Protein 8UJF (pdb70)

Foldseek 3Di:
DCADALQLLHDFQADPVGHGLQDADDQADPPDDQVVQLVVQPFFRVSHLSNDDLSDDDDAQADPVLVPDDDDLVPFWAEEEEEEDAQHDPSQLSSAVRQCSRQDHPSRHQAYEYEYQQHPDQCPDPPHPVVPVVSCVRGDPRYYYDYDNHRFAPLVRVVVRLVPDDTQKYWYDYSRKHWHHPQCVVQRVVCVVPQQEKEAEAEWAQERYPRDTGHDAFAWDADLLLAIHGQADLLLVPDDPCQSDDDLADKAFYLWDDDRGIMGGSVNCVLLPNFDSLQGHDENRRNLSSLSSQQLRGTYIYGSSNYMYGYGGPPPVSHVLVQLLSCLQQWQCVVLSCVQQPVDDDPNVVPVSVVVVVVCVVSRGHHNLCSCVPVVVSDLPSDCVQWFFKFWWAQVVVQWTKFLPPDQDADAFIFTGHDDRHQRRIWIAGQSQQFTGRSNDPQWGQAQVRGTHGDHSDLRGHWDQDPLAWTARVPVRWTWFCPPRDTHTDHDDSVDSRRHIDTHTDDGDNTDDRDDD/DDCADALQNLHDFQADPVGDGLQDAADQDDPPDDQLVCLAVQFFFNVSVLSNDDLSDDDDAQADPVLVVDDFDLQPFWAEEEEEEDALHDPSQQSSAVRQCNRADHPSRHQAYEYEYQQHPDQCPDPPHPVSPVVSCVRPDPSYDYDYDVHHFAPLVRVVVRLVPDDIQKYWYDYSRWHWHHPQCRVQRVVCVVPQQEKEAEFEWAQERYPRHTGHDFAWDADLLLAIGRQADLLLVPDDPQRSDDDSADKDFYLFDRPGGIMHRSVNCVVLPPFLSLQGHDENRRLLSSLSSVQLPGTYIYGSSNYMYGYRGHSRHSDDDDPCSHVLRQLLSLLQAWQSSVLSCVQNPVDDDPSVVVSSVVVVVVCVVSNGHHNLCSLVPVVVSDLPSDVVQWFFKFWKAQVVVQWTWFLPPDQDFDAFIFTDHDDRHLRRIWIAGQSQQFIGRSNDPQWGQAQVRGTHGDDSDLRGHWDQDPLAWTARVVVRWTWFCPPRDTHTHHDDSPDSRRHIDTHTDDGDSGDDRDDD

Secondary structure (DSSP, 8-state):
---BTTBTT-S-SB-TTSSBSS-PPPPPPSS--HHHHHHHTTSS-HHHHHHS-TT------S-TTGGG----GGGS--EEEEEEESS--HHHHHHHHHHHHHTS-TTTEEEEEEEE-S--STTS-TTS--HHHHHHHTS-TTEEEEE-SS---HHHHHHHHHHH--SSEEEEE-SSEEEPTTSHHHHHHHHHH-TTEEEEEEEEEE-TTT--EE-----EEEETTTEEEE--HHHHHTS-GGGSS--TTS-EE-SS-SSS--EEEHHHHHHTT---TTS-SSSSHHHHHHHHHHHTT-EEEEEEEEEEEEE----THHHHHHHHHHGGGGGGGHHHHHHHTT-------HHHHHHHHHHHHHHT---HHHIIIIISTTSS-SSGGG--EEEEEEETTTTEEEE-TTT-STTSBPEEE-----GGG-EEEETTTTEEEETT-TTEEE-TTSBEEE--SSTTS-EEE-SSS-EEETTTTEEEE-GGG--EEEE--TT-GGG--EEEE----SS------/----BTTBTT-S-SB-TTSSBSS-PPPPPPSS--HHHHHHHTTSS-HHHHHHS-TT------S-TTGGG----GGGS--EEEEEEESS--HHHHHHHHHHHHHHS-TTTEEEEEEEE-S--STTTSTTTT-HHHHHHTTS-TTEEEEE-SS--BHHHHHHHHHHH--SSEEEEE-SSEEEPTTSHHHHHHHHHH-TTEEEEEEEEEE-TTT--EE----EEEETTTEEEE--HHHHHSS-GGGSS--TT--EE-SS--SS-EEEEHHHHHHS----TT--BSSSHHHHHHHHHHHTT-EEEEEEEEEEEE----SS-SS---SHHHHHHHHHHGGGGGGGHHHHHHHTTS------HHHHHHHHHHHHHHT---HHHIIIIISTTSS-SSGGG--EEEEEEETTTTEEEE-TT--STTSBPEEE-----GGG-EEEETTTTEEEETT-TTEEE-TTSBEEE--SSTTT-EEE-SSS-EEETTTTEEEE-GGG--EEE---TT-GGG-EEEEE----SSPPP---/---

InterPro domains:
  IPR000772 Ricin B, lectin domain [PF00652] (502-612)
  IPR001173 Glycosyltransferase 2-like [PF00535] (182-313)
  IPR027791 Galactosyltransferase, C-terminal [PF02709] (358-416)
  IPR029044 Nucleotide-diphospho-sugar transferases [G3DSA:3.90.550.10] (116-493)
  IPR029044 Nucleotide-diphospho-sugar transferases [SSF53448] (157-489)
  IPR035992 Ricin B-like lectins [SSF50370] (495-615)
  IPR045885 N-acetylgalactosaminyltransferase [cd02510] (182-487)

Organism: Toxoplasma gondii (strain ATCC 50611 / Me49) (NCBI:txid508771)

Radius of gyration: 33.49 Å; Cα contacts (8 Å, |Δi|>4): 2321; chains: 3; bounding box: 88×80×90 Å

Nearest PDB structures (foldseek):
  8ujf-assembly1_A  TM=1.002E+00  e=0.000E+00  Toxoplasma gondii ME49
  8ui1-assembly1_A  TM=1.001E+00  e=0.000E+00  Toxoplasma gondii ME49
  8uhv-assembly1_A  TM=9.971E-01  e=0.000E+00  Toxoplasma gondii ME49
  8ujf-assembly1_B  TM=9.957E-01  e=0.000E+00  Toxoplasma gondii ME49
  8ui6-assembly1_A  TM=9.923E-01  e=0.000E+00  Toxoplasma gondii ME49

Sequence (1044 aa):
EGAGPGRLHGRLGIKPDGQPGYTRAPSPPTDLSMPQALARGGGFNLYLSDHLELDRTAPDARHASCRQLHYDLSTLPKASVIIVFYNEPFSTLMRSVHSVLNGTPPQILEELILVDDGSTLPYIREDGNQQLVEYLKLLPAKVRLIRNEVRKGIVGARMKGIRRASRAPIFAILDSHIEVSPQWLEPLLLRIKEDSRRVVMPQIDGIDAETFKHIAGGCKLGFLWKLMEHSYEGHQTTARLPPEERQPSPTDFQTSPAMAGGLFAANKAFFFDVGAYDEDFQFWGTENLELSFRLWQCGGVLECAPCSRVYHIFRKPGDSITINKMRTMLWMDEYADLAWRVIGKPRVNYRPESLEKRREWRKRKGCKSFRWFMENVFPEGDVVTLDDVPYLGPLRNDKIGMCLDNMGWASPGHAVGLEYCHGGDTQTFMFFRKVGHVMPVNDDEACLQPSGRLDWCRGTAQFWWDFTSSGQLMFRETKQCLSAFGRKLRMVECDDTDPYQIWSWTAYNPPDTFTFPSVLEGAGPGRLHGRLGIKPDGQPGYTRAPSPPTDLSMPQQALARGGGFNLYLSDHLELDRTAPDARHASCRQLHYDLSTLPKASVIIVFYNEPFSTLMRSVHSVLNGTPPQILEELILVDDGSTLPYIREDGNQQLVEYLKLLPAKVRLIRNEVRKGIVGARMKGIRASRAPIFAILDSHIEVSPQWLEPLLLRIKEDSRRVVMPQIDGIDAETFKHIAGCKLGFLWKLMEHSYEGHQTARLPPEERQPSPTDFQTSPAMAGGLFAANKAFFFDVGAYDEDFQFWGTENLELSFRLWQCGGVLECAPCSRVYHIFRKGGSGYSSPGDSITINKMRTMLWMDEYADLAWRVIGKPRVNYRPEESLEKRREWRKRKGCKSFRWFMENVFPEGDVVTLDDVPYLGPLRNDKIGMCCLDNMGWASPGHAVGLEYCHGGDTQTFMFFRKVGHVMPVNDDEACLQPSGRLDWCRGTAQFWWDFTSSGQLMFRETKQCLSAFGRKLRMVECDDTDPYQIWSWTAYNPPDTFTFPSVPSP

B-factor: mean 56.84, std 19.57, range [17.0, 197.14]

Solvent-accessible surface area: 43262 Å² total; per-residue (Å²): 172,56,70,28,136,53,89,60,17,0,129,10,2,48,72,141,103,50,116,69,28,31,129,122,32,114,78,29,76,145,137,49,48,57,107,126,3,10,74,192,7,50,6,2,5,35,63,33,0,49,50,41,65,4,41,55,127,34,79,37,26,15,94,69,31,2,113,152,80,160,23,75,41,97,74,21,32,89,0,0,0,0,0,21,7,76,45,4,20,19,2,2,0,0,5,0,0,2,20,0,0,18,18,0,17,50,102,0,1,66,8,0,0,0,0,5,8,15,10,80,56,80,14,0,95,124,105,28,88,48,78,0,39,78,10,21,145,52,12,44,98,55,15,62,41,31,47,11,162,100,109,110,6,41,3,20,2,16,5,82,0,0,59,11,0,154,4,67,5,0,2,3,4,39,4,6,2,4,12,3,59,50,1,0,10,6,2,0,65,44,4,114,111,34,50,88,42,5,0,14,7,40,57,1,8,2,45,9,72,86,1,127,36,66,88,77,90,12,31,15,3,16,17,14,35,1,83,66,51,52,23,40,60,33,17,46,56,84,7,59,92,146,81,110,172,59,38,57,51,74,67,23,44,0,0,0,0,48,33,4,18,2,0,0,29,6,20,25,7,34,29,3,14,2,5,5,73,47,8,44,62,173,5,12,8,10,0,1,6,0,0,0,2,21,1,10,33,5,37,0,15,3,1,14,8,0,29,0,5,25,4,113,138,173,106,64,89,0,47,38,10,0,33,0,1,0,1,5,1,0,40,32,0,0,8,0,0,32,58,2,34,27,66,18,163,44,64,7,87,48,117,13,9,87,80,30,108,87,38,23,138,96,74,14,6,48,31,0,113,73,0,1,81,89,11,8,50,12,1,22,3,16,25,20,98,8,0,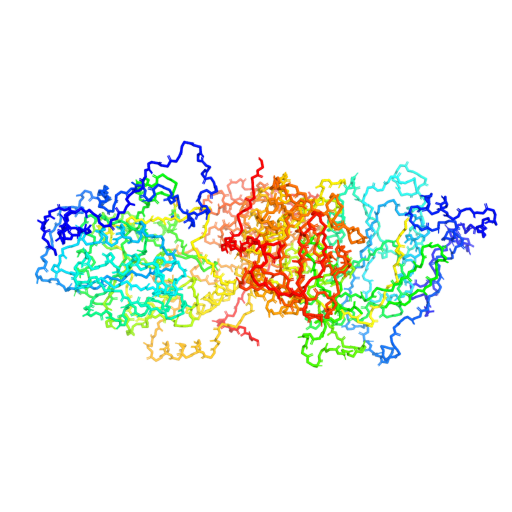39,56,17,3,47,0,79,0,106,114,43,22,12,2,0,9,8,66,50,163,15,48,19,34,75,50,12,17,2,55,148,54,116,75,23,56,47,2,18,0,0,15,7,120,78,7,0,5,0,4,0,1,52,14,9,30,0,0,0,25,21,68,5,104,5,54,122,10,112,26,70,64,74,12,68,0,49,38,30,127,51,6,12,0,51,0,110,100,69,138,66,0,0,2,0,124,62,126,111,19,116,17,46,149,33,62,89,109,38,61,57,1,50,7,62,17,74,58,15,130,35,81,100,58,17,63,27,21,71,113,97,147,39,74,24,140,57,80,56,11,0,129,10,3,49,88,145,103,46,122,78,27,27,129,133,31,115,79,32,55,148,131,49,59,59,102,64,0,5,30,174,6,12,0,4,4,37,76,34,0,52,46,35,70,11,35,44,119,32,82,40,21,15,100,62,28,0,117,149,74,155,17,67,44,97,81,19,33,89,0,0,0,0,0,18,8,38,25,7,20,19,2,3,0,0,5,0,0,2,18,0,0,15,20,0,14,47,99,0,0,66,10,0,0,0,0,6,7,16,8,76,56,71,18,0,77,123,106,25,94,54,67,0,46,92,8,19,157,32,9,19,99,51,13,79,38,30,62,10,189,102,48,111,4,32,2,15,1,10,3,90,0,0,132,18,0,156,5,66,3,0,1,1,2,27,4,14,2,4,12,2,55,54,1,0,7,6,1,0,61,50,3,109,106,39,50,135,40,0,0,17,4,39,42,0,8,3,53,5,68,83,0,133,33,72,78,65,55,36,26,2,14,13,12,18,1,76,55,50,42,26,40,57,33,15,41,62,74,8,56,88,147,86,106,170,53,54,48,53,60,61,30,56,0,1,0,1,56,22,4,8,2,0,0,26,45,66,25,0,65,92,0,3,16,6,5,98,44,7,38,45,129,2,7,5,8,0,1,2,0,0,0,1,26,1,12,36,5,41,1,11,0,1,15,7,0,31,0,5,21,4,60,80,130,51,40,66,26,60,55,32,51,4,46,1,32,14,2,0,30,0,1,0,1,2,0,0,29,29,2,0,10,0,0,40,61,4,24,16,85,22,121,35,68,9,94,55,133,34,6,88,125,39,85,104,54,20,163,196,92,53,21,86,50,0,115,68,0,1,78,95,15,9,50,11,1,22,2,17,28,19,94,9,0,34,59,14,4,47,0,75,0,106,112,42,22,14,1,0,10,7,38,26,85,8,17,17,28,48,47,12,20,13,40,64,51,31,64,4,31,15,1,19,1,0,14,8,114,69,6,0,6,0,1,0,1,30,1,13,31,0,0,0,35,28,75,6,108,5,54,123,14,109,29,63,58,92,12,73,0,38,40,32,128,49,6,10,0,41,5,104,102,69,122,66,0,0,3,0,136,57,174,129,22,126,15,54,138,41,58,98,114,34,60,59,0,52,7,62,17,75,53,17,131,33,80,116,94,24,116,49,26,81,112,126,78,168

Structure (mmCIF, N/CA/C/O backbone):
data_8UJF
#
_entry.id   8UJF
#
_cell.length_a   66.233
_cell.length_b   123.693
_cell.length_c   165.724
_cell.angle_alpha   90.000
_cell.angle_beta   90.000
_cell.angle_gamma   90.000
#
_symmetry.space_group_name_H-M   'P 21 21 21'
#
loop_
_entity.id
_entity.type
_entity.pdbx_description
1 polymer 'Glycosyl transferase'
2 polymer Mucin-5AC
3 non-polymer "URIDINE-5'-DIPHOSPHATE"
4 non-polymer 'MANGANESE (II) ION'
5 non-polymer 2-acetamido-2-deoxy-beta-D-glucopyranose
6 water water
#
loop_
_atom_site.group_PDB
_atom_site.id
_atom_site.type_symbol
_atom_site.label_atom_id
_atom_site.label_alt_id
_atom_site.label_comp_id
_atom_site.label_asym_id
_atom_site.label_entity_id
_atom_site.label_seq_id
_atom_site.pdbx_PDB_ins_code
_atom_site.Cartn_x
_atom_site.Cartn_y
_atom_site.Cartn_z
_atom_site.occupancy
_atom_site.B_iso_or_equiv
_atom_site.auth_seq_id
_atom_site.auth_comp_id
_atom_site.auth_asym_id
_atom_site.auth_atom_id
_atom_site.pdbx_PDB_model_num
ATOM 1 N N . GLU A 1 31 ? 23.04606 32.71528 -34.13007 1.000 76.21487 103 GLU A N 1
ATOM 2 C CA . GLU A 1 31 ? 21.63386 32.47074 -34.40407 1.000 94.95679 103 GLU A CA 1
ATOM 3 C C . GLU A 1 31 ? 20.77489 33.57514 -33.79118 1.000 96.06435 103 GLU A C 1
ATOM 4 O O . GLU A 1 31 ? 19.57260 33.39531 -33.58589 1.000 98.59715 103 GLU A O 1
ATOM 15 N N . GLY A 1 32 ? 21.37107 34.72173 -33.51105 1.000 96.74064 104 GLY A N 1
ATOM 16 C CA . GLY A 1 32 ? 20.69389 35.79747 -32.82512 1.000 81.25513 104 GLY A CA 1
ATOM 17 C C . GLY A 1 32 ? 21.13282 35.88286 -31.39623 1.000 88.16570 104 GLY A C 1
ATOM 18 O O . GLY A 1 32 ? 20.32668 36.30912 -30.53789 1.000 84.19782 104 GLY A O 1
ATOM 22 N N . ALA A 1 33 ? 22.34851 35.47692 -31.09408 1.000 90.34994 105 ALA A N 1
ATOM 23 C CA . ALA A 1 33 ? 22.81602 35.29264 -29.74271 1.000 69.57780 105 ALA A CA 1
ATOM 24 C C . ALA A 1 33 ? 23.06077 36.61612 -29.03246 1.000 66.38059 105 ALA A C 1
ATOM 25 O O . ALA A 1 33 ? 23.39057 37.63683 -29.64283 1.000 80.57045 105 ALA A O 1
ATOM 32 N N . GLY A 1 34 ? 22.90091 36.57429 -27.71300 1.000 76.00651 106 GLY A N 1
ATOM 33 C CA . GLY A 1 34 ? 23.12633 37.70761 -26.85101 1.000 69.38704 106 GLY A CA 1
ATOM 34 C C . GLY A 1 34 ? 22.79416 37.33794 -25.41929 1.000 75.76376 106 GLY A C 1
ATOM 35 O O . GLY A 1 34 ? 22.37355 36.21228 -25.13400 1.000 68.20473 106 GLY A O 1
ATOM 39 N N . PRO A 1 35 ? 22.97829 38.27131 -24.48694 1.000 84.53412 107 PRO A N 1
ATOM 40 C CA . PRO A 1 35 ? 22.65865 37.97132 -23.08331 1.000 79.12666 107 PRO A CA 1
ATOM 41 C C . PRO A 1 35 ? 21.18073 37.64855 -22.90813 1.000 85.50483 107 PRO A C 1
ATOM 42 O O . PRO A 1 35 ? 20.30626 38.32513 -23.45427 1.000 81.97842 107 PRO A O 1
ATOM 53 N N . GLY A 1 36 ? 20.91093 36.59685 -22.13112 1.000 76.42960 108 GLY A N 1
ATOM 54 C CA . GLY A 1 36 ? 19.57947 36.06305 -21.95998 1.000 74.86242 108 GLY A CA 1
ATOM 55 C C . GLY A 1 36 ? 19.26377 34.90288 -22.87969 1.000 71.99065 108 GLY A C 1
ATOM 56 O O . GLY A 1 36 ? 18.38858 34.08864 -22.56153 1.000 55.99323 108 GLY A O 1
ATOM 60 N N . ARG A 1 37 ? 19.95679 34.81397 -24.01514 1.000 81.56060 109 ARG A N 1
ATOM 61 C CA . ARG A 1 37 ? 19.84030 33.71132 -24.95525 1.000 73.32092 109 ARG A CA 1
ATOM 62 C C . ARG A 1 37 ? 21.26336 33.45415 -25.46156 1.000 74.36766 109 ARG A C 1
ATOM 63 O O . ARG A 1 37 ? 21.61194 33.72007 -26.61092 1.000 80.41017 109 ARG A O 1
ATOM 84 N N . LEU A 1 38 ? 22.10958 32.93214 -24.56948 1.000 79.12054 110 LEU A N 1
ATOM 85 C CA . LEU A 1 38 ? 23.52572 32.77603 -24.88222 1.000 63.16891 110 LEU A CA 1
ATOM 86 C C . LEU A 1 38 ? 23.74615 31.84487 -26.06631 1.000 64.67645 110 LEU A C 1
ATOM 87 O O . LEU A 1 38 ? 24.81702 31.88529 -26.68301 1.000 50.67781 110 LEU A O 1
ATOM 103 N N . HIS A 1 39 ? 22.75862 31.01697 -26.40225 1.000 64.10121 111 HIS A N 1
ATOM 104 C CA . HIS A 1 39 ? 22.82882 30.13667 -27.55923 1.000 58.48025 111 HIS A CA 1
ATOM 105 C C . HIS A 1 39 ? 21.98091 30.63884 -28.72449 1.000 60.69560 111 HIS A C 1
ATOM 106 O O . HIS A 1 39 ? 21.79088 29.90835 -29.70196 1.000 50.32354 111 HIS A O 1
ATOM 120 N N . GLY A 1 40 ? 21.47803 31.86885 -28.65069 1.000 68.50818 112 GLY A N 1
ATOM 121 C CA . GLY A 1 40 ? 20.65792 32.41379 -29.71167 1.000 71.57565 112 GLY A CA 1
ATOM 122 C C . GLY A 1 40 ? 19.18430 32.13360 -29.51020 1.000 77.37974 112 GLY A C 1
ATOM 123 O O . GLY A 1 40 ? 18.75667 31.46588 -28.56445 1.000 90.18974 112 GLY A O 1
ATOM 127 N N . ARG A 1 41 ? 18.38441 32.67548 -30.42685 1.000 86.51756 113 ARG A N 1
ATOM 128 C CA . ARG A 1 41 ? 16.94080 32.45416 -30.40474 1.000 89.07279 113 ARG A CA 1
ATOM 129 C C . ARG A 1 41 ? 16.64626 30.98866 -30.69186 1.000 69.34175 113 ARG A C 1
ATOM 130 O O . ARG A 1 41 ? 16.90384 30.49601 -31.79551 1.000 50.99695 113 ARG A O 1
ATOM 151 N N . LEU A 1 42 ? 16.09225 30.29750 -29.69861 1.000 60.07795 114 LEU A N 1
ATOM 152 C CA . LEU A 1 42 ? 15.88830 28.85984 -29.75835 1.000 58.09063 114 LEU A CA 1
ATOM 153 C C . LEU A 1 42 ? 14.45190 28.53253 -30.14113 1.000 51.68506 114 LEU A C 1
ATOM 154 O O . LEU A 1 42 ? 13.51046 29.17489 -29.66755 1.000 55.60866 114 LEU A O 1
ATOM 170 N N . GLY A 1 43 ? 14.29105 27.52943 -31.00063 1.000 72.13114 115 GLY A N 1
ATOM 171 C CA . GLY A 1 43 ? 12.97860 26.97498 -31.26100 1.000 75.25889 115 GLY A CA 1
ATOM 172 C C . GLY A 1 43 ? 12.14543 27.69860 -32.28908 1.000 76.79176 115 GLY A C 1
ATOM 173 O O . GLY A 1 43 ? 10.91547 27.70415 -32.17752 1.000 80.96828 115 GLY A O 1
ATOM 177 N N . ILE A 1 44 ? 12.76767 28.30547 -33.29415 1.000 53.33204 116 ILE A N 1
ATOM 178 C CA . ILE A 1 44 ? 12.05171 29.06145 -34.31510 1.000 65.71416 116 ILE A CA 1
ATOM 179 C C . ILE A 1 44 ? 12.16680 28.29613 -35.62680 1.000 57.95230 116 ILE A C 1
ATOM 180 O O . ILE A 1 44 ? 13.21804 27.71453 -35.92245 1.000 58.86307 116 ILE A O 1
ATOM 196 N N . LYS A 1 45 ? 11.09055 28.28654 -36.40728 1.000 66.55689 117 LYS A N 1
ATOM 197 C CA . LYS A 1 45 ? 11.07101 27.56584 -37.67333 1.000 79.13825 117 LYS A CA 1
ATOM 198 C C . LYS A 1 45 ? 11.62063 28.43608 -38.79315 1.000 72.83214 117 LYS A C 1
ATOM 199 O O . LYS A 1 45 ? 11.86406 29.63314 -38.62005 1.000 81.41106 117 LYS A O 1
ATOM 218 N N . PRO A 1 46 ? 11.82953 27.85376 -39.97964 1.000 63.78871 118 PRO A N 1
ATOM 219 C CA . PRO A 1 46 ? 12.25999 28.67588 -41.12520 1.000 71.43578 118 PRO A CA 1
ATOM 220 C C . PRO A 1 46 ? 11.31829 29.82624 -41.42761 1.000 86.19404 118 PRO A C 1
ATOM 221 O O . PRO A 1 46 ? 11.77232 30.93424 -41.74145 1.000 93.06356 118 PRO A O 1
ATOM 232 N N . ASP A 1 47 ? 10.00756 29.59278 -41.33325 1.000 77.26241 119 ASP A N 1
ATOM 233 C CA . ASP A 1 47 ? 9.04263 30.64495 -41.63555 1.000 76.58431 119 ASP A CA 1
ATOM 234 C C . ASP A 1 47 ? 9.22280 31.85654 -40.72857 1.000 82.25848 119 ASP A C 1
ATOM 235 O O . ASP A 1 47 ? 8.91477 32.98293 -41.13562 1.000 80.67343 119 ASP A O 1
ATOM 244 N N . GLY A 1 48 ? 9.71270 31.65384 -39.51333 1.000 88.12143 120 GLY A N 1
ATOM 245 C CA . GLY A 1 48 ? 9.86221 32.71432 -38.53890 1.000 77.63798 120 GLY A CA 1
ATOM 246 C C . GLY A 1 48 ? 8.92063 32.66803 -37.34340 1.000 77.83038 120 GLY A C 1
ATOM 247 O O . GLY A 1 48 ? 8.88807 33.64228 -36.57706 1.000 62.38594 120 GLY A O 1
ATOM 251 N N . GLN A 1 49 ? 8.20750 31.56675 -37.13330 1.000 91.39093 121 GLN A N 1
ATOM 252 C CA . GLN A 1 49 ? 7.23025 31.36260 -36.08453 1.000 92.68179 121 GLN A CA 1
ATOM 253 C C . GLN A 1 49 ? 7.68709 30.23826 -35.14925 1.000 79.95732 121 GLN A C 1
ATOM 254 O O . GLN A 1 49 ? 8.18637 29.22322 -35.59291 1.000 71.34630 121 GLN A O 1
ATOM 268 N N . PRO A 1 50 ? 7.49760 30.39328 -33.87618 1.000 75.55708 122 PRO A N 1
ATOM 269 C CA . PRO A 1 50 ? 7.90210 29.37565 -32.89027 1.000 68.92315 122 PRO A CA 1
ATOM 270 C C . PRO A 1 50 ? 7.28180 28.01850 -33.22933 1.000 63.99590 122 PRO A C 1
ATOM 271 O O . PRO A 1 50 ? 6.11089 27.90700 -33.59692 1.000 62.70247 122 PRO A O 1
ATOM 282 N N . GLY A 1 51 ? 8.08992 26.96314 -33.07440 1.000 68.58733 123 GLY A N 1
ATOM 283 C CA . GLY A 1 51 ? 7.61699 25.62002 -33.34654 1.000 50.33731 123 GLY A CA 1
ATOM 284 C C . GLY A 1 51 ? 6.94431 24.98148 -32.15219 1.000 54.98012 123 GLY A C 1
ATOM 285 O O . GLY A 1 51 ? 6.92694 23.75605 -32.01196 1.000 45.20637 123 GLY A O 1
ATOM 289 N N . TYR A 1 52 ? 6.38036 25.81202 -31.28185 1.000 69.86748 124 TYR A N 1
ATOM 290 C CA . TYR A 1 52 ? 5.67833 25.33929 -30.09371 1.000 59.60768 124 TYR A CA 1
ATOM 291 C C . TYR A 1 52 ? 4.43611 26.20198 -29.92421 1.000 72.26544 124 TYR A C 1
ATOM 292 O O . TYR A 1 52 ? 4.54279 27.40274 -29.65337 1.000 71.48137 124 TYR A O 1
ATOM 310 N N . THR A 1 53 ? 3.26489 25.59715 -30.09257 1.000 51.87313 125 THR A N 1
ATOM 311 C CA . THR A 1 53 ? 1.99944 26.30817 -29.94712 1.000 51.66600 125 THR A CA 1
ATOM 312 C C . THR A 1 53 ? 1.69210 26.47661 -28.46272 1.000 56.05851 125 THR A C 1
ATOM 313 O O . THR A 1 53 ? 1.35027 25.50911 -27.77676 1.000 38.06954 125 THR A O 1
ATOM 324 N N . ARG A 1 54 ? 1.84301 27.69846 -27.95891 1.000 79.44940 126 ARG A N 1
ATOM 325 C CA . ARG A 1 54 ? 1.54197 27.96935 -26.56393 1.000 63.37734 126 ARG A CA 1
ATOM 326 C C . ARG A 1 54 ? 0.04915 27.79640 -26.29886 1.000 58.91030 126 ARG A C 1
ATOM 327 O O . ARG A 1 54 ? -0.79476 28.10717 -27.14338 1.000 52.65816 126 ARG A O 1
ATOM 348 N N . ALA A 1 55 ? -0.27066 27.31372 -25.11885 1.000 51.29719 127 ALA A N 1
ATOM 349 C CA . ALA A 1 55 ? -1.67147 27.13006 -24.77103 1.000 53.56955 127 ALA A CA 1
ATOM 350 C C . ALA A 1 55 ? -2.22322 28.40843 -24.14645 1.000 45.80108 127 ALA A C 1
ATOM 351 O O . ALA A 1 55 ? -1.46744 29.19846 -23.57097 1.000 42.16617 127 ALA A O 1
ATOM 358 N N . PRO A 1 56 ? -3.53108 28.65109 -24.23275 1.000 48.53648 128 PRO A N 1
ATOM 359 C CA . PRO A 1 56 ? -4.09726 29.85503 -23.61096 1.000 56.23128 128 PRO A CA 1
ATOM 360 C C . PRO A 1 56 ? -4.03630 29.76711 -22.09519 1.000 48.05000 128 PRO A C 1
ATOM 361 O O . PRO A 1 56 ? -3.68945 28.73810 -21.51208 1.000 46.84378 128 PRO A O 1
ATOM 372 N N . SER A 1 57 ? -4.38881 30.87450 -21.45328 1.000 53.38671 129 SER A N 1
ATOM 373 C CA . SER A 1 57 ? -4.39048 30.89547 -19.99904 1.000 61.16730 129 SER A CA 1
ATOM 374 C C . SER A 1 57 ? -5.27688 29.76154 -19.48758 1.000 60.01643 129 SER A C 1
ATOM 375 O O . SER A 1 57 ? -6.31325 29.46376 -20.09521 1.000 52.99581 129 SER A O 1
ATOM 383 N N . PRO A 1 58 ? -4.90124 29.09743 -18.39750 1.000 48.73509 130 PRO A N 1
ATOM 384 C CA . PRO A 1 58 ? -5.72785 27.99772 -17.88336 1.000 50.85028 130 PRO A CA 1
ATOM 385 C C . PRO A 1 58 ? -7.15842 28.45102 -17.66500 1.000 57.85835 130 PRO A C 1
ATOM 386 O O . PRO A 1 58 ? -7.41851 29.65380 -17.50914 1.000 56.63915 130 PRO A O 1
ATOM 397 N N . PRO A 1 59 ? -8.11594 27.52790 -17.65266 1.000 55.42235 131 PRO A N 1
ATOM 398 C CA . PRO A 1 59 ? -9.51322 27.93793 -17.48452 1.000 54.16058 131 PRO A CA 1
ATOM 399 C C . PRO A 1 59 ? -9.76790 28.55057 -16.11933 1.000 75.66637 131 PRO A C 1
ATOM 400 O O . PRO A 1 59 ? -9.08939 28.24918 -15.13308 1.000 74.40936 131 PRO A O 1
ATOM 411 N N . THR A 1 60 ? -10.77978 29.42389 -16.07445 1.000 77.38005 132 THR A N 1
ATOM 412 C CA . THR A 1 60 ? -11.20586 29.99438 -14.80122 1.000 74.90077 132 THR A CA 1
ATOM 413 C C . THR A 1 60 ? -11.88958 28.94590 -13.93373 1.000 81.25443 132 THR A C 1
ATOM 414 O O . THR A 1 60 ? -11.68705 28.91100 -12.71411 1.000 74.89648 132 THR A O 1
ATOM 425 N N . ASP A 1 61 ? -12.68731 28.07377 -14.54579 1.000 79.34970 133 ASP A N 1
ATOM 426 C CA . ASP A 1 61 ? -13.35067 26.98924 -13.82398 1.000 94.33160 133 ASP A CA 1
ATOM 427 C C . ASP A 1 61 ? -12.41685 25.77928 -13.73451 1.000 115.26796 133 ASP A C 1
ATOM 428 O O . ASP A 1 61 ? -12.72941 24.66736 -14.16141 1.000 108.83628 133 ASP A O 1
ATOM 437 N N . LEU A 1 62 ? -11.24019 26.02455 -13.16217 1.000 112.84797 134 LEU A N 1
ATOM 438 C CA . LEU A 1 62 ? -10.20360 25.01169 -13.01633 1.000 98.97211 134 LEU A CA 1
ATOM 439 C C . LEU A 1 62 ? -10.14044 24.56756 -11.56089 1.000 87.89002 134 LEU A C 1
ATOM 440 O O . LEU A 1 62 ? -9.98358 25.39939 -10.66074 1.000 102.14621 134 LEU A O 1
ATOM 456 N N . SER A 1 63 ? -10.25645 23.26076 -11.33747 1.000 69.24520 135 SER A N 1
ATOM 457 C CA . SER A 1 63 ? -10.05191 22.66304 -10.02275 1.000 75.55668 135 SER A CA 1
ATOM 458 C C . SER A 1 63 ? -8.58779 22.25900 -9.89290 1.000 69.32848 135 SER A C 1
ATOM 459 O O . SER A 1 63 ? -8.08210 21.47395 -10.70236 1.000 76.74944 135 SER A O 1
ATOM 467 N N . MET A 1 64 ? -7.91176 22.79290 -8.88229 1.000 71.97994 136 MET A N 1
ATOM 468 C CA . MET A 1 64 ? -6.47730 22.59032 -8.74344 1.000 70.90723 136 MET A CA 1
ATOM 469 C C . MET A 1 64 ? -6.14839 21.14293 -8.39271 1.000 72.73557 136 MET A C 1
ATOM 470 O O . MET A 1 64 ? -5.18958 20.58520 -8.94150 1.000 67.18644 136 MET A O 1
ATOM 484 N N . PRO A 1 65 ? -6.89392 20.49706 -7.49016 1.000 86.60365 137 PRO A N 1
ATOM 485 C CA . PRO A 1 65 ? -6.53594 19.11246 -7.13520 1.000 84.42307 137 PRO A CA 1
ATOM 486 C C . PRO A 1 65 ? -6.67146 18.15016 -8.30322 1.000 77.10145 137 PRO A C 1
ATOM 487 O O . PRO A 1 65 ? -5.89859 17.18821 -8.39861 1.000 72.20062 137 PRO A O 1
ATOM 498 N N . GLN A 1 66 ? -7.63077 18.38529 -9.20201 1.000 88.20442 138 GLN A N 1
ATOM 499 C CA . GLN A 1 66 ? -7.79097 17.52331 -10.36691 1.000 86.20766 138 GLN A CA 1
ATOM 500 C C . GLN A 1 66 ? -6.79156 17.86866 -11.46378 1.000 79.47739 138 GLN A C 1
ATOM 501 O O . GLN A 1 66 ? -6.35883 16.97740 -12.20369 1.000 76.49813 138 GLN A O 1
ATOM 515 N N . ALA A 1 67 ? -6.40679 19.14357 -11.57804 1.000 63.72640 139 ALA A N 1
ATOM 516 C CA . ALA A 1 67 ? -5.39584 19.52168 -12.55987 1.000 55.01436 139 ALA A CA 1
ATOM 517 C C . ALA A 1 67 ? -4.00968 19.08014 -12.11397 1.000 73.13882 139 ALA A C 1
ATOM 518 O O . ALA A 1 67 ? -3.18543 18.66837 -12.93857 1.000 81.87663 139 ALA A O 1
ATOM 525 N N . LEU A 1 68 ? -3.73382 19.15969 -10.81307 1.000 84.42720 140 LEU A N 1
ATOM 526 C CA . LEU A 1 68 ? -2.47153 18.67567 -10.26782 1.000 85.92125 140 LEU A CA 1
ATOM 527 C C . LEU A 1 68 ? -2.37246 17.15764 -10.30118 1.000 76.82675 140 LEU A C 1
ATOM 528 O O . LEU A 1 68 ? -1.31826 16.61438 -9.95402 1.000 74.36760 140 LEU A O 1
ATOM 544 N N . ALA A 1 69 ? -3.43638 16.46848 -10.71155 1.000 63.76015 141 ALA A N 1
ATOM 545 C CA . ALA A 1 69 ? -3.40589 15.03095 -10.93205 1.000 68.96608 141 ALA A CA 1
ATOM 546 C C . ALA A 1 69 ? -3.13614 14.67974 -12.38779 1.000 83.12456 141 ALA A C 1
ATOM 547 O O . ALA A 1 69 ? -2.29869 13.82114 -12.67767 1.000 82.67606 141 ALA A O 1
ATOM 554 N N . ARG A 1 70 ? -3.82172 15.35008 -13.31480 1.000 85.43460 142 ARG A N 1
ATOM 555 C CA . ARG A 1 70 ? -3.58082 15.10865 -14.73213 1.000 83.20204 142 ARG A CA 1
ATOM 556 C C . ARG A 1 70 ? -2.16937 15.51318 -15.13553 1.000 78.02399 142 ARG A C 1
ATOM 557 O O . ARG A 1 70 ? -1.56034 14.86261 -15.99233 1.000 73.18668 142 ARG A O 1
ATOM 578 N N . GLY A 1 71 ? -1.62574 16.56509 -14.52245 1.000 106.23735 143 GLY A N 1
ATOM 579 C CA . GLY A 1 71 ? -0.28449 17.01074 -14.84653 1.000 116.35214 143 GLY A CA 1
ATOM 580 C C . GLY A 1 71 ? 0.83279 16.21932 -14.20952 1.000 112.53932 143 GLY A C 1
ATOM 581 O O . GLY A 1 71 ? 1.99655 16.41129 -14.57461 1.000 115.21863 143 GLY A O 1
ATOM 585 N N . GLY A 1 72 ? 0.51746 15.34204 -13.26583 1.000 75.21089 144 GLY A N 1
ATOM 586 C CA . GLY A 1 72 ? 1.54061 14.50723 -12.67203 1.000 76.07791 144 GLY A CA 1
ATOM 587 C C . GLY A 1 72 ? 2.42377 15.20143 -11.66209 1.000 91.79395 144 GLY A C 1
ATOM 588 O O . GLY A 1 72 ? 3.64837 15.02309 -11.69127 1.000 101.59915 144 GLY A O 1
ATOM 592 N N . GLY A 1 73 ? 1.84050 15.99933 -10.77231 1.000 89.50076 145 GLY A N 1
ATOM 593 C CA . GLY A 1 73 ? 2.60912 16.63477 -9.72364 1.000 85.90762 145 GLY A CA 1
ATOM 594 C C . GLY A 1 73 ? 2.56596 18.14658 -9.75438 1.000 92.33111 145 GLY A C 1
ATOM 595 O O . GLY A 1 73 ? 2.51391 18.78688 -8.69949 1.000 91.33480 145 GLY A O 1
ATOM 599 N N . PHE A 1 74 ? 2.57979 18.73151 -10.95135 1.000 94.33585 146 PHE A N 1
ATOM 600 C CA . PHE A 1 74 ? 2.56798 20.17781 -11.10662 1.000 93.16390 146 PHE A CA 1
ATOM 601 C C . PHE A 1 74 ? 1.50340 20.58673 -12.11417 1.000 79.56941 146 PHE A C 1
ATOM 602 O O . PHE A 1 74 ? 1.15909 19.83453 -13.03002 1.000 76.34472 146 PHE A O 1
ATOM 619 N N . ASN A 1 75 ? 0.97466 21.79352 -11.91579 1.000 60.12724 147 ASN A N 1
ATOM 620 C CA . ASN A 1 75 ? -0.06865 22.33808 -12.77300 1.000 61.43065 147 ASN A CA 1
ATOM 621 C C . ASN A 1 75 ? 0.43937 22.42667 -14.20228 1.000 51.33500 147 ASN A C 1
ATOM 622 O O . ASN A 1 75 ? 1.28655 23.26758 -14.51803 1.000 61.09819 147 ASN A O 1
ATOM 633 N N . LEU A 1 76 ? -0.07026 21.56217 -15.07094 1.000 49.15423 148 LEU A N 1
ATOM 634 C CA . LEU A 1 76 ? 0.40600 21.51562 -16.44632 1.000 61.37271 148 LEU A CA 1
ATOM 635 C C . LEU A 1 76 ? -0.36888 22.45941 -17.35751 1.000 60.77995 148 LEU A C 1
ATOM 636 O O . LEU A 1 76 ? 0.17425 22.90688 -18.37476 1.000 50.83648 148 LEU A O 1
ATOM 652 N N . TYR A 1 77 ? -1.62616 22.76678 -17.01764 1.000 45.37630 149 TYR A N 1
ATOM 653 C CA . TYR A 1 77 ? -2.36108 23.79902 -17.74155 1.000 55.40645 149 TYR A CA 1
ATOM 654 C C . TYR A 1 77 ? -1.58949 25.11260 -17.74433 1.000 53.21691 149 TYR A C 1
ATOM 655 O O . TYR A 1 77 ? -1.59011 25.84637 -18.73964 1.000 50.59490 149 TYR A O 1
ATOM 673 N N . LEU A 1 78 ? -0.92987 25.42959 -16.63002 1.000 49.75000 150 LEU A N 1
ATOM 674 C CA . LEU A 1 78 ? -0.16510 26.66695 -16.54004 1.000 46.83131 150 LEU A CA 1
ATOM 675 C C . LEU A 1 78 ? 1.15923 26.54804 -17.28391 1.000 41.22218 150 LEU A C 1
ATOM 676 O O . LEU A 1 78 ? 1.51355 27.42309 -18.08047 1.000 52.54309 150 LEU A O 1
ATOM 692 N N . SER A 1 79 ? 1.90811 25.47581 -17.02638 1.000 43.13384 151 SER A N 1
ATOM 693 C CA . SER A 1 79 ? 3.17978 25.27628 -17.71057 1.000 40.07438 151 SER A CA 1
ATOM 694 C C . SER A 1 79 ? 3.01431 25.33505 -19.22200 1.000 42.58858 151 SER A C 1
ATOM 695 O O . SER A 1 79 ? 3.87648 25.86944 -19.92927 1.000 37.27594 151 SER A O 1
ATOM 703 N N . ASP A 1 80 ? 1.91586 24.77576 -19.73792 1.000 47.94757 152 ASP A N 1
ATOM 704 C CA . ASP A 1 80 ? 1.68427 24.80264 -21.17759 1.000 48.19824 152 ASP A CA 1
ATOM 705 C C . ASP A 1 80 ? 1.44429 26.22060 -21.67424 1.000 35.09115 152 ASP A C 1
ATOM 706 O O . ASP A 1 80 ? 1.78425 26.54324 -22.81767 1.000 50.10328 152 ASP A O 1
ATOM 715 N N . HIS A 1 81 ? 0.86477 27.07434 -20.83427 1.000 53.19456 153 HIS A N 1
ATOM 716 C CA . HIS A 1 81 ? 0.64612 28.47534 -21.16332 1.000 50.31940 153 HIS A CA 1
ATOM 717 C C . HIS A 1 81 ? 1.86555 29.34185 -20.86802 1.000 42.17928 153 HIS A C 1
ATOM 718 O O . HIS A 1 81 ? 1.93501 30.47074 -21.35970 1.000 34.27166 153 HIS A O 1
ATOM 732 N N . LEU A 1 82 ? 2.83127 28.83454 -20.10331 1.000 47.61546 154 LEU A N 1
ATOM 733 C CA . LEU A 1 82 ? 4.04021 29.58852 -19.80543 1.000 48.40760 154 LEU A CA 1
ATOM 734 C C . LEU A 1 82 ? 5.05631 29.42102 -20.92780 1.000 42.30799 154 LEU A C 1
ATOM 735 O O . LEU A 1 82 ? 5.11241 28.38638 -21.59932 1.000 36.22746 154 LEU A O 1
ATOM 751 N N . GLU A 1 83 ? 5.84743 30.46785 -21.14315 1.000 42.78203 155 GLU A N 1
ATOM 752 C CA . GLU A 1 83 ? 6.79250 30.47948 -22.24772 1.000 55.66631 155 GLU A CA 1
ATOM 753 C C . GLU A 1 83 ? 7.98218 29.57555 -21.94987 1.000 48.47721 155 GLU A C 1
ATOM 754 O O . GLU A 1 83 ? 8.42862 29.44819 -20.80725 1.000 42.61327 155 GLU A O 1
ATOM 766 N N . LEU A 1 84 ? 8.50178 28.94191 -23.00145 1.000 54.78371 156 LEU A N 1
ATOM 767 C CA . LEU A 1 84 ? 9.69903 28.12867 -22.83195 1.000 56.66117 156 LEU A CA 1
ATOM 768 C C . LEU A 1 84 ? 10.92134 29.00314 -22.58584 1.000 45.45853 156 LEU A C 1
ATOM 769 O O . LEU A 1 84 ? 11.86182 28.57330 -21.90960 1.000 56.99758 156 LEU A O 1
ATOM 785 N N . ASP A 1 85 ? 10.92476 30.22338 -23.11191 1.000 57.19411 157 ASP A N 1
ATOM 786 C CA . ASP A 1 85 ? 12.00070 31.18173 -22.85577 1.000 53.01649 157 ASP A CA 1
ATOM 787 C C . ASP A 1 85 ? 11.63652 32.11296 -21.70361 1.000 46.72054 157 ASP A C 1
ATOM 788 O O . ASP A 1 85 ? 11.72809 33.33655 -21.80374 1.000 65.89839 157 ASP A O 1
ATOM 797 N N . ARG A 1 86 ? 11.21406 31.52318 -20.59016 1.000 57.80891 158 ARG A N 1
ATOM 798 C CA . ARG A 1 86 ? 10.76098 32.27554 -19.42605 1.000 49.13818 158 ARG A CA 1
ATOM 799 C C . ARG A 1 86 ? 11.92942 32.79940 -18.60523 1.000 55.35174 158 ARG A C 1
ATOM 800 O O . ARG A 1 86 ? 12.71884 32.01912 -18.06265 1.000 61.69984 158 ARG A O 1
ATOM 820 N N . THR A 1 87 ? 12.02348 34.12447 -18.50111 1.000 53.64479 159 THR A N 1
ATOM 821 C CA . THR A 1 87 ? 13.00599 34.73138 -17.61786 1.000 45.38251 159 THR A CA 1
ATOM 822 C C . THR A 1 87 ? 12.70990 34.33774 -16.17731 1.000 44.76969 159 THR A C 1
ATOM 823 O O . THR A 1 87 ? 11.55667 34.13145 -15.79063 1.000 53.70525 159 THR A O 1
ATOM 834 N N . ALA A 1 88 ? 13.76334 34.23310 -15.37802 1.000 34.59012 160 ALA A N 1
ATOM 835 C CA . ALA A 1 88 ? 13.63228 33.84013 -13.98540 1.000 34.26659 160 ALA A CA 1
ATOM 836 C C . ALA A 1 88 ? 14.49572 34.74149 -13.12167 1.000 31.42579 160 ALA A C 1
ATOM 837 O O . ALA A 1 88 ? 15.58039 35.15827 -13.54359 1.000 31.69258 160 ALA A O 1
ATOM 844 N N . PRO A 1 89 ? 14.05047 35.04522 -11.90361 1.000 38.86861 161 PRO A N 1
ATOM 845 C CA . PRO A 1 89 ? 14.85622 35.90249 -11.03044 1.000 40.75535 161 PRO A CA 1
ATOM 846 C C . PRO A 1 89 ? 16.17050 35.23890 -10.65473 1.000 47.31969 161 PRO A C 1
ATOM 847 O O . PRO A 1 89 ? 16.26346 34.01630 -10.52693 1.000 49.59755 161 PRO A O 1
ATOM 858 N N . ASP A 1 90 ? 17.19143 36.06995 -10.46730 1.000 66.46847 162 ASP A N 1
ATOM 859 C CA . ASP A 1 90 ? 18.50800 35.60358 -10.04050 1.000 59.37018 162 ASP A CA 1
ATOM 860 C C . ASP A 1 90 ? 18.49022 35.40733 -8.53024 1.000 52.64319 162 ASP A C 1
ATOM 861 O O . ASP A 1 90 ? 18.35853 36.37396 -7.77149 1.000 63.95485 162 ASP A O 1
ATOM 870 N N . ALA A 1 91 ? 18.64119 34.16022 -8.09217 1.000 55.32649 163 ALA A N 1
ATOM 871 C CA . ALA A 1 91 ? 18.58566 33.80732 -6.68181 1.000 62.57300 163 ALA A CA 1
ATOM 872 C C . ALA A 1 91 ? 19.95858 33.81264 -6.02656 1.000 65.88307 163 ALA A C 1
ATOM 873 O O . ALA A 1 91 ? 20.05443 33.58593 -4.81544 1.000 71.73058 163 ALA A O 1
ATOM 880 N N . ARG A 1 92 ? 21.01635 34.06378 -6.79126 1.000 61.85161 164 ARG A N 1
ATOM 881 C CA . ARG A 1 92 ? 22.35538 34.06925 -6.22790 1.000 60.26867 164 ARG A CA 1
ATOM 882 C C . ARG A 1 92 ? 22.53962 35.27834 -5.32016 1.000 49.74074 164 ARG A C 1
ATOM 883 O O . ARG A 1 92 ? 21.91412 36.32502 -5.50305 1.000 50.31755 164 ARG A O 1
ATOM 904 N N . HIS A 1 93 ? 23.39248 35.11665 -4.31477 1.000 49.00329 165 HIS A N 1
ATOM 905 C CA . HIS A 1 93 ? 23.70328 36.22825 -3.43066 1.000 43.91836 165 HIS A CA 1
ATOM 906 C C . HIS A 1 93 ? 24.39627 37.33370 -4.21727 1.000 54.10718 165 HIS A C 1
ATOM 907 O O . HIS A 1 93 ? 25.13388 37.07697 -5.17269 1.000 67.21657 165 HIS A O 1
ATOM 921 N N . ALA A 1 94 ? 24.15487 38.58061 -3.80487 1.000 48.17808 166 ALA A N 1
ATOM 922 C CA . ALA A 1 94 ? 24.74245 39.71425 -4.51045 1.000 52.25780 166 ALA A CA 1
ATOM 923 C C . ALA A 1 94 ? 26.25596 39.58565 -4.61461 1.000 50.18110 166 ALA A C 1
ATOM 924 O O . ALA A 1 94 ? 26.85901 40.08071 -5.57384 1.000 62.69594 166 ALA A O 1
ATOM 931 N N . SER A 1 95 ? 26.88533 38.91829 -3.64411 1.000 52.62938 167 SER A N 1
ATOM 932 C CA . SER A 1 95 ? 28.33375 38.75275 -3.67445 1.000 62.41876 167 SER A CA 1
ATOM 933 C C . SER A 1 95 ? 28.76979 37.73468 -4.72245 1.000 64.80956 167 SER A C 1
ATOM 934 O O . SER A 1 95 ? 29.90365 37.80074 -5.21153 1.000 58.97937 167 SER A O 1
ATOM 942 N N . CYS A 1 96 ? 27.89544 36.78978 -5.07915 1.000 65.99361 168 CYS A N 1
ATOM 943 C CA . CYS A 1 96 ? 28.24589 35.81907 -6.11075 1.000 58.24049 168 CYS A CA 1
ATOM 944 C C . CYS A 1 96 ? 28.41041 36.48785 -7.46877 1.000 70.04628 168 CYS A C 1
ATOM 945 O O . CYS A 1 96 ? 29.17411 36.00235 -8.31053 1.000 82.14110 168 CYS A O 1
ATOM 952 N N . ARG A 1 97 ? 27.69642 37.59108 -7.70231 1.000 66.75140 169 ARG A N 1
ATOM 953 C CA . ARG A 1 97 ? 27.74952 38.27074 -8.99101 1.000 74.31750 169 ARG A CA 1
ATOM 954 C C . ARG A 1 97 ? 29.06337 39.01261 -9.20611 1.000 78.65825 169 ARG A C 1
ATOM 955 O O . ARG A 1 97 ? 29.41856 39.29099 -10.35710 1.000 81.81917 169 ARG A O 1
ATOM 976 N N . GLN A 1 98 ? 29.80026 39.31982 -8.13752 1.000 85.35545 170 GLN A N 1
ATOM 977 C CA . GLN A 1 98 ? 31.07879 40.02813 -8.24347 1.000 100.16550 170 GLN A CA 1
ATOM 978 C C . GLN A 1 98 ? 32.24592 39.08743 -8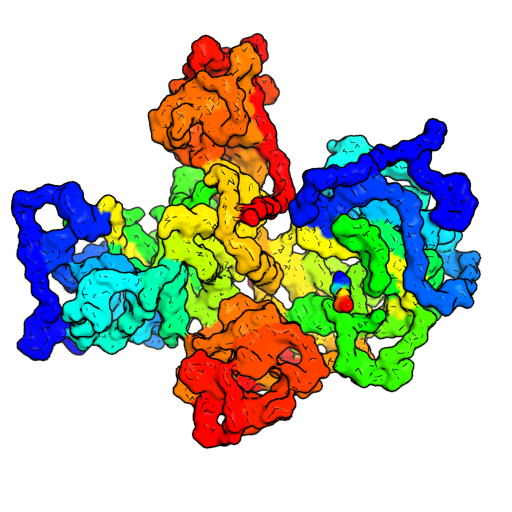.50870 1.000 87.58837 170 GLN A C 1
ATOM 979 O O . GLN A 1 98 ? 33.34442 39.28380 -7.97435 1.000 78.07858 170 GLN A O 1
ATOM 993 N N . LEU A 1 99 ? 32.04282 38.05634 -9.32790 1.000 73.65470 171 LEU A N 1
ATOM 994 C CA . LEU A 1 99 ? 33.09325 37.10129 -9.63911 1.000 54.22266 171 LEU A CA 1
ATOM 995 C C . LEU A 1 99 ? 33.38867 37.18259 -11.13610 1.000 54.19592 171 LEU A C 1
ATOM 996 O O . LEU A 1 99 ? 32.57259 37.66852 -11.92982 1.000 58.23583 171 LEU A O 1
ATOM 1012 N N . HIS A 1 100 ? 34.56679 36.69821 -11.51971 1.000 52.95918 172 HIS A N 1
ATOM 1013 C CA . HIS A 1 100 ? 35.01614 36.75012 -12.90415 1.000 65.82943 172 HIS A CA 1
ATOM 1014 C C . HIS A 1 100 ? 35.57302 35.39493 -13.30573 1.000 78.25014 172 HIS A C 1
ATOM 1015 O O . HIS A 1 100 ? 36.36671 34.79916 -12.56952 1.000 70.06738 172 HIS A O 1
ATOM 1029 N N . TYR A 1 101 ? 35.15711 34.91872 -14.47706 1.000 79.36469 173 TYR A N 1
ATOM 1030 C CA . TYR A 1 101 ? 35.63387 33.66535 -15.03991 1.000 61.66106 173 TYR A CA 1
ATOM 1031 C C . TYR A 1 101 ? 36.15793 33.89730 -16.44922 1.000 71.64096 173 TYR A C 1
ATOM 1032 O O . TYR A 1 101 ? 35.56446 34.64945 -17.22886 1.000 72.68461 173 TYR A O 1
ATOM 1050 N N . ASP A 1 102 ? 37.27512 33.25223 -16.76644 1.000 80.33466 174 ASP A N 1
ATOM 1051 C CA . ASP A 1 102 ? 37.87839 33.30444 -18.09634 1.000 70.95308 174 ASP A CA 1
ATOM 1052 C C . ASP A 1 102 ? 37.40454 32.06570 -18.85129 1.000 70.60819 174 ASP A C 1
ATOM 1053 O O . ASP A 1 102 ? 37.90832 30.96111 -18.63074 1.000 67.11643 174 ASP A O 1
ATOM 1062 N N . LEU A 1 103 ? 36.43373 32.25346 -19.74872 1.000 76.10514 175 LEU A N 1
ATOM 1063 C CA . LEU A 1 103 ? 35.78432 31.11092 -20.38373 1.000 74.79316 175 LEU A CA 1
ATOM 1064 C C . LEU A 1 103 ? 36.76646 30.29601 -21.21806 1.000 78.96255 175 LEU A C 1
ATOM 1065 O O . LEU A 1 103 ? 36.67596 29.06379 -21.26766 1.000 66.09964 175 LEU A O 1
ATOM 1081 N N . SER A 1 104 ? 37.71343 30.96066 -21.87885 1.000 75.64415 176 SER A N 1
ATOM 1082 C CA . SER A 1 104 ? 38.63864 30.25511 -22.75528 1.000 75.50691 176 SER A CA 1
ATOM 1083 C C . SER A 1 104 ? 39.56270 29.30636 -22.00708 1.000 61.34311 176 SER A C 1
ATOM 1084 O O . SER A 1 104 ? 40.21272 28.47440 -22.64930 1.000 72.72554 176 SER A O 1
ATOM 1092 N N . THR A 1 105 ? 39.64723 29.41590 -20.68075 1.000 74.56373 177 THR A N 1
ATOM 1093 C CA . THR A 1 105 ? 40.53815 28.58794 -19.87954 1.000 74.06548 177 THR A CA 1
ATOM 1094 C C . THR A 1 105 ? 39.78086 27.57550 -19.02807 1.000 79.25145 177 THR A C 1
ATOM 1095 O O . THR A 1 105 ? 40.34521 27.03306 -18.07224 1.000 73.62797 177 THR A O 1
ATOM 1106 N N . LEU A 1 106 ? 38.51039 27.32342 -19.33926 1.000 85.57863 178 LEU A N 1
ATOM 1107 C CA . LEU A 1 106 ? 37.70861 26.40635 -18.54381 1.000 67.23551 178 LEU A CA 1
ATOM 1108 C C . LEU A 1 106 ? 37.36543 25.15285 -19.34250 1.000 60.05107 178 LEU A C 1
ATOM 1109 O O . LEU A 1 106 ? 37.21891 25.21051 -20.56802 1.000 71.59599 178 LEU A O 1
ATOM 1125 N N . PRO A 1 107 ? 37.23313 24.00413 -18.68027 1.000 53.78678 179 PRO A N 1
ATOM 1126 C CA . PRO A 1 107 ? 36.92476 22.76643 -19.40717 1.000 60.76921 179 PRO A CA 1
ATOM 1127 C C . PRO A 1 107 ? 35.46273 22.68711 -19.81655 1.000 58.01202 179 PRO A C 1
ATOM 1128 O O . PRO A 1 107 ? 34.56406 23.10278 -19.08094 1.000 54.92749 179 PRO A O 1
ATOM 1139 N N . LYS A 1 108 ? 35.23091 22.13869 -21.00665 1.000 52.87069 180 LYS A N 1
ATOM 1140 C CA . LYS A 1 108 ? 33.86944 21.90819 -21.46068 1.000 45.87424 180 LYS A CA 1
ATOM 1141 C C . LYS A 1 108 ? 33.18643 20.86366 -20.58057 1.000 50.56450 180 LYS A C 1
ATOM 1142 O O . LYS A 1 108 ? 33.83191 20.03120 -19.93571 1.000 55.62301 180 LYS A O 1
ATOM 1161 N N . ALA A 1 109 ? 31.85726 20.91051 -20.56749 1.000 53.32774 181 ALA A N 1
ATOM 1162 C CA . ALA A 1 109 ? 31.06541 20.00979 -19.74607 1.000 51.78976 181 ALA A CA 1
ATOM 1163 C C . ALA A 1 109 ? 29.82155 19.58284 -20.50567 1.000 38.67558 181 ALA A C 1
ATOM 1164 O O . ALA A 1 109 ? 29.25621 20.35120 -21.28784 1.000 50.31927 181 ALA A O 1
ATOM 1171 N N . SER A 1 110 ? 29.40365 18.34437 -20.26207 1.000 42.26448 182 SER A N 1
ATOM 1172 C CA . SER A 1 110 ? 28.22427 17.76496 -20.89212 1.000 47.74499 182 SER A CA 1
ATOM 1173 C C . SER A 1 110 ? 27.09556 17.74039 -19.87009 1.000 41.99889 182 SER A C 1
ATOM 1174 O O . SER A 1 110 ? 27.16080 17.00442 -18.88135 1.000 42.21522 182 SER A O 1
ATOM 1182 N N . VAL A 1 111 ? 26.06468 18.53991 -20.10591 1.000 48.71341 183 VAL A N 1
ATOM 1183 C CA . VAL A 1 111 ? 24.88045 18.51342 -19.25651 1.000 35.90908 183 VAL A CA 1
ATOM 1184 C C . VAL A 1 111 ? 24.03112 17.31269 -19.64836 1.000 40.81739 183 VAL A C 1
ATOM 1185 O O . VAL A 1 111 ? 23.74190 17.09798 -20.83164 1.000 37.08515 183 VAL A O 1
ATOM 1198 N N . ILE A 1 112 ? 23.64635 16.51536 -18.65554 1.000 38.35575 184 ILE A N 1
ATOM 1199 C CA . ILE A 1 112 ? 22.85707 15.30757 -18.86432 1.000 39.13652 184 ILE A CA 1
ATOM 1200 C C . ILE A 1 112 ? 21.51185 15.50465 -18.17832 1.000 40.86595 184 ILE A C 1
ATOM 1201 O O . ILE A 1 112 ? 21.45554 15.72330 -16.96138 1.000 33.66416 184 ILE A O 1
ATOM 1217 N N . ILE A 1 113 ? 20.43379 15.41913 -18.95242 1.000 46.69473 185 ILE A N 1
ATOM 1218 C CA . ILE A 1 113 ? 19.07214 15.49859 -18.43446 1.000 39.37071 185 ILE A CA 1
ATOM 1219 C C . ILE A 1 113 ? 18.39466 14.17225 -18.74989 1.000 49.06051 185 ILE A C 1
ATOM 1220 O O . ILE A 1 113 ? 18.17685 13.84161 -19.92371 1.000 45.18731 185 ILE A O 1
ATOM 1236 N N . VAL A 1 114 ? 18.08645 13.40220 -17.70797 1.000 45.92456 186 VAL A N 1
ATOM 1237 C CA . VAL A 1 114 ? 17.34591 12.15281 -17.83086 1.000 40.01046 186 VAL A CA 1
ATOM 1238 C C . VAL A 1 114 ? 15.87642 12.43719 -17.55549 1.000 50.31829 186 VAL A C 1
ATOM 1239 O O . VAL A 1 114 ? 15.53388 13.29626 -16.73348 1.000 63.64929 186 VAL A O 1
ATOM 1252 N N . PHE A 1 115 ? 14.99496 11.71019 -18.24084 1.000 46.22176 187 PHE A N 1
ATOM 1253 C CA . PHE A 1 115 ? 13.56681 11.96121 -18.10535 1.000 55.61010 187 PHE A CA 1
ATOM 1254 C C . PHE A 1 115 ? 12.77097 10.72415 -18.49035 1.000 47.47369 187 PHE A C 1
ATOM 1255 O O . PHE A 1 115 ? 13.18491 9.94154 -19.34797 1.000 55.73781 187 PHE A O 1
ATOM 1272 N N . TYR A 1 116 ? 11.62210 10.56283 -17.83430 1.000 48.56297 188 TYR A N 1
ATOM 1273 C CA . TYR A 1 116 ? 10.65785 9.51943 -18.16404 1.000 47.30402 188 TYR A CA 1
ATOM 1274 C C . TYR A 1 116 ? 9.26040 10.11223 -18.06721 1.000 51.45009 188 TYR A C 1
ATOM 1275 O O . TYR A 1 116 ? 8.84692 10.55208 -16.99012 1.000 58.43506 188 TYR A O 1
ATOM 1293 N N . ASN A 1 117 ? 8.53784 10.11822 -19.18794 1.000 50.96318 189 ASN A N 1
ATOM 1294 C CA . ASN A 1 117 ? 7.18209 10.66614 -19.25062 1.000 55.30729 189 ASN A CA 1
ATOM 1295 C C . ASN A 1 117 ? 7.13488 12.09594 -18.71466 1.000 49.67379 189 ASN A C 1
ATOM 1296 O O . ASN A 1 117 ? 6.16346 12.51915 -18.08435 1.000 43.68069 189 ASN A O 1
ATOM 1307 N N . GLU A 1 118 ? 8.19066 12.84833 -18.96993 1.000 48.96158 190 GLU A N 1
ATOM 1308 C CA . GLU A 1 118 ? 8.17271 14.25689 -18.59993 1.000 40.34558 190 GLU A CA 1
ATOM 1309 C C . GLU A 1 118 ? 7.35140 15.05243 -19.61267 1.000 35.45766 190 GLU A C 1
ATOM 1310 O O . GLU A 1 118 ? 7.47249 14.83139 -20.82012 1.000 38.68363 190 GLU A O 1
ATOM 1322 N N . PRO A 1 119 ? 6.50764 15.97640 -19.15510 1.000 42.87667 191 PRO A N 1
ATOM 1323 C CA . PRO A 1 119 ? 5.74258 16.79870 -20.09966 1.000 35.17746 191 PRO A CA 1
ATOM 1324 C C . PRO A 1 119 ? 6.64209 17.62217 -21.01002 1.000 35.25395 191 PRO A C 1
ATOM 1325 O O . PRO A 1 119 ? 7.78481 17.94763 -20.68224 1.000 38.73643 191 PRO A O 1
ATOM 1336 N N . PHE A 1 120 ? 6.09042 17.97979 -22.17076 1.000 35.88052 192 PHE A N 1
ATOM 1337 C CA . PHE A 1 120 ? 6.86188 18.71660 -23.16674 1.000 38.11353 192 PHE A CA 1
ATOM 1338 C C . PHE A 1 120 ? 7.27366 20.08861 -22.64318 1.000 36.59211 192 PHE A C 1
ATOM 1339 O O . PHE A 1 120 ? 8.43961 20.48361 -22.75189 1.000 41.21662 192 PHE A O 1
ATOM 1356 N N . SER A 1 121 ? 6.32380 20.83450 -22.07856 1.000 35.02060 193 SER A N 1
ATOM 1357 C CA . SER A 1 121 ? 6.60909 22.19859 -21.64783 1.000 34.46343 193 SER A CA 1
ATOM 1358 C C . SER A 1 121 ? 7.72412 22.23607 -20.60962 1.000 38.41406 193 SER A C 1
ATOM 1359 O O . SER A 1 121 ? 8.68779 23.00021 -20.74257 1.000 33.67162 193 SER A O 1
ATOM 1367 N N . THR A 1 122 ? 7.60671 21.42014 -19.55926 1.000 33.50794 194 THR A N 1
ATOM 1368 C CA . THR A 1 122 ? 8.62086 21.42734 -18.50971 1.000 39.14819 194 THR A CA 1
ATOM 1369 C C . THR A 1 122 ? 9.96670 20.94827 -19.04296 1.000 45.90512 194 THR A C 1
ATOM 1370 O O . THR A 1 122 ? 11.00926 21.54650 -18.75321 1.000 32.75937 194 THR A O 1
ATOM 1381 N N . LEU A 1 123 ? 9.96717 19.86928 -19.82725 1.000 36.88567 195 LEU A N 1
ATOM 1382 C CA . LEU A 1 123 ? 11.22864 19.33610 -20.32726 1.000 38.72959 195 LEU A CA 1
ATOM 1383 C C . LEU A 1 123 ? 11.91870 20.35465 -21.22353 1.000 45.20066 195 LEU A C 1
ATOM 1384 O O . LEU A 1 123 ? 13.14106 20.52899 -21.15737 1.000 42.50808 195 LEU A O 1
ATOM 1400 N N . MET A 1 124 ? 11.14544 21.03983 -22.06836 1.000 37.40951 196 MET A N 1
ATOM 1401 C CA . MET A 1 124 ? 11.71765 21.98988 -23.01431 1.000 35.19686 196 MET A CA 1
ATOM 1402 C C . MET A 1 124 ? 12.08572 23.30977 -22.34960 1.000 42.61805 196 MET A C 1
ATOM 1403 O O . MET A 1 124 ? 13.11390 23.90633 -22.68920 1.000 49.33093 196 MET A O 1
ATOM 1417 N N . ARG A 1 125 ? 11.26426 23.78910 -21.41090 1.000 50.70316 197 ARG A N 1
ATOM 1418 C CA . ARG A 1 125 ? 11.63904 24.98500 -20.66147 1.000 46.72790 197 ARG A CA 1
ATOM 1419 C C . ARG A 1 125 ? 12.96177 24.78151 -19.93451 1.000 33.02123 197 ARG A C 1
ATOM 1420 O O . ARG A 1 125 ? 13.73379 25.73326 -19.76638 1.000 32.92412 197 ARG A O 1
ATOM 1441 N N . SER A 1 126 ? 13.23196 23.55010 -19.49154 1.000 34.25684 198 SER A N 1
ATOM 1442 C CA . SER A 1 126 ? 14.52682 23.23328 -18.90162 1.000 38.34821 198 SER A CA 1
ATOM 1443 C C . SER A 1 126 ? 15.63299 23.33802 -19.94473 1.000 39.28231 198 SER A C 1
ATOM 1444 O O . SER A 1 126 ? 16.62302 24.05184 -19.74726 1.000 44.28355 198 SER A O 1
ATOM 1452 N N . VAL A 1 127 ? 15.47574 22.63352 -21.06917 1.000 42.63540 199 VAL A N 1
ATOM 1453 C CA . VAL A 1 127 ? 16.48235 22.67864 -22.12668 1.000 41.41263 199 VAL A CA 1
ATOM 1454 C C . VAL A 1 127 ? 16.70259 24.11490 -22.58486 1.000 35.23755 199 VAL A C 1
ATOM 1455 O O . VAL A 1 127 ? 17.84144 24.54423 -22.80789 1.000 35.61178 199 VAL A O 1
ATOM 1468 N N . HIS A 1 128 ? 15.61951 24.87535 -22.74863 1.000 35.08135 200 HIS A N 1
ATOM 1469 C CA . HIS A 1 128 ? 15.75625 26.28599 -23.09121 1.000 39.80922 200 HIS A CA 1
ATOM 1470 C C . HIS A 1 128 ? 16.55428 27.03337 -22.02738 1.000 49.00627 200 HIS A C 1
ATOM 1471 O O . HIS A 1 128 ? 17.46485 27.80714 -22.34658 1.000 52.38245 200 HIS A O 1
ATOM 1485 N N . SER A 1 129 ? 16.21293 26.82424 -20.75089 1.000 41.72490 201 SER A N 1
ATOM 1486 C CA . SER A 1 129 ? 16.89651 27.53242 -19.67116 1.000 48.79879 201 SER A CA 1
ATOM 1487 C C . SER A 1 129 ? 18.38632 27.21557 -19.65920 1.000 35.24623 201 SER A C 1
ATOM 1488 O O . SER A 1 129 ? 19.21719 28.10409 -19.43138 1.000 38.49060 201 SER A O 1
ATOM 1496 N N . VAL A 1 130 ? 18.74419 25.95330 -19.90095 1.000 34.15939 202 VAL A N 1
ATOM 1497 C CA . VAL A 1 130 ? 20.15374 25.57003 -19.93173 1.000 36.73136 202 VAL A CA 1
ATOM 1498 C C . VAL A 1 130 ? 20.86692 26.28627 -21.07054 1.000 37.26491 202 VAL A C 1
ATOM 1499 O O . VAL A 1 130 ? 21.87864 26.96711 -20.86879 1.000 42.92914 202 VAL A O 1
ATOM 1512 N N . LEU A 1 131 ? 20.34554 26.13960 -22.28907 1.000 44.01755 203 LEU A N 1
ATOM 1513 C CA . LEU A 1 131 ? 20.96482 26.79061 -23.43660 1.000 41.26014 203 LEU A CA 1
ATOM 1514 C C . LEU A 1 131 ? 20.94645 28.30715 -23.29434 1.000 42.61475 203 LEU A C 1
ATOM 1515 O O . LEU A 1 131 ? 21.86924 28.98570 -23.75825 1.000 54.47990 203 LEU A O 1
ATOM 1531 N N . ASN A 1 132 ? 19.91945 28.85522 -22.64677 1.000 36.56789 204 ASN A N 1
ATOM 1532 C CA . ASN A 1 132 ? 19.80997 30.30178 -22.51915 1.000 47.96875 204 ASN A CA 1
ATOM 1533 C C . ASN A 1 132 ? 20.76027 30.86294 -21.47005 1.000 50.98898 204 ASN A C 1
ATOM 1534 O O . ASN A 1 132 ? 21.13722 32.03627 -21.55368 1.000 46.23024 204 ASN A O 1
ATOM 1545 N N . GLY A 1 133 ? 21.15765 30.05347 -20.49006 1.000 44.30941 205 GLY A N 1
ATOM 1546 C CA . GLY A 1 133 ? 21.94671 30.54190 -19.37653 1.000 44.92305 205 GLY A CA 1
ATOM 1547 C C . GLY A 1 133 ? 23.30861 29.89127 -19.24929 1.000 55.78611 205 GLY A C 1
ATOM 1548 O O . GLY A 1 133 ? 23.93198 29.94709 -18.18355 1.000 50.65241 205 GLY A O 1
ATOM 1552 N N . THR A 1 134 ? 23.78385 29.27143 -20.32793 1.000 48.46148 206 THR A N 1
ATOM 1553 C CA . THR A 1 134 ? 25.07357 28.58899 -20.32981 1.000 44.61365 206 THR A CA 1
ATOM 1554 C C . THR A 1 134 ? 25.87455 29.07246 -21.53048 1.000 37.91944 206 THR A C 1
ATOM 1555 O O . THR A 1 134 ? 25.40654 28.93366 -22.67882 1.000 38.16886 206 THR A O 1
ATOM 1566 N N . PRO A 1 135 ? 27.06554 29.63113 -21.33471 1.000 43.48256 207 PRO A N 1
ATOM 1567 C CA . PRO A 1 135 ? 27.89348 30.03521 -22.47903 1.000 47.43352 207 PRO A CA 1
ATOM 1568 C C . PRO A 1 135 ? 28.18793 28.85014 -23.37793 1.000 45.41694 207 PRO A C 1
ATOM 1569 O O . PRO A 1 135 ? 28.38883 27.72799 -22.89163 1.000 45.68637 207 PRO A O 1
ATOM 1580 N N . PRO A 1 136 ? 28.21703 29.04891 -24.69841 1.000 54.17093 208 PRO A N 1
ATOM 1581 C CA . PRO A 1 136 ? 28.49899 27.91234 -25.58943 1.000 62.53470 208 PRO A CA 1
ATOM 1582 C C . PRO A 1 136 ? 29.92292 27.39472 -25.48931 1.000 57.09416 208 PRO A C 1
ATOM 1583 O O . PRO A 1 136 ? 30.16216 26.23174 -25.83592 1.000 54.42526 208 PRO A O 1
ATOM 1594 N N . GLN A 1 137 ? 30.87322 28.20652 -25.02061 1.000 54.59735 209 GLN A N 1
ATOM 1595 C CA . GLN A 1 137 ? 32.25696 27.75054 -24.97852 1.000 55.83216 209 GLN A CA 1
ATOM 1596 C C . GLN A 1 137 ? 32.44996 26.60881 -23.98765 1.000 45.35915 209 GLN A C 1
ATOM 1597 O O . GLN A 1 137 ? 33.30927 25.74644 -24.20252 1.000 46.32590 209 GLN A O 1
ATOM 1611 N N . ILE A 1 138 ? 31.65853 26.57417 -22.91065 1.000 43.19445 210 ILE A N 1
ATOM 1612 C CA . ILE A 1 138 ? 31.85073 25.59395 -21.84770 1.000 45.85539 210 ILE A CA 1
ATOM 1613 C C . ILE A 1 138 ? 30.84339 24.45744 -21.90654 1.000 52.98853 210 ILE A C 1
ATOM 1614 O O . ILE A 1 138 ? 30.93203 23.52243 -21.09876 1.000 70.31861 210 ILE A O 1
ATOM 1630 N N . LEU A 1 139 ? 29.89735 24.49680 -22.83669 1.000 49.02194 211 LEU A N 1
ATOM 1631 C CA . LEU A 1 139 ? 28.89203 23.44697 -22.97346 1.000 40.15473 211 LEU A CA 1
ATOM 1632 C C . LEU A 1 139 ? 29.24409 22.65001 -24.22409 1.000 41.61883 211 LEU A C 1
ATOM 1633 O O . LEU A 1 139 ? 28.94251 23.07146 -25.34367 1.000 55.21732 211 LEU A O 1
ATOM 1649 N N . GLU A 1 140 ? 29.88856 21.49871 -24.03346 1.000 47.80612 212 GLU A N 1
ATOM 1650 C CA . GLU A 1 140 ? 30.19550 20.63590 -25.16922 1.000 56.71921 212 GLU A CA 1
ATOM 1651 C C . GLU A 1 140 ? 28.91314 20.12643 -25.81414 1.000 55.19545 212 GLU A C 1
ATOM 1652 O O . GLU A 1 140 ? 28.76459 20.15363 -27.04144 1.000 64.46145 212 GLU A O 1
ATOM 1664 N N . GLU A 1 141 ? 27.97398 19.65804 -24.99549 1.000 58.53918 213 GLU A N 1
ATOM 1665 C CA . GLU A 1 141 ? 26.76198 19.02112 -25.48737 1.000 53.61627 213 GLU A CA 1
ATOM 1666 C C . GLU A 1 141 ? 25.73625 18.99696 -24.36513 1.000 48.32087 213 GLU A C 1
ATOM 1667 O O . GLU A 1 141 ? 26.06586 19.19897 -23.19372 1.000 45.68128 213 GLU A O 1
ATOM 1679 N N . LEU A 1 142 ? 24.48469 18.74166 -24.73837 1.000 41.22709 214 LEU A N 1
ATOM 1680 C CA . LEU A 1 142 ? 23.40271 18.55497 -23.77608 1.000 47.28415 214 LEU A CA 1
ATOM 1681 C C . LEU A 1 142 ? 22.70400 17.25874 -24.15710 1.000 44.29134 214 LEU A C 1
ATOM 1682 O O . LEU A 1 142 ? 21.98783 17.20943 -25.16289 1.000 42.11688 214 LEU A O 1
ATOM 1698 N N . ILE A 1 143 ? 22.90833 16.22085 -23.35331 1.000 44.64482 215 ILE A N 1
ATOM 1699 C CA . ILE A 1 143 ? 22.42013 14.88245 -23.66020 1.000 39.57650 215 ILE A CA 1
ATOM 1700 C C . ILE A 1 143 ? 21.05456 14.69723 -23.01128 1.000 42.85648 215 ILE A C 1
ATOM 1701 O O . ILE A 1 143 ? 20.91053 14.83208 -21.79112 1.000 37.46479 215 ILE A O 1
ATOM 1717 N N . LEU A 1 144 ? 20.05519 14.37471 -23.82822 1.000 40.19322 216 LEU A N 1
ATOM 1718 C CA . LEU A 1 144 ? 18.70631 14.09008 -23.35842 1.000 49.39486 216 LEU A CA 1
ATOM 1719 C C . LEU A 1 144 ? 18.49981 12.58266 -23.38243 1.000 53.64398 216 LEU A C 1
ATOM 1720 O O . LEU A 1 144 ? 18.64554 11.95185 -24.43480 1.000 69.53295 216 LEU A O 1
ATOM 1736 N N . VAL A 1 145 ? 18.13464 12.01502 -22.23891 1.000 40.59010 217 VAL A N 1
ATOM 1737 C CA . VAL A 1 145 ? 18.03396 10.57050 -22.07085 1.000 47.99199 217 VAL A CA 1
ATOM 1738 C C . VAL A 1 145 ? 16.56967 10.22439 -21.84578 1.000 52.46406 217 VAL A C 1
ATOM 1739 O O . VAL A 1 145 ? 15.98141 10.59290 -20.82137 1.000 51.86666 217 VAL A O 1
ATOM 1752 N N . ASP A 1 146 ? 15.97336 9.54318 -22.81957 1.000 42.69365 218 ASP A N 1
ATOM 1753 C CA . ASP A 1 146 ? 14.62145 9.00997 -22.69508 1.000 45.48337 218 ASP A CA 1
ATOM 1754 C C . ASP A 1 146 ? 14.71015 7.63896 -22.03098 1.000 60.41533 218 ASP A C 1
ATOM 1755 O O . ASP A 1 146 ? 15.16762 6.67202 -22.64906 1.000 59.63411 218 ASP A O 1
ATOM 1764 N N . ASP A 1 147 ? 14.27855 7.55362 -20.77464 1.000 51.86995 219 ASP A N 1
ATOM 1765 C CA . ASP A 1 147 ? 14.32407 6.29596 -20.02618 1.000 57.53279 219 ASP A CA 1
ATOM 1766 C C . ASP A 1 147 ? 13.08250 5.44555 -20.29203 1.000 59.21477 219 ASP A C 1
ATOM 1767 O O . ASP A 1 147 ? 12.39002 5.00798 -19.37430 1.000 48.92026 219 ASP A O 1
ATOM 1776 N N . GLY A 1 148 ? 12.79623 5.20106 -21.56517 1.000 61.06123 220 GLY A N 1
ATOM 1777 C CA . GLY A 1 148 ? 11.65115 4.38722 -21.92187 1.000 69.49806 220 GLY A CA 1
ATOM 1778 C C . GLY A 1 148 ? 10.31488 5.08321 -21.79334 1.000 61.32002 220 GLY A C 1
ATOM 1779 O O . GLY A 1 148 ? 9.32949 4.45285 -21.38806 1.000 57.78218 220 GLY A O 1
ATOM 1783 N N . SER A 1 149 ? 10.25236 6.37399 -22.11511 1.000 53.85482 221 SER A N 1
ATOM 1784 C CA . SER A 1 149 ? 8.99114 7.09714 -22.04369 1.000 48.89860 221 SER A CA 1
ATOM 1785 C C . SER A 1 149 ? 7.93747 6.41086 -22.90503 1.000 57.39752 221 SER A C 1
ATOM 1786 O O . SER A 1 149 ? 8.23855 5.82356 -23.94898 1.000 49.52867 221 SER A O 1
ATOM 1794 N N . THR A 1 150 ? 6.68768 6.48973 -22.45399 1.000 64.71691 222 THR A N 1
ATOM 1795 C CA . THR A 1 150 ? 5.55908 5.92294 -23.17530 1.000 71.58196 222 THR A CA 1
ATOM 1796 C C . THR A 1 150 ? 4.61167 6.99130 -23.69887 1.000 54.67750 222 THR A C 1
ATOM 1797 O O . THR A 1 150 ? 3.56135 6.65453 -24.25543 1.000 64.36236 222 THR A O 1
ATOM 1808 N N . LEU A 1 151 ? 4.94864 8.26362 -23.52480 1.000 60.32918 223 LEU A N 1
ATOM 1809 C CA . LEU A 1 151 ? 4.09668 9.33962 -23.99425 1.000 65.98834 223 LEU A CA 1
ATOM 1810 C C . LEU A 1 151 ? 4.19208 9.45136 -25.51460 1.000 60.54160 223 LEU A C 1
ATOM 1811 O O . LEU A 1 151 ? 5.23951 9.16240 -26.10068 1.000 66.38246 223 LEU A O 1
ATOM 1827 N N . PRO A 1 152 ? 3.11393 9.87145 -26.18059 1.000 63.32885 224 PRO A N 1
ATOM 1828 C CA . PRO A 1 152 ? 3.15515 9.91734 -27.65043 1.000 50.90853 224 PRO A CA 1
ATOM 1829 C C . PRO A 1 152 ? 4.15572 10.92283 -28.18898 1.000 63.50559 224 PRO A C 1
ATOM 1830 O O . PRO A 1 152 ? 4.75539 10.67635 -29.24286 1.000 58.93424 224 PRO A O 1
ATOM 1841 N N . TYR A 1 153 ? 4.37575 12.04138 -27.48836 1.000 55.00511 225 TYR A N 1
ATOM 1842 C CA . TYR A 1 153 ? 5.29157 13.05246 -28.00866 1.000 48.47592 225 TYR A CA 1
ATOM 1843 C C . TYR A 1 153 ? 6.73628 12.58388 -27.90756 1.000 63.94217 225 TYR A C 1
ATOM 1844 O O . TYR A 1 153 ? 7.58570 13.03024 -28.68587 1.000 59.74433 225 TYR A O 1
ATOM 1862 N N . ILE A 1 154 ? 7.02975 11.68897 -26.96029 1.000 70.77242 226 ILE A N 1
ATOM 1863 C CA . ILE A 1 154 ? 8.33734 11.06602 -26.82177 1.000 70.69542 226 ILE A CA 1
ATOM 1864 C C . ILE A 1 154 ? 8.22714 9.62733 -27.29113 1.000 75.40598 226 ILE A C 1
ATOM 1865 O O . ILE A 1 154 ? 8.03404 8.72057 -26.47320 1.000 99.37367 226 ILE A O 1
ATOM 1881 N N . ARG A 1 155 ? 8.34318 9.39231 -28.59251 1.000 62.88568 227 ARG A N 1
ATOM 1882 C CA . ARG A 1 155 ? 8.25278 8.02486 -29.08910 1.000 79.99234 227 ARG A CA 1
ATOM 1883 C C . ARG A 1 155 ? 8.77250 7.95018 -30.51093 1.000 83.50084 227 ARG A C 1
ATOM 1884 O O . ARG A 1 155 ? 8.59530 8.88822 -31.29275 1.000 70.72027 227 ARG A O 1
ATOM 1905 N N . GLU A 1 156 ? 9.41704 6.82813 -30.82883 1.000 81.88457 228 GLU A N 1
ATOM 1906 C CA . GLU A 1 156 ? 9.82009 6.53865 -32.19581 1.000 93.85490 228 GLU A CA 1
ATOM 1907 C C . GLU A 1 156 ? 8.65866 6.02673 -33.03338 1.000 99.49825 228 GLU A C 1
ATOM 1908 O O . GLU A 1 156 ? 8.78246 5.94833 -34.26008 1.000 118.48256 228 GLU A O 1
ATOM 1920 N N . ASP A 1 157 ? 7.54009 5.68289 -32.39234 1.000 97.33438 229 ASP A N 1
ATOM 1921 C CA . ASP A 1 157 ? 6.31184 5.26749 -33.05436 1.000 87.23996 229 ASP A CA 1
ATOM 1922 C C . ASP A 1 157 ? 5.14337 6.18839 -32.71346 1.000 84.55002 229 ASP A C 1
ATOM 1923 O O . ASP A 1 157 ? 4.00084 5.73477 -32.62008 1.000 83.80329 229 ASP A O 1
ATOM 1932 N N . GLY A 1 158 ? 5.40649 7.47993 -32.52090 1.000 75.69960 230 GLY A N 1
ATOM 1933 C CA . GLY A 1 158 ? 4.36407 8.38107 -32.06797 1.000 85.10244 230 GLY A CA 1
ATOM 1934 C C . GLY A 1 158 ? 4.18627 9.61927 -32.91921 1.000 61.56405 230 GLY A C 1
ATOM 1935 O O . GLY A 1 158 ? 4.56304 9.62991 -34.09336 1.000 61.14891 230 GLY A O 1
ATOM 1939 N N . ASN A 1 159 ? 3.60876 10.67613 -32.34067 1.000 53.98542 231 ASN A N 1
ATOM 1940 C CA . ASN A 1 159 ? 3.39243 11.89222 -33.11150 1.000 59.75147 231 ASN A CA 1
ATOM 1941 C C . ASN A 1 159 ? 4.70732 12.57600 -33.46592 1.000 65.80580 231 ASN A C 1
ATOM 1942 O O . ASN A 1 159 ? 4.73357 13.39569 -34.39001 1.000 48.11929 231 ASN A O 1
ATOM 1953 N N . GLN A 1 160 ? 5.79223 12.26398 -32.74977 1.000 73.60560 232 GLN A N 1
ATOM 1954 C CA . GLN A 1 160 ? 7.12616 12.77013 -33.06842 1.000 70.60869 232 GLN A CA 1
ATOM 1955 C C . GLN A 1 160 ? 7.27064 14.26083 -32.76761 1.000 65.55494 232 GLN A C 1
ATOM 1956 O O . GLN A 1 160 ? 8.07662 14.95346 -33.39277 1.000 55.27273 232 GLN A O 1
ATOM 1970 N N . GLN A 1 161 ? 6.51137 14.76627 -31.79260 1.000 75.85189 233 GLN A N 1
ATOM 1971 C CA . GLN A 1 161 ? 6.61119 16.17977 -31.44281 1.000 68.08333 233 GLN A CA 1
ATOM 1972 C C . GLN A 1 161 ? 7.99854 16.52034 -30.91922 1.000 69.87409 233 GLN A C 1
ATOM 1973 O O . GLN A 1 161 ? 8.58244 17.54193 -31.30249 1.000 67.90004 233 GLN A O 1
ATOM 1987 N N . LEU A 1 162 ? 8.54259 15.67761 -30.03941 1.000 66.93408 234 LEU A N 1
ATOM 1988 C CA . LEU A 1 162 ? 9.85001 15.96439 -29.46083 1.000 55.15040 234 LEU A CA 1
ATOM 1989 C C . LEU A 1 162 ? 10.93936 15.87113 -30.52050 1.000 48.71965 234 LEU A C 1
ATOM 1990 O O . LEU A 1 162 ? 11.77785 16.77082 -30.64836 1.000 43.18818 234 LEU A O 1
ATOM 2005 N N . VAL A 1 163 ? 10.94643 14.78258 -31.29086 1.000 54.07820 235 VAL A N 1
ATOM 2006 C CA . VAL A 1 163 ? 12.03438 14.56489 -32.23771 1.000 59.62931 235 VAL A CA 1
ATOM 2007 C C . VAL A 1 163 ? 12.07587 15.69546 -33.26171 1.000 56.35739 235 VAL A C 1
ATOM 2008 O O . VAL A 1 163 ? 13.14381 16.24311 -33.55928 1.000 63.14044 235 VAL A O 1
ATOM 2021 N N . GLU A 1 164 ? 10.91415 16.07458 -33.80626 1.000 50.84522 236 GLU A N 1
ATOM 2022 C CA . GLU A 1 164 ? 10.88088 17.19430 -34.74452 1.000 65.66770 236 GLU A CA 1
ATOM 2023 C C . GLU A 1 164 ? 11.34712 18.48988 -34.08898 1.000 69.86134 236 GLU A C 1
ATOM 2024 O O . GLU A 1 164 ? 12.19524 19.20341 -34.63570 1.000 72.37472 236 GLU A O 1
ATOM 2036 N N . TYR A 1 165 ? 10.80160 18.81764 -32.91575 1.000 52.69219 237 TYR A N 1
ATOM 2037 C CA . TYR A 1 165 ? 11.16354 20.08466 -32.29333 1.000 45.13840 237 TYR A CA 1
ATOM 2038 C C . TYR A 1 165 ? 12.65402 20.14964 -31.98777 1.000 49.11799 237 TYR A C 1
ATOM 2039 O O . TYR A 1 165 ? 13.24676 21.23242 -32.02071 1.000 53.95321 237 TYR A O 1
ATOM 2057 N N . LEU A 1 166 ? 13.28515 19.00717 -31.71874 1.000 54.46966 238 LEU A N 1
ATOM 2058 C CA . LEU A 1 166 ? 14.70944 19.02614 -31.40733 1.000 48.82747 238 LEU A CA 1
ATOM 2059 C C . LEU A 1 166 ? 15.53090 19.43296 -32.62415 1.000 69.69725 238 LEU A C 1
ATOM 2060 O O . LEU A 1 166 ? 16.58917 20.05523 -32.47412 1.000 70.15955 238 LEU A O 1
ATOM 2076 N N . LYS A 1 167 ? 15.05660 19.10229 -33.83178 1.000 69.28548 239 LYS A N 1
ATOM 2077 C CA . LYS A 1 167 ? 15.73168 19.54787 -35.04408 1.000 67.24581 239 LYS A CA 1
ATOM 2078 C C . LYS A 1 167 ? 15.83031 21.06524 -35.10708 1.000 58.50295 239 LYS A C 1
ATOM 2079 O O . LYS A 1 167 ? 16.71735 21.59638 -35.78403 1.000 61.22357 239 LYS A O 1
ATOM 2098 N N . LEU A 1 168 ? 14.94096 21.77139 -34.41679 1.000 46.96949 240 LEU A N 1
ATOM 2099 C CA . LEU A 1 168 ? 14.95544 23.22518 -34.37291 1.000 55.31741 240 LEU A CA 1
ATOM 2100 C C . LEU A 1 168 ? 15.78247 23.76618 -33.21511 1.000 52.99686 240 LEU A C 1
ATOM 2101 O O . LEU A 1 168 ? 15.67551 24.95286 -32.89176 1.000 44.20043 240 LEU A O 1
ATOM 2117 N N . LEU A 1 169 ? 16.59527 22.92484 -32.58980 1.000 79.72592 241 LEU A N 1
ATOM 2118 C CA . LEU A 1 169 ? 17.51565 23.30019 -31.53139 1.000 78.64854 241 LEU A CA 1
ATOM 2119 C C . LEU A 1 169 ? 18.94516 23.00149 -31.95958 1.000 78.58060 241 LEU A C 1
ATOM 2120 O O . LEU A 1 169 ? 19.17963 22.14231 -32.81813 1.000 83.81321 241 LEU A O 1
ATOM 2136 N N . PRO A 1 170 ? 19.93044 23.68739 -31.37177 1.000 63.10097 242 PRO A N 1
ATOM 2137 C CA . PRO A 1 170 ? 21.32336 23.49630 -31.80207 1.000 70.02526 242 PRO A CA 1
ATOM 2138 C C . PRO A 1 170 ? 21.77083 22.04249 -31.81470 1.000 59.95462 242 PRO A C 1
ATOM 2139 O O . PRO A 1 170 ? 21.12707 21.16715 -31.22668 1.000 47.12937 242 PRO A O 1
ATOM 2150 N N . ALA A 1 171 ? 22.87888 21.77628 -32.50824 1.000 53.28351 243 ALA A N 1
ATOM 2151 C CA . ALA A 1 171 ? 23.38129 20.41132 -32.59314 1.000 51.90184 243 ALA A CA 1
ATOM 2152 C C . ALA A 1 171 ? 23.85218 19.89415 -31.24001 1.000 53.74699 243 ALA A C 1
ATOM 2153 O O . ALA A 1 171 ? 23.83705 18.67986 -31.00924 1.000 54.45049 243 ALA A O 1
ATOM 2160 N N . LYS A 1 172 ? 24.27142 20.78970 -30.33902 1.000 57.97874 244 LYS A N 1
ATOM 2161 C CA . LYS A 1 172 ? 24.64687 20.36956 -28.99170 1.000 44.61985 244 LYS A CA 1
ATOM 2162 C C . LYS A 1 172 ? 23.61522 19.42274 -28.39245 1.000 43.65707 244 LYS A C 1
ATOM 2163 O O . LYS A 1 172 ? 23.96865 18.43133 -27.74426 1.000 44.37068 244 LYS A O 1
ATOM 2182 N N . VAL A 1 173 ? 22.33349 19.71285 -28.59781 1.000 51.07901 245 VAL A N 1
ATOM 2183 C CA . VAL A 1 173 ? 21.27151 18.90171 -28.01503 1.000 51.13841 245 VAL A CA 1
ATOM 2184 C C . VAL A 1 173 ? 21.20280 17.57159 -28.75254 1.000 43.52092 245 VAL A C 1
ATOM 2185 O O . VAL A 1 173 ? 21.02584 17.53171 -29.97674 1.000 54.51359 245 VAL A O 1
ATOM 2198 N N . ARG A 1 174 ? 21.36858 16.47632 -28.01138 1.000 45.80346 246 ARG A N 1
ATOM 2199 C CA . ARG A 1 174 ? 21.31530 15.13661 -28.57794 1.000 61.23775 246 ARG A CA 1
ATOM 2200 C C . ARG A 1 174 ? 20.35097 14.27868 -27.77218 1.000 43.28050 246 ARG A C 1
ATOM 2201 O O . ARG A 1 174 ? 20.47945 14.17733 -26.54821 1.000 42.06528 246 ARG A O 1
ATOM 2222 N N . LEU A 1 175 ? 19.39667 13.65774 -28.45661 1.000 43.96161 247 LEU A N 1
ATOM 2223 C CA . LEU A 1 175 ? 18.47579 12.73063 -27.81631 1.000 43.38989 247 LEU A CA 1
ATOM 2224 C C . LEU A 1 175 ? 18.99297 11.30767 -27.96527 1.000 44.34708 247 LEU A C 1
ATOM 2225 O O . LEU A 1 175 ? 19.46215 10.90720 -29.03536 1.000 48.91689 247 LEU A O 1
ATOM 2241 N N . ILE A 1 176 ? 18.92077 10.55413 -26.87414 1.000 43.51419 248 ILE A N 1
ATOM 2242 C CA . ILE A 1 176 ? 19.18108 9.12094 -26.87819 1.000 46.12413 248 ILE A CA 1
ATOM 2243 C C . ILE A 1 176 ? 18.18191 8.47913 -25.92827 1.000 43.40657 248 ILE A C 1
ATOM 2244 O O . ILE A 1 176 ? 17.68833 9.12249 -24.99720 1.000 63.72892 248 ILE A O 1
ATOM 2260 N N . ARG A 1 177 ? 17.88422 7.20243 -26.15859 1.000 44.28853 249 ARG A N 1
ATOM 2261 C CA . ARG A 1 177 ? 16.81024 6.54388 -25.43383 1.000 56.62536 249 ARG A CA 1
ATOM 2262 C C . ARG A 1 177 ? 17.24824 5.17924 -24.92053 1.000 60.83095 249 ARG A C 1
ATOM 2263 O O . ARG A 1 177 ? 18.21255 4.57916 -25.40169 1.000 57.98909 249 ARG A O 1
ATOM 2284 N N . ASN A 1 178 ? 16.50229 4.70156 -23.92966 1.000 60.74490 250 ASN A N 1
ATOM 2285 C CA . ASN A 1 178 ? 16.60195 3.34453 -23.41576 1.000 48.57045 250 ASN A CA 1
ATOM 2286 C C . ASN A 1 178 ? 15.38166 2.56052 -23.86796 1.000 67.01823 250 ASN A C 1
ATOM 2287 O O . ASN A 1 178 ? 14.25451 3.06064 -23.79196 1.000 57.13373 250 ASN A O 1
ATOM 2298 N N . GLU A 1 179 ? 15.61124 1.33712 -24.34772 1.000 91.05375 251 GLU A N 1
ATOM 2299 C CA . GLU A 1 179 ? 14.51118 0.52157 -24.84151 1.000 83.64770 251 GLU A CA 1
ATOM 2300 C C . GLU A 1 179 ? 13.47834 0.23346 -23.75872 1.000 70.00551 251 GLU A C 1
ATOM 2301 O O . GLU A 1 179 ? 12.31350 -0.02137 -24.07893 1.000 68.48490 251 GLU A O 1
ATOM 2313 N N . VAL A 1 180 ? 13.86836 0.29198 -22.48803 1.000 66.92368 252 VAL A N 1
ATOM 2314 C CA . VAL A 1 180 ? 12.94643 0.06272 -21.38390 1.000 74.89922 252 VAL A CA 1
ATOM 2315 C C . VAL A 1 180 ? 13.40482 0.91367 -20.21020 1.000 74.01420 252 VAL A C 1
ATOM 2316 O O . VAL A 1 180 ? 14.59044 1.22902 -20.07614 1.000 65.27017 252 VAL A O 1
ATOM 2329 N N . ARG A 1 181 ? 12.45308 1.29386 -19.36314 1.000 71.43905 253 ARG A N 1
ATOM 2330 C CA . ARG A 1 181 ? 12.77041 2.09781 -18.19193 1.000 58.96722 253 ARG A CA 1
ATOM 2331 C C . ARG A 1 181 ? 13.78125 1.34643 -17.33535 1.000 64.03215 253 ARG A C 1
ATOM 2332 O O . ARG A 1 181 ? 13.49328 0.25301 -16.83712 1.000 61.54229 253 ARG A O 1
ATOM 2353 N N . LYS A 1 182 ? 14.96603 1.93355 -17.16242 1.000 68.85818 254 LYS A N 1
ATOM 2354 C CA . LYS A 1 182 ? 16.01501 1.31352 -16.36570 1.000 62.19132 254 LYS A CA 1
ATOM 2355 C C . LYS A 1 182 ? 16.14314 1.91662 -14.97533 1.000 56.92043 254 LYS A C 1
ATOM 2356 O O . LYS A 1 182 ? 16.67751 1.25543 -14.07819 1.000 49.76489 254 LYS A O 1
ATOM 2375 N N . GLY A 1 183 ? 15.65537 3.13149 -14.77340 1.000 48.98664 255 GLY A N 1
ATOM 2376 C CA . GLY A 1 183 ? 15.76553 3.82003 -13.50376 1.000 48.80356 255 GLY A CA 1
ATOM 2377 C C . GLY A 1 183 ? 16.75807 4.96661 -13.57862 1.000 61.20027 255 GLY A C 1
ATOM 2378 O O . GLY A 1 183 ? 17.39133 5.22005 -14.60529 1.000 71.86287 255 GLY A O 1
ATOM 2382 N N . ILE A 1 184 ? 16.87330 5.67138 -12.44971 1.000 71.25676 256 ILE A N 1
ATOM 2383 C CA . ILE A 1 184 ? 17.81773 6.78202 -12.36847 1.000 73.26989 256 ILE A CA 1
ATOM 2384 C C . ILE A 1 184 ? 19.23382 6.29238 -12.63974 1.000 61.27943 256 ILE A C 1
ATOM 2385 O O . ILE A 1 184 ? 19.93814 6.82424 -13.50706 1.000 64.67267 256 ILE A O 1
ATOM 2401 N N . VAL A 1 185 ? 19.67710 5.27806 -11.89457 1.000 49.21349 257 VAL A N 1
ATOM 2402 C CA . VAL A 1 185 ? 21.02946 4.76177 -12.08359 1.000 53.19259 257 VAL A CA 1
ATOM 2403 C C . VAL A 1 185 ? 21.22891 4.34015 -13.53492 1.000 54.71625 257 VAL A C 1
ATOM 2404 O O . VAL A 1 185 ? 22.17481 4.77147 -14.20220 1.000 58.32952 257 VAL A O 1
ATOM 2417 N N . GLY A 1 186 ? 20.32673 3.50878 -14.05360 1.000 48.74683 258 GLY A N 1
ATOM 2418 C CA . GLY A 1 186 ? 20.45417 3.07636 -15.43458 1.000 43.74871 258 GLY A CA 1
ATOM 2419 C C . GLY A 1 186 ? 20.44235 4.23504 -16.41345 1.000 44.56990 258 GLY A C 1
ATOM 2420 O O . GLY A 1 186 ? 21.26120 4.29352 -17.33334 1.000 41.89758 258 GLY A O 1
ATOM 2424 N N . ALA A 1 187 ? 19.52326 5.18104 -16.22107 1.000 43.76094 259 ALA A N 1
ATOM 2425 C CA . ALA A 1 187 ? 19.37382 6.26709 -17.18227 1.000 49.49642 259 ALA A CA 1
ATOM 2426 C C . ALA A 1 187 ? 20.53268 7.25355 -17.10575 1.000 55.09493 259 ALA A C 1
ATOM 2427 O O . ALA A 1 187 ? 20.96633 7.78821 -18.13396 1.000 44.19348 259 ALA A O 1
ATOM 2434 N N . ARG A 1 188 ? 21.03591 7.52564 -15.89953 1.000 55.51134 260 ARG A N 1
ATOM 2435 C CA . ARG A 1 188 ? 22.10874 8.50531 -15.76502 1.000 52.52585 260 ARG A CA 1
ATOM 2436 C C . ARG A 1 188 ? 23.41946 7.96638 -16.32882 1.000 48.29945 260 ARG A C 1
ATOM 2437 O O . ARG A 1 188 ? 24.15973 8.69514 -16.99985 1.000 46.91024 260 ARG A O 1
ATOM 2458 N N . MET A 1 189 ? 23.72183 6.69135 -16.07029 1.000 55.31270 261 MET A N 1
ATOM 2459 C CA . MET A 1 189 ? 24.93413 6.09118 -16.61922 1.000 59.38145 261 MET A CA 1
ATOM 2460 C C . MET A 1 189 ? 24.93338 6.16055 -18.14066 1.000 50.00171 261 MET A C 1
ATOM 2461 O O . MET A 1 189 ? 25.93814 6.52712 -18.75968 1.000 54.70381 261 MET A O 1
ATOM 2475 N N . LYS A 1 190 ? 23.80749 5.79976 -18.76037 1.000 53.58596 262 LYS A N 1
ATOM 2476 C CA . LYS A 1 190 ? 23.68885 5.88703 -20.21170 1.000 49.97523 262 LYS A CA 1
ATOM 2477 C C . LYS A 1 190 ? 24.14055 7.25944 -20.69419 1.000 50.37879 262 LYS A C 1
ATOM 2478 O O . LYS A 1 190 ? 24.85977 7.37521 -21.69290 1.000 59.67317 262 LYS A O 1
ATOM 2497 N N . GLY A 1 191 ? 23.72590 8.31292 -19.98945 1.000 39.10598 263 GLY A N 1
ATOM 2498 C CA . GLY A 1 191 ? 24.13896 9.65421 -20.36593 1.000 48.57408 263 GLY A CA 1
ATOM 2499 C C . GLY A 1 191 ? 25.61421 9.90810 -20.11692 1.000 50.48333 263 GLY A C 1
ATOM 2500 O O . GLY A 1 191 ? 26.31337 10.46401 -20.96948 1.000 60.83489 263 GLY A O 1
ATOM 2504 N N . ILE A 1 192 ? 26.10886 9.51223 -18.94097 1.000 46.11525 264 ILE A N 1
ATOM 2505 C CA . ILE A 1 192 ? 27.51011 9.76518 -18.60786 1.000 52.38804 264 ILE A CA 1
ATOM 2506 C C . ILE A 1 192 ? 28.42819 9.01381 -19.56422 1.000 51.26105 264 ILE A C 1
ATOM 2507 O O . ILE A 1 192 ? 29.39706 9.57255 -20.09118 1.000 59.80958 264 ILE A O 1
ATOM 2523 N N A ARG A 1 193 ? 28.14626 7.72815 -19.78613 0.520 54.34956 265 ARG A N 1
ATOM 2524 N N B ARG A 1 193 ? 28.14260 7.73222 -19.79977 0.480 54.10138 265 ARG A N 1
ATOM 2525 C CA A ARG A 1 193 ? 28.93131 6.95199 -20.73983 0.520 46.16963 265 ARG A CA 1
ATOM 2526 C CA B ARG A 1 193 ? 28.95458 6.96912 -20.74127 0.480 46.17994 265 ARG A CA 1
ATOM 2527 C C A ARG A 1 193 ? 28.92399 7.60525 -22.11563 0.520 53.52705 265 ARG A C 1
ATOM 2528 C C B ARG A 1 193 ? 28.92770 7.60344 -22.12620 0.480 53.87224 265 ARG A C 1
ATOM 2529 O O A ARG A 1 193 ? 29.95908 7.66504 -22.79008 0.520 51.69847 265 ARG A O 1
ATOM 2530 O O B ARG A 1 193 ? 29.95160 7.64637 -22.81866 0.480 51.73620 265 ARG A O 1
ATOM 2571 N N . ALA A 1 194 ? 27.76482 8.10691 -22.54599 1.000 53.56330 266 ALA A N 1
ATOM 2572 C CA . ALA A 1 194 ? 27.66399 8.75259 -23.84786 1.000 51.82852 266 ALA A CA 1
ATOM 2573 C C . ALA A 1 194 ? 28.29743 10.13679 -23.85915 1.000 50.30200 266 ALA A C 1
ATOM 2574 O O . ALA A 1 194 ? 28.51008 10.69745 -24.93961 1.000 56.89128 266 ALA A O 1
ATOM 2582 N N . SER A 1 195 ? 28.57167 10.71370 -22.69220 1.000 69.62217 267 SER A N 1
ATOM 2583 C CA . SER A 1 195 ? 29.19333 12.02860 -22.65251 1.000 72.79833 267 SER A CA 1
ATOM 2584 C C . SER A 1 195 ? 30.58789 11.96205 -23.26495 1.000 72.05976 267 SER A C 1
ATOM 2585 O O . SER A 1 195 ? 31.29023 10.95390 -23.16079 1.000 90.25907 267 SER A O 1
ATOM 2593 N N . ARG A 1 196 ? 30.99258 13.05898 -23.90066 1.000 60.95014 268 ARG A N 1
ATOM 2594 C CA . ARG A 1 196 ? 32.27502 13.14008 -24.59119 1.000 53.97321 268 ARG A CA 1
ATOM 2595 C C . ARG A 1 196 ? 33.17667 14.21728 -24.00110 1.000 49.42999 268 ARG A C 1
ATOM 2596 O O . ARG A 1 196 ? 34.23546 14.50973 -24.56906 1.000 56.86361 268 ARG A O 1
ATOM 2617 N N . ALA A 1 197 ? 32.78776 14.80810 -22.88176 1.000 52.02621 269 ALA A N 1
ATOM 2618 C CA . ALA A 1 197 ? 33.47255 15.93588 -22.27963 1.000 61.88158 269 ALA A CA 1
ATOM 2619 C C . ALA A 1 197 ? 34.22652 15.49560 -21.03215 1.000 54.21245 269 ALA A C 1
ATOM 2620 O O . ALA A 1 197 ? 33.90164 14.46897 -20.42509 1.000 41.76949 269 ALA A O 1
ATOM 2627 N N . PRO A 1 198 ? 35.26117 16.23780 -20.63167 1.000 60.38200 270 PRO A N 1
ATOM 2628 C CA . PRO A 1 198 ? 35.95931 15.89895 -19.37944 1.000 59.81294 270 PRO A CA 1
ATOM 2629 C C . PRO A 1 198 ? 35.07243 15.93900 -18.14675 1.000 51.63420 270 PRO A C 1
ATOM 2630 O O . PRO A 1 198 ? 35.38263 15.25675 -17.16163 1.000 39.29747 270 PRO A O 1
ATOM 2641 N N . ILE A 1 199 ? 33.96951 16.68894 -18.17927 1.000 58.61280 271 ILE A N 1
ATOM 2642 C CA . ILE A 1 199 ? 33.08870 16.86128 -17.03162 1.000 47.01467 271 ILE A CA 1
ATOM 2643 C C . ILE A 1 199 ? 31.64621 16.66729 -17.47420 1.000 41.77544 271 ILE A C 1
ATOM 2644 O O . ILE A 1 199 ? 31.28279 16.95743 -18.61831 1.000 55.39975 271 ILE A O 1
ATOM 2660 N N . PHE A 1 200 ? 30.82585 16.14951 -16.56165 1.000 36.27817 272 PHE A N 1
ATOM 2661 C CA . PHE A 1 200 ? 29.39182 16.03442 -16.77178 1.000 39.17861 272 PHE A CA 1
ATOM 2662 C C . PHE A 1 200 ? 28.64811 16.75059 -15.65030 1.000 34.58009 272 PHE A C 1
ATOM 2663 O O . PHE A 1 200 ? 29.13133 16.84145 -14.51741 1.000 39.35725 272 PHE A O 1
ATOM 2680 N N . ALA A 1 201 ? 27.46249 17.25662 -15.97779 1.000 37.25579 273 ALA A N 1
ATOM 2681 C CA . ALA A 1 201 ? 26.57425 17.89562 -15.01374 1.000 33.25606 273 ALA A CA 1
ATOM 2682 C C . ALA A 1 201 ? 25.21006 17.23557 -15.13538 1.000 33.03361 273 ALA A C 1
ATOM 2683 O O . ALA A 1 201 ? 24.60411 17.25922 -16.21206 1.000 34.40675 273 ALA A O 1
ATOM 2690 N N . ILE A 1 202 ? 24.74789 16.61709 -14.05184 1.000 32.33948 274 ILE A N 1
ATOM 2691 C CA . ILE A 1 202 ? 23.45735 15.93550 -14.03290 1.000 32.30340 274 ILE A CA 1
ATOM 2692 C C . ILE A 1 202 ? 22.38708 16.93202 -13.60312 1.000 52.16877 274 ILE A C 1
ATOM 2693 O O . ILE A 1 202 ? 22.56460 17.66505 -12.62111 1.000 47.29536 274 ILE A O 1
ATOM 2709 N N . LEU A 1 203 ? 21.25947 16.93417 -14.31210 1.000 57.52243 275 LEU A N 1
ATOM 2710 C CA . LEU A 1 203 ? 20.17340 17.85963 -14.02605 1.000 43.80636 275 LEU A CA 1
ATOM 2711 C C . LEU A 1 203 ? 18.83903 17.13582 -14.14588 1.000 38.80553 275 LEU A C 1
ATOM 2712 O O . LEU A 1 203 ? 18.73209 16.07236 -14.76257 1.000 42.83278 275 LEU A O 1
ATOM 2728 N N . ASP A 1 204 ? 17.82102 17.72234 -13.52803 1.000 41.22914 276 ASP A N 1
ATOM 2729 C CA . ASP A 1 204 ? 16.46921 17.19607 -13.60341 1.000 47.25410 276 ASP A CA 1
ATOM 2730 C C . ASP A 1 204 ? 15.78960 17.66911 -14.88835 1.000 49.10033 276 ASP A C 1
ATOM 2731 O O . ASP A 1 204 ? 16.26817 18.56645 -15.58955 1.000 43.88711 276 ASP A O 1
ATOM 2740 N N . SER A 1 205 ? 14.65208 17.05112 -15.19353 1.000 53.79479 277 SER A N 1
ATOM 2741 C CA . SER A 1 205 ? 13.88315 17.37139 -16.38745 1.000 52.47413 277 SER A CA 1
ATOM 2742 C C . SER A 1 205 ? 12.81245 18.42748 -16.13671 1.000 39.19000 277 SER A C 1
ATOM 2743 O O . SER A 1 205 ? 12.00614 18.70330 -17.03120 1.000 36.32573 277 SER A O 1
ATOM 2751 N N . HIS A 1 206 ? 12.80799 19.04798 -14.95387 1.000 32.97625 278 HIS A N 1
ATOM 2752 C CA . HIS A 1 206 ? 11.82319 20.05348 -14.57839 1.000 44.69312 278 HIS A CA 1
ATOM 2753 C C . HIS A 1 206 ? 12.54892 21.09330 -13.72068 1.000 44.33008 278 HIS A C 1
ATOM 2754 O O . HIS A 1 206 ? 12.37543 21.17755 -12.50489 1.000 35.48702 278 HIS A O 1
ATOM 2768 N N . ILE A 1 207 ? 13.39552 21.89975 -14.36508 1.000 48.60183 279 ILE A N 1
ATOM 2769 C CA . ILE A 1 207 ? 14.28814 22.80606 -13.65648 1.000 50.65704 279 ILE A CA 1
ATOM 2770 C C . ILE A 1 207 ? 14.45128 24.10043 -14.44281 1.000 31.84006 279 ILE A C 1
ATOM 2771 O O . ILE A 1 207 ? 14.13329 24.18672 -15.63078 1.000 31.02967 279 ILE A O 1
ATOM 2787 N N . GLU A 1 208 ? 14.92825 25.12337 -13.74126 1.000 30.31058 280 GLU A N 1
ATOM 2788 C CA . GLU A 1 208 ? 15.31147 26.39354 -14.33853 1.000 39.81442 280 GLU A CA 1
ATOM 2789 C C . GLU A 1 208 ? 16.52580 26.90831 -13.58460 1.000 35.00819 280 GLU A C 1
ATOM 2790 O O . GLU A 1 208 ? 16.58905 26.80751 -12.35636 1.000 50.40182 280 GLU A O 1
ATOM 2802 N N . VAL A 1 209 ? 17.49683 27.42504 -14.32254 1.000 39.58992 281 VAL A N 1
ATOM 2803 C CA . VAL A 1 209 ? 18.77849 27.79617 -13.75659 1.000 30.70541 281 VAL A CA 1
ATOM 2804 C C . VAL A 1 209 ? 18.82686 29.29948 -13.53292 1.000 30.80619 281 VAL A C 1
ATOM 2805 O O . VAL A 1 209 ? 18.01100 30.06561 -14.05148 1.000 34.47755 281 VAL A O 1
ATOM 2818 N N . SER A 1 210 ? 19.78243 29.71586 -12.72104 1.000 31.94910 282 SER A N 1
ATOM 2819 C CA . SER A 1 210 ? 20.12043 31.10634 -12.47803 1.000 30.94497 282 SER A CA 1
ATOM 2820 C C . SER A 1 210 ? 21.35330 31.47618 -13.28189 1.000 39.63666 282 SER A C 1
ATOM 2821 O O . SER A 1 210 ? 22.03073 30.60959 -13.84394 1.000 40.01594 282 SER A O 1
ATOM 2829 N N . PRO A 1 211 ? 21.66927 32.76536 -13.38435 1.000 43.89935 283 PRO A N 1
ATOM 2830 C CA . PRO A 1 211 ? 22.86131 33.16172 -14.14246 1.000 42.45792 283 PRO A CA 1
ATOM 2831 C C . PRO A 1 211 ? 24.11123 32.50565 -13.57457 1.000 38.53539 283 PRO A C 1
ATOM 2832 O O . PRO A 1 211 ? 24.20059 32.22555 -12.37712 1.000 38.92590 283 PRO A O 1
ATOM 2843 N N . GLN A 1 212 ? 25.08564 32.27844 -14.45144 1.000 60.44343 284 GLN A N 1
ATOM 2844 C CA . GLN A 1 212 ? 26.37638 31.69770 -14.08079 1.000 55.53839 284 GLN A CA 1
ATOM 2845 C C . GLN A 1 212 ? 26.20340 30.50008 -13.15034 1.000 48.99824 284 GLN A C 1
ATOM 2846 O O . GLN A 1 212 ? 26.79676 30.41472 -12.07276 1.000 48.26043 284 GLN A O 1
ATOM 2860 N N . TRP A 1 213 ? 25.37080 29.55530 -13.58293 1.000 39.70236 285 TRP A N 1
ATOM 2861 C CA . TRP A 1 213 ? 25.13694 28.36834 -12.77039 1.000 46.23964 285 TRP A CA 1
ATOM 2862 C C . TRP A 1 213 ? 26.25987 27.35229 -12.94818 1.000 46.56132 285 TRP A C 1
ATOM 2863 O O . TRP A 1 213 ? 26.65768 26.68646 -11.98529 1.000 38.72970 285 TRP A O 1
ATOM 2884 N N . LEU A 1 214 ? 26.78694 27.22795 -14.16654 1.000 40.49377 286 LEU A N 1
ATOM 2885 C CA . LEU A 1 214 ? 27.81714 26.24146 -14.46260 1.000 40.83547 286 LEU A CA 1
ATOM 2886 C C . LEU A 1 214 ? 29.22855 26.77560 -14.26858 1.000 47.28532 286 LEU A C 1
ATOM 2887 O O . LEU A 1 214 ? 30.14660 25.98207 -14.02750 1.000 51.93112 286 LEU A O 1
ATOM 2903 N N . GLU A 1 215 ? 29.42607 28.08978 -14.36248 1.000 42.00499 287 GLU A N 1
ATOM 2904 C CA . GLU A 1 215 ? 30.77389 28.63514 -14.22192 1.000 56.10045 287 GLU A CA 1
ATOM 2905 C C . GLU A 1 215 ? 31.40091 28.28700 -12.88012 1.000 50.96749 287 GLU A C 1
ATOM 2906 O O . GLU A 1 215 ? 32.56695 27.85464 -12.86050 1.000 49.68894 287 GLU A O 1
ATOM 2918 N N . PRO A 1 216 ? 30.71633 28.43755 -11.74332 1.000 45.10078 288 PRO A N 1
ATOM 2919 C CA . PRO A 1 216 ? 31.36758 28.09458 -10.46761 1.000 54.40204 288 PRO A CA 1
ATOM 2920 C C . PRO A 1 216 ? 31.72358 26.62133 -10.35224 1.000 55.70209 288 PRO A C 1
ATOM 2921 O O . PRO A 1 216 ? 32.78553 26.28631 -9.81258 1.000 52.58240 288 PRO A O 1
ATOM 2932 N N . LEU A 1 217 ? 30.85282 25.72711 -10.82763 1.000 57.19832 289 LEU A N 1
ATOM 2933 C CA . LEU A 1 217 ? 31.12555 24.29576 -10.72646 1.000 45.05428 289 LEU A CA 1
ATOM 2934 C C . LEU A 1 217 ? 32.38040 23.91215 -11.50302 1.000 53.97282 289 LEU A C 1
ATOM 2935 O O . LEU A 1 217 ? 33.23195 23.16974 -11.00070 1.000 55.05437 289 LEU A O 1
ATOM 2951 N N . LEU A 1 218 ? 32.49598 24.37944 -12.74783 1.000 59.44893 290 LEU A N 1
ATOM 2952 C CA . LEU A 1 218 ? 33.64290 24.00372 -13.56869 1.000 51.58438 290 LEU A CA 1
ATOM 2953 C C . LEU A 1 218 ? 34.95356 24.42852 -12.91844 1.000 43.66446 290 LEU A C 1
ATOM 2954 O O . LEU A 1 218 ? 35.89844 23.63795 -12.82406 1.000 49.81561 290 LEU A O 1
ATOM 2970 N N . LEU A 1 219 ? 35.03635 25.68593 -12.47983 1.000 59.03213 291 LEU A N 1
ATOM 2971 C CA . LEU A 1 219 ? 36.26355 26.16520 -11.85291 1.000 63.52010 291 LEU A CA 1
ATOM 2972 C C . LEU A 1 219 ? 36.67006 25.27880 -10.68125 1.000 49.94779 291 LEU A C 1
ATOM 2973 O O . LEU A 1 219 ? 37.85075 24.94357 -10.52483 1.000 53.81007 291 LEU A O 1
ATOM 2989 N N . ARG A 1 220 ? 35.70131 24.86985 -9.85955 1.000 50.60564 292 ARG A N 1
ATOM 2990 C CA . ARG A 1 220 ? 36.02133 24.09103 -8.66721 1.000 45.90484 292 ARG A CA 1
ATOM 2991 C C . ARG A 1 220 ? 36.56012 22.71409 -9.03134 1.000 34.34453 292 ARG A C 1
ATOM 2992 O O . ARG A 1 220 ? 37.52146 22.23724 -8.41700 1.000 45.79373 292 ARG A O 1
ATOM 3013 N N . ILE A 1 221 ? 35.96068 22.06266 -10.03080 1.000 37.36424 293 ILE A N 1
ATOM 3014 C CA . ILE A 1 221 ? 36.42562 20.73845 -10.43114 1.000 52.08720 293 ILE A CA 1
ATOM 3015 C C . ILE A 1 221 ? 37.73870 20.83539 -11.19838 1.000 48.92378 293 ILE A C 1
ATOM 3016 O O . ILE A 1 221 ? 38.53738 19.89002 -11.19606 1.000 48.00512 293 ILE A O 1
ATOM 3032 N N . LYS A 1 222 ? 37.99088 21.96459 -11.86407 1.000 47.94414 294 LYS A N 1
ATOM 3033 C CA . LYS A 1 222 ? 39.25959 22.13054 -12.56824 1.000 56.88124 294 LYS A CA 1
ATOM 3034 C C . LYS A 1 222 ? 40.42463 22.15662 -11.58691 1.000 56.27702 294 LYS A C 1
ATOM 3035 O O . LYS A 1 222 ? 41.48126 21.57022 -11.85037 1.000 48.23375 294 LYS A O 1
ATOM 3054 N N . GLU A 1 223 ? 40.24422 22.81304 -10.44123 1.000 54.01537 295 GLU A N 1
ATOM 3055 C CA . GLU A 1 223 ? 41.32958 22.95052 -9.48222 1.000 51.23939 295 GLU A CA 1
ATOM 3056 C C . GLU A 1 223 ? 41.59606 21.66848 -8.70478 1.000 41.33655 295 GLU A C 1
ATOM 3057 O O . GLU A 1 223 ? 42.67291 21.53336 -8.11400 1.000 43.33355 295 GLU A O 1
ATOM 3069 N N . ASP A 1 224 ? 40.65250 20.72294 -8.70183 1.000 55.14054 296 ASP A N 1
ATOM 3070 C CA . ASP A 1 224 ? 40.84915 19.44744 -8.01216 1.000 54.22676 296 ASP A CA 1
ATOM 3071 C C . ASP A 1 224 ? 39.78385 18.47896 -8.52801 1.000 49.51319 296 ASP A C 1
ATOM 3072 O O . ASP A 1 224 ? 38.62258 18.56391 -8.11934 1.000 38.45869 296 ASP A O 1
ATOM 3081 N N . SER A 1 225 ? 40.18917 17.56987 -9.41797 1.000 53.24024 297 SER A N 1
ATOM 3082 C CA . SER A 1 225 ? 39.24131 16.65855 -10.04879 1.000 43.94322 297 SER A CA 1
ATOM 3083 C C . SER A 1 225 ? 38.51384 15.76594 -9.05124 1.000 39.91066 297 SER A C 1
ATOM 3084 O O . SER A 1 225 ? 37.49975 15.15998 -9.41572 1.000 36.79629 297 SER A O 1
ATOM 3092 N N . ARG A 1 226 ? 38.98666 15.68220 -7.80886 1.000 61.12845 298 ARG A N 1
ATOM 3093 C CA . ARG A 1 226 ? 38.37436 14.83067 -6.79400 1.000 51.63382 298 ARG A CA 1
ATOM 3094 C C . ARG A 1 226 ? 37.14913 15.45598 -6.14011 1.000 38.27400 298 ARG A C 1
ATOM 3095 O O . ARG A 1 226 ? 36.55004 14.82511 -5.26168 1.000 32.71173 298 ARG A O 1
ATOM 3116 N N . ARG A 1 227 ? 36.76318 16.66528 -6.53610 1.000 39.95296 299 ARG A N 1
ATOM 3117 C CA . ARG A 1 227 ? 35.62647 17.34851 -5.93408 1.000 42.35611 299 ARG A CA 1
ATOM 3118 C C . ARG A 1 227 ? 34.35617 17.07994 -6.73288 1.000 48.44253 299 ARG A C 1
ATOM 3119 O O . ARG A 1 227 ? 34.33024 17.26727 -7.95387 1.000 51.66770 299 ARG A O 1
ATOM 3140 N N . VAL A 1 228 ? 33.30964 16.64567 -6.04002 1.000 32.94542 300 VAL A N 1
ATOM 3141 C CA . VAL A 1 228 ? 31.96819 16.55620 -6.60094 1.000 30.44485 300 VAL A CA 1
ATOM 3142 C C . VAL A 1 228 ? 31.17331 17.72788 -6.04610 1.000 40.88778 300 VAL A C 1
ATOM 3143 O O . VAL A 1 228 ? 30.90795 17.79404 -4.84131 1.000 44.34174 300 VAL A O 1
ATOM 3156 N N . VAL A 1 229 ? 30.77796 18.64429 -6.92214 1.000 31.25811 301 VAL A N 1
ATOM 3157 C CA . VAL A 1 229 ? 30.16899 19.90531 -6.52437 1.000 34.15455 301 VAL A CA 1
ATOM 3158 C C . VAL A 1 229 ? 28.69309 19.88187 -6.88882 1.000 35.86997 301 VAL A C 1
ATOM 3159 O O . VAL A 1 229 ? 28.31042 19.40037 -7.96156 1.000 42.25091 301 VAL A O 1
ATOM 3172 N N . MET A 1 230 ? 27.86791 20.40595 -5.98651 1.000 46.53949 302 MET A N 1
ATOM 3173 C CA . MET A 1 230 ? 26.42533 20.41740 -6.11533 1.000 47.16545 302 MET A CA 1
ATOM 3174 C C . MET A 1 230 ? 25.90983 21.84782 -6.09086 1.000 36.30888 302 MET A C 1
ATOM 3175 O O . MET A 1 230 ? 26.33897 22.63660 -5.23746 1.000 28.72529 302 MET A O 1
ATOM 3189 N N . PRO A 1 231 ? 25.01333 22.23049 -6.99409 1.000 39.27245 303 PRO A N 1
ATOM 3190 C CA . PRO A 1 231 ? 24.38101 23.54602 -6.87093 1.000 46.74590 303 PRO A CA 1
ATOM 3191 C C . PRO A 1 231 ? 23.29087 23.52798 -5.81213 1.000 40.99294 303 PRO A C 1
ATOM 3192 O O . PRO A 1 231 ? 22.62329 22.51654 -5.58385 1.000 37.03542 303 PRO A O 1
ATOM 3203 N N . GLN A 1 232 ? 23.11178 24.67494 -5.16563 1.000 42.78671 304 GLN A N 1
ATOM 3204 C CA . GLN A 1 232 ? 22.00303 24.83527 -4.23516 1.000 46.92811 304 GLN A CA 1
ATOM 3205 C C . GLN A 1 232 ? 20.68757 24.95030 -4.99250 1.000 48.78217 304 GLN A C 1
ATOM 3206 O O . GLN A 1 232 ? 20.59961 25.61668 -6.02702 1.000 47.46941 304 GLN A O 1
ATOM 3220 N N . ILE A 1 233 ? 19.66591 24.27913 -4.47043 1.000 36.89294 305 ILE A N 1
ATOM 3221 C CA . ILE A 1 233 ? 18.39877 24.08395 -5.16195 1.000 28.38517 305 ILE A CA 1
ATOM 3222 C C . ILE A 1 233 ? 17.35527 25.04137 -4.60204 1.000 32.24715 305 ILE A C 1
ATOM 3223 O O . ILE A 1 233 ? 16.96982 24.94753 -3.43324 1.000 39.66062 305 ILE A O 1
ATOM 3239 N N . ASP A 1 234 ? 16.90742 25.97241 -5.43936 1.000 28.68863 306 ASP A N 1
ATOM 3240 C CA . ASP A 1 234 ? 15.71547 26.75539 -5.16721 1.000 31.81152 306 ASP A CA 1
ATOM 3241 C C . ASP A 1 234 ? 14.50332 25.97684 -5.68217 1.000 37.84645 306 ASP A C 1
ATOM 3242 O O . ASP A 1 234 ? 14.62662 24.84986 -6.16615 1.000 39.30509 306 ASP A O 1
ATOM 3251 N N . GLY A 1 235 ? 13.32088 26.57484 -5.60208 1.000 47.04734 307 GLY A N 1
ATOM 3252 C CA . GLY A 1 235 ? 12.09436 25.86191 -5.90004 1.000 38.55815 307 GLY A CA 1
ATOM 3253 C C . GLY A 1 235 ? 11.16241 26.63634 -6.80702 1.000 42.99307 307 GLY A C 1
ATOM 3254 O O . GLY A 1 235 ? 11.08570 27.86290 -6.75700 1.000 37.41145 307 GLY A O 1
ATOM 3258 N N . ILE A 1 236 ? 10.44201 25.88928 -7.64187 1.000 48.66312 308 ILE A N 1
ATOM 3259 C CA . ILE A 1 236 ? 9.34263 26.41605 -8.44456 1.000 46.47779 308 ILE A CA 1
ATOM 3260 C C . ILE A 1 236 ? 8.05412 25.785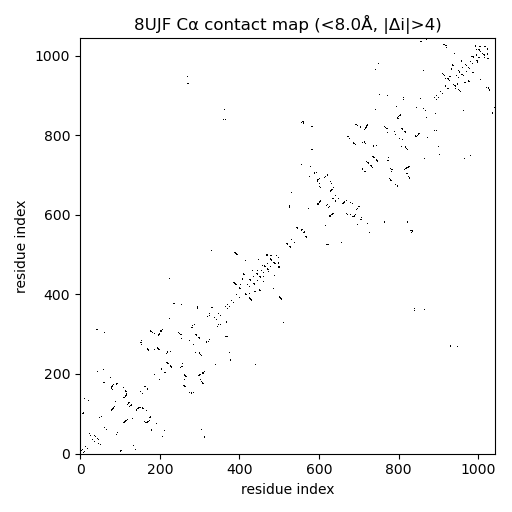58 -7.93690 1.000 42.29327 308 ILE A C 1
ATOM 3261 O O . ILE A 1 236 ? 7.89046 24.55894 -7.99226 1.000 51.73809 308 ILE A O 1
ATOM 3277 N N . ASP A 1 237 ? 7.14468 26.61635 -7.43591 1.000 31.41371 309 ASP A N 1
ATOM 3278 C CA . ASP A 1 237 ? 5.89908 26.09885 -6.88919 1.000 53.08027 309 ASP A CA 1
ATOM 3279 C C . ASP A 1 237 ? 5.16602 25.27094 -7.93645 1.000 56.74726 309 ASP A C 1
ATOM 3280 O O . ASP A 1 237 ? 5.14316 25.61392 -9.12095 1.000 62.29877 309 ASP A O 1
ATOM 3289 N N . ALA A 1 238 ? 4.56804 24.16514 -7.49056 1.000 59.08858 310 ALA A N 1
ATOM 3290 C CA . ALA A 1 238 ? 3.85786 23.28937 -8.41541 1.000 59.44474 310 ALA A CA 1
ATOM 3291 C C . ALA A 1 238 ? 2.53224 23.90022 -8.85905 1.000 55.38854 310 ALA A C 1
ATOM 3292 O O . ALA A 1 238 ? 2.16707 23.80318 -10.03627 1.000 61.03682 310 ALA A O 1
ATOM 3299 N N . GLU A 1 239 ? 1.79771 24.53670 -7.93991 1.000 53.45621 311 GLU A N 1
ATOM 3300 C CA . GLU A 1 239 ? 0.48349 25.06445 -8.29553 1.000 53.07394 311 GLU A CA 1
ATOM 3301 C C . GLU A 1 239 ? 0.58876 26.38894 -9.04608 1.000 49.77836 311 GLU A C 1
ATOM 3302 O O . GLU A 1 239 ? -0.00378 26.55159 -10.11789 1.000 44.15282 311 GLU A O 1
ATOM 3314 N N . THR A 1 240 ? 1.33562 27.34636 -8.49621 1.000 58.53873 312 THR A N 1
ATOM 3315 C CA . THR A 1 240 ? 1.39378 28.69334 -9.04664 1.000 39.48936 312 THR A CA 1
ATOM 3316 C C . THR A 1 240 ? 2.58908 28.92562 -9.95681 1.000 47.61927 312 THR A C 1
ATOM 3317 O O . THR A 1 240 ? 2.57649 29.88791 -10.73262 1.000 39.51678 312 THR A O 1
ATOM 3328 N N . PHE A 1 241 ? 3.61172 28.07495 -9.88218 1.000 48.22802 313 PHE A N 1
ATOM 3329 C CA . PHE A 1 241 ? 4.84911 28.21851 -10.64215 1.000 44.97189 313 PHE A CA 1
ATOM 3330 C C . PHE A 1 241 ? 5.66756 29.42232 -10.19561 1.000 37.54547 313 PHE A C 1
ATOM 3331 O O . PHE A 1 241 ? 6.54292 29.89216 -10.92661 1.000 35.62660 313 PHE A O 1
ATOM 3348 N N . LYS A 1 242 ? 5.37984 29.94106 -9.00821 1.000 42.44338 314 LYS A N 1
ATOM 3349 C CA . LYS A 1 242 ? 6.20021 30.98409 -8.41535 1.000 44.33065 314 LYS A CA 1
ATOM 3350 C C . LYS A 1 242 ? 7.63442 30.50348 -8.21370 1.000 43.26482 314 LYS A C 1
ATOM 3351 O O . LYS A 1 242 ? 7.88893 29.32744 -7.94650 1.000 59.96152 314 LYS A O 1
ATOM 3370 N N . HIS A 1 243 ? 8.57915 31.43128 -8.34871 1.000 33.58051 315 HIS A N 1
ATOM 3371 C CA . HIS A 1 243 ? 9.97839 31.17322 -8.03314 1.000 36.56115 315 HIS A CA 1
ATOM 3372 C C . HIS A 1 243 ? 10.19459 31.40417 -6.54071 1.000 47.93749 315 HIS A C 1
ATOM 3373 O O . HIS A 1 243 ? 9.86164 32.47342 -6.01966 1.000 60.25726 315 HIS A O 1
ATOM 3387 N N . ILE A 1 244 ? 10.75475 30.40612 -5.86080 1.000 41.38329 316 ILE A N 1
ATOM 3388 C CA . ILE A 1 244 ? 10.91030 30.41260 -4.41055 1.000 48.36197 316 ILE A CA 1
ATOM 3389 C C . ILE A 1 244 ? 12.38158 30.26728 -4.05448 1.000 51.15315 316 ILE A C 1
ATOM 3390 O O . ILE A 1 244 ? 13.08474 29.41849 -4.61181 1.000 55.30171 316 ILE A O 1
ATOM 3406 N N . ALA A 1 245 ? 12.83570 31.08186 -3.10546 1.000 50.93193 317 ALA A N 1
ATOM 3407 C CA . ALA A 1 245 ? 14.21854 31.03037 -2.65790 1.000 47.02301 317 ALA A CA 1
ATOM 3408 C C . ALA A 1 245 ? 14.40873 29.89844 -1.65773 1.000 54.09887 317 ALA A C 1
ATOM 3409 O O . ALA A 1 245 ? 13.51499 29.59351 -0.86280 1.000 48.30953 317 ALA A O 1
ATOM 3416 N N . GLY A 1 246 ? 15.57738 29.26774 -1.71402 1.000 59.08565 318 GLY A N 1
ATOM 3417 C CA . GLY A 1 246 ? 15.89077 28.15623 -0.83853 1.000 59.70428 318 GLY A CA 1
ATOM 3418 C C . GLY A 1 246 ? 16.85923 28.52421 0.26581 1.000 57.81844 318 GLY A C 1
ATOM 3419 O O . GLY A 1 246 ? 16.96010 27.81403 1.26489 1.000 58.82650 318 GLY A O 1
ATOM 3423 N N . GLY A 1 249 ? 20.84857 25.93576 3.78258 1.000 30.59663 321 GLY A N 1
ATOM 3424 C CA . GLY A 1 249 ? 20.83150 24.50430 4.01480 1.000 59.85916 321 GLY A CA 1
ATOM 3425 C C . GLY A 1 249 ? 21.72251 23.73439 3.06023 1.000 61.65272 321 GLY A C 1
ATOM 3426 O O . GLY A 1 249 ? 21.23821 22.92715 2.27019 1.000 79.87014 321 GLY A O 1
ATOM 3429 N N . CYS A 1 250 ? 23.03023 23.98767 3.14015 1.000 45.41741 322 CYS A N 1
ATOM 3430 C CA . CYS A 1 250 ? 24.00961 23.32652 2.28557 1.000 63.44402 322 CYS A CA 1
ATOM 3431 C C . CYS A 1 250 ? 24.59963 22.07143 2.91834 1.000 51.69196 322 CYS A C 1
ATOM 3432 O O . CYS A 1 250 ? 25.09413 21.20121 2.19118 1.000 51.75231 322 CYS A O 1
ATOM 3439 N N . LYS A 1 251 ? 24.56902 21.96599 4.24659 1.000 53.57450 323 LYS A N 1
ATOM 3440 C CA . LYS A 1 251 ? 25.05044 20.78918 4.96054 1.000 37.76596 323 LYS A CA 1
ATOM 3441 C C . LYS A 1 251 ? 23.92612 19.76703 5.09429 1.000 30.67236 323 LYS A C 1
ATOM 3442 O O . LYS A 1 251 ? 22.82093 20.09840 5.53425 1.000 40.12193 323 LYS A O 1
ATOM 3461 N N . LEU A 1 252 ? 24.21708 18.52134 4.73650 1.000 30.58329 324 LEU A N 1
ATOM 3462 C CA . LEU A 1 252 ? 23.20646 17.47638 4.67620 1.000 37.20325 324 LEU A CA 1
ATOM 3463 C C . LEU A 1 252 ? 23.73780 16.22083 5.34103 1.000 35.11494 324 LEU A C 1
ATOM 3464 O O . LEU A 1 252 ? 24.77489 15.68909 4.93273 1.000 42.44985 324 LEU A O 1
ATOM 3480 N N . GLY A 1 253 ? 23.01292 15.73018 6.33025 1.000 30.22826 325 GLY A N 1
ATOM 3481 C CA . GLY A 1 253 ? 23.34773 14.49559 6.98320 1.000 32.62888 325 GLY A CA 1
ATOM 3482 C C . GLY A 1 253 ? 22.46694 13.37324 6.48888 1.000 33.68768 325 GLY A C 1
ATOM 3483 O O . GLY A 1 253 ? 22.03524 13.35917 5.32998 1.000 36.46752 325 GLY A O 1
ATOM 3487 N N . PHE A 1 254 ? 22.17397 12.42944 7.37927 1.000 21.80555 326 PHE A N 1
ATOM 3488 C CA . PHE A 1 254 ? 21.34049 11.29754 7.00791 1.000 34.69863 326 PHE A CA 1
ATOM 3489 C C . PHE A 1 254 ? 20.62982 10.77442 8.24412 1.000 41.84375 326 PHE A C 1
ATOM 3490 O O . PHE A 1 254 ? 21.05051 11.01542 9.37927 1.000 36.89655 326 PHE A O 1
ATOM 3507 N N . LEU A 1 255 ? 19.53997 10.05475 8.00239 1.000 41.12756 327 LEU A N 1
ATOM 3508 C CA . LEU A 1 255 ? 18.78847 9.37156 9.04017 1.000 44.25945 327 LEU A CA 1
ATOM 3509 C C . LEU A 1 255 ? 19.02422 7.87209 8.92357 1.000 33.93713 327 LEU A C 1
ATOM 3510 O O . LEU A 1 255 ? 19.40688 7.36410 7.86630 1.000 34.82928 327 LEU A O 1
ATOM 3526 N N . TRP A 1 256 ? 18.76601 7.15787 10.01882 1.000 28.99992 328 TRP A N 1
ATOM 3527 C CA . TRP A 1 256 ? 18.97696 5.71508 10.01948 1.000 42.88916 328 TRP A CA 1
ATOM 3528 C C . TRP A 1 256 ? 17.91655 4.97715 9.21814 1.000 54.71686 328 TRP A C 1
ATOM 3529 O O . TRP A 1 256 ? 18.04925 3.76507 9.01499 1.000 49.10995 328 TRP A O 1
ATOM 3550 N N . LYS A 1 257 ? 16.88115 5.67490 8.75458 1.000 59.10695 329 LYS A N 1
ATOM 3551 C CA . LYS A 1 257 ? 16.01208 5.16996 7.70029 1.000 52.99480 329 LYS A CA 1
ATOM 3552 C C . LYS A 1 257 ? 16.66254 5.27197 6.32354 1.000 49.49375 329 LYS A C 1
ATOM 3553 O O . LYS A 1 257 ? 16.00745 4.98313 5.31792 1.000 53.45639 329 LYS A O 1
ATOM 3572 N N . LEU A 1 258 ? 17.93045 5.68293 6.26743 1.000 60.08976 330 LEU A N 1
ATOM 3573 C CA . LEU A 1 258 ? 18.68206 5.81382 5.02077 1.000 44.90182 330 LEU A CA 1
ATOM 3574 C C . LEU A 1 258 ? 18.04543 6.85696 4.10321 1.000 29.30498 330 LEU A C 1
ATOM 3575 O O . LEU A 1 258 ? 17.68175 6.58860 2.95590 1.000 33.37191 330 LEU A O 1
ATOM 3591 N N . MET A 1 259 ? 17.92400 8.06767 4.64149 1.000 40.72975 331 MET A N 1
ATOM 3592 C CA . MET A 1 259 ? 17.39767 9.20770 3.90939 1.000 51.25428 331 MET A CA 1
ATOM 3593 C C . MET A 1 259 ? 18.26624 10.41766 4.21717 1.000 32.60350 331 MET A C 1
ATOM 3594 O O . MET A 1 259 ? 18.68524 10.60758 5.36168 1.000 36.30315 331 MET A O 1
ATOM 3608 N N . GLU A 1 260 ? 18.51622 11.24712 3.20961 1.000 28.12915 332 GLU A N 1
ATOM 3609 C CA . GLU A 1 260 ? 19.25349 12.47946 3.44900 1.000 31.54407 332 GLU A CA 1
ATOM 3610 C C . GLU A 1 260 ? 18.41937 13.40472 4.32783 1.000 50.66309 332 GLU A C 1
ATOM 3611 O O . GLU A 1 260 ? 17.19267 13.46637 4.20464 1.000 73.60709 332 GLU A O 1
ATOM 3623 N N . HIS A 1 261 ? 19.09158 14.11887 5.22509 1.000 45.30669 333 HIS A N 1
ATOM 3624 C CA . HIS A 1 261 ? 18.43705 15.03009 6.15194 1.000 34.13221 333 HIS A CA 1
ATOM 3625 C C . HIS A 1 261 ? 19.33761 16.24220 6.30433 1.000 30.14445 333 HIS A C 1
ATOM 3626 O O . HIS A 1 261 ? 20.54779 16.09281 6.50064 1.000 43.35440 333 HIS A O 1
ATOM 3640 N N . SER A 1 262 ? 18.76014 17.43131 6.22406 1.000 46.52562 334 SER A N 1
ATOM 3641 C CA . SER A 1 262 ? 19.55308 18.64291 6.35545 1.000 41.12579 334 SER A CA 1
ATOM 3642 C C . SER A 1 262 ? 19.90273 18.86324 7.82042 1.000 42.19731 334 SER A C 1
ATOM 3643 O O . SER A 1 262 ? 19.09131 18.60350 8.71408 1.000 43.91405 334 SER A O 1
ATOM 3651 N N . TYR A 1 263 ? 21.13038 19.32207 8.05564 1.000 47.19537 335 TYR A N 1
ATOM 3652 C CA . TYR A 1 263 ? 21.59937 19.58073 9.40925 1.000 43.03340 335 TYR A CA 1
ATOM 3653 C C . TYR A 1 263 ? 20.54760 20.33295 10.20536 1.000 37.79430 335 TYR A C 1
ATOM 3654 O O . TYR A 1 263 ? 20.06165 21.38427 9.77932 1.000 33.46829 335 TYR A O 1
ATOM 3672 N N . GLU A 1 264 ? 20.19453 19.78951 11.36489 1.000 46.71670 336 GLU A N 1
ATOM 3673 C CA . GLU A 1 264 ? 19.23367 20.45591 12.22540 1.000 49.59853 336 GLU A CA 1
ATOM 3674 C C . GLU A 1 264 ? 19.96174 21.51815 13.04469 1.000 44.87668 336 GLU A C 1
ATOM 3675 O O . GLU A 1 264 ? 21.16897 21.73448 12.90028 1.000 57.56415 336 GLU A O 1
ATOM 3687 N N . GLY A 1 265 ? 19.21948 22.20386 13.91143 1.000 47.89413 337 GLY A N 1
ATOM 3688 C CA . GLY A 1 265 ? 19.82090 23.28067 14.68161 1.000 48.52598 337 GLY A CA 1
ATOM 3689 C C . GLY A 1 265 ? 20.94082 22.80325 15.58487 1.000 36.63979 337 GLY A C 1
ATOM 3690 O O . GLY A 1 265 ? 22.05574 23.33057 15.54674 1.000 31.28002 337 GLY A O 1
ATOM 3694 N N . HIS A 1 266 ? 20.65303 21.80533 16.42397 1.000 45.61809 338 HIS A N 1
ATOM 3695 C CA . HIS A 1 266 ? 21.65299 21.29313 17.35360 1.000 34.36682 338 HIS A CA 1
ATOM 3696 C C . HIS A 1 266 ? 22.83601 20.64934 16.63967 1.000 34.82681 338 HIS A C 1
ATOM 3697 O O . HIS A 1 266 ? 23.90720 20.51260 17.24213 1.000 34.99473 338 HIS A O 1
ATOM 3711 N N . GLN A 1 267 ? 22.66000 20.21758 15.38833 1.000 30.14521 339 GLN A N 1
ATOM 3712 C CA . GLN A 1 267 ? 23.76300 19.60065 14.65805 1.000 32.71988 339 GLN A CA 1
ATOM 3713 C C . GLN A 1 267 ? 24.74435 20.64236 14.12927 1.000 39.53540 339 GLN A C 1
ATOM 3714 O O . GLN A 1 267 ? 25.96257 20.47761 14.26199 1.000 41.37215 339 GLN A O 1
ATOM 3728 N N A THR A 1 268 ? 24.23670 21.72129 13.52639 0.500 37.77045 340 THR A N 1
ATOM 3729 N N B THR A 1 268 ? 24.23709 21.72038 13.52754 0.500 34.26358 340 THR A N 1
ATOM 3730 C CA A THR A 1 268 ? 25.12111 22.78631 13.06774 0.500 43.80824 340 THR A CA 1
ATOM 3731 C CA B THR A 1 268 ? 25.12219 22.78086 13.06187 0.500 36.89377 340 THR A CA 1
ATOM 3732 C C A THR A 1 268 ? 25.91262 23.40026 14.21505 0.500 40.05130 340 THR A C 1
ATOM 3733 C C B THR A 1 268 ? 25.86944 23.45357 14.20669 0.500 42.49292 340 THR A C 1
ATOM 3734 O O A THR A 1 268 ? 26.95677 24.01698 13.97806 0.500 51.20310 340 THR A O 1
ATOM 3735 O O B THR A 1 268 ? 26.84888 24.16307 13.95399 0.500 51.17417 340 THR A O 1
ATOM 3756 N N . ALA A 1 269 ? 25.43833 23.24595 15.45186 1.000 35.39239 341 ALA A N 1
ATOM 3757 C CA . ALA A 1 269 ? 26.14639 23.81175 16.59288 1.000 35.75179 341 ALA A CA 1
ATOM 3758 C C . ALA A 1 269 ? 27.40410 23.02179 16.92444 1.000 36.79121 341 ALA A C 1
ATOM 3759 O O . ALA A 1 269 ? 28.35849 23.58170 17.47531 1.000 51.59854 341 ALA A O 1
ATOM 3767 N N . ARG A 1 270 ? 27.42529 21.73023 16.60505 1.000 30.66277 342 ARG A N 1
ATOM 3768 C CA . ARG A 1 270 ? 28.61051 20.91635 16.83123 1.000 34.26563 342 ARG A CA 1
ATOM 3769 C C . ARG A 1 270 ? 29.70294 21.18069 15.80252 1.000 33.02056 342 ARG A C 1
ATOM 3770 O O . ARG A 1 270 ? 30.80904 20.64824 15.93806 1.000 28.54686 342 ARG A O 1
ATOM 3791 N N . LEU A 1 271 ? 29.42983 21.99002 14.78777 1.000 43.00447 343 LEU A N 1
ATOM 3792 C CA . LEU A 1 271 ? 30.44388 22.31066 13.80467 1.000 53.00955 343 LEU A CA 1
ATOM 3793 C C . LEU A 1 271 ? 31.51693 23.21096 14.41253 1.000 43.91670 343 LEU A C 1
ATOM 3794 O O . LEU A 1 271 ? 31.26784 23.92302 15.38765 1.000 26.05205 343 LEU A O 1
ATOM 3810 N N . PRO A 1 272 ? 32.72132 23.20044 13.84266 1.000 50.41114 344 PRO A N 1
ATOM 3811 C CA . PRO A 1 272 ? 33.75198 24.12412 14.30683 1.000 36.15204 344 PRO A CA 1
ATOM 3812 C C . PRO A 1 272 ? 33.28401 25.55518 14.16502 1.000 50.08657 344 PRO A C 1
ATOM 3813 O O . PRO A 1 272 ? 32.51428 25.88756 13.24324 1.000 63.27789 344 PRO A O 1
ATOM 3824 N N . PRO A 1 273 ? 33.72120 26.44749 15.05870 1.000 56.04204 345 PRO A N 1
ATOM 3825 C CA . PRO A 1 273 ? 33.19420 27.82141 15.02632 1.000 35.64041 345 PRO A CA 1
ATOM 3826 C C . PRO A 1 273 ? 33.36442 28.49122 13.67540 1.000 41.53017 345 PRO A C 1
ATOM 3827 O O . PRO A 1 273 ? 32.50025 29.27740 13.26618 1.000 37.86685 345 PRO A O 1
ATOM 3838 N N . GLU A 1 274 ? 34.43068 28.16980 12.94524 1.000 34.82785 346 GLU A N 1
ATOM 3839 C CA . GLU A 1 274 ? 34.71069 28.84199 11.68475 1.000 44.60277 346 GLU A CA 1
ATOM 3840 C C . GLU A 1 274 ? 33.86244 28.30607 10.54046 1.000 43.36302 346 GLU A C 1
ATOM 3841 O O . GLU A 1 274 ? 33.99555 28.78542 9.40931 1.000 36.01327 346 GLU A O 1
ATOM 3853 N N . GLU A 1 275 ? 32.98894 27.33662 10.81242 1.000 51.78357 347 GLU A N 1
ATOM 3854 C CA . GLU A 1 275 ? 32.10252 26.77638 9.80287 1.000 45.20354 347 GLU A CA 1
ATOM 3855 C C . GLU A 1 275 ? 30.63818 26.81229 10.21914 1.000 35.88790 347 GLU A C 1
ATOM 3856 O O . GLU A 1 275 ? 29.79603 26.24281 9.51645 1.000 39.99877 347 GLU A O 1
ATOM 3868 N N . ARG A 1 276 ? 30.30929 27.45541 11.34271 1.000 43.39248 348 ARG A N 1
ATOM 3869 C CA . ARG A 1 276 ? 28.92114 27.49062 11.79148 1.000 48.60641 348 ARG A CA 1
ATOM 3870 C C . ARG A 1 276 ? 28.08776 28.49624 11.00928 1.000 34.02635 348 ARG A C 1
ATOM 3871 O O . ARG A 1 276 ? 26.86788 28.33027 10.90152 1.000 39.27642 348 ARG A O 1
ATOM 3892 N N . GLN A 1 277 ? 28.70901 29.53481 10.46427 1.000 39.69357 349 GLN A N 1
ATOM 3893 C CA . GLN A 1 277 ? 28.02660 30.50997 9.61385 1.000 65.52450 349 GLN A CA 1
ATOM 3894 C C . GLN A 1 277 ? 28.90112 30.75836 8.39218 1.000 55.93306 349 GLN A C 1
ATOM 3895 O O . GLN A 1 277 ? 29.50810 31.82645 8.24686 1.000 53.85207 349 GLN A O 1
ATOM 3909 N N . PRO A 1 278 ? 28.97426 29.79246 7.48020 1.000 51.93711 350 PRO A N 1
ATOM 3910 C CA . PRO A 1 278 ? 29.86260 29.94707 6.32507 1.000 58.60207 350 PRO A CA 1
ATOM 3911 C C . PRO A 1 278 ? 29.40141 31.09909 5.45106 1.000 74.82936 350 PRO A C 1
ATOM 3912 O O . PRO A 1 278 ? 28.23056 31.48785 5.44608 1.000 63.10288 350 PRO A O 1
ATOM 3923 N N . SER A 1 279 ? 30.34347 31.63840 4.69682 1.000 75.81828 351 SER A N 1
ATOM 3924 C CA . SER A 1 279 ? 30.05561 32.79608 3.87180 1.000 66.67880 351 SER A CA 1
ATOM 3925 C C . SER A 1 279 ? 29.25173 32.39503 2.64058 1.000 82.53328 351 SER A C 1
ATOM 3926 O O . SER A 1 279 ? 29.21694 31.22022 2.26228 1.000 86.77833 351 SER A O 1
ATOM 3934 N N . PRO A 1 280 ? 28.59039 33.36033 1.99159 1.000 79.37934 352 PRO A N 1
ATOM 3935 C CA . PRO A 1 280 ? 27.77044 33.01452 0.82003 1.000 68.35946 352 PRO A CA 1
ATOM 3936 C C . PRO A 1 280 ? 28.58855 32.57720 -0.38268 1.000 70.09783 352 PRO A C 1
ATOM 3937 O O . PRO A 1 280 ? 28.02407 31.97184 -1.30121 1.000 56.79302 352 PRO A O 1
ATOM 3948 N N . THR A 1 281 ? 29.89293 32.85769 -0.40841 1.000 71.89615 353 THR A N 1
ATOM 3949 C CA . THR A 1 281 ? 30.73127 32.55505 -1.55792 1.000 48.75308 353 THR A CA 1
ATOM 3950 C C . THR A 1 281 ? 31.69526 31.40238 -1.32057 1.000 66.97697 353 THR A C 1
ATOM 3951 O O . THR A 1 281 ? 32.42038 31.02065 -2.24506 1.000 83.46343 353 THR A O 1
ATOM 3962 N N . ASP A 1 282 ? 31.72518 30.83620 -0.12173 1.000 73.63299 354 ASP A N 1
ATOM 3963 C CA . ASP A 1 282 ? 32.65765 29.76285 0.18777 1.000 72.39487 354 ASP A CA 1
ATOM 3964 C C . ASP A 1 282 ? 32.02798 28.42089 -0.15816 1.000 57.78667 354 ASP A C 1
ATOM 3965 O O . ASP A 1 282 ? 30.81152 28.24000 -0.06351 1.000 61.95149 354 ASP A O 1
ATOM 3974 N N . PHE A 1 283 ? 32.87430 27.48485 -0.57477 1.000 63.69594 355 PHE A N 1
ATOM 3975 C CA . PHE A 1 283 ? 32.43669 26.12831 -0.86088 1.000 55.35114 355 PHE A CA 1
ATOM 3976 C C . PHE A 1 283 ? 32.35635 25.34966 0.44343 1.000 51.72823 355 PHE A C 1
ATOM 3977 O O . PHE A 1 283 ? 33.32513 25.30228 1.20509 1.000 68.29121 355 PHE A O 1
ATOM 3994 N N . GLN A 1 284 ? 31.19395 24.75719 0.70757 1.000 40.24716 356 GLN A N 1
ATOM 3995 C CA . GLN A 1 284 ? 30.92155 24.07946 1.96925 1.000 67.56305 356 GLN A CA 1
ATOM 3996 C C . GLN A 1 284 ? 30.75556 22.58015 1.74694 1.000 46.03886 356 GLN A C 1
ATOM 3997 O O . GLN A 1 284 ? 30.06877 22.15497 0.81321 1.000 38.31948 356 GLN A O 1
ATOM 4011 N N . THR A 1 285 ? 31.41454 21.78883 2.58968 1.000 40.28050 357 THR A N 1
ATOM 4012 C CA . THR A 1 285 ? 31.34399 20.33655 2.50880 1.000 35.65849 357 THR A CA 1
ATOM 4013 C C . THR A 1 285 ? 30.00850 19.81683 3.03032 1.000 30.81303 357 THR A C 1
ATOM 4014 O O . THR A 1 285 ? 29.42330 20.36883 3.96205 1.000 38.57502 357 THR A O 1
ATOM 4025 N N . SER A 1 286 ? 29.52223 18.74283 2.40315 1.000 22.53860 358 SER A N 1
ATOM 4026 C CA . SER A 1 286 ? 28.28004 18.08821 2.81221 1.000 26.95566 358 SER A CA 1
ATOM 4027 C C . SER A 1 286 ? 28.54501 16.59285 2.92975 1.000 26.29102 358 SER A C 1
ATOM 4028 O O . SER A 1 286 ? 29.00854 15.96962 1.95196 1.000 22.60972 358 SER A O 1
ATOM 4036 N N . PRO A 1 287 ? 28.26353 15.96653 4.07472 1.000 30.83171 359 PRO A N 1
ATOM 4037 C CA . PRO A 1 287 ? 28.43253 14.50712 4.14744 1.000 21.97419 359 PRO A CA 1
ATOM 4038 C C . PRO A 1 287 ? 27.65357 13.75260 3.08534 1.000 34.32045 359 PRO A C 1
ATOM 4039 O O . PRO A 1 287 ? 28.15846 12.76015 2.54501 1.000 35.68715 359 PRO A O 1
ATOM 4050 N N . ALA A 1 288 ? 26.45281 14.20950 2.74175 1.000 36.07377 360 ALA A N 1
ATOM 4051 C CA . ALA A 1 288 ? 25.57455 13.47496 1.84681 1.000 37.11485 360 ALA A CA 1
ATOM 4052 C C . ALA A 1 288 ? 24.98238 14.41441 0.81060 1.000 29.42624 360 ALA A C 1
ATOM 4053 O O . ALA A 1 288 ? 25.09626 15.63724 0.90539 1.000 25.42272 360 ALA A O 1
ATOM 4060 N N . MET A 1 289 ? 24.34708 13.81058 -0.18969 1.000 44.61530 361 MET A N 1
ATOM 4061 C CA . MET A 1 289 ? 23.75027 14.52994 -1.30338 1.000 39.26831 361 MET A CA 1
ATOM 4062 C C . MET A 1 289 ? 22.23290 14.42687 -1.26325 1.000 41.16712 361 MET A C 1
ATOM 4063 O O . MET A 1 289 ? 21.67913 13.38476 -0.89063 1.000 40.82563 361 MET A O 1
ATOM 4077 N N . ALA A 1 290 ? 21.57359 15.51261 -1.66090 1.000 52.99403 362 ALA A N 1
ATOM 4078 C CA . ALA A 1 290 ? 20.11714 15.63367 -1.67126 1.000 51.15930 362 ALA A CA 1
ATOM 4079 C C . ALA A 1 290 ? 19.63348 15.57783 -3.11767 1.000 48.12925 362 ALA A C 1
ATOM 4080 O O . ALA A 1 290 ? 19.35508 16.60543 -3.73638 1.000 94.41735 362 ALA A O 1
ATOM 4087 N N . GLY A 1 291 ? 19.53828 14.37690 -3.66418 1.000 57.52052 363 GLY A N 1
ATOM 4088 C CA . GLY A 1 291 ? 19.13196 14.24178 -5.04460 1.000 61.16831 363 GLY A CA 1
ATOM 4089 C C . GLY A 1 291 ? 20.30979 14.39347 -5.99146 1.000 56.31731 363 GLY A C 1
ATOM 4090 O O . GLY A 1 291 ? 21.34897 14.95835 -5.65832 1.000 67.37720 363 GLY A O 1
ATOM 4094 N N . GLY A 1 292 ? 20.13539 13.88070 -7.20441 1.000 58.97532 364 GLY A N 1
ATOM 4095 C CA . GLY A 1 292 ? 21.24378 13.83361 -8.13746 1.000 49.65640 364 GLY A CA 1
ATOM 4096 C C . GLY A 1 292 ? 21.42798 15.01203 -9.07302 1.000 39.27713 364 GLY A C 1
ATOM 4097 O O . GLY A 1 292 ? 21.27261 14.87376 -10.28852 1.000 49.98382 364 GLY A O 1
ATOM 4100 N N . LEU A 1 293 ? 21.77726 16.17057 -8.51843 1.000 52.39788 365 LEU A N 1
ATOM 4101 C CA . LEU A 1 293 ? 22.10946 17.38860 -9.26401 1.000 49.06595 365 LEU A CA 1
ATOM 4102 C C . LEU A 1 293 ? 23.53749 17.76028 -8.86743 1.000 33.37114 365 LEU A C 1
ATOM 4103 O O . LEU A 1 293 ? 23.75417 18.43382 -7.85782 1.000 33.82015 365 LEU A O 1
ATOM 4119 N N . PHE A 1 294 ? 24.51034 17.29275 -9.64782 1.000 27.71323 366 PHE A N 1
ATOM 4120 C CA . PHE A 1 294 ? 25.91047 17.49560 -9.31269 1.000 31.19610 366 PHE A CA 1
ATOM 4121 C C . PHE A 1 294 ? 26.76546 17.44883 -10.56719 1.000 40.31215 366 PHE A C 1
ATOM 4122 O O . PHE A 1 294 ? 26.33980 16.96632 -11.62038 1.000 43.03651 366 PHE A O 1
ATOM 4139 N N . ALA A 1 295 ? 27.98644 17.96487 -10.43157 1.000 32.34323 367 ALA A N 1
ATOM 4140 C CA . ALA A 1 295 ? 28.99988 17.92657 -11.47461 1.000 36.49444 367 ALA A CA 1
ATOM 4141 C C . ALA A 1 295 ? 30.21706 17.16561 -10.96710 1.000 45.74199 367 ALA A C 1
ATOM 4142 O O . ALA A 1 295 ? 30.49985 17.14575 -9.76402 1.000 34.21208 367 ALA A O 1
ATOM 4149 N N . ALA A 1 296 ? 30.93561 16.53454 -11.89355 1.000 46.71682 368 ALA A N 1
ATOM 4150 C CA . ALA A 1 296 ? 32.06557 15.69595 -11.52087 1.000 34.99455 368 ALA A CA 1
ATOM 4151 C C . ALA A 1 296 ? 32.92015 15.41111 -12.74661 1.000 37.38010 368 ALA A C 1
ATOM 4152 O O . ALA A 1 296 ? 32.41029 15.30102 -13.86495 1.000 29.43712 368 ALA A O 1
ATOM 4159 N N . ASN A 1 297 ? 34.22899 15.30869 -12.52042 1.000 35.26093 369 ASN A N 1
ATOM 4160 C CA . ASN A 1 297 ? 35.14327 14.86265 -13.56536 1.000 29.47113 369 ASN A CA 1
ATOM 4161 C C . ASN A 1 297 ? 34.80857 13.43476 -13.97530 1.000 29.90004 369 ASN A C 1
ATOM 4162 O O . ASN A 1 297 ? 34.73126 12.53713 -13.13222 1.000 40.18836 369 ASN A O 1
ATOM 4173 N N . LYS A 1 298 ? 34.59851 13.22772 -15.27722 1.000 30.82016 370 LYS A N 1
ATOM 4174 C CA . LYS A 1 298 ? 34.15888 11.91997 -15.75657 1.000 38.29273 370 LYS A CA 1
ATOM 4175 C C . LYS A 1 298 ? 35.12673 10.82108 -15.33401 1.000 34.10466 370 LYS A C 1
ATOM 4176 O O . LYS A 1 298 ? 34.71428 9.79061 -14.78716 1.000 31.14357 370 LYS A O 1
ATOM 4195 N N . ALA A 1 299 ? 36.42169 11.01874 -15.59156 1.000 31.78440 371 ALA A N 1
ATOM 4196 C CA . ALA A 1 299 ? 37.41091 10.01096 -15.22238 1.000 40.07403 371 ALA A CA 1
ATOM 4197 C C . ALA A 1 299 ? 37.33423 9.69715 -13.73312 1.000 45.57536 371 ALA A C 1
ATOM 4198 O O . ALA A 1 299 ? 37.18952 8.53445 -13.33471 1.000 32.79473 371 ALA A O 1
ATOM 4205 N N . PHE A 1 300 ? 37.40286 10.73298 -12.89462 1.000 35.71097 372 PHE A N 1
ATOM 4206 C CA . PHE A 1 300 ? 37.33162 10.53081 -11.45196 1.000 37.48813 372 PHE A CA 1
ATOM 4207 C C . PHE A 1 300 ? 36.06038 9.78404 -11.06682 1.000 41.49951 372 PHE A C 1
ATOM 4208 O O . PHE A 1 300 ? 36.10680 8.79495 -10.32581 1.000 39.29676 372 PHE A O 1
ATOM 4225 N N . PHE A 1 301 ? 34.91245 10.24191 -11.57366 1.000 36.29651 373 PHE A N 1
ATOM 4226 C CA . PHE A 1 301 ? 33.64149 9.60191 -11.25099 1.000 34.70737 373 PHE A CA 1
ATOM 4227 C C . PHE A 1 301 ? 33.67858 8.10036 -11.50394 1.000 34.93946 373 PHE A C 1
ATOM 4228 O O . PHE A 1 301 ? 33.15709 7.31582 -10.70290 1.000 32.11932 373 PHE A O 1
ATOM 4245 N N . PHE A 1 302 ? 34.29613 7.67674 -12.60682 1.000 39.73071 374 PHE A N 1
ATOM 4246 C CA . PHE A 1 302 ? 34.34817 6.25330 -12.91886 1.000 50.14199 374 PHE A CA 1
ATOM 4247 C C . PHE A 1 302 ? 35.36172 5.50360 -12.06530 1.000 42.21339 374 PHE A C 1
ATOM 4248 O O . PHE A 1 302 ? 35.24714 4.28355 -11.91568 1.000 41.42209 374 PHE A O 1
ATOM 4265 N N . ASP A 1 303 ? 36.33822 6.19820 -11.49623 1.000 48.26143 375 ASP A N 1
ATOM 4266 C CA . ASP A 1 303 ? 37.31957 5.55497 -10.63776 1.000 42.03748 375 ASP A CA 1
ATOM 4267 C C . ASP A 1 303 ? 36.85605 5.47003 -9.19212 1.000 47.59130 375 ASP A C 1
ATOM 4268 O O . ASP A 1 303 ? 37.40072 4.66605 -8.42699 1.000 42.60634 375 ASP A O 1
ATOM 4277 N N . VAL A 1 304 ? 35.86270 6.27280 -8.80915 1.000 42.93019 376 VAL A N 1
ATOM 4278 C CA . VAL A 1 304 ? 35.33629 6.28302 -7.44815 1.000 31.16109 376 VAL A CA 1
ATOM 4279 C C . VAL A 1 304 ? 34.16335 5.31298 -7.33721 1.000 32.08990 376 VAL A C 1
ATOM 4280 O O . VAL A 1 304 ? 33.40855 5.34948 -6.36086 1.000 33.62555 376 VAL A O 1
ATOM 4293 N N . GLY A 1 305 ? 34.00486 4.43642 -8.33711 1.000 41.76272 377 GLY A N 1
ATOM 4294 C CA . GLY A 1 305 ? 32.91415 3.48011 -8.39487 1.000 29.18478 377 GLY A CA 1
ATOM 4295 C C . GLY A 1 305 ? 31.72982 3.87814 -9.25506 1.000 34.54081 377 GLY A C 1
ATOM 4296 O O . GLY A 1 305 ? 30.99709 2.99413 -9.71517 1.000 30.03053 377 GLY A O 1
ATOM 4300 N N . ALA A 1 306 ? 31.50742 5.16302 -9.48241 1.000 53.61684 378 ALA A N 1
ATOM 4301 C CA . ALA A 1 306 ? 30.41268 5.57049 -10.33981 1.000 51.71886 378 ALA A CA 1
ATOM 4302 C C . ALA A 1 306 ? 29.05942 5.44898 -9.67085 1.000 58.48971 378 ALA A C 1
ATOM 4303 O O . ALA A 1 306 ? 28.70001 6.28364 -8.83607 1.000 62.84992 378 ALA A O 1
ATOM 4306 N N . TYR A 1 307 ? 28.29792 4.42037 -10.03907 1.000 29.73439 379 TYR A N 1
ATOM 4307 C CA . TYR A 1 307 ? 26.99884 4.13205 -9.44222 1.000 29.53188 379 TYR A CA 1
ATOM 4308 C C . TYR A 1 307 ? 26.82740 2.61990 -9.43872 1.000 41.39245 379 TYR A C 1
ATOM 4309 O O . TYR A 1 307 ? 27.07233 1.97520 -10.46259 1.000 46.15078 379 TYR A O 1
ATOM 4327 N N . ASP A 1 308 ? 26.43044 2.05558 -8.29962 1.000 45.79123 380 ASP A N 1
ATOM 4328 C CA . ASP A 1 308 ? 26.07238 0.64351 -8.25715 1.000 30.13110 380 ASP A CA 1
ATOM 4329 C C . ASP A 1 308 ? 24.96073 0.37320 -9.25986 1.000 30.86937 380 ASP A C 1
ATOM 433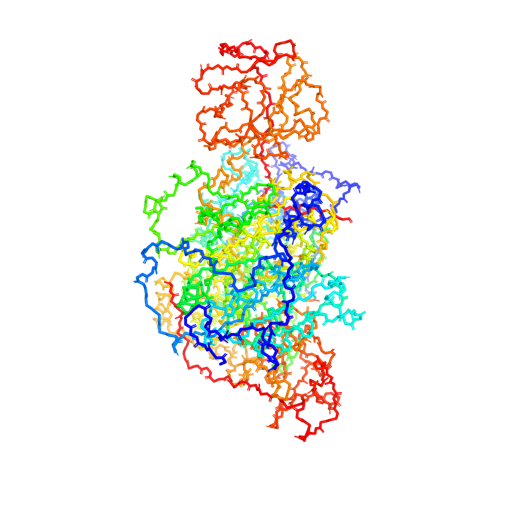0 O O . ASP A 1 308 ? 23.80127 0.72297 -9.01465 1.000 40.46686 380 ASP A O 1
ATOM 4339 N N . GLU A 1 309 ? 25.29407 -0.24795 -10.38048 1.000 33.39329 381 GLU A N 1
ATOM 4340 C CA . GLU A 1 309 ? 24.32679 -0.43665 -11.44887 1.000 32.53832 381 GLU A CA 1
ATOM 4341 C C . GLU A 1 309 ? 23.37272 -1.58568 -11.15142 1.000 42.71623 381 GLU A C 1
ATOM 4342 O O . GLU A 1 309 ? 22.55675 -1.94355 -12.00359 1.000 57.72108 381 GLU A O 1
ATOM 4354 N N . ASP A 1 310 ? 23.46661 -2.15908 -9.95193 1.000 54.09543 382 ASP A N 1
ATOM 4355 C CA . ASP A 1 310 ? 22.50071 -3.13979 -9.48447 1.000 40.03829 382 ASP A CA 1
ATOM 4356 C C . ASP A 1 310 ? 21.39611 -2.49923 -8.66199 1.000 42.21611 382 ASP A C 1
ATOM 4357 O O . ASP A 1 310 ? 20.40546 -3.16723 -8.35061 1.000 44.86896 382 ASP A O 1
ATOM 4366 N N . PHE A 1 311 ? 21.55134 -1.22637 -8.30823 1.000 37.48820 383 PHE A N 1
ATOM 4367 C CA . PHE A 1 311 ? 20.43820 -0.44167 -7.80759 1.000 50.20564 383 PHE A CA 1
ATOM 4368 C C . PHE A 1 311 ? 19.33811 -0.39435 -8.85745 1.000 49.62600 383 PHE A C 1
ATOM 4369 O O . PHE A 1 311 ? 19.60103 -0.16629 -10.04200 1.000 60.35410 383 PHE A O 1
ATOM 4386 N N . GLN A 1 312 ? 18.09688 -0.58382 -8.41898 1.000 45.47701 384 GLN A N 1
ATOM 4387 C CA . GLN A 1 312 ? 16.96107 -0.70493 -9.32271 1.000 60.26843 384 GLN A CA 1
ATOM 4388 C C . GLN A 1 312 ? 16.06932 0.52266 -9.23169 1.000 73.55768 384 GLN A C 1
ATOM 4389 O O . GLN A 1 312 ? 15.75065 0.98781 -8.12876 1.000 73.07614 384 GLN A O 1
ATOM 4403 N N . PHE A 1 313 ? 15.66581 1.03026 -10.39834 1.000 88.18095 385 PHE A N 1
ATOM 4404 C CA . PHE A 1 313 ? 14.71288 2.12711 -10.51235 1.000 85.00060 385 PHE A CA 1
ATOM 4405 C C . PHE A 1 313 ? 15.04381 3.24099 -9.52960 1.000 70.33417 385 PHE A C 1
ATOM 4406 O O . PHE A 1 313 ? 16.21281 3.60965 -9.38288 1.000 80.65722 385 PHE A O 1
ATOM 4423 N N . TRP A 1 314 ? 14.03764 3.78717 -8.86112 1.000 68.53020 386 TRP A N 1
ATOM 4424 C CA . TRP A 1 314 ? 14.26449 4.85927 -7.90395 1.000 72.24486 386 TRP A CA 1
ATOM 4425 C C . TRP A 1 314 ? 14.64905 4.28408 -6.54830 1.000 79.05771 386 TRP A C 1
ATOM 4426 O O . TRP A 1 314 ? 14.20075 3.20261 -6.15774 1.000 77.85202 386 TRP A O 1
ATOM 4447 N N . GLY A 1 315 ? 15.50495 5.00916 -5.83716 1.000 72.57431 387 GLY A N 1
ATOM 4448 C CA . GLY A 1 315 ? 15.89895 4.57431 -4.51188 1.000 69.08135 387 GLY A CA 1
ATOM 4449 C C . GLY A 1 315 ? 16.99398 5.45486 -3.94897 1.000 49.22921 387 GLY A C 1
ATOM 4450 O O . GLY A 1 315 ? 17.20032 6.58219 -4.40006 1.000 67.37208 387 GLY A O 1
ATOM 4454 N N . THR A 1 316 ? 17.69642 4.90659 -2.96121 1.000 35.23039 388 THR A N 1
ATOM 4455 C CA . THR A 1 316 ? 18.68553 5.64026 -2.17527 1.000 53.38036 388 THR A CA 1
ATOM 4456 C C . THR A 1 316 ? 20.06752 5.64922 -2.81764 1.000 53.23723 388 THR A C 1
ATOM 4457 O O . THR A 1 316 ? 21.07559 5.50548 -2.11998 1.000 41.88329 388 THR A O 1
ATOM 4468 N N . GLU A 1 317 ? 20.15667 5.79250 -4.14209 1.000 63.00394 389 GLU A N 1
ATOM 4469 C CA . GLU A 1 317 ? 21.46240 5.83959 -4.79009 1.000 40.68744 389 GLU A CA 1
ATOM 4470 C C . GLU A 1 317 ? 22.26846 7.07071 -4.38548 1.000 44.68878 389 GLU A C 1
ATOM 4471 O O . GLU A 1 317 ? 23.49053 7.08188 -4.56946 1.000 38.83498 389 GLU A O 1
ATOM 4483 N N . ASN A 1 318 ? 21.61701 8.10583 -3.84585 1.000 35.15672 390 ASN A N 1
ATOM 4484 C CA . ASN A 1 318 ? 22.33803 9.32571 -3.49899 1.000 28.65638 390 ASN A CA 1
ATOM 4485 C C . ASN A 1 318 ? 23.19918 9.14122 -2.25530 1.000 36.72994 390 ASN A C 1
ATOM 4486 O O . ASN A 1 318 ? 24.24039 9.79552 -2.12474 1.000 37.66161 390 ASN A O 1
ATOM 4497 N N . LEU A 1 319 ? 22.80003 8.25084 -1.34390 1.000 41.03759 391 LEU A N 1
ATOM 4498 C CA . LEU A 1 319 ? 23.58108 8.02843 -0.13093 1.000 33.44722 391 LEU A CA 1
ATOM 4499 C C . LEU A 1 319 ? 24.70328 7.02585 -0.36733 1.000 32.21637 391 LEU A C 1
ATOM 4500 O O . LEU A 1 319 ? 25.83524 7.23654 0.08052 1.000 39.23047 391 LEU A O 1
ATOM 4516 N N . GLU A 1 320 ? 24.40164 5.91629 -1.04927 1.000 39.01028 392 GLU A N 1
ATOM 4517 C CA . GLU A 1 320 ? 25.44290 4.94523 -1.37114 1.000 40.38957 392 GLU A CA 1
ATOM 4518 C C . GLU A 1 320 ? 26.61512 5.61064 -2.08011 1.000 33.21657 392 GLU A C 1
ATOM 4519 O O . GLU A 1 320 ? 27.77741 5.30317 -1.79934 1.000 39.22749 392 GLU A O 1
ATOM 4531 N N . LEU A 1 321 ? 26.33186 6.53113 -3.00031 1.000 35.07097 393 LEU A N 1
ATOM 4532 C CA . LEU A 1 321 ? 27.41205 7.27241 -3.63771 1.000 37.80391 393 LEU A CA 1
ATOM 4533 C C . LEU A 1 321 ? 28.12308 8.17399 -2.63762 1.000 30.16206 393 LEU A C 1
ATOM 4534 O O . LEU A 1 321 ? 29.35694 8.24322 -2.62524 1.000 32.81739 393 LEU A O 1
ATOM 4550 N N . SER A 1 322 ? 27.36387 8.85254 -1.77538 1.000 30.73410 394 SER A N 1
ATOM 4551 C CA . SER A 1 322 ? 27.96761 9.79484 -0.83847 1.000 37.39277 394 SER A CA 1
ATOM 4552 C C . SER A 1 322 ? 28.93439 9.08873 0.10424 1.000 39.53535 394 SER A C 1
ATOM 4553 O O . SER A 1 322 ? 30.08590 9.51192 0.26160 1.000 37.63659 394 SER A O 1
ATOM 4561 N N . PHE A 1 323 ? 28.47898 8.01349 0.75182 1.000 31.35336 395 PHE A N 1
ATOM 4562 C CA . PHE A 1 323 ? 29.36327 7.25686 1.63029 1.000 23.47102 395 PHE A CA 1
ATOM 4563 C C . PHE A 1 323 ? 30.57409 6.74231 0.85659 1.000 27.37001 395 PHE A C 1
ATOM 4564 O O . PHE A 1 323 ? 31.71570 6.85065 1.31760 1.000 40.41521 395 PHE A O 1
ATOM 4581 N N . ARG A 1 324 ? 30.34077 6.16299 -0.32289 1.000 29.41617 396 ARG A N 1
ATOM 4582 C CA . ARG A 1 324 ? 31.44790 5.64045 -1.11921 1.000 33.14125 396 ARG A CA 1
ATOM 4583 C C . ARG A 1 324 ? 32.39087 6.75735 -1.54984 1.000 25.65350 396 ARG A C 1
ATOM 4584 O O . ARG A 1 324 ? 33.61673 6.59866 -1.50407 1.000 30.02023 396 ARG A O 1
ATOM 4605 N N . LEU A 1 325 ? 31.83843 7.89700 -1.96689 1.000 28.22125 397 LEU A N 1
ATOM 4606 C CA . LEU A 1 325 ? 32.67225 8.99996 -2.43473 1.000 31.88528 397 LEU A CA 1
ATOM 4607 C C . LEU A 1 325 ? 33.66479 9.43110 -1.36204 1.000 30.76047 397 LEU A C 1
ATOM 4608 O O . LEU A 1 325 ? 34.87001 9.53332 -1.61589 1.000 28.99705 397 LEU A O 1
ATOM 4624 N N . TRP A 1 326 ? 33.16983 9.71243 -0.15924 1.000 35.02442 398 TRP A N 1
ATOM 4625 C CA . TRP A 1 326 ? 34.04104 10.18888 0.90658 1.000 26.45983 398 TRP A CA 1
ATOM 4626 C C . TRP A 1 326 ? 35.07880 9.14203 1.28790 1.000 26.95953 398 TRP A C 1
ATOM 4627 O O . TRP A 1 326 ? 36.26530 9.45369 1.45235 1.000 23.31284 398 TRP A O 1
ATOM 4648 N N . GLN A 1 327 ? 34.64343 7.89322 1.45331 1.000 34.95872 399 GLN A N 1
ATOM 4649 C CA . GLN A 1 327 ? 35.53546 6.84693 1.93201 1.000 30.21271 399 GLN A CA 1
ATOM 4650 C C . GLN A 1 327 ? 36.59324 6.45568 0.91378 1.000 28.72354 399 GLN A C 1
ATOM 4651 O O . GLN A 1 327 ? 37.62142 5.89146 1.30234 1.000 34.88916 399 GLN A O 1
ATOM 4665 N N . CYS A 1 328 ? 36.38140 6.74503 -0.36981 1.000 24.91070 400 CYS A N 1
ATOM 4666 C CA . CYS A 1 328 ? 37.31144 6.33634 -1.41555 1.000 42.25771 400 CYS A CA 1
ATOM 4667 C C . CYS A 1 328 ? 38.09664 7.51652 -1.98539 1.000 41.12415 400 CYS A C 1
ATOM 4668 O O . CYS A 1 328 ? 38.53717 7.47884 -3.13753 1.000 33.90803 400 CYS A O 1
ATOM 4675 N N . GLY A 1 329 ? 38.28323 8.56480 -1.18707 1.000 27.47315 401 GLY A N 1
ATOM 4676 C CA . GLY A 1 329 ? 39.19643 9.63349 -1.53598 1.000 43.36407 401 GLY A CA 1
ATOM 4677 C C . GLY A 1 329 ? 38.58973 10.79330 -2.28462 1.000 37.09557 401 GLY A C 1
ATOM 4678 O O . GLY A 1 329 ? 39.32311 11.52907 -2.95658 1.000 36.05641 401 GLY A O 1
ATOM 4682 N N . GLY A 1 330 ? 37.27807 10.99765 -2.17673 1.000 31.62955 402 GLY A N 1
ATOM 4683 C CA . GLY A 1 330 ? 36.60476 12.08204 -2.84849 1.000 37.60076 402 GLY A CA 1
ATOM 4684 C C . GLY A 1 330 ? 36.04595 13.09246 -1.85888 1.000 36.43057 402 GLY A C 1
ATOM 4685 O O . GLY A 1 330 ? 36.06636 12.90309 -0.64282 1.000 28.96035 402 GLY A O 1
ATOM 4689 N N . VAL A 1 331 ? 35.53579 14.18694 -2.41701 1.000 27.79476 403 VAL A N 1
ATOM 4690 C CA . VAL A 1 331 ? 34.94165 15.26619 -1.64187 1.000 26.52057 403 VAL A CA 1
ATOM 4691 C C . VAL A 1 331 ? 33.58654 15.60361 -2.23820 1.000 37.87266 403 VAL A C 1
ATOM 4692 O O . VAL A 1 331 ? 33.40953 15.56446 -3.46095 1.000 50.82289 403 VAL A O 1
ATOM 4705 N N . LEU A 1 332 ? 32.62871 15.92459 -1.36889 1.000 38.99539 404 LEU A N 1
ATOM 4706 C CA . LEU A 1 332 ? 31.28955 16.34337 -1.76948 1.000 30.41036 404 LEU A CA 1
ATOM 4707 C C . LEU A 1 332 ? 31.08770 17.76251 -1.25341 1.000 23.62524 404 LEU A C 1
ATOM 4708 O O . LEU A 1 332 ? 30.95708 17.97709 -0.04405 1.000 31.17233 404 LEU A O 1
ATOM 4724 N N . GLU A 1 333 ? 31.07108 18.72612 -2.16793 1.000 29.05262 405 GLU A N 1
ATOM 4725 C CA . GLU A 1 333 ? 30.92719 20.13592 -1.84408 1.000 42.78261 405 GLU A CA 1
ATOM 4726 C C . GLU A 1 333 ? 29.65285 20.68137 -2.47436 1.000 45.47028 405 GLU A C 1
ATOM 4727 O O . GLU A 1 333 ? 29.08957 20.08729 -3.39869 1.000 40.44219 405 GLU A O 1
ATOM 4739 N N . CYS A 1 334 ? 29.19313 21.81960 -1.95637 1.000 38.24164 406 CYS A N 1
ATOM 4740 C CA . CYS A 1 334 ? 28.05938 22.53990 -2.52038 1.000 34.01758 406 CYS A CA 1
ATOM 4741 C C . CYS A 1 334 ? 28.50446 23.95132 -2.88193 1.000 53.76579 406 CYS A C 1
ATOM 4742 O O . CYS A 1 334 ? 29.25962 24.58602 -2.13630 1.000 57.11625 406 CYS A O 1
ATOM 4749 N N . ALA A 1 335 ? 28.05390 24.42888 -4.04503 1.000 56.23224 407 ALA A N 1
ATOM 4750 C CA . ALA A 1 335 ? 28.40693 25.75384 -4.53386 1.000 48.69092 407 ALA A CA 1
ATOM 4751 C C . ALA A 1 335 ? 27.22900 26.70081 -4.34600 1.000 44.55189 407 ALA A C 1
ATOM 4752 O O . ALA A 1 335 ? 26.25226 26.62535 -5.10658 1.000 48.36882 407 ALA A O 1
ATOM 4759 N N . PRO A 1 336 ? 27.25810 27.59996 -3.35844 1.000 54.62437 408 PRO A N 1
ATOM 4760 C CA . PRO A 1 336 ? 26.12750 28.52634 -3.18799 1.000 47.95716 408 PRO A CA 1
ATOM 4761 C C . PRO A 1 336 ? 25.96082 29.50957 -4.33140 1.000 47.51646 408 PRO A C 1
ATOM 4762 O O . PRO A 1 336 ? 24.89960 30.13576 -4.43126 1.000 56.25704 408 PRO A O 1
ATOM 4773 N N . CYS A 1 337 ? 26.96398 29.67918 -5.18839 1.000 47.67465 409 CYS A N 1
ATOM 4774 C CA . CYS A 1 337 ? 26.83040 30.58189 -6.32358 1.000 48.97725 409 CYS A CA 1
ATOM 4775 C C . CYS A 1 337 ? 26.23233 29.91159 -7.55003 1.000 43.14953 409 CYS A C 1
ATOM 4776 O O . CYS A 1 337 ? 25.83317 30.61309 -8.48680 1.000 52.36902 409 CYS A O 1
ATOM 4783 N N . SER A 1 338 ? 26.18460 28.58237 -7.57829 1.000 36.37923 410 SER A N 1
ATOM 4784 C CA . SER A 1 338 ? 25.50227 27.83465 -8.62889 1.000 43.72507 410 SER A CA 1
ATOM 4785 C C . SER A 1 338 ? 24.12408 27.43961 -8.10096 1.000 46.59935 410 SER A C 1
ATOM 4786 O O . SER A 1 338 ? 24.00909 26.55506 -7.24630 1.000 42.94932 410 SER A O 1
ATOM 4794 N N . ARG A 1 339 ? 23.08154 28.09126 -8.61195 1.000 46.66528 411 ARG A N 1
ATOM 4795 C CA . ARG A 1 339 ? 21.71809 27.87887 -8.15169 1.000 40.15875 411 ARG A CA 1
ATOM 4796 C C . ARG A 1 339 ? 20.86798 27.33302 -9.29375 1.000 43.02957 411 ARG A C 1
ATOM 4797 O O . ARG A 1 339 ? 21.07049 27.67812 -10.46163 1.000 34.81291 411 ARG A O 1
ATOM 4818 N N . VAL A 1 340 ? 19.91811 26.46843 -8.94555 1.000 41.63307 412 VAL A N 1
ATOM 4819 C CA . VAL A 1 340 ? 18.99467 25.87590 -9.90662 1.000 28.92818 412 VAL A CA 1
ATOM 4820 C C . VAL A 1 340 ? 17.62720 25.75800 -9.24835 1.000 29.76537 412 VAL A C 1
ATOM 4821 O O . VAL A 1 340 ? 17.51803 25.27747 -8.11548 1.000 28.30328 412 VAL A O 1
ATOM 4834 N N . TYR A 1 341 ? 16.59260 26.22468 -9.94298 1.000 29.62764 413 TYR A N 1
ATOM 4835 C CA . TYR A 1 341 ? 15.21856 26.03009 -9.50527 1.000 33.16918 413 TYR A CA 1
ATOM 4836 C C . TYR A 1 341 ? 14.73148 24.63742 -9.89645 1.000 37.06855 413 TYR A C 1
ATOM 4837 O O . TYR A 1 341 ? 15.10555 24.10094 -10.94372 1.000 33.73652 413 TYR A O 1
ATOM 4855 N N . HIS A 1 342 ? 13.86643 24.06353 -9.05801 1.000 38.13243 414 HIS A N 1
ATOM 4856 C CA . HIS A 1 342 ? 13.36566 22.70754 -9.26381 1.000 29.47694 414 HIS A CA 1
ATOM 4857 C C . HIS A 1 342 ? 11.89351 22.67963 -8.88620 1.000 34.09388 414 HIS A C 1
ATOM 4858 O O . HIS A 1 342 ? 11.51060 23.21328 -7.84103 1.000 40.99342 414 HIS A O 1
ATOM 4872 N N . ILE A 1 343 ? 11.07559 22.07015 -9.74395 1.000 38.23058 415 ILE A N 1
ATOM 4873 C CA . ILE A 1 343 ? 9.63198 21.97177 -9.53002 1.000 38.44010 415 ILE A CA 1
ATOM 4874 C C . ILE A 1 343 ? 9.38757 20.77746 -8.61188 1.000 36.45361 415 ILE A C 1
ATOM 4875 O O . ILE A 1 343 ? 9.36729 19.62739 -9.05813 1.000 35.35347 415 ILE A O 1
ATOM 4891 N N . PHE A 1 344 ? 9.20690 21.04306 -7.32423 1.000 49.59333 416 PHE A N 1
ATOM 4892 C CA . PHE A 1 344 ? 8.82134 19.98987 -6.39621 1.000 47.48892 416 PHE A CA 1
ATOM 4893 C C . PHE A 1 344 ? 7.35020 19.63380 -6.59108 1.000 44.79107 416 PHE A C 1
ATOM 4894 O O . PHE A 1 344 ? 6.48444 20.51097 -6.63722 1.000 56.59087 416 PHE A O 1
ATOM 4911 N N . ARG A 1 345 ? 7.08071 18.33746 -6.70311 1.000 50.39989 417 ARG A N 1
ATOM 4912 C CA . ARG A 1 345 ? 5.77913 17.80202 -7.05938 1.000 60.27523 417 ARG A CA 1
ATOM 4913 C C . ARG A 1 345 ? 4.84217 17.68846 -5.85999 1.000 50.42838 417 ARG A C 1
ATOM 4914 O O . ARG A 1 345 ? 5.24484 17.83442 -4.70164 1.000 62.59515 417 ARG A O 1
ATOM 4935 N N . LYS A 1 346 ? 3.57332 17.42648 -6.16664 1.000 53.13669 418 LYS A N 1
ATOM 4936 C CA . LYS A 1 346 ? 2.50075 17.30580 -5.17846 1.000 67.82518 418 LYS A CA 1
ATOM 4937 C C . LYS A 1 346 ? 1.65274 16.06661 -5.47432 1.000 65.19166 418 LYS A C 1
ATOM 4938 O O . LYS A 1 346 ? 1.02133 15.96239 -6.52809 1.000 58.89911 418 LYS A O 1
ATOM 4957 N N . PRO A 1 354 ? 9.19498 0.20049 -9.06357 1.000 57.31215 426 PRO A N 1
ATOM 4958 C CA . PRO A 1 354 ? 8.28492 -0.54432 -8.18430 1.000 58.52010 426 PRO A CA 1
ATOM 4959 C C . PRO A 1 354 ? 8.67666 -0.41853 -6.72079 1.000 64.43055 426 PRO A C 1
ATOM 4960 O O . PRO A 1 354 ? 9.75415 0.08933 -6.41711 1.000 68.57234 426 PRO A O 1
ATOM 4971 N N . GLY A 1 355 ? 7.80789 -0.89140 -5.82694 1.000 69.15276 427 GLY A N 1
ATOM 4972 C CA . GLY A 1 355 ? 8.03747 -0.73119 -4.40323 1.000 78.71696 427 GLY A CA 1
ATOM 4973 C C . GLY A 1 355 ? 9.14451 -1.59947 -3.84195 1.000 78.61826 427 GLY A C 1
ATOM 4974 O O . GLY A 1 355 ? 9.68119 -1.28193 -2.77467 1.000 77.35609 427 GLY A O 1
ATOM 4978 N N . ASP A 1 356 ? 9.50037 -2.68740 -4.53021 1.000 76.72074 428 ASP A N 1
ATOM 4979 C CA . ASP A 1 356 ? 10.52594 -3.58488 -4.00812 1.000 81.97825 428 ASP A CA 1
ATOM 4980 C C . ASP A 1 356 ? 11.93072 -3.01828 -4.18021 1.000 70.10854 428 ASP A C 1
ATOM 4981 O O . ASP A 1 356 ? 12.82100 -3.32491 -3.37941 1.000 62.96106 428 ASP A O 1
ATOM 4990 N N . SER A 1 357 ? 12.14264 -2.18404 -5.19933 1.000 77.32903 429 SER A N 1
ATOM 4991 C CA . SER A 1 357 ? 13.47616 -1.66375 -5.47338 1.000 63.12885 429 SER A CA 1
ATOM 4992 C C . SER A 1 357 ? 14.05351 -0.91246 -4.28020 1.000 51.99192 429 SER A C 1
ATOM 4993 O O . SER A 1 357 ? 15.26455 -0.97196 -4.03766 1.000 50.92808 429 SER A O 1
ATOM 5001 N N . ILE A 1 358 ? 13.20546 -0.21584 -3.51832 1.000 57.85901 430 ILE A N 1
ATOM 5002 C CA . ILE A 1 358 ? 13.69637 0.69070 -2.48171 1.000 67.58136 430 ILE A CA 1
ATOM 5003 C C . ILE A 1 358 ? 14.33411 -0.07242 -1.32672 1.000 59.28905 430 ILE A C 1
ATOM 5004 O O . ILE A 1 358 ? 15.36130 0.35224 -0.78403 1.000 46.27200 430 ILE A O 1
ATOM 5020 N N . THR A 1 359 ? 13.73250 -1.18488 -0.90772 1.000 59.44743 431 THR A N 1
ATOM 5021 C CA . THR A 1 359 ? 14.31279 -1.93791 0.19950 1.000 41.36020 431 THR A CA 1
ATOM 5022 C C . THR A 1 359 ? 15.66982 -2.51436 -0.18809 1.000 61.70327 431 THR A C 1
ATOM 5023 O O . THR A 1 359 ? 16.60658 -2.51508 0.61953 1.000 69.54613 431 THR A O 1
ATOM 5034 N N . ILE A 1 360 ? 15.79048 -3.00673 -1.42045 1.000 66.34303 432 ILE A N 1
ATOM 5035 C CA . ILE A 1 360 ? 17.06647 -3.52813 -1.90459 1.000 55.42944 432 ILE A CA 1
ATOM 5036 C C . ILE A 1 360 ? 18.13969 -2.44800 -1.83858 1.000 42.12720 432 ILE A C 1
ATOM 5037 O O . ILE A 1 360 ? 19.18673 -2.62273 -1.20565 1.000 40.64498 432 ILE A O 1
ATOM 5053 N N . ASN A 1 361 ? 17.88916 -1.31032 -2.49134 1.000 40.75097 433 ASN A N 1
ATOM 5054 C CA . ASN A 1 361 ? 18.88777 -0.24663 -2.53752 1.000 59.22773 433 ASN A CA 1
ATOM 5055 C C . ASN A 1 361 ? 19.42108 0.08236 -1.14869 1.000 54.08314 433 ASN A C 1
ATOM 5056 O O . ASN A 1 361 ? 20.61939 0.33582 -0.97919 1.000 57.97703 433 ASN A O 1
ATOM 5067 N N . LYS A 1 362 ? 18.55265 0.06581 -0.13692 1.000 55.30686 434 LYS A N 1
ATOM 5068 C CA . LYS A 1 362 ? 19.01741 0.34012 1.21740 1.000 59.14964 434 LYS A CA 1
ATOM 5069 C C . LYS A 1 362 ? 19.95036 -0.75814 1.71069 1.000 43.87569 434 LYS A C 1
ATOM 5070 O O . LYS A 1 362 ? 20.97409 -0.47241 2.34411 1.000 41.86311 434 LYS A O 1
ATOM 5089 N N . MET A 1 363 ? 19.61904 -2.01827 1.42540 1.000 49.10575 435 MET A N 1
ATOM 5090 C CA . MET A 1 363 ? 20.49067 -3.11693 1.82531 1.000 43.67400 435 MET A CA 1
ATOM 5091 C C . MET A 1 363 ? 21.87792 -2.95230 1.21701 1.000 39.04658 435 MET A C 1
ATOM 5092 O O . MET A 1 363 ? 22.89408 -3.09711 1.90564 1.000 36.83321 435 MET A O 1
ATOM 5106 N N . ARG A 1 364 ? 21.93818 -2.63397 -0.07696 1.000 41.85068 436 ARG A N 1
ATOM 5107 C CA . ARG A 1 364 ? 23.22965 -2.45887 -0.73029 1.000 38.50315 436 ARG A CA 1
ATOM 5108 C C . ARG A 1 364 ? 23.98575 -1.27083 -0.14659 1.000 41.73525 436 ARG A C 1
ATOM 5109 O O . ARG A 1 364 ? 25.21254 -1.31657 0.00060 1.000 36.27968 436 ARG A O 1
ATOM 5130 N N . THR A 1 365 ? 23.27442 -0.19274 0.18968 1.000 36.74863 437 THR A N 1
ATOM 5131 C CA . THR A 1 365 ? 23.93960 0.94507 0.81381 1.000 36.88840 437 THR A CA 1
ATOM 5132 C C . THR A 1 365 ? 24.57213 0.55596 2.14341 1.000 32.53835 437 THR A C 1
ATOM 5133 O O . THR A 1 365 ? 25.62014 1.09682 2.51423 1.000 42.00395 437 THR A O 1
ATOM 5144 N N . MET A 1 366 ? 23.96443 -0.38677 2.86670 1.000 29.97350 438 MET A N 1
ATOM 5145 C CA . MET A 1 366 ? 24.49385 -0.78128 4.16821 1.000 42.66848 438 MET A CA 1
ATOM 5146 C C . MET A 1 366 ? 25.86248 -1.44191 4.06659 1.000 39.30454 438 MET A C 1
ATOM 5147 O O . MET A 1 366 ? 26.55221 -1.57075 5.08579 1.000 34.64076 438 MET A O 1
ATOM 5161 N N . LEU A 1 367 ? 26.27477 -1.85976 2.86772 1.000 38.75161 439 LEU A N 1
ATOM 5162 C CA . LEU A 1 367 ? 27.62488 -2.38593 2.69796 1.000 34.68066 439 LEU A CA 1
ATOM 5163 C C . LEU A 1 367 ? 28.66592 -1.35675 3.11614 1.000 33.39084 439 LEU A C 1
ATOM 5164 O O . LEU A 1 367 ? 29.71086 -1.70546 3.67601 1.000 42.41946 439 LEU A O 1
ATOM 5180 N N . TRP A 1 368 ? 28.39256 -0.08435 2.86319 1.000 30.53008 440 TRP A N 1
ATOM 5181 C CA . TRP A 1 368 ? 29.33727 0.98825 3.13312 1.000 40.11308 440 TRP A CA 1
ATOM 5182 C C . TRP A 1 368 ? 29.22803 1.52600 4.54898 1.000 46.28145 440 TRP A C 1
ATOM 5183 O O . TRP A 1 368 ? 29.95058 2.46520 4.89497 1.000 44.19341 440 TRP A O 1
ATOM 5204 N N . MET A 1 369 ? 28.36698 0.94150 5.37960 1.000 42.30250 441 MET A N 1
ATOM 5205 C CA . MET A 1 369 ? 28.19519 1.39076 6.75354 1.000 48.01099 441 MET A CA 1
ATOM 5206 C C . MET A 1 369 ? 28.89256 0.48862 7.76385 1.000 59.38018 441 MET A C 1
ATOM 5207 O O . MET A 1 369 ? 28.93421 0.83463 8.95006 1.000 54.09744 441 MET A O 1
ATOM 5221 N N . ASP A 1 370 ? 29.45701 -0.63766 7.32146 1.000 58.64753 442 ASP A N 1
ATOM 5222 C CA . ASP A 1 370 ? 30.25705 -1.52729 8.16839 1.000 52.83842 442 ASP A CA 1
ATOM 5223 C C . ASP A 1 370 ? 29.39645 -1.97367 9.34146 1.000 40.95525 442 ASP A C 1
ATOM 5224 O O . ASP A 1 370 ? 28.31543 -2.53860 9.10231 1.000 50.28202 442 ASP A O 1
ATOM 5233 N N . GLU A 1 371 ? 29.81061 -1.75168 10.59249 1.000 53.45412 443 GLU A N 1
ATOM 5234 C CA . GLU A 1 371 ? 29.05097 -2.25228 11.73338 1.000 55.75468 443 GLU A CA 1
ATOM 5235 C C . GLU A 1 371 ? 27.74273 -1.49239 11.91074 1.000 39.33355 443 GLU A C 1
ATOM 5236 O O . GLU A 1 371 ? 26.77485 -2.03963 12.44971 1.000 38.85562 443 GLU A O 1
ATOM 5248 N N . TYR A 1 372 ? 27.69525 -0.23569 11.47078 1.000 37.87471 444 TYR A N 1
ATOM 5249 C CA . TYR A 1 372 ? 26.49778 0.57187 11.64704 1.000 37.49864 444 TYR A CA 1
ATOM 5250 C C . TYR A 1 372 ? 25.30509 0.03335 10.87299 1.000 49.29730 444 TYR A C 1
ATOM 5251 O O . TYR A 1 372 ? 24.17457 0.45760 11.14087 1.000 43.59300 444 TYR A O 1
ATOM 5269 N N . ALA A 1 373 ? 25.52479 -0.89849 9.94061 1.000 45.88172 445 ALA A N 1
ATOM 5270 C CA . ALA A 1 373 ? 24.41129 -1.50963 9.22432 1.000 38.99284 445 ALA A CA 1
ATOM 5271 C C . ALA A 1 373 ? 23.46602 -2.23068 10.17618 1.000 45.01327 445 ALA A C 1
ATOM 5272 O O . ALA A 1 373 ? 22.26151 -2.31368 9.91088 1.000 48.25780 445 ALA A O 1
ATOM 5279 N N . ASP A 1 374 ? 23.98710 -2.75517 11.28723 1.000 46.40311 446 ASP A N 1
ATOM 5280 C CA . ASP A 1 374 ? 23.12472 -3.40162 12.27104 1.000 50.23844 446 ASP A CA 1
ATOM 5281 C C . ASP A 1 374 ? 22.03195 -2.44954 12.73791 1.000 47.00489 446 ASP A C 1
ATOM 5282 O O . ASP A 1 374 ? 20.85851 -2.83358 12.82308 1.000 38.77549 446 ASP A O 1
ATOM 5291 N N . LEU A 1 375 ? 22.39315 -1.19320 13.01516 1.000 43.42738 447 LEU A N 1
ATOM 5292 C CA . LEU A 1 375 ? 21.40497 -0.21716 13.46567 1.000 23.98305 447 LEU A CA 1
ATOM 5293 C C . LEU A 1 375 ? 20.46613 0.16528 12.32829 1.000 33.35865 447 LEU A C 1
ATOM 5294 O O . LEU A 1 375 ? 19.24028 0.17296 12.49412 1.000 30.07972 447 LEU A O 1
ATOM 5310 N N . ALA A 1 376 ? 21.02895 0.48652 11.16143 1.000 35.22252 448 ALA A N 1
ATOM 5311 C CA . ALA A 1 376 ? 20.20636 0.80335 9.99922 1.000 35.02426 448 ALA A CA 1
ATOM 5312 C C . ALA A 1 376 ? 19.27613 -0.34897 9.64131 1.000 34.37025 448 ALA A C 1
ATOM 5313 O O . ALA A 1 376 ? 18.15109 -0.12775 9.17805 1.000 25.15305 448 ALA A O 1
ATOM 5320 N N . TRP A 1 377 ? 19.73632 -1.58820 9.83157 1.000 34.09818 449 TRP A N 1
ATOM 5321 C CA . TRP A 1 377 ? 18.92973 -2.74562 9.45423 1.000 43.17279 449 TRP A CA 1
ATOM 5322 C C . TRP A 1 377 ? 17.68551 -2.86695 10.32819 1.000 38.06877 449 TRP A C 1
ATOM 5323 O O . TRP A 1 377 ? 16.60064 -3.20150 9.83458 1.000 26.85412 449 TRP A O 1
ATOM 5344 N N . ARG A 1 378 ? 17.81843 -2.59651 11.62665 1.000 34.97389 450 ARG A N 1
ATOM 5345 C CA . ARG A 1 378 ? 16.67505 -2.70840 12.52333 1.000 41.83151 450 ARG A CA 1
ATOM 5346 C C . ARG A 1 378 ? 15.71051 -1.53835 12.36133 1.000 38.83881 450 ARG A C 1
ATOM 5347 O O . ARG A 1 378 ? 14.51142 -1.68929 12.62154 1.000 42.03034 450 ARG A O 1
ATOM 5368 N N . VAL A 1 379 ? 16.20687 -0.37540 11.93295 1.000 25.29911 451 VAL A N 1
ATOM 5369 C CA . VAL A 1 379 ? 15.33984 0.78858 11.78726 1.000 31.90771 451 VAL A CA 1
ATOM 5370 C C . VAL A 1 379 ? 14.41227 0.62155 10.59097 1.000 35.45388 451 VAL A C 1
ATOM 5371 O O . VAL A 1 379 ? 13.23038 0.98217 10.65453 1.000 43.47899 451 VAL A O 1
ATOM 5384 N N . ILE A 1 380 ? 14.92042 0.06828 9.48292 1.000 29.16306 452 ILE A N 1
ATOM 5385 C CA . ILE A 1 380 ? 14.07063 -0.14210 8.31205 1.000 34.74957 452 ILE A CA 1
ATOM 5386 C C . ILE A 1 380 ? 13.25822 -1.42378 8.40364 1.000 38.02502 452 ILE A C 1
ATOM 5387 O O . ILE A 1 380 ? 12.56435 -1.77459 7.43991 1.000 50.46161 452 ILE A O 1
ATOM 5403 N N . GLY A 1 381 ? 13.32883 -2.14122 9.52388 1.000 31.36036 453 GLY A N 1
ATOM 5404 C CA . GLY A 1 381 ? 12.39606 -3.21945 9.78050 1.000 32.62165 453 GLY A CA 1
ATOM 5405 C C . GLY A 1 381 ? 12.94927 -4.61711 9.61336 1.000 58.15908 453 GLY A C 1
ATOM 5406 O O . GLY A 1 381 ? 12.19314 -5.54748 9.31473 1.000 64.83668 453 GLY A O 1
ATOM 5410 N N . LYS A 1 382 ? 14.25400 -4.78984 9.81143 1.000 59.75898 454 LYS A N 1
ATOM 5411 C CA . LYS A 1 382 ? 14.91730 -6.07541 9.63434 1.000 49.56203 454 LYS A CA 1
ATOM 5412 C C . LYS A 1 382 ? 14.50270 -6.75078 8.32294 1.000 35.09623 454 LYS A C 1
ATOM 5413 O O . LYS A 1 382 ? 14.15815 -7.93426 8.31139 1.000 45.52120 454 LYS A O 1
ATOM 5432 N N . PRO A 1 383 ? 14.52671 -6.02991 7.20612 1.000 44.08608 455 PRO A N 1
ATOM 5433 C CA . PRO A 1 383 ? 13.98895 -6.60094 5.96788 1.000 41.37857 455 PRO A CA 1
ATOM 5434 C C . PRO A 1 383 ? 14.85480 -7.74007 5.45978 1.000 48.67615 455 PRO A C 1
ATOM 5435 O O . PRO A 1 383 ? 16.06338 -7.79397 5.70065 1.000 53.60439 455 PRO A O 1
ATOM 5446 N N . ARG A 1 384 ? 14.20862 -8.66223 4.74750 1.000 67.99977 456 ARG A N 1
ATOM 5447 C CA . ARG A 1 384 ? 14.86095 -9.83135 4.16231 1.000 66.57471 456 ARG A CA 1
ATOM 5448 C C . ARG A 1 384 ? 14.37119 -9.95227 2.72637 1.000 58.25422 456 ARG A C 1
ATOM 5449 O O . ARG A 1 384 ? 13.23356 -10.37360 2.49022 1.000 55.78777 456 ARG A O 1
ATOM 5470 N N . VAL A 1 385 ? 15.23263 -9.61114 1.77025 1.000 58.21362 457 VAL A N 1
ATOM 5471 C CA . VAL A 1 385 ? 14.87394 -9.55344 0.36201 1.000 58.11103 457 VAL A CA 1
ATOM 5472 C C . VAL A 1 385 ? 16.02492 -10.10612 -0.47168 1.000 63.93809 457 VAL A C 1
ATOM 5473 O O . VAL A 1 385 ? 17.06695 -10.51095 0.05171 1.000 62.20909 457 VAL A O 1
ATOM 5486 N N . ASN A 1 386 ? 15.81938 -10.12793 -1.78941 1.000 58.96052 458 ASN A N 1
ATOM 5487 C CA . ASN A 1 386 ? 16.85936 -10.50741 -2.74216 1.000 64.96476 458 ASN A CA 1
ATOM 5488 C C . ASN A 1 386 ? 17.61264 -9.25098 -3.15431 1.000 73.31599 458 ASN A C 1
ATOM 5489 O O . ASN A 1 386 ? 17.27079 -8.58448 -4.13488 1.000 67.09532 458 ASN A O 1
ATOM 5500 N N . TYR A 1 387 ? 18.65976 -8.92545 -2.39500 1.000 72.37966 459 TYR A N 1
ATOM 5501 C CA . TYR A 1 387 ? 19.49476 -7.76600 -2.67563 1.000 74.71123 459 TYR A CA 1
ATOM 5502 C C . TYR A 1 387 ? 20.61324 -8.07732 -3.66111 1.000 71.08318 459 TYR A C 1
ATOM 5503 O O . TYR A 1 387 ? 21.65427 -7.40528 -3.64325 1.000 75.38574 459 TYR A O 1
ATOM 5521 N N . ARG A 1 388 ? 20.42937 -9.07428 -4.52279 1.000 79.99260 460 ARG A N 1
ATOM 5522 C CA . ARG A 1 388 ? 21.47585 -9.52853 -5.43025 1.000 77.46708 460 ARG A CA 1
ATOM 5523 C C . ARG A 1 388 ? 22.76437 -9.75730 -4.63515 1.000 74.48224 460 ARG A C 1
ATOM 5524 O O . ARG A 1 388 ? 23.75437 -9.04498 -4.82826 1.000 68.14527 460 ARG A O 1
ATOM 5545 N N . PRO A 1 389 ? 22.76966 -10.71970 -3.70878 1.000 65.39407 461 PRO A N 1
ATOM 5546 C CA . PRO A 1 389 ? 23.95115 -10.89508 -2.84660 1.000 55.45356 461 PRO A CA 1
ATOM 5547 C C . PRO A 1 389 ? 25.22556 -11.21485 -3.61315 1.000 72.33456 461 PRO A C 1
ATOM 5548 O O . PRO A 1 389 ? 26.32042 -11.04707 -3.05945 1.000 52.67417 461 PRO A O 1
ATOM 5559 N N . GLU A 1 390 ? 25.12445 -11.65469 -4.87059 1.000 84.40180 462 GLU A N 1
ATOM 5560 C CA . GLU A 1 390 ? 26.32182 -11.96197 -5.64605 1.000 66.81643 462 GLU A CA 1
ATOM 5561 C C . GLU A 1 390 ? 27.06058 -10.68291 -6.02544 1.000 60.91213 462 GLU A C 1
ATOM 5562 O O . GLU A 1 390 ? 28.19330 -10.44707 -5.58701 1.000 55.77540 462 GLU A O 1
ATOM 5574 N N . SER A 1 391 ? 26.42069 -9.83165 -6.83283 1.000 70.35282 463 SER A N 1
ATOM 5575 C CA . SER A 1 391 ? 27.05719 -8.60435 -7.29707 1.000 66.61071 463 SER A CA 1
ATOM 5576 C C . SER A 1 391 ? 27.44887 -7.68878 -6.14833 1.000 54.10032 463 SER A C 1
ATOM 5577 O O . SER A 1 391 ? 28.35553 -6.86277 -6.30938 1.000 53.51293 463 SER A O 1
ATOM 5585 N N . LEU A 1 392 ? 26.77897 -7.80522 -5.00279 1.000 61.34947 464 LEU A N 1
ATOM 5586 C CA . LEU A 1 392 ? 27.14702 -6.99187 -3.85125 1.000 61.76294 464 LEU A CA 1
ATOM 5587 C C . LEU A 1 392 ? 28.53700 -7.35665 -3.34632 1.000 52.94289 464 LEU A C 1
ATOM 5588 O O . LEU A 1 392 ? 29.25589 -6.49285 -2.83172 1.000 44.58945 464 LEU A O 1
ATOM 5604 N N . GLU A 1 393 ? 28.92419 -8.62660 -3.47401 1.000 54.15539 465 GLU A N 1
ATOM 5605 C CA . GLU A 1 393 ? 30.24770 -9.04436 -3.02953 1.000 54.44807 465 GLU A CA 1
ATOM 5606 C C . GLU A 1 393 ? 31.33351 -8.43717 -3.91143 1.000 43.37655 465 GLU A C 1
ATOM 5607 O O . GLU A 1 393 ? 32.42252 -8.11851 -3.42189 1.000 48.45734 465 GLU A O 1
ATOM 5619 N N . LYS A 1 394 ? 31.05137 -8.26090 -5.20727 1.000 44.49841 466 LYS A N 1
ATOM 5620 C CA . LYS A 1 394 ? 32.01617 -7.62978 -6.10134 1.000 53.41015 466 LYS A CA 1
ATOM 5621 C C . LYS A 1 394 ? 32.29087 -6.19142 -5.68822 1.000 57.29014 466 LYS A C 1
ATOM 5622 O O . LYS A 1 394 ? 33.37645 -5.66185 -5.95209 1.000 62.50252 466 LYS A O 1
ATOM 5641 N N . ARG A 1 395 ? 31.32062 -5.55038 -5.03329 1.000 48.44761 467 ARG A N 1
ATOM 5642 C CA . ARG A 1 395 ? 31.56104 -4.25434 -4.41003 1.000 43.32619 467 ARG A CA 1
ATOM 5643 C C . ARG A 1 395 ? 32.38166 -4.39585 -3.13731 1.000 53.32931 467 ARG A C 1
ATOM 5644 O O . ARG A 1 395 ? 33.24465 -3.55824 -2.85015 1.000 50.80313 467 ARG A O 1
ATOM 5665 N N . ARG A 1 396 ? 32.12883 -5.45195 -2.36466 1.000 52.05283 468 ARG A N 1
ATOM 5666 C CA . ARG A 1 396 ? 32.90608 -5.69006 -1.15283 1.000 43.57159 468 ARG A CA 1
ATOM 5667 C C . ARG A 1 396 ? 34.37579 -5.91276 -1.49257 1.000 46.79319 468 ARG A C 1
ATOM 5668 O O . ARG A 1 396 ? 35.26270 -5.39863 -0.80042 1.000 54.53759 468 ARG A O 1
ATOM 5689 N N . GLU A 1 397 ? 34.65620 -6.65698 -2.56638 1.000 49.96740 469 GLU A N 1
ATOM 5690 C CA . GLU A 1 397 ? 36.02614 -6.74829 -3.06709 1.000 56.62256 469 GLU A CA 1
ATOM 5691 C C . GLU A 1 397 ? 36.48802 -5.43265 -3.68620 1.000 49.09762 469 GLU A C 1
ATOM 5692 O O . GLU A 1 397 ? 37.59568 -4.96014 -3.40465 1.000 45.33273 469 GLU A O 1
ATOM 5704 N N . TRP A 1 398 ? 35.65581 -4.82008 -4.52995 1.000 48.40505 470 TRP A N 1
ATOM 5705 C CA . TRP A 1 398 ? 36.03587 -3.53805 -5.11362 1.000 48.10637 470 TRP A CA 1
ATOM 5706 C C . TRP A 1 398 ? 36.38978 -2.53237 -4.02797 1.000 50.79634 470 TRP A C 1
ATOM 5707 O O . TRP A 1 398 ? 37.37660 -1.79662 -4.14678 1.000 55.15543 470 TRP A O 1
ATOM 5728 N N . ARG A 1 399 ? 35.59817 -2.49519 -2.95299 1.000 53.20922 471 ARG A N 1
ATOM 5729 C CA . ARG A 1 399 ? 35.86138 -1.54543 -1.87894 1.000 50.41454 471 ARG A CA 1
ATOM 5730 C C . ARG A 1 399 ? 37.20782 -1.81968 -1.22763 1.000 54.80909 471 ARG A C 1
ATOM 5731 O O . ARG A 1 399 ? 37.92215 -0.88740 -0.83640 1.000 43.97738 471 ARG A O 1
ATOM 5752 N N . LYS A 1 400 ? 37.56673 -3.09712 -1.09241 1.000 47.21521 472 LYS A N 1
ATOM 5753 C CA . LYS A 1 400 ? 38.79852 -3.44547 -0.39711 1.000 31.86269 472 LYS A CA 1
ATOM 5754 C C . LYS A 1 400 ? 40.00262 -3.30880 -1.32043 1.000 37.05100 472 LYS A C 1
ATOM 5755 O O . LYS A 1 400 ? 41.10229 -2.99127 -0.85400 1.000 49.81260 472 LYS A O 1
ATOM 5774 N N . ARG A 1 401 ? 39.81569 -3.54628 -2.62489 1.000 44.96148 473 ARG A N 1
ATOM 5775 C CA . ARG A 1 401 ? 40.88330 -3.32081 -3.59444 1.000 48.05310 473 ARG A CA 1
ATOM 5776 C C . ARG A 1 401 ? 41.19497 -1.83808 -3.77060 1.000 43.55859 473 ARG A C 1
ATOM 5777 O O . ARG A 1 401 ? 42.30411 -1.49619 -4.19412 1.000 61.47223 473 ARG A O 1
ATOM 5798 N N . LYS A 1 402 ? 40.25227 -0.95542 -3.44682 1.000 39.89073 474 LYS A N 1
ATOM 5799 C CA . LYS A 1 402 ? 40.46105 0.48422 -3.51932 1.000 43.92655 474 LYS A CA 1
ATOM 5800 C C . LYS A 1 402 ? 40.99672 1.07135 -2.22146 1.000 48.62689 474 LYS A C 1
ATOM 5801 O O . LYS A 1 402 ? 41.45794 2.21798 -2.22170 1.000 48.57521 474 LYS A O 1
ATOM 5820 N N . GLY A 1 403 ? 40.95111 0.32171 -1.12446 1.000 46.50195 475 GLY A N 1
ATOM 5821 C CA . GLY A 1 403 ? 41.39921 0.85454 0.14450 1.000 51.61920 475 GLY A CA 1
ATOM 5822 C C . GLY A 1 403 ? 40.49530 1.92746 0.70337 1.000 46.00313 475 GLY A C 1
ATOM 5823 O O . GLY A 1 403 ? 40.96837 2.81676 1.41800 1.000 49.05687 475 GLY A O 1
ATOM 5827 N N . CYS A 1 404 ? 39.20560 1.88323 0.37710 1.000 48.05973 476 CYS A N 1
ATOM 5828 C CA . CYS A 1 404 ? 38.27123 2.86668 0.90681 1.000 34.92935 476 CYS A CA 1
ATOM 5829 C C . CYS A 1 404 ? 38.25161 2.78326 2.42948 1.000 40.09634 476 CYS A C 1
ATOM 5830 O O . CYS A 1 404 ? 38.42190 1.71266 3.02072 1.000 53.49698 476 CYS A O 1
ATOM 5837 N N . LYS A 1 405 ? 38.05278 3.93366 3.06436 1.000 39.77186 477 LYS A N 1
ATOM 5838 C CA . LYS A 1 405 ? 38.10641 4.02771 4.51285 1.000 37.02295 477 LYS A CA 1
ATOM 5839 C C . LYS A 1 405 ? 36.82485 3.46645 5.12846 1.000 50.00998 477 LYS A C 1
ATOM 5840 O O . LYS A 1 405 ? 35.88118 3.07763 4.43412 1.000 43.77859 477 LYS A O 1
ATOM 5859 N N . SER A 1 406 ? 36.79323 3.42169 6.45584 1.000 54.28480 478 SER A N 1
ATOM 5860 C CA . SER A 1 406 ? 35.68349 2.82532 7.18050 1.000 58.21039 478 SER A CA 1
ATOM 5861 C C . SER A 1 406 ? 34.57684 3.84538 7.42473 1.000 56.08610 478 SER A C 1
ATOM 5862 O O . SER A 1 406 ? 34.78043 5.05917 7.34550 1.000 51.18509 478 SER A O 1
ATOM 5870 N N . PHE A 1 407 ? 33.38802 3.32956 7.74517 1.000 61.79600 479 PHE A N 1
ATOM 5871 C CA . PHE A 1 407 ? 32.27905 4.21474 8.08466 1.000 49.42759 479 PHE A CA 1
ATOM 5872 C C . PHE A 1 407 ? 32.53883 4.92841 9.40494 1.000 31.55943 479 PHE A C 1
ATOM 5873 O O . PHE A 1 407 ? 32.10055 6.06823 9.58660 1.000 36.97766 479 PHE A O 1
ATOM 5890 N N . ARG A 1 408 ? 33.23802 4.27555 10.33718 1.000 45.92842 480 ARG A N 1
ATOM 5891 C CA . ARG A 1 408 ? 33.67352 4.96436 11.54557 1.000 37.64023 480 ARG A CA 1
ATOM 5892 C C . ARG A 1 408 ? 34.47844 6.20882 11.19897 1.000 38.26713 480 ARG A C 1
ATOM 5893 O O . ARG A 1 408 ? 34.26514 7.28524 11.76752 1.000 37.66818 480 ARG A O 1
ATOM 5914 N N . TRP A 1 409 ? 35.42139 6.07376 10.26638 1.000 36.39099 481 TRP A N 1
ATOM 5915 C CA . TRP A 1 409 ? 36.15676 7.24029 9.79591 1.000 49.14408 481 TRP A CA 1
ATOM 5916 C C . TRP A 1 409 ? 35.19622 8.29170 9.25197 1.000 43.47032 481 TRP A C 1
ATOM 5917 O O . TRP A 1 409 ? 35.25427 9.46525 9.63706 1.000 27.50218 481 TRP A O 1
ATOM 5938 N N . PHE A 1 410 ? 34.29459 7.88091 8.35710 1.000 40.08314 482 PHE A N 1
ATOM 5939 C CA . PHE A 1 410 ? 33.31106 8.80752 7.80802 1.000 39.30901 482 PHE A CA 1
ATOM 5940 C C . PHE A 1 410 ? 32.57378 9.55023 8.91670 1.000 45.20884 482 PHE A C 1
ATOM 5941 O O . PHE A 1 410 ? 32.46415 10.78240 8.88989 1.000 39.65406 482 PHE A O 1
ATOM 5958 N N . MET A 1 411 ? 32.06626 8.80941 9.91046 1.000 38.82949 483 MET A N 1
ATOM 5959 C CA . MET A 1 411 ? 31.27141 9.43226 10.96375 1.000 29.12423 483 MET A CA 1
ATOM 5960 C C . MET A 1 411 ? 32.11526 10.33789 11.85247 1.000 41.58241 483 MET A C 1
ATOM 5961 O O . MET A 1 411 ? 31.59171 11.30047 12.42023 1.000 48.17844 483 MET A O 1
ATOM 5975 N N . GLU A 1 412 ? 33.40906 10.05262 11.99283 1.000 37.06379 484 GLU A N 1
ATOM 5976 C CA . GLU A 1 412 ? 34.26206 10.85140 12.86264 1.000 37.94980 484 GLU A CA 1
ATOM 5977 C C . GLU A 1 412 ? 34.91979 12.02393 12.14966 1.000 40.22539 484 GLU A C 1
ATOM 5978 O O . GLU A 1 412 ? 35.37727 12.95722 12.81931 1.000 28.63466 484 GLU A O 1
ATOM 5990 N N . ASN A 1 413 ? 34.96436 12.01128 10.82291 1.000 46.26627 485 ASN A N 1
ATOM 5991 C CA . ASN A 1 413 ? 35.62525 13.06263 10.05932 1.000 39.57553 485 ASN A CA 1
ATOM 5992 C C . ASN A 1 413 ? 34.68142 13.82472 9.14767 1.000 42.05602 485 ASN A C 1
ATOM 5993 O O . ASN A 1 413 ? 34.77081 15.05253 9.06731 1.000 55.90400 485 ASN A O 1
ATOM 6004 N N . VAL A 1 414 ? 33.76081 13.14014 8.47866 1.000 37.57117 486 VAL A N 1
ATOM 6005 C CA . VAL A 1 414 ? 32.85708 13.82012 7.56008 1.000 37.48810 486 VAL A CA 1
ATOM 6006 C C . VAL A 1 414 ? 31.56738 14.23392 8.25542 1.000 33.59083 486 VAL A C 1
ATOM 6007 O O . VAL A 1 414 ? 31.08555 15.35097 8.05791 1.000 31.78355 486 VAL A O 1
ATOM 6020 N N . PHE A 1 415 ? 30.99615 13.35381 9.08334 1.000 44.20497 487 PHE A N 1
ATOM 6021 C CA . PHE A 1 415 ? 29.75406 13.65695 9.78866 1.000 40.02501 487 PHE A CA 1
ATOM 6022 C C . PHE A 1 415 ? 29.94204 13.52744 11.29775 1.000 43.69876 487 PHE A C 1
ATOM 6023 O O . PHE A 1 415 ? 29.12404 12.88773 11.97087 1.000 46.39451 487 PHE A O 1
ATOM 6040 N N . PRO A 1 416 ? 30.98775 14.13048 11.87474 1.000 34.65263 488 PRO A N 1
ATOM 6041 C CA . PRO A 1 416 ? 31.16544 14.04213 13.33265 1.000 36.08257 488 PRO A CA 1
ATOM 6042 C C . PRO A 1 416 ? 30.09848 14.78460 14.11604 1.000 48.44269 488 PRO A C 1
ATOM 6043 O O . PRO A 1 416 ? 30.02618 14.61105 15.33987 1.000 39.73775 488 PRO A O 1
ATOM 6054 N N . GLU A 1 417 ? 29.27121 15.59337 13.45467 1.000 55.46985 489 GLU A N 1
ATOM 6055 C CA . GLU A 1 417 ? 28.22630 16.36339 14.11245 1.000 50.42413 489 GLU A CA 1
ATOM 6056 C C . GLU A 1 417 ? 26.92963 15.57665 14.26016 1.000 49.88687 489 GLU A C 1
ATOM 6057 O O . GLU A 1 417 ? 25.91617 16.14722 14.67712 1.000 48.33743 489 GLU A O 1
ATOM 6069 N N . GLY A 1 418 ? 26.93991 14.28366 13.92436 1.000 29.17527 490 GLY A N 1
ATOM 6070 C CA . GLY A 1 418 ? 25.74729 13.47684 14.04614 1.000 25.55778 490 GLY A CA 1
ATOM 6071 C C . GLY A 1 418 ? 25.45580 13.07530 15.47922 1.000 40.16901 490 GLY A C 1
ATOM 6072 O O . GLY A 1 418 ? 26.32860 13.08417 16.34840 1.000 36.02507 490 GLY A O 1
ATOM 6076 N N . ASP A 1 419 ? 24.18316 12.74818 15.72358 1.000 31.97547 491 ASP A N 1
ATOM 6077 C CA . ASP A 1 419 ? 23.75631 12.30630 17.04599 1.000 24.42977 491 ASP A CA 1
ATOM 6078 C C . ASP A 1 419 ? 24.27854 10.91679 17.38932 1.000 36.57866 491 ASP A C 1
ATOM 6079 O O . ASP A 1 419 ? 24.31237 10.55375 18.57042 1.000 39.09245 491 ASP A O 1
ATOM 6088 N N . VAL A 1 420 ? 24.67407 10.13163 16.38974 1.000 38.73555 492 VAL A N 1
ATOM 6089 C CA . VAL A 1 420 ? 25.18460 8.77676 16.59626 1.000 26.74524 492 VAL A CA 1
ATOM 6090 C C . VAL A 1 420 ? 26.50341 8.67975 15.83472 1.000 30.27685 492 VAL A C 1
ATOM 6091 O O . VAL A 1 420 ? 26.52652 8.37005 14.63980 1.000 32.48624 492 VAL A O 1
ATOM 6104 N N . VAL A 1 421 ? 27.60977 8.96389 16.51974 1.000 29.02540 493 VAL A N 1
ATOM 6105 C CA . VAL A 1 421 ? 28.92542 8.82390 15.90723 1.000 35.12058 493 VAL A CA 1
ATOM 6106 C C . VAL A 1 421 ? 29.49584 7.42084 16.10726 1.000 42.34548 493 VAL A C 1
ATOM 6107 O O . VAL A 1 421 ? 30.25713 6.93750 15.26094 1.000 31.18684 493 VAL A O 1
ATOM 6120 N N . THR A 1 422 ? 29.17316 6.77476 17.22754 1.000 39.55566 494 THR A N 1
ATOM 6121 C CA . THR A 1 422 ? 29.53865 5.39119 17.49165 1.000 32.88720 494 THR A CA 1
ATOM 6122 C C . THR A 1 422 ? 28.32078 4.65573 18.03898 1.000 43.15757 494 THR A C 1
ATOM 6123 O O . THR A 1 422 ? 27.38849 5.26529 18.57099 1.000 32.59253 494 THR A O 1
ATOM 6134 N N . LEU A 1 423 ? 28.32765 3.32820 17.89482 1.000 41.55245 495 LEU A N 1
ATOM 6135 C CA . LEU A 1 423 ? 27.22741 2.52944 18.42347 1.000 33.20311 495 LEU A CA 1
ATOM 6136 C C . LEU A 1 423 ? 27.16450 2.55739 19.94664 1.000 45.85939 495 LEU A C 1
ATOM 6137 O O . LEU A 1 423 ? 26.23706 1.97748 20.52325 1.000 52.17442 495 LEU A O 1
ATOM 6153 N N . ASP A 1 424 ? 28.13639 3.18565 20.60937 1.000 44.61227 496 ASP A N 1
ATOM 6154 C CA . ASP A 1 424 ? 28.00485 3.47547 22.03072 1.000 49.52472 496 ASP A CA 1
ATOM 6155 C C . ASP A 1 424 ? 27.06661 4.64986 22.28549 1.000 36.36250 496 ASP A C 1
ATOM 6156 O O . ASP A 1 424 ? 26.60896 4.82577 23.41955 1.000 32.20439 496 ASP A O 1
ATOM 6165 N N . ASP A 1 425 ? 26.77828 5.45841 21.26550 1.000 47.87526 497 ASP A N 1
ATOM 6166 C CA . ASP A 1 425 ? 25.78715 6.52083 21.38879 1.000 51.51734 497 ASP A CA 1
ATOM 6167 C C . ASP A 1 425 ? 24.35984 5.99961 21.31444 1.000 45.07735 497 ASP A C 1
ATOM 6168 O O . ASP A 1 425 ? 23.42019 6.79547 21.44242 1.000 34.00458 497 ASP A O 1
ATOM 6177 N N . VAL A 1 426 ? 24.18337 4.70032 21.08510 1.000 31.58777 498 VAL A N 1
ATOM 6178 C CA . VAL A 1 426 ? 22.87709 4.05025 21.14413 1.000 31.66220 498 VAL A CA 1
ATOM 6179 C C . VAL A 1 426 ? 22.95085 2.95774 22.20348 1.000 50.12412 498 VAL A C 1
ATOM 6180 O O . VAL A 1 426 ? 23.01587 1.76619 21.86288 1.000 45.57462 498 VAL A O 1
ATOM 6193 N N . PRO A 1 427 ? 22.92912 3.31086 23.49095 1.000 48.14688 499 PRO A N 1
ATOM 6194 C CA . PRO A 1 427 ? 23.17395 2.29352 24.52522 1.000 50.12528 499 PRO A CA 1
ATOM 6195 C C . PRO A 1 427 ? 22.03820 1.30316 24.69269 1.000 41.08095 499 PRO A C 1
ATOM 6196 O O . PRO A 1 427 ? 22.29305 0.14841 25.06058 1.000 44.74976 499 PRO A O 1
ATOM 6207 N N . TYR A 1 428 ? 20.79845 1.70869 24.43123 1.000 35.26985 500 TYR A N 1
ATOM 6208 C CA . TYR A 1 428 ? 19.63523 0.86865 24.67173 1.000 48.19031 500 TYR A CA 1
ATOM 6209 C C . TYR A 1 428 ? 18.85362 0.69096 23.37945 1.000 36.43501 500 TYR A C 1
ATOM 6210 O O . TYR A 1 428 ? 18.63089 1.65730 22.64298 1.000 34.91925 500 TYR A O 1
ATOM 6228 N N . LEU A 1 429 ? 18.46128 -0.54834 23.10090 1.000 42.52651 501 LEU A N 1
ATOM 6229 C CA . LEU A 1 429 ? 17.58452 -0.84774 21.97338 1.000 41.69491 501 LEU A CA 1
ATOM 6230 C C . LEU A 1 429 ? 16.74153 -2.04831 22.37765 1.000 34.92070 501 LEU A C 1
ATOM 6231 O O . LEU A 1 429 ? 17.27386 -3.15178 22.53874 1.000 38.86121 501 LEU A O 1
ATOM 6247 N N . GLY A 1 430 ? 15.44333 -1.83133 22.56402 1.000 25.29744 502 GLY A N 1
ATOM 6248 C CA . GLY A 1 430 ? 14.55046 -2.89412 22.95052 1.000 34.99667 502 GLY A CA 1
ATOM 6249 C C . GLY A 1 430 ? 13.27510 -2.38541 23.58427 1.000 30.28434 502 GLY A C 1
ATOM 6250 O O . GLY A 1 430 ? 12.98016 -1.18634 23.57619 1.000 38.33691 502 GLY A O 1
ATOM 6254 N N . PRO A 1 431 ? 12.48361 -3.30075 24.13927 1.000 36.40712 503 PRO A N 1
ATOM 6255 C CA . PRO A 1 431 ? 11.21770 -2.89505 24.76611 1.000 35.62256 503 PRO A CA 1
ATOM 6256 C C . PRO A 1 431 ? 11.44012 -2.19042 26.09615 1.000 41.36917 503 PRO A C 1
ATOM 6257 O O . PRO A 1 431 ? 12.27674 -2.59810 26.90674 1.000 34.12047 503 PRO A O 1
ATOM 6268 N N . LEU A 1 432 ? 10.67501 -1.12186 26.31353 1.000 34.79774 504 LEU A N 1
ATOM 6269 C CA . LEU A 1 432 ? 10.65269 -0.42058 27.59628 1.000 32.63557 504 LEU A CA 1
ATOM 6270 C C . LEU A 1 432 ? 9.52669 -1.03885 28.41384 1.000 44.81489 504 LEU A C 1
ATOM 6271 O O . LEU A 1 432 ? 8.35372 -0.70905 28.22566 1.000 43.34155 504 LEU A O 1
ATOM 6287 N N . ARG A 1 433 ? 9.88074 -1.93465 29.32832 1.000 41.60493 505 ARG A N 1
ATOM 6288 C CA . ARG A 1 433 ? 8.91042 -2.76761 30.01927 1.000 33.55768 505 ARG A CA 1
ATOM 6289 C C . ARG A 1 433 ? 8.79785 -2.34982 31.47749 1.000 37.41702 505 ARG A C 1
ATOM 6290 O O . ARG A 1 433 ? 9.80081 -2.03492 32.12486 1.000 39.67087 505 ARG A O 1
ATOM 6311 N N . ASN A 1 434 ? 7.56928 -2.33644 31.98213 1.000 38.56680 506 ASN A N 1
ATOM 6312 C CA . ASN A 1 434 ? 7.28805 -2.08952 33.38974 1.000 34.53018 506 ASN A CA 1
ATOM 6313 C C . ASN A 1 434 ? 6.85105 -3.41222 34.00117 1.000 37.75940 506 ASN A C 1
ATOM 6314 O O . ASN A 1 434 ? 5.75634 -3.90253 33.70677 1.000 38.05105 506 ASN A O 1
ATOM 6325 N N . ASP A 1 435 ? 7.70079 -3.97936 34.86210 1.000 45.93467 507 ASP A N 1
ATOM 6326 C CA . ASP A 1 435 ? 7.43458 -5.31353 35.38853 1.000 55.22744 507 ASP A CA 1
ATOM 6327 C C . ASP A 1 435 ? 6.22690 -5.33167 36.31753 1.000 45.67830 507 ASP A C 1
ATOM 6328 O O . ASP A 1 435 ? 5.55560 -6.36427 36.43037 1.000 49.76786 507 ASP A O 1
ATOM 6337 N N . LYS A 1 436 ? 5.93414 -4.21243 36.98643 1.000 36.73878 508 LYS A N 1
ATOM 6338 C CA . LYS A 1 436 ? 4.81939 -4.18036 37.92895 1.000 50.62236 508 LYS A CA 1
ATOM 6339 C C . LYS A 1 436 ? 3.52069 -4.58672 37.24475 1.000 55.08054 508 LYS A C 1
ATOM 6340 O O . LYS A 1 436 ? 2.84933 -5.53604 37.66648 1.000 62.13485 508 LYS A O 1
ATOM 6359 N N . ILE A 1 437 ? 3.15247 -3.87888 36.17111 1.000 48.04025 509 ILE A N 1
ATOM 6360 C CA . ILE A 1 437 ? 1.94704 -4.22153 35.42842 1.000 39.74604 509 ILE A CA 1
ATOM 6361 C C . ILE A 1 437 ? 2.22156 -5.21694 34.30839 1.000 50.42344 509 ILE A C 1
ATOM 6362 O O . ILE A 1 437 ? 1.27632 -5.66803 33.64685 1.000 62.52183 509 ILE A O 1
ATOM 6378 N N . GLY A 1 438 ? 3.48196 -5.57899 34.07733 1.000 61.83909 510 GLY A N 1
ATOM 6379 C CA . GLY A 1 438 ? 3.81340 -6.54864 33.05194 1.000 56.04718 510 GLY A CA 1
ATOM 6380 C C . GLY A 1 438 ? 3.41654 -6.10811 31.65805 1.000 53.56124 510 GLY A C 1
ATOM 6381 O O . GLY A 1 438 ? 2.70513 -6.83277 30.95299 1.000 29.09944 510 GLY A O 1
ATOM 6385 N N . MET A 1 439 ? 3.87874 -4.92335 31.24846 1.000 58.77808 511 MET A N 1
ATOM 6386 C CA . MET A 1 439 ? 3.56338 -4.37905 29.93840 1.000 38.94476 511 MET A CA 1
ATOM 6387 C C . MET A 1 439 ? 4.78228 -3.69217 29.34230 1.000 38.91835 511 MET A C 1
ATOM 6388 O O . MET A 1 439 ? 5.70784 -3.28960 30.05174 1.000 42.41109 511 MET A O 1
ATOM 6402 N N . CYS A 1 440 ? 4.75681 -3.55917 28.01799 1.000 43.39339 512 CYS A N 1
ATOM 6403 C CA . CYS A 1 440 ? 5.75638 -2.83346 27.25110 1.000 45.18010 512 CYS A CA 1
ATOM 6404 C C . CYS A 1 440 ? 5.12366 -1.59734 26.61929 1.000 37.08486 512 CYS A C 1
ATOM 6405 O O . CYS A 1 440 ? 3.90726 -1.51846 26.42908 1.000 37.27072 512 CYS A O 1
ATOM 6412 N N . LEU A 1 441 ? 5.96308 -0.61896 26.30352 1.000 33.62689 513 LEU A N 1
ATOM 6413 C CA . LEU A 1 441 ? 5.49382 0.51340 25.52392 1.000 43.75453 513 LEU A CA 1
ATOM 6414 C C . LEU A 1 441 ? 5.18814 0.07124 24.09674 1.000 41.83995 513 LEU A C 1
ATOM 6415 O O . LEU A 1 441 ? 5.69904 -0.93952 23.60402 1.000 45.44895 513 LEU A O 1
ATOM 6431 N N . ASP A 1 442 ? 4.34268 0.85245 23.43037 1.000 42.79732 514 ASP A N 1
ATOM 6432 C CA . ASP A 1 442 ? 3.82106 0.48922 22.12004 1.000 50.68606 514 ASP A CA 1
ATOM 6433 C C . ASP A 1 442 ? 3.52092 1.75871 21.34042 1.000 64.44528 514 ASP A C 1
ATOM 6434 O O . ASP A 1 442 ? 2.83754 2.64985 21.85215 1.000 79.30277 514 ASP A O 1
ATOM 6443 N N . ASN A 1 443 ? 4.03813 1.84763 20.11298 1.000 69.01689 515 ASN A N 1
ATOM 6444 C CA . ASN A 1 443 ? 3.67941 2.97240 19.25640 1.000 73.34939 515 ASN A CA 1
ATOM 6445 C C . ASN A 1 443 ? 2.24058 2.87546 18.76113 1.000 86.46030 515 ASN A C 1
ATOM 6446 O O . ASN A 1 443 ? 1.74288 3.83243 18.15861 1.000 89.35537 515 ASN A O 1
ATOM 6457 N N . MET A 1 444 ? 1.57799 1.73938 18.99178 1.000 82.03952 516 MET A N 1
ATOM 6458 C CA . MET A 1 444 ? 0.18940 1.51098 18.60395 1.000 76.00448 516 MET A CA 1
ATOM 6459 C C . MET A 1 444 ? 0.00772 1.40565 17.09310 1.000 91.82069 516 MET A C 1
ATOM 6460 O O . MET A 1 444 ? -1.06863 1.70980 16.57411 1.000 96.79163 516 MET A O 1
ATOM 6474 N N . GLY A 1 445 ? 1.03881 0.98068 16.36532 1.000 90.12096 517 GLY A N 1
ATOM 6475 C CA . GLY A 1 445 ? 0.87325 0.68962 14.96018 1.000 100.70281 517 GLY A CA 1
ATOM 6476 C C . GLY A 1 445 ? 1.17055 1.82495 14.00792 1.000 105.61541 517 GLY A C 1
ATOM 6477 O O . GLY A 1 445 ? 1.13551 1.60817 12.78791 1.000 99.00272 517 GLY A O 1
ATOM 6481 N N . TRP A 1 446 ? 1.45598 3.02673 14.50436 1.000 96.71625 518 TRP A N 1
ATOM 6482 C CA . TRP A 1 446 ? 1.68208 4.17147 13.63829 1.000 104.66892 518 TRP A CA 1
ATOM 6483 C C . TRP A 1 446 ? 3.15396 4.54187 13.55050 1.000 97.50688 518 TRP A C 1
ATOM 6484 O O . TRP A 1 446 ? 3.72642 4.56701 12.45119 1.000 86.82545 518 TRP A O 1
ATOM 6505 N N . ALA A 1 447 ? 3.77320 4.86313 14.67900 1.000 85.16566 519 ALA A N 1
ATOM 6506 C CA . ALA A 1 447 ? 5.18913 5.22492 14.74503 1.000 94.45684 519 ALA A CA 1
ATOM 6507 C C . ALA A 1 447 ? 5.43919 6.60642 14.15657 1.000 90.27224 519 ALA A C 1
ATOM 6508 O O . ALA A 1 447 ? 6.49892 7.19233 14.39324 1.000 55.19656 519 ALA A O 1
ATOM 6515 N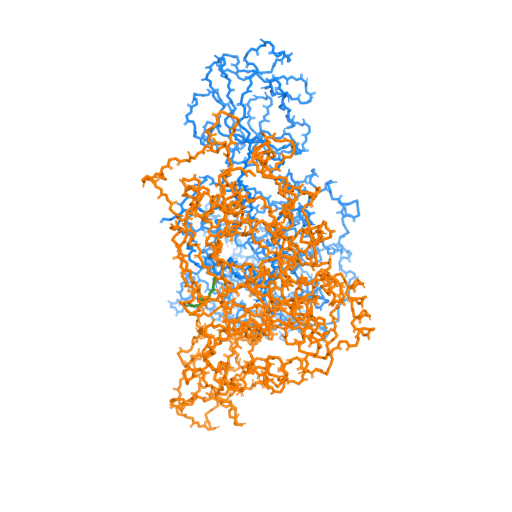 N . SER A 1 448 ? 4.50116 7.13500 13.38174 1.000 127.98205 520 SER A N 1
ATOM 6516 C CA . SER A 1 448 ? 4.70032 8.48339 12.84824 1.000 107.33292 520 SER A CA 1
ATOM 6517 C C . SER A 1 448 ? 4.50533 9.51950 13.95945 1.000 98.35731 520 SER A C 1
ATOM 6518 O O . SER A 1 448 ? 3.66243 9.33366 14.84837 1.000 97.20032 520 SER A O 1
ATOM 6526 N N . PRO A 1 449 ? 5.26608 10.62135 13.94628 1.000 88.07744 521 PRO A N 1
ATOM 6527 C CA . PRO A 1 449 ? 5.04243 11.65732 14.95749 1.000 88.70412 521 PRO A CA 1
ATOM 6528 C C . PRO A 1 449 ? 3.60520 12.16875 14.92404 1.000 92.55390 521 PRO A C 1
ATOM 6529 O O . PRO A 1 449 ? 2.99027 12.29112 13.87067 1.000 90.62389 521 PRO A O 1
ATOM 6540 N N . GLY A 1 450 ? 3.07678 12.49945 16.11890 1.000 82.27485 522 GLY A N 1
ATOM 6541 C CA . GLY A 1 450 ? 1.77456 13.08870 16.25777 1.000 78.57795 522 GLY A CA 1
ATOM 6542 C C . GLY A 1 450 ? 0.80969 12.23814 17.05804 1.000 84.76938 522 GLY A C 1
ATOM 6543 O O . GLY A 1 450 ? -0.14250 12.77914 17.65522 1.000 99.09032 522 GLY A O 1
ATOM 6547 N N . HIS A 1 451 ? 1.00427 10.93279 17.09267 1.000 70.03398 523 HIS A N 1
ATOM 6548 C CA . HIS A 1 451 ? 0.08240 10.00975 17.72549 1.000 69.08692 523 HIS A CA 1
ATOM 6549 C C . HIS A 1 451 ? 0.54140 9.69206 19.14175 1.000 69.83830 523 HIS A C 1
ATOM 6550 O O . HIS A 1 451 ? 1.70307 9.88153 19.49552 1.000 64.94243 523 HIS A O 1
ATOM 6564 N N . ALA A 1 452 ? -0.38241 9.18258 19.93854 1.000 71.06960 524 ALA A N 1
ATOM 6565 C CA . ALA A 1 452 ? -0.11486 8.95133 21.34706 1.000 60.03262 524 ALA A CA 1
ATOM 6566 C C . ALA A 1 452 ? 0.41571 7.54433 21.57510 1.000 58.86465 524 ALA A C 1
ATOM 6567 O O . ALA A 1 452 ? 0.07291 6.60292 20.85868 1.000 64.03411 524 ALA A O 1
ATOM 6574 N N . VAL A 1 453 ? 1.25372 7.41285 22.60294 1.000 58.97710 525 VAL A N 1
ATOM 6575 C CA . VAL A 1 453 ? 1.78985 6.12159 23.01299 1.000 58.48419 525 VAL A CA 1
ATOM 6576 C C . VAL A 1 453 ? 0.85499 5.52244 24.05108 1.000 56.33460 525 VAL A C 1
ATOM 6577 O O . VAL A 1 453 ? 0.42499 6.20850 24.98728 1.000 64.43737 525 VAL A O 1
ATOM 6590 N N . GLY A 1 454 ? 0.55082 4.23400 23.88995 1.000 35.90570 526 GLY A N 1
ATOM 6591 C CA . GLY A 1 454 ? -0.27309 3.51003 24.82602 1.000 72.18591 526 GLY A CA 1
ATOM 6592 C C . GLY A 1 454 ? 0.51185 2.34350 25.40409 1.000 75.41069 526 GLY A C 1
ATOM 6593 O O . GLY A 1 454 ? 1.57076 1.95601 24.89151 1.000 56.09523 526 GLY A O 1
ATOM 6597 N N . LEU A 1 455 ? -0.02310 1.77833 26.47550 1.000 74.20079 527 LEU A N 1
ATOM 6598 C CA . LEU A 1 455 ? 0.61559 0.66003 27.15341 1.000 55.73963 527 LEU A CA 1
ATOM 6599 C C . LEU A 1 455 ? -0.07274 -0.62898 26.74421 1.000 51.96077 527 LEU A C 1
ATOM 6600 O O . LEU A 1 455 ? -1.29928 -0.74442 26.83076 1.000 60.65353 527 LEU A O 1
ATOM 6616 N N . GLU A 1 456 ? 0.72358 -1.58503 26.28346 1.000 40.65723 528 GLU A N 1
ATOM 6617 C CA . GLU A 1 456 ? 0.21591 -2.83418 25.75349 1.000 28.98695 528 GLU A CA 1
ATOM 6618 C C . GLU A 1 456 ? 1.09183 -3.96683 26.26149 1.000 33.71833 528 GLU A C 1
ATOM 6619 O O . GLU A 1 456 ? 2.16216 -3.75636 26.83820 1.000 28.52965 528 GLU A O 1
ATOM 6631 N N . TYR A 1 457 ? 0.61359 -5.18068 26.04069 1.000 48.47701 529 TYR A N 1
ATOM 6632 C CA . TYR A 1 457 ? 1.25193 -6.38211 26.55138 1.000 33.41518 529 TYR A CA 1
ATOM 6633 C C . TYR A 1 457 ? 2.35552 -6.83886 25.61308 1.000 29.95612 529 TYR A C 1
ATOM 6634 O O . TYR A 1 457 ? 2.16719 -6.88547 24.39452 1.000 33.14625 529 TYR A O 1
ATOM 6652 N N . CYS A 1 458 ? 3.50097 -7.18386 26.18774 1.000 29.64264 530 CYS A N 1
ATOM 6653 C CA . CYS A 1 458 ? 4.69407 -7.42448 25.39244 1.000 29.54669 530 CYS A CA 1
ATOM 6654 C C . CYS A 1 458 ? 4.51686 -8.62080 24.46733 1.000 44.74925 530 CYS A C 1
ATOM 6655 O O . CYS A 1 458 ? 4.15669 -9.71697 24.90743 1.000 43.80216 530 CYS A O 1
ATOM 6662 N N . HIS A 1 459 ? 4.78712 -8.40355 23.17678 1.000 44.64434 531 HIS A N 1
ATOM 6663 C CA . HIS A 1 459 ? 4.80026 -9.47045 22.18538 1.000 36.64145 531 HIS A CA 1
ATOM 6664 C C . HIS A 1 459 ? 6.12120 -9.56439 21.43121 1.000 31.29613 531 HIS A C 1
ATOM 6665 O O . HIS A 1 459 ? 6.22995 -10.36961 20.49949 1.000 32.10532 531 HIS A O 1
ATOM 6679 N N . GLY A 1 460 ? 7.12005 -8.77041 21.80128 1.000 36.83061 532 GLY A N 1
ATOM 6680 C CA . GLY A 1 460 ? 8.42115 -8.83315 21.16000 1.000 39.91736 532 GLY A CA 1
ATOM 6681 C C . GLY A 1 460 ? 8.42787 -8.41620 19.70505 1.000 55.74648 532 GLY A C 1
ATOM 6682 O O . GLY A 1 460 ? 9.19810 -8.96883 18.90999 1.000 66.64136 532 GLY A O 1
ATOM 6686 N N . GLY A 1 461 ? 7.59896 -7.43878 19.33842 1.000 57.12172 533 GLY A N 1
ATOM 6687 C CA . GLY A 1 461 ? 7.53006 -6.93696 17.98673 1.000 36.31967 533 GLY A CA 1
ATOM 6688 C C . GLY A 1 461 ? 8.19200 -5.57354 17.86636 1.000 46.09180 533 GLY A C 1
ATOM 6689 O O . GLY A 1 461 ? 8.55074 -4.93330 18.85281 1.000 44.80103 533 GLY A O 1
ATOM 6693 N N . ASP A 1 462 ? 8.37057 -5.14808 16.61303 1.000 56.64766 534 ASP A N 1
ATOM 6694 C CA . ASP A 1 462 ? 9.02259 -3.86830 16.35392 1.000 56.60600 534 ASP A CA 1
ATOM 6695 C C . ASP A 1 462 ? 8.21902 -2.68996 16.89791 1.000 46.69018 534 ASP A C 1
ATOM 6696 O O . ASP A 1 462 ? 8.80237 -1.66615 17.27180 1.000 43.39936 534 ASP A O 1
ATOM 6705 N N . THR A 1 463 ? 6.89138 -2.80998 16.96093 1.000 48.15153 535 THR A N 1
ATOM 6706 C CA . THR A 1 463 ? 6.06497 -1.74032 17.51257 1.000 48.86745 535 THR A CA 1
ATOM 6707 C C . THR A 1 463 ? 6.30340 -1.51516 18.99851 1.000 53.21438 535 THR A C 1
ATOM 6708 O O . THR A 1 463 ? 5.87111 -0.48303 19.52607 1.000 38.33427 535 THR A O 1
ATOM 6719 N N . GLN A 1 464 ? 6.96914 -2.45101 19.68007 1.000 46.81000 536 GLN A N 1
ATOM 6720 C CA . GLN A 1 464 ? 7.27317 -2.33650 21.09966 1.000 38.08984 536 GLN A CA 1
ATOM 6721 C C . GLN A 1 464 ? 8.76933 -2.18085 21.34575 1.000 36.30416 536 GLN A C 1
ATOM 6722 O O . GLN A 1 464 ? 9.24547 -2.46585 22.44847 1.000 38.52753 536 GLN A O 1
ATOM 6736 N N . THR A 1 465 ? 9.51649 -1.71899 20.34631 1.000 41.77538 537 THR A N 1
ATOM 6737 C CA . THR A 1 465 ? 10.95884 -1.55511 20.44759 1.000 30.03737 537 THR A CA 1
ATOM 6738 C C . THR A 1 465 ? 11.30144 -0.07234 20.45722 1.000 38.22863 537 THR A C 1
ATOM 6739 O O . THR A 1 465 ? 10.73697 0.71136 19.68601 1.000 39.85451 537 THR A O 1
ATOM 6750 N N . PHE A 1 466 ? 12.22007 0.31101 21.33850 1.000 34.84508 538 PHE A N 1
ATOM 6751 C CA . PHE A 1 466 ? 12.60335 1.70648 21.49792 1.000 32.22922 538 PHE A CA 1
ATOM 6752 C C . PHE A 1 466 ? 14.10873 1.79073 21.69209 1.000 27.74725 538 PHE A C 1
ATOM 6753 O O . PHE A 1 466 ? 14.70703 0.94471 22.36145 1.000 34.58078 538 PHE A O 1
ATOM 6770 N N . MET A 1 467 ? 14.71821 2.79989 21.08109 1.000 31.14889 539 MET A N 1
ATOM 6771 C CA . MET A 1 467 ? 16.15032 3.02345 21.18248 1.000 39.54283 539 MET A CA 1
ATOM 6772 C C . MET A 1 467 ? 16.39999 4.38301 21.82104 1.000 26.78494 539 MET A C 1
ATOM 6773 O O . MET A 1 467 ? 15.51935 5.24785 21.85776 1.000 24.27290 539 MET A O 1
ATOM 6787 N N . PHE A 1 468 ? 17.61540 4.55863 22.33305 1.000 24.25220 540 PHE A N 1
ATOM 6788 C CA . PHE A 1 468 ? 18.00121 5.75918 23.06257 1.000 36.05356 540 PHE A CA 1
ATOM 6789 C C . PHE A 1 468 ? 19.23237 6.36937 22.40687 1.000 42.03122 540 PHE A C 1
ATOM 6790 O O . PHE A 1 468 ? 20.22997 5.67505 22.18500 1.000 35.02796 540 PHE A O 1
ATOM 6807 N N . PHE A 1 469 ? 19.15482 7.66268 22.08781 1.000 30.83350 541 PHE A N 1
ATOM 6808 C CA . PHE A 1 469 ? 20.29197 8.42396 21.57917 1.000 37.04718 541 PHE A CA 1
ATOM 6809 C C . PHE A 1 469 ? 20.80312 9.30846 22.71226 1.000 39.56915 541 PHE A C 1
ATOM 6810 O O . PHE A 1 469 ? 20.15857 10.29844 23.07456 1.000 33.80308 541 PHE A O 1
ATOM 6827 N N . ARG A 1 470 ? 21.96633 8.95999 23.26398 1.000 42.03353 542 ARG A N 1
ATOM 6828 C CA . ARG A 1 470 ? 22.42632 9.63575 24.46869 1.000 35.12409 542 ARG A CA 1
ATOM 6829 C C . ARG A 1 470 ? 22.90850 11.06090 24.21337 1.000 28.35175 542 ARG A C 1
ATOM 6830 O O . ARG A 1 470 ? 22.92161 11.86599 25.14982 1.000 36.09781 542 ARG A O 1
ATOM 6851 N N . LYS A 1 471 ? 23.29795 11.40578 22.98420 1.000 27.21529 543 LYS A N 1
ATOM 6852 C CA . LYS A 1 471 ? 23.75948 12.76919 22.75043 1.000 38.22436 543 LYS A CA 1
ATOM 6853 C C . LYS A 1 471 ? 22.63188 13.78982 22.86799 1.000 40.68315 543 LYS A C 1
ATOM 6854 O O . LYS A 1 471 ? 22.90456 14.98165 23.04576 1.000 45.96037 543 LYS A O 1
ATOM 6873 N N . VAL A 1 472 ? 21.37703 13.35585 22.78866 1.000 31.37042 544 VAL A N 1
ATOM 6874 C CA . VAL A 1 472 ? 20.25820 14.28878 22.79528 1.000 39.88407 544 VAL A CA 1
ATOM 6875 C C . VAL A 1 472 ? 19.11356 13.76044 23.64732 1.000 47.80284 544 VAL A C 1
ATOM 6876 O O . VAL A 1 472 ? 18.02856 14.35355 23.68577 1.000 43.48224 544 VAL A O 1
ATOM 6889 N N . GLY A 1 473 ? 19.35527 12.65750 24.34987 1.000 47.85982 545 GLY A N 1
ATOM 6890 C CA . GLY A 1 473 ? 18.36444 12.09761 25.24609 1.000 39.40565 545 GLY A CA 1
ATOM 6891 C C . GLY A 1 473 ? 17.02870 11.84353 24.58384 1.000 35.04202 545 GLY A C 1
ATOM 6892 O O . GLY A 1 473 ? 15.98175 12.20781 25.12669 1.000 28.46197 545 GLY A O 1
ATOM 6896 N N . HIS A 1 474 ? 17.05427 11.22143 23.40948 1.000 39.85043 546 HIS A N 1
ATOM 6897 C CA . HIS A 1 474 ? 15.85087 10.93490 22.64283 1.000 36.27587 546 HIS A CA 1
ATOM 6898 C C . HIS A 1 474 ? 15.41714 9.49409 22.87596 1.000 31.27682 546 HIS A C 1
ATOM 6899 O O . HIS A 1 474 ? 16.20966 8.56441 22.68491 1.000 24.75484 546 HIS A O 1
ATOM 6913 N N . VAL A 1 475 ? 14.16120 9.31778 23.28328 1.000 32.12451 547 VAL A N 1
ATOM 6914 C CA . VAL A 1 475 ? 13.51405 8.01092 23.34129 1.000 34.52875 547 VAL A CA 1
ATOM 6915 C C . VAL A 1 475 ? 12.66743 7.89911 22.08323 1.000 32.54027 547 VAL A C 1
ATOM 6916 O O . VAL A 1 475 ? 11.71697 8.67078 21.89799 1.000 41.56699 547 VAL A O 1
ATOM 6929 N N . MET A 1 476 ? 13.00887 6.94848 21.21939 1.000 26.65660 548 MET A N 1
ATOM 6930 C CA . MET A 1 476 ? 12.45201 6.89194 19.87750 1.000 31.06106 548 MET A CA 1
ATOM 6931 C C . MET A 1 476 ? 12.01538 5.47791 19.53736 1.000 32.92362 548 MET A C 1
ATOM 6932 O O . MET A 1 476 ? 12.61884 4.51024 20.00977 1.000 53.19710 548 MET A O 1
ATOM 6946 N N . PRO A 1 477 ? 10.97518 5.32607 18.71510 1.000 30.22267 549 PRO A N 1
ATOM 6947 C CA . PRO A 1 477 ? 10.66788 3.99760 18.16925 1.000 39.41466 549 PRO A CA 1
ATOM 6948 C C . PRO A 1 477 ? 11.71696 3.57583 17.15175 1.000 38.59160 549 PRO A C 1
ATOM 6949 O O . PRO A 1 477 ? 12.20953 4.38907 16.36607 1.000 40.89567 549 PRO A O 1
ATOM 6960 N N . VAL A 1 478 ? 12.06145 2.28771 17.17518 1.000 30.35258 550 VAL A N 1
ATOM 6961 C CA . VAL A 1 478 ? 13.14546 1.80181 16.32648 1.000 32.24844 550 VAL A CA 1
ATOM 6962 C C . VAL A 1 478 ? 12.84359 2.06898 14.85631 1.000 32.73661 550 VAL A C 1
ATOM 6963 O O . VAL A 1 478 ? 13.74106 2.41304 14.07877 1.000 45.05750 550 VAL A O 1
ATOM 6976 N N . ASN A 1 479 ? 11.58319 1.93361 14.45193 1.000 35.98109 551 ASN A N 1
ATOM 6977 C CA . ASN A 1 479 ? 11.21145 2.08110 13.04833 1.000 44.85453 551 ASN A CA 1
ATOM 6978 C C . ASN A 1 479 ? 11.03790 3.52601 12.60988 1.000 31.57740 551 ASN A C 1
ATOM 6979 O O . ASN A 1 479 ? 10.53244 3.76419 11.50826 1.000 38.23150 551 ASN A O 1
ATOM 6990 N N . ASP A 1 480 ? 11.45931 4.48945 13.41978 1.000 29.91989 552 ASP A N 1
ATOM 6991 C CA . ASP A 1 480 ? 11.37573 5.88488 13.01638 1.000 42.53059 552 ASP A CA 1
ATOM 6992 C C . ASP A 1 480 ? 12.19885 6.75671 13.95109 1.000 44.87955 552 ASP A C 1
ATOM 6993 O O . ASP A 1 480 ? 11.74177 7.11757 15.04061 1.000 42.96823 552 ASP A O 1
ATOM 7002 N N . ASP A 1 481 ? 13.41423 7.10350 13.52901 1.000 42.16305 553 ASP A N 1
ATOM 7003 C CA . ASP A 1 481 ? 14.28901 7.97209 14.30372 1.000 55.17872 553 ASP A CA 1
ATOM 7004 C C . ASP A 1 481 ? 13.94406 9.45173 14.14286 1.000 37.38830 553 ASP A C 1
ATOM 7005 O O . ASP A 1 481 ? 14.78140 10.31342 14.43689 1.000 29.01105 553 ASP A O 1
ATOM 7014 N N . GLU A 1 482 ? 12.73629 9.76091 13.67390 1.000 47.32819 554 GLU A N 1
ATOM 7015 C CA . GLU A 1 482 ? 12.22431 11.12170 13.67416 1.000 47.26757 554 GLU A CA 1
ATOM 7016 C C . GLU A 1 482 ? 11.15834 11.34929 14.73647 1.000 53.54031 554 GLU A C 1
ATOM 7017 O O . GLU A 1 482 ? 10.74954 12.49771 14.94289 1.000 39.98963 554 GLU A O 1
ATOM 7029 N N . ALA A 1 483 ? 10.70133 10.29386 15.40832 1.000 51.37157 555 ALA A N 1
ATOM 7030 C CA . ALA A 1 483 ? 9.68558 10.38673 16.44900 1.000 53.79271 555 ALA A CA 1
ATOM 7031 C C . ALA A 1 483 ? 10.33637 10.28067 17.82261 1.000 49.80876 555 ALA A C 1
ATOM 7032 O O . ALA A 1 483 ? 11.16557 9.39512 18.05444 1.000 43.43174 555 ALA A O 1
ATOM 7039 N N . CYS A 1 484 ? 9.94873 11.17473 18.73283 1.000 47.40517 556 CYS A N 1
ATOM 7040 C CA . CYS A 1 484 ? 10.54100 11.26036 20.06084 1.000 46.70585 556 CYS A CA 1
ATOM 7041 C C . CYS A 1 484 ? 9.45754 11.24839 21.12949 1.000 50.50821 556 CYS A C 1
ATOM 7042 O O . CYS A 1 484 ? 8.44506 11.94303 21.00158 1.000 44.51980 556 CYS A O 1
ATOM 7049 N N . LEU A 1 485 ? 9.69124 10.47842 22.19520 1.000 42.45059 557 LEU A N 1
ATOM 7050 C CA . LEU A 1 485 ? 8.76097 10.43322 23.31110 1.000 41.23764 557 LEU A CA 1
ATOM 7051 C C . LEU A 1 485 ? 8.74019 11.77322 24.04285 1.000 38.60062 557 LEU A C 1
ATOM 7052 O O . LEU A 1 485 ? 9.77186 12.43308 24.20904 1.000 38.83164 557 LEU A O 1
ATOM 7068 N N . GLN A 1 486 ? 7.55536 12.17934 24.46546 1.000 40.82670 558 GLN A N 1
ATOM 7069 C CA . GLN A 1 486 ? 7.35347 13.41244 25.20017 1.000 36.28011 558 GLN A CA 1
ATOM 7070 C C . GLN A 1 486 ? 6.63829 13.11739 26.50754 1.000 50.17188 558 GLN A C 1
ATOM 7071 O O . GLN A 1 486 ? 5.96844 12.08651 26.64540 1.000 42.00702 558 GLN A O 1
ATOM 7085 N N . PRO A 1 487 ? 6.76033 14.00609 27.49297 1.000 62.52685 559 PRO A N 1
ATOM 7086 C CA . PRO A 1 487 ? 6.07272 13.77278 28.77212 1.000 50.23325 559 PRO A CA 1
ATOM 7087 C C . PRO A 1 487 ? 4.56869 13.64359 28.63093 1.000 62.33856 559 PRO A C 1
ATOM 7088 O O . PRO A 1 487 ? 3.92713 13.01104 29.47915 1.000 62.29815 559 PRO A O 1
ATOM 7099 N N . SER A 1 488 ? 3.98228 14.23639 27.58840 1.000 67.33606 560 SER A N 1
ATOM 7100 C CA . SER A 1 488 ? 2.54324 14.15202 27.37390 1.000 50.84043 560 SER A CA 1
ATOM 7101 C C . SER A 1 488 ? 2.06447 12.73330 27.09982 1.000 48.95237 560 SER A C 1
ATOM 7102 O O . SER A 1 488 ? 0.85059 12.51187 27.03597 1.000 57.82624 560 SER A O 1
ATOM 7110 N N . GLY A 1 489 ? 2.97182 11.77416 26.94268 1.000 38.46504 561 GLY A N 1
ATOM 7111 C CA . GLY A 1 489 ? 2.59960 10.42430 26.58134 1.000 55.27701 561 GLY A CA 1
ATOM 7112 C C . GLY A 1 489 ? 2.46500 10.18874 25.09470 1.000 61.48753 561 GLY A C 1
ATOM 7113 O O . GLY A 1 489 ? 1.92106 9.14975 24.69490 1.000 60.05981 561 GLY A O 1
ATOM 7117 N N . ARG A 1 490 ? 2.95624 11.11266 24.26999 1.000 45.58439 562 ARG A N 1
ATOM 7118 C CA . ARG A 1 490 ? 2.79837 11.06506 22.83238 1.000 38.95911 562 ARG A CA 1
ATOM 7119 C C . ARG A 1 490 ? 4.16166 11.21703 22.16998 1.000 42.82477 562 ARG A C 1
ATOM 7120 O O . ARG A 1 490 ? 5.13408 11.66025 22.80345 1.000 57.44705 562 ARG A O 1
ATOM 7141 N N . LEU A 1 491 ? 4.23921 10.84871 20.91013 1.000 46.66673 563 LEU A N 1
ATOM 7142 C CA . LEU A 1 491 ? 5.44877 11.06016 20.13001 1.000 42.57736 563 LEU A CA 1
ATOM 7143 C C . LEU A 1 491 ? 5.30966 12.34036 19.30503 1.000 43.46120 563 LEU A C 1
ATOM 7144 O O . LEU A 1 491 ? 4.20302 12.78689 18.97636 1.000 45.96464 563 LEU A O 1
ATOM 7160 N N . ASP A 1 492 ? 6.45166 12.92163 18.96909 1.000 52.99010 564 ASP A N 1
ATOM 7161 C CA . ASP A 1 492 ? 6.47948 14.15075 18.19906 1.000 45.25194 564 ASP A CA 1
ATOM 7162 C C . ASP A 1 492 ? 7.80376 14.22849 17.45651 1.000 46.00933 564 ASP A C 1
ATOM 7163 O O . ASP A 1 492 ? 8.73636 13.46553 17.71858 1.000 45.39165 564 ASP A O 1
ATOM 7172 N N . TRP A 1 493 ? 7.87425 15.16990 16.51872 1.000 44.51798 565 TRP A N 1
ATOM 7173 C CA . TRP A 1 493 ? 9.07844 15.31524 15.71517 1.000 65.88378 565 TRP A CA 1
ATOM 7174 C C . TRP A 1 493 ? 10.28482 15.60051 16.59552 1.000 48.14241 565 TRP A C 1
ATOM 7175 O O . TRP A 1 493 ? 10.28027 16.53241 17.40610 1.000 47.93028 565 TRP A O 1
ATOM 7196 N N . CYS A 1 494 ? 11.32809 14.79436 16.42738 1.000 54.85926 566 CYS A N 1
ATOM 7197 C CA . CYS A 1 494 ? 12.52084 14.95148 17.24377 1.000 57.73697 566 CYS A CA 1
ATOM 7198 C C . CYS A 1 494 ? 13.17537 16.28651 16.92557 1.000 58.94175 566 CYS A C 1
ATOM 7199 O O . CYS A 1 494 ? 13.64265 16.50781 15.80327 1.000 60.43707 566 CYS A O 1
ATOM 7206 N N . ARG A 1 495 ? 13.23248 17.15781 17.92357 1.000 55.47126 567 ARG A N 1
ATOM 7207 C CA . ARG A 1 495 ? 13.99229 18.39811 17.87958 1.000 53.63602 567 ARG A CA 1
ATOM 7208 C C . ARG A 1 495 ? 15.04295 18.32472 18.97726 1.000 46.67097 567 ARG A C 1
ATOM 7209 O O . ARG A 1 495 ? 14.75774 17.88466 20.09509 1.000 47.79545 567 ARG A O 1
ATOM 7230 N N . GLY A 1 496 ? 16.26359 18.72850 18.64648 1.000 50.02506 568 GLY A N 1
ATOM 7231 C CA . GLY A 1 496 ? 17.35967 18.65467 19.59038 1.000 51.62654 568 GLY A CA 1
ATOM 7232 C C . GLY A 1 496 ? 17.31504 19.74581 20.63707 1.000 63.21049 568 GLY A C 1
ATOM 7233 O O . GLY A 1 496 ? 18.18527 20.62330 20.67810 1.000 32.43027 568 GLY A O 1
ATOM 7237 N N . THR A 1 497 ? 16.29836 19.70455 21.48711 1.000 61.14331 569 THR A N 1
ATOM 7238 C CA . THR A 1 497 ? 16.08378 20.72404 22.49647 1.000 38.23499 569 THR A CA 1
ATOM 7239 C C . THR A 1 497 ? 15.90693 20.05292 23.84893 1.000 53.69918 569 THR A C 1
ATOM 7240 O O . THR A 1 497 ? 15.76575 18.83152 23.95173 1.000 55.30808 569 THR A O 1
ATOM 7251 N N . ALA A 1 498 ? 15.89937 20.87245 24.89829 1.000 50.68884 570 ALA A N 1
ATOM 7252 C CA . ALA A 1 498 ? 15.60894 20.36175 26.23040 1.000 52.67538 570 ALA A CA 1
ATOM 7253 C C . ALA A 1 498 ? 14.18130 19.84638 26.35098 1.000 47.59476 570 ALA A C 1
ATOM 7254 O O . ALA A 1 498 ? 13.84778 19.22654 27.36623 1.000 44.66734 570 ALA A O 1
ATOM 7261 N N . GLN A 1 499 ? 13.33767 20.09137 25.34744 1.000 49.20356 571 GLN A N 1
ATOM 7262 C CA . GLN A 1 499 ? 11.95904 19.61819 25.34610 1.000 49.80532 571 GLN A CA 1
ATOM 7263 C C . GLN A 1 499 ? 11.83674 18.14225 24.98137 1.000 63.30355 571 GLN A C 1
ATOM 7264 O O . GLN A 1 499 ? 10.73132 17.59350 25.04782 1.000 60.44811 571 GLN A O 1
ATOM 7278 N N . PHE A 1 500 ? 12.93650 17.48564 24.60899 1.000 55.01520 572 PHE A N 1
ATOM 7279 C CA . PHE A 1 500 ? 12.91084 16.08114 24.23459 1.000 32.65542 572 PHE A CA 1
ATOM 7280 C C . PHE A 1 500 ? 14.00955 15.25951 24.89605 1.000 50.67572 572 PHE A C 1
ATOM 7281 O O . PHE A 1 500 ? 14.13211 14.06646 24.59309 1.000 53.77119 572 PHE A O 1
ATOM 7298 N N . TRP A 1 501 ? 14.80487 15.85330 25.78333 1.000 44.94530 573 TRP A N 1
ATOM 7299 C CA . TRP A 1 501 ? 15.90989 15.14585 26.41467 1.000 40.59171 573 TRP A CA 1
ATOM 7300 C C . TRP A 1 501 ? 15.39343 14.32399 27.58855 1.000 50.22855 573 TRP A C 1
ATOM 7301 O O . TRP A 1 501 ? 14.88761 14.88267 28.56896 1.000 50.16652 573 TRP A O 1
ATOM 7322 N N . TRP A 1 502 ? 15.52872 13.00603 27.49290 1.000 44.17689 574 TRP A N 1
ATOM 7323 C CA . TRP A 1 502 ? 15.19850 12.09567 28.57558 1.000 42.73369 574 TRP A CA 1
ATOM 7324 C C . TRP A 1 502 ? 16.48254 11.54961 29.18667 1.000 44.11777 574 TRP A C 1
ATOM 7325 O O . TRP A 1 502 ? 17.54748 11.55622 28.56134 1.000 27.80918 574 TRP A O 1
ATOM 7346 N N . ASP A 1 503 ? 16.36974 11.10112 30.43614 1.000 54.28746 575 ASP A N 1
ATOM 7347 C CA . ASP A 1 503 ? 17.46553 10.48035 31.16857 1.000 48.04048 575 ASP A CA 1
ATOM 7348 C C . ASP A 1 503 ? 16.99889 9.12346 31.67864 1.000 38.62619 575 ASP A C 1
ATOM 7349 O O . ASP A 1 503 ? 15.93366 9.02588 32.29621 1.000 49.33928 575 ASP A O 1
ATOM 7358 N N . PHE A 1 504 ? 17.77843 8.07917 31.40488 1.000 34.00869 576 PHE A N 1
ATOM 7359 C CA . PHE A 1 504 ? 17.49364 6.73693 31.90194 1.000 37.53495 576 PHE A CA 1
ATOM 7360 C C . PHE A 1 504 ? 18.40571 6.45772 33.09089 1.000 44.29682 576 PHE A C 1
ATOM 7361 O O . PHE A 1 504 ? 19.60973 6.23484 32.92009 1.000 52.73308 576 PHE A O 1
ATOM 7378 N N . THR A 1 505 ? 17.82765 6.46463 34.29102 1.000 41.23558 577 THR A N 1
ATOM 7379 C CA . THR A 1 505 ? 18.61275 6.36631 35.50833 1.000 46.64070 577 THR A CA 1
ATOM 7380 C C . THR A 1 505 ? 19.16198 4.95135 35.69022 1.000 53.91874 577 THR A C 1
ATOM 7381 O O . THR A 1 505 ? 18.77317 4.00138 35.00287 1.000 45.22488 577 THR A O 1
ATOM 7392 N N . SER A 1 506 ? 20.07833 4.81750 36.65072 1.000 46.08183 578 SER A N 1
ATOM 7393 C CA . SER A 1 506 ? 20.57916 3.49481 37.00162 1.000 55.24093 578 SER A CA 1
ATOM 7394 C C . SER A 1 506 ? 19.49482 2.65443 37.66048 1.000 50.04303 578 SER A C 1
ATOM 7395 O O . SER A 1 506 ? 19.49577 1.42640 37.52643 1.000 59.99984 578 SER A O 1
ATOM 7403 N N . SER A 1 507 ? 18.56593 3.29520 38.37269 1.000 48.35164 579 SER A N 1
ATOM 7404 C CA . SER A 1 507 ? 17.46248 2.56979 38.98627 1.000 59.53838 579 SER A CA 1
ATOM 7405 C C . SER A 1 507 ? 16.49592 2.00726 37.95049 1.000 63.73004 579 SER A C 1
ATOM 7406 O O . SER A 1 507 ? 15.76995 1.05257 38.25750 1.000 53.02577 579 SER A O 1
ATOM 7414 N N . GLY A 1 508 ? 16.47276 2.56108 36.74870 1.000 53.68211 580 GLY A N 1
ATOM 7415 C CA . GLY A 1 508 ? 15.56829 2.14129 35.70834 1.000 45.89320 580 GLY A CA 1
ATOM 7416 C C . GLY A 1 508 ? 14.45265 3.12342 35.39018 1.000 43.43270 580 GLY A C 1
ATOM 7417 O O . GLY A 1 508 ? 13.47173 2.72533 34.74289 1.000 35.61350 580 GLY A O 1
ATOM 7421 N N . GLN A 1 509 ? 14.56405 4.36905 35.82996 1.000 41.04048 581 GLN A N 1
ATOM 7422 C CA . GLN A 1 509 ? 13.51972 5.35893 35.63098 1.000 42.87656 581 GLN A CA 1
ATOM 7423 C C . GLN A 1 509 ? 13.78475 6.16779 34.36768 1.000 41.74675 581 GLN A C 1
ATOM 7424 O O . GLN A 1 509 ? 14.92769 6.30776 33.92336 1.000 45.06851 581 GLN A O 1
ATOM 7438 N N . LEU A 1 510 ? 12.70663 6.69267 33.78704 1.000 43.76438 582 LEU A N 1
ATOM 7439 C CA . LEU A 1 510 ? 12.77667 7.64546 32.67967 1.000 33.48774 582 LEU A CA 1
ATOM 7440 C C . LEU A 1 510 ? 12.52340 9.03848 33.24598 1.000 42.98186 582 LEU A C 1
ATOM 7441 O O . LEU A 1 510 ? 11.37451 9.44777 33.43300 1.000 38.75575 582 LEU A O 1
ATOM 7457 N N . MET A 1 511 ? 13.60765 9.75901 33.52287 1.000 53.65129 583 MET A N 1
ATOM 7458 C CA . MET A 1 511 ? 13.54153 11.10515 34.07077 1.000 45.48881 583 MET A CA 1
ATOM 7459 C C . MET A 1 511 ? 13.60101 12.10383 32.92265 1.000 37.51917 583 MET A C 1
ATOM 7460 O O . MET A 1 511 ? 14.40680 11.94985 31.99943 1.000 46.64699 583 MET A O 1
ATOM 7474 N N . PHE A 1 512 ? 12.73410 13.10751 32.96940 1.000 44.02066 584 PHE A N 1
ATOM 7475 C CA . PHE A 1 512 ? 12.73236 14.19474 31.99966 1.000 49.72208 584 PHE A CA 1
ATOM 7476 C C . PHE A 1 512 ? 13.48164 15.37658 32.60505 1.000 39.91063 584 PHE A C 1
ATOM 7477 O O . PHE A 1 512 ? 13.08449 15.89429 33.65482 1.000 41.14852 584 PHE A O 1
ATOM 7494 N N . ARG A 1 513 ? 14.55383 15.80911 31.93779 1.000 38.76219 585 ARG A N 1
ATOM 7495 C CA . ARG A 1 513 ? 15.45986 16.77198 32.55411 1.000 41.34984 585 ARG A CA 1
ATOM 7496 C C . ARG A 1 513 ? 14.74557 18.07065 32.90477 1.000 42.71528 585 ARG A C 1
ATOM 7497 O O . ARG A 1 513 ? 14.93651 18.61784 33.99739 1.000 36.23606 585 ARG A O 1
ATOM 7518 N N . GLU A 1 514 ? 13.91174 18.57303 31.99333 1.000 53.62076 586 GLU A N 1
ATOM 7519 C CA . GLU A 1 514 ? 13.31931 19.89497 32.17016 1.000 50.41174 586 GLU A CA 1
ATOM 7520 C C . GLU A 1 514 ? 12.54839 19.98734 33.48277 1.000 48.94884 586 GLU A C 1
ATOM 7521 O O . GLU A 1 514 ? 12.81318 20.86667 34.31098 1.000 45.62835 586 GLU A O 1
ATOM 7533 N N . THR A 1 515 ? 11.60343 19.07660 33.69896 1.000 58.53494 587 THR A N 1
ATOM 7534 C CA . THR A 1 515 ? 10.76278 19.10304 34.88694 1.000 63.90869 587 THR A CA 1
ATOM 7535 C C . THR A 1 515 ? 11.32123 18.29193 36.04953 1.000 69.88052 587 THR A C 1
ATOM 7536 O O . THR A 1 515 ? 10.83634 18.44625 37.17581 1.000 88.55694 587 THR A O 1
ATOM 7547 N N . LYS A 1 516 ? 12.31851 17.43925 35.81217 1.000 58.72547 588 LYS A N 1
ATOM 7548 C CA . LYS A 1 516 ? 12.86286 16.56315 36.84858 1.000 52.44198 588 LYS A CA 1
ATOM 7549 C C . LYS A 1 516 ? 11.79958 15.59063 37.35415 1.000 61.55925 588 LYS A C 1
ATOM 7550 O O . LYS A 1 516 ? 11.80770 15.19493 38.52236 1.000 64.17316 588 LYS A O 1
ATOM 7569 N N . GLN A 1 517 ? 10.87732 15.20371 36.47548 1.000 64.89895 589 GLN A N 1
ATOM 7570 C CA . GLN A 1 517 ? 9.83371 14.23643 36.78136 1.000 65.43561 589 GLN A CA 1
ATOM 7571 C C . GLN A 1 517 ? 10.08292 12.93009 36.03602 1.000 55.36907 589 GLN A C 1
ATOM 7572 O O . GLN A 1 517 ? 10.71702 12.90438 34.97719 1.000 56.46743 589 GLN A O 1
ATOM 7586 N N . CYS A 1 518 ? 9.58077 11.84194 36.60189 1.000 50.84650 590 CYS A N 1
ATOM 7587 C CA . CYS A 1 518 ? 9.76178 10.51491 36.03780 1.000 55.23628 590 CYS A CA 1
ATOM 7588 C C . CYS A 1 518 ? 8.45873 9.99413 35.44678 1.000 47.02466 590 CYS A C 1
ATOM 7589 O O . CYS A 1 518 ? 7.36200 10.42093 35.81594 1.000 53.57443 590 CYS A O 1
ATOM 7596 N N . LEU A 1 519 ? 8.60134 9.07311 34.49816 1.000 52.40091 591 LEU A N 1
ATOM 7597 C CA . LEU A 1 519 ? 7.46757 8.47230 33.81020 1.000 52.05500 591 LEU A CA 1
ATOM 7598 C C . LEU A 1 519 ? 6.97964 7.25545 34.58227 1.000 45.01287 591 LEU A C 1
ATOM 7599 O O . LEU A 1 519 ? 7.78384 6.40544 34.98019 1.000 47.93130 591 LEU A O 1
ATOM 7615 N N . SER A 1 520 ? 5.65964 7.16630 34.77071 1.000 40.85824 592 SER A N 1
ATOM 7616 C CA . SER A 1 520 ? 5.03520 6.07254 35.50365 1.000 52.11677 592 SER A CA 1
ATOM 7617 C C . SER A 1 520 ? 3.92633 5.44853 34.66863 1.000 36.04326 592 SER A C 1
ATOM 7618 O O . SER A 1 520 ? 3.19272 6.14957 33.96520 1.000 36.83454 592 SER A O 1
ATOM 7626 N N . ALA A 1 521 ? 3.80299 4.13037 34.76880 1.000 48.51802 593 ALA A N 1
ATOM 7627 C CA . ALA A 1 521 ? 2.77976 3.35632 34.06405 1.000 51.54179 593 ALA A CA 1
ATOM 7628 C C . ALA A 1 521 ? 1.64942 2.95831 35.00450 1.000 54.28108 593 ALA A C 1
ATOM 7629 O O . ALA A 1 521 ? 1.19915 1.81339 35.01956 1.000 53.36090 593 ALA A O 1
ATOM 7636 N N . PHE A 1 522 ? 1.17336 3.90661 35.80330 1.000 53.39657 594 PHE A N 1
ATOM 7637 C CA . PHE A 1 522 ? 0.17375 3.61032 36.81957 1.000 54.06608 594 PHE A CA 1
ATOM 7638 C C . PHE A 1 522 ? -1.19919 3.51494 36.16035 1.000 54.77668 594 PHE A C 1
ATOM 7639 O O . PHE A 1 522 ? -1.70362 4.50988 35.62934 1.000 57.42237 594 PHE A O 1
ATOM 7656 N N . GLY A 1 523 ? -1.79981 2.32539 36.18765 1.000 55.14135 595 GLY A N 1
ATOM 7657 C CA . GLY A 1 523 ? -3.13383 2.14629 35.64531 1.000 58.92677 595 GLY A CA 1
ATOM 7658 C C . GLY A 1 523 ? -3.22268 2.03765 34.13961 1.000 55.19538 5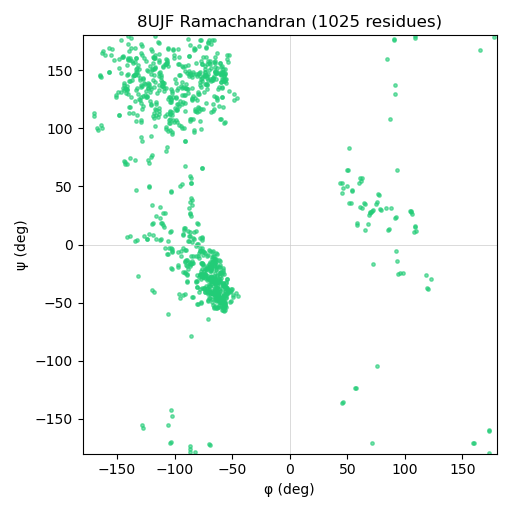95 GLY A C 1
ATOM 7659 O O . GLY A 1 523 ? -4.23620 2.43579 33.55629 1.000 58.56305 595 GLY A O 1
ATOM 7663 N N . ARG A 1 524 ? -2.19279 1.50013 33.48865 1.000 47.97301 596 ARG A N 1
ATOM 7664 C CA . ARG A 1 524 ? -2.09567 1.46163 32.03124 1.000 50.04474 596 ARG A CA 1
ATOM 7665 C C . ARG A 1 524 ? -2.14928 2.86336 31.42564 1.000 51.34613 596 ARG A C 1
ATOM 7666 O O . ARG A 1 524 ? -2.39150 3.01978 30.22426 1.000 63.49172 596 ARG A O 1
ATOM 7687 N N . LYS A 1 525 ? -1.92007 3.88199 32.24791 1.000 44.11034 597 LYS A N 1
ATOM 7688 C CA . LYS A 1 525 ? -1.87652 5.27299 31.82668 1.000 42.04321 597 LYS A CA 1
ATOM 7689 C C . LYS A 1 525 ? -0.45647 5.79970 31.99242 1.000 53.62781 597 LYS A C 1
ATOM 7690 O O . LYS A 1 525 ? 0.24460 5.41572 32.93438 1.000 58.21952 597 LYS A O 1
ATOM 7709 N N . LEU A 1 526 ? -0.02672 6.67591 31.08655 1.000 48.58497 598 LEU A N 1
ATOM 7710 C CA . LEU A 1 526 ? 1.27812 7.31948 31.19416 1.000 48.92196 598 LEU A CA 1
ATOM 7711 C C . LEU A 1 526 ? 1.12175 8.69804 31.82752 1.000 45.64620 598 LEU A C 1
ATOM 7712 O O . LEU A 1 526 ? 0.39791 9.54848 31.29877 1.000 46.38616 598 LEU A O 1
ATOM 7728 N N . ARG A 1 527 ? 1.78674 8.91363 32.95965 1.000 32.66823 599 ARG A N 1
ATOM 7729 C CA . ARG A 1 527 ? 1.72519 10.20034 33.64205 1.000 41.07281 599 ARG A CA 1
ATOM 7730 C C . ARG A 1 527 ? 3.07698 10.45759 34.29354 1.000 38.42312 599 ARG A C 1
ATOM 7731 O O . ARG A 1 527 ? 3.87860 9.54146 34.49212 1.000 40.29459 599 ARG A O 1
ATOM 7752 N N . MET A 1 528 ? 3.32430 11.72606 34.61151 1.000 43.73760 600 MET A N 1
ATOM 7753 C CA . MET A 1 528 ? 4.55229 12.15856 35.26838 1.000 40.64834 600 MET A CA 1
ATOM 7754 C C . MET A 1 528 ? 4.33835 12.29608 36.76692 1.000 43.53540 600 MET A C 1
ATOM 7755 O O . MET A 1 528 ? 3.34987 12.89198 37.20937 1.000 39.47395 600 MET A O 1
ATOM 7769 N N . VAL A 1 529 ? 5.27620 11.74826 37.53945 1.000 48.65515 601 VAL A N 1
ATOM 7770 C CA . VAL A 1 529 ? 5.21308 11.75899 38.99183 1.000 38.44767 601 VAL A CA 1
ATOM 7771 C C . VAL A 1 529 ? 6.58930 12.12422 39.52761 1.000 39.91283 601 VAL A C 1
ATOM 7772 O O . VAL A 1 529 ? 7.61035 11.94510 38.86023 1.000 48.34697 601 VAL A O 1
ATOM 7785 N N . GLU A 1 530 ? 6.60270 12.65916 40.74577 1.000 40.17062 602 GLU A N 1
ATOM 7786 C CA . GLU A 1 530 ? 7.85414 12.87071 41.46173 1.000 51.13504 602 GLU A CA 1
ATOM 7787 C C . GLU A 1 530 ? 8.65047 11.57260 41.49226 1.000 51.54408 602 GLU A C 1
ATOM 7788 O O . GLU A 1 530 ? 8.11340 10.50522 41.80047 1.000 47.56962 602 GLU A O 1
ATOM 7800 N N . CYS A 1 531 ? 9.93235 11.66699 41.15898 1.000 63.01461 603 CYS A N 1
ATOM 7801 C CA . CYS A 1 531 ? 10.76593 10.47720 41.07132 1.000 70.44304 603 CYS A CA 1
ATOM 7802 C C . CYS A 1 531 ? 10.96521 9.83725 42.44056 1.000 61.36633 603 CYS A C 1
ATOM 7803 O O . CYS A 1 531 ? 11.07351 10.52166 43.46169 1.000 73.82306 603 CYS A O 1
ATOM 7810 N N . ASP A 1 532 ? 10.99826 8.50561 42.44914 1.000 57.65037 604 ASP A N 1
ATOM 7811 C CA . ASP A 1 532 ? 11.16649 7.71756 43.66370 1.000 54.74564 604 ASP A CA 1
ATOM 7812 C C . ASP A 1 532 ? 11.40983 6.26461 43.27371 1.000 50.44577 604 ASP A C 1
ATOM 7813 O O . ASP A 1 532 ? 10.50528 5.58677 42.77486 1.000 54.03345 604 ASP A O 1
ATOM 7822 N N . ASP A 1 533 ? 12.63278 5.78167 43.49033 1.000 42.87751 605 ASP A N 1
ATOM 7823 C CA . ASP A 1 533 ? 13.00884 4.44816 43.04194 1.000 53.91705 605 ASP A CA 1
ATOM 7824 C C . ASP A 1 533 ? 12.26108 3.33803 43.76808 1.000 55.22238 605 ASP A C 1
ATOM 7825 O O . ASP A 1 533 ? 12.36227 2.17956 43.35158 1.000 51.84373 605 ASP A O 1
ATOM 7834 N N . THR A 1 534 ? 11.52638 3.65039 44.83596 1.000 49.80821 606 THR A N 1
ATOM 7835 C CA . THR A 1 534 ? 10.75383 2.63310 45.53683 1.000 63.81630 606 THR A CA 1
ATOM 7836 C C . THR A 1 534 ? 9.39602 2.38411 44.89286 1.000 58.73473 606 THR A C 1
ATOM 7837 O O . THR A 1 534 ? 8.71514 1.42459 45.27151 1.000 62.00408 606 THR A O 1
ATOM 7848 N N . ASP A 1 535 ? 8.99446 3.22392 43.93607 1.000 53.29022 607 ASP A N 1
ATOM 7849 C CA . ASP A 1 535 ? 7.72194 3.07595 43.24052 1.000 49.38192 607 ASP A CA 1
ATOM 7850 C C . ASP A 1 535 ? 7.90644 2.13033 42.06016 1.000 47.73994 607 ASP A C 1
ATOM 7851 O O . ASP A 1 535 ? 8.52819 2.52273 41.06036 1.000 41.96549 607 ASP A O 1
ATOM 7860 N N . PRO A 1 536 ? 7.38717 0.89698 42.11411 1.000 54.49921 608 PRO A N 1
ATOM 7861 C CA . PRO A 1 536 ? 7.63160 -0.04256 41.00686 1.000 43.11387 608 PRO A CA 1
ATOM 7862 C C . PRO A 1 536 ? 6.95295 0.35191 39.70823 1.000 42.22106 608 PRO A C 1
ATOM 7863 O O . PRO A 1 536 ? 7.31260 -0.18795 38.65438 1.000 35.04687 608 PRO A O 1
ATOM 7874 N N . TYR A 1 537 ? 5.98910 1.27281 39.74188 1.000 51.48011 609 TYR A N 1
ATOM 7875 C CA . TYR A 1 537 ? 5.29871 1.66604 38.52167 1.000 43.92883 609 TYR A CA 1
ATOM 7876 C C . TYR A 1 537 ? 6.14316 2.58213 37.64531 1.000 32.81573 609 TYR A C 1
ATOM 7877 O O . TYR A 1 537 ? 5.82651 2.74397 36.46354 1.000 45.76994 609 TYR A O 1
ATOM 7895 N N . GLN A 1 538 ? 7.20772 3.17647 38.18741 1.000 33.89419 610 GLN A N 1
ATOM 7896 C CA . GLN A 1 538 ? 8.08721 4.05492 37.42574 1.000 38.87774 610 GLN A CA 1
ATOM 7897 C C . GLN A 1 538 ? 9.46999 3.44561 37.21321 1.000 43.31665 610 GLN A C 1
ATOM 7898 O O . GLN A 1 538 ? 10.42452 4.16848 36.90883 1.000 42.03420 610 GLN A O 1
ATOM 7912 N N . ILE A 1 539 ? 9.59921 2.13409 37.38075 1.000 44.05940 611 ILE A N 1
ATOM 7913 C CA . ILE A 1 539 ? 10.84056 1.41933 37.10940 1.000 52.26124 611 ILE A CA 1
ATOM 7914 C C . ILE A 1 539 ? 10.68020 0.67820 35.78888 1.000 48.38178 611 ILE A C 1
ATOM 7915 O O . ILE A 1 539 ? 9.77263 -0.14852 35.63504 1.000 37.78849 611 ILE A O 1
ATOM 7931 N N . TRP A 1 540 ? 11.56786 0.96016 34.84230 1.000 38.78311 612 TRP A N 1
ATOM 7932 C CA . TRP A 1 540 ? 11.50553 0.37796 33.51323 1.000 32.59318 612 TRP A CA 1
ATOM 7933 C C . TRP A 1 540 ? 12.74271 -0.46812 33.25869 1.000 34.15891 612 TRP A C 1
ATOM 7934 O O . TRP A 1 540 ? 13.80919 -0.22982 33.83405 1.000 30.73564 612 TRP A O 1
ATOM 7955 N N . SER A 1 541 ? 12.58446 -1.46908 32.39655 1.000 35.17742 613 SER A N 1
ATOM 7956 C CA . SER A 1 541 ? 13.67693 -2.33676 31.97433 1.000 33.15613 613 SER A CA 1
ATOM 7957 C C . SER A 1 541 ? 13.87481 -2.15424 30.47679 1.000 32.32450 613 SER A C 1
ATOM 7958 O O . SER A 1 541 ? 12.97291 -2.45631 29.68839 1.000 39.47164 613 SER A O 1
ATOM 7966 N N . TRP A 1 542 ? 15.04747 -1.65332 30.09021 1.000 30.01214 614 TRP A N 1
ATOM 7967 C CA . TRP A 1 542 ? 15.36417 -1.33899 28.70115 1.000 28.11782 614 TRP A CA 1
ATOM 7968 C C . TRP A 1 542 ? 16.57109 -2.15236 28.26027 1.000 26.26667 614 TRP A C 1
ATOM 7969 O O . TRP A 1 542 ? 17.66113 -2.00351 28.82331 1.000 49.78468 614 TRP A O 1
ATOM 7990 N N . THR A 1 543 ? 16.38536 -2.97959 27.23234 1.000 31.90075 615 THR A N 1
ATOM 7991 C CA . THR A 1 543 ? 17.45898 -3.84863 26.76501 1.000 41.28240 615 THR A CA 1
ATOM 7992 C C . THR A 1 543 ? 18.66807 -3.03116 26.32425 1.000 47.44000 615 THR A C 1
ATOM 7993 O O . THR A 1 543 ? 18.53499 -1.97898 25.69254 1.000 46.21291 615 THR A O 1
ATOM 8004 N N . ALA A 1 544 ? 19.85511 -3.52464 26.66269 1.000 54.17487 616 ALA A N 1
ATOM 8005 C CA . ALA A 1 544 ? 21.08936 -2.88356 26.23974 1.000 37.02575 616 ALA A CA 1
ATOM 8006 C C . ALA A 1 544 ? 21.40356 -3.24952 24.79550 1.000 50.18035 616 ALA A C 1
ATOM 8007 O O . ALA A 1 544 ? 21.11368 -4.35845 24.33400 1.000 40.66890 616 ALA A O 1
ATOM 8014 N N . TYR A 1 545 ? 22.00522 -2.30121 24.08314 1.000 44.73492 617 TYR A N 1
ATOM 8015 C CA . TYR A 1 545 ? 22.35097 -2.46168 22.67295 1.000 44.19067 617 TYR A CA 1
ATOM 8016 C C . TYR A 1 545 ? 23.85682 -2.67349 22.56642 1.000 51.44702 617 TYR A C 1
ATOM 8017 O O . TYR A 1 545 ? 24.63335 -1.71355 22.58621 1.000 51.31156 617 TYR A O 1
ATOM 8035 N N . ASN A 1 546 ? 24.26102 -3.94069 22.45646 1.000 56.94263 618 ASN A N 1
ATOM 8036 C CA . ASN A 1 546 ? 25.65793 -4.34118 22.29607 1.000 51.02077 618 ASN A CA 1
ATOM 8037 C C . ASN A 1 546 ? 25.77660 -5.16938 21.01994 1.000 62.19158 618 ASN A C 1
ATOM 8038 O O . ASN A 1 546 ? 25.94254 -6.39595 21.07065 1.000 60.56943 618 ASN A O 1
ATOM 8049 N N . PRO A 1 547 ? 25.68478 -4.52885 19.85825 1.000 65.08453 619 PRO A N 1
ATOM 8050 C CA . PRO A 1 547 ? 25.65341 -5.27312 18.58897 1.000 62.08586 619 PRO A CA 1
ATOM 8051 C C . PRO A 1 547 ? 26.99594 -5.91069 18.28182 1.000 51.04400 619 PRO A C 1
ATOM 8052 O O . PRO A 1 547 ? 27.96873 -5.72930 19.02922 1.000 59.14651 619 PRO A O 1
ATOM 8063 N N . PRO A 1 548 ? 27.08711 -6.68012 17.19143 1.000 46.81379 620 PRO A N 1
ATOM 8064 C CA . PRO A 1 548 ? 28.37222 -7.29675 16.82968 1.000 53.16290 620 PRO A CA 1
ATOM 8065 C C . PRO A 1 548 ? 29.41497 -6.26173 16.43819 1.000 64.21075 620 PRO A C 1
ATOM 8066 O O . PRO A 1 548 ? 29.11719 -5.06580 16.37206 1.000 56.53581 620 PRO A O 1
ATOM 8077 N N . ASP A 1 549 ? 30.63993 -6.70864 16.16951 1.000 80.09600 621 ASP A N 1
ATOM 8078 C CA . ASP A 1 549 ? 31.68997 -5.80936 15.71074 1.000 66.21526 621 ASP A CA 1
ATOM 8079 C C . ASP A 1 549 ? 31.66846 -5.61590 14.20133 1.000 66.20088 621 ASP A C 1
ATOM 8080 O O . ASP A 1 549 ? 32.27974 -4.66497 13.70118 1.000 72.00519 621 ASP A O 1
ATOM 8089 N N . THR A 1 550 ? 30.98573 -6.49689 13.47227 1.000 65.61142 622 THR A N 1
ATOM 8090 C CA . THR A 1 550 ? 30.80172 -6.38348 12.03262 1.000 61.14587 622 THR A CA 1
ATOM 8091 C C . THR A 1 550 ? 29.40454 -6.88382 11.69555 1.000 52.61680 622 THR A C 1
ATOM 8092 O O . THR A 1 550 ? 28.94866 -7.88716 12.25352 1.000 52.35115 622 THR A O 1
ATOM 8103 N N . PHE A 1 551 ? 28.73115 -6.18940 10.78409 1.000 45.70326 623 PHE A N 1
ATOM 8104 C CA . PHE A 1 551 ? 27.38114 -6.56971 10.39677 1.000 38.09937 623 PHE A CA 1
ATOM 8105 C C . PHE A 1 551 ? 27.44244 -7.70501 9.38573 1.000 51.90414 623 PHE A C 1
ATOM 8106 O O . PHE A 1 551 ? 28.08785 -7.58233 8.33866 1.000 52.35631 623 PHE A O 1
ATOM 8123 N N . THR A 1 552 ? 26.76868 -8.80706 9.70303 1.000 47.40391 624 THR A N 1
ATOM 8124 C CA . THR A 1 552 ? 26.64314 -9.94365 8.80523 1.000 47.12475 624 THR A CA 1
ATOM 8125 C C . THR A 1 552 ? 25.30238 -9.82859 8.09317 1.000 50.80035 624 THR A C 1
ATOM 8126 O O . THR A 1 552 ? 24.24740 -9.88004 8.73585 1.000 53.51449 624 THR A O 1
ATOM 8137 N N . PHE A 1 553 ? 25.34660 -9.65287 6.77680 1.000 41.53918 625 PHE A N 1
ATOM 8138 C CA . PHE A 1 553 ? 24.12333 -9.48859 6.01128 1.000 50.67243 625 PHE A CA 1
ATOM 8139 C C . PHE A 1 553 ? 23.22189 -10.71188 6.18049 1.000 49.86378 625 PHE A C 1
ATOM 8140 O O . PHE A 1 553 ? 23.69940 -11.81901 6.45113 1.000 45.92601 625 PHE A O 1
ATOM 8157 N N . PRO A 1 554 ? 21.90467 -10.53830 6.03796 1.000 45.03767 626 PRO A N 1
ATOM 8158 C CA . PRO A 1 554 ? 21.00339 -11.69668 6.10162 1.000 52.28963 626 PRO A CA 1
ATOM 8159 C C . PRO A 1 554 ? 21.17125 -12.59210 4.88559 1.000 52.33262 626 PRO A C 1
ATOM 8160 O O . PRO A 1 554 ? 22.06863 -12.37152 4.06704 1.000 62.99444 626 PRO A O 1
ATOM 8171 N N . SER A 1 555 ? 20.31331 -13.59469 4.74929 1.000 70.64423 627 SER A N 1
ATOM 8172 C CA . SER A 1 555 ? 20.36482 -14.51201 3.62622 1.000 71.35573 627 SER A CA 1
ATOM 8173 C C . SER A 1 555 ? 19.24524 -14.18433 2.63817 1.000 74.90856 627 SER A C 1
ATOM 8174 O O . SER A 1 555 ? 18.57424 -13.15203 2.74137 1.000 79.71549 627 SER A O 1
ATOM 8182 N N . VAL A 1 556 ? 19.04804 -15.06499 1.65997 1.000 65.52633 628 VAL A N 1
ATOM 8183 C CA . VAL A 1 556 ? 17.98457 -14.90368 0.67537 1.000 71.84483 628 VAL A CA 1
ATOM 8184 C C . VAL A 1 556 ? 17.24977 -16.23247 0.47347 1.000 87.29851 628 VAL A C 1
ATOM 8185 O O . VAL A 1 556 ? 17.73195 -17.13401 -0.21838 1.000 78.74961 628 VAL A O 1
ATOM 8198 N N . LEU B 1 30 ? 55.67915 -29.21587 33.60792 1.000 83.22230 102 LEU B N 1
ATOM 8199 C CA . LEU B 1 30 ? 54.66620 -30.11202 34.15497 1.000 89.51430 102 LEU B CA 1
ATOM 8200 C C . LEU B 1 30 ? 55.19473 -31.54391 34.11044 1.000 104.98086 102 LEU B C 1
ATOM 8201 O O . LEU B 1 30 ? 56.31737 -31.78345 33.66428 1.000 106.13360 102 LEU B O 1
ATOM 8216 N N . GLU B 1 31 ? 54.39032 -32.49280 34.57411 1.000 81.64944 103 GLU B N 1
ATOM 8217 C CA . GLU B 1 31 ? 54.76894 -33.89614 34.57729 1.000 68.70063 103 GLU B CA 1
ATOM 8218 C C . GLU B 1 31 ? 53.88654 -34.67585 33.61180 1.000 74.12852 103 GLU B C 1
ATOM 8219 O O . GLU B 1 31 ? 52.78191 -34.25297 33.25769 1.000 59.79633 103 GLU B O 1
ATOM 8231 N N . GLY B 1 32 ? 54.39219 -35.83259 33.19513 1.000 98.18585 104 GLY B N 1
ATOM 8232 C CA . GLY B 1 32 ? 53.72046 -36.65309 32.21090 1.000 89.30226 104 GLY B CA 1
ATOM 8233 C C . GLY B 1 32 ? 54.40078 -36.58023 30.86126 1.000 73.69616 104 GLY B C 1
ATOM 8234 O O . GLY B 1 32 ? 53.76068 -36.75942 29.82151 1.000 75.11707 104 GLY B O 1
ATOM 8238 N N . ALA B 1 33 ? 55.70699 -36.33427 30.86478 1.000 72.34763 105 ALA B N 1
ATOM 8239 C CA . ALA B 1 33 ? 56.40877 -36.07504 29.61941 1.000 70.80338 105 ALA B CA 1
ATOM 8240 C C . ALA B 1 33 ? 56.52793 -37.35787 28.80685 1.000 59.02990 105 ALA B C 1
ATOM 8241 O O . ALA B 1 33 ? 56.67698 -38.45460 29.34661 1.000 69.57850 105 ALA B O 1
ATOM 8248 N N . GLY B 1 34 ? 56.45735 -37.20513 27.48671 1.000 53.55372 106 GLY B N 1
ATOM 8249 C CA . GLY B 1 34 ? 56.57679 -38.31951 26.57916 1.000 44.73718 106 GLY B CA 1
ATOM 8250 C C . GLY B 1 34 ? 56.28533 -37.89380 25.15682 1.000 58.63312 106 GLY B C 1
ATOM 8251 O O . GLY B 1 34 ? 56.00422 -36.72234 24.88362 1.000 68.68202 106 GLY B O 1
ATOM 8255 N N . PRO B 1 35 ? 56.35572 -38.83444 24.21764 1.000 62.85863 107 PRO B N 1
ATOM 8256 C CA . PRO B 1 35 ? 56.01832 -38.50218 22.82702 1.000 57.97710 107 PRO B CA 1
ATOM 8257 C C . PRO B 1 35 ? 54.56457 -38.06145 22.71763 1.000 52.02979 107 PRO B C 1
ATOM 8258 O O . PRO B 1 35 ? 53.66387 -38.68748 23.28032 1.000 53.72793 107 PRO B O 1
ATOM 8269 N N . GLY B 1 36 ? 54.33979 -36.96868 21.99171 1.000 52.21836 108 GLY B N 1
ATOM 8270 C CA . GLY B 1 36 ? 53.02666 -36.38215 21.85578 1.000 60.22255 108 GLY B CA 1
ATOM 8271 C C . GLY B 1 36 ? 52.71763 -35.28011 22.85017 1.000 64.57111 108 GLY B C 1
ATOM 8272 O O . GLY B 1 36 ? 51.88143 -34.41713 22.56425 1.000 53.10454 108 GLY B O 1
ATOM 8276 N N . ARG B 1 37 ? 53.37494 -35.28925 24.02129 1.000 66.10844 109 ARG B N 1
ATOM 8277 C CA . ARG B 1 37 ? 53.22087 -34.24847 25.03638 1.000 61.86137 109 ARG B CA 1
ATOM 8278 C C . ARG B 1 37 ? 54.59508 -34.01283 25.67457 1.000 59.93543 109 ARG B C 1
ATOM 8279 O O . ARG B 1 37 ? 54.85166 -34.34302 26.83271 1.000 46.12788 109 ARG B O 1
ATOM 8300 N N . LEU B 1 38 ? 55.50299 -33.42697 24.88854 1.000 69.67424 110 LEU B N 1
ATOM 8301 C CA . LEU B 1 38 ? 56.88679 -33.27816 25.32158 1.000 64.48622 110 LEU B CA 1
ATOM 8302 C C . LEU B 1 38 ? 57.02824 -32.36832 26.53652 1.000 65.60641 110 LEU B C 1
ATOM 8303 O O . LEU B 1 38 ? 58.05520 -32.42950 27.22028 1.000 75.12866 110 LEU B O 1
ATOM 8319 N N . HIS B 1 39 ? 56.03290 -31.52767 26.81957 1.000 57.43401 111 HIS B N 1
ATOM 8320 C CA . HIS B 1 39 ? 56.05943 -30.65045 27.98204 1.000 54.09576 111 HIS B CA 1
ATOM 8321 C C . HIS B 1 39 ? 55.17992 -31.14892 29.12122 1.000 75.59185 111 HIS B C 1
ATOM 8322 O O . HIS B 1 39 ? 54.93752 -30.39995 30.07659 1.000 48.63531 111 HIS B O 1
ATOM 8336 N N . GLY B 1 40 ? 54.69436 -32.38805 29.04041 1.000 54.51090 112 GLY B N 1
ATOM 8337 C CA . GLY B 1 40 ? 53.84045 -32.93758 30.07140 1.000 58.08835 112 GLY B CA 1
ATOM 8338 C C . GLY B 1 40 ? 52.37320 -32.67756 29.80334 1.000 74.29772 112 GLY B C 1
ATOM 8339 O O . GLY B 1 40 ? 51.98024 -31.99149 28.85503 1.000 81.06631 112 GLY B O 1
ATOM 8343 N N . ARG B 1 41 ? 51.54247 -33.24293 30.67534 1.000 74.79248 113 ARG B N 1
ATOM 8344 C CA . ARG B 1 41 ? 50.09632 -33.08718 30.56423 1.000 69.86422 113 ARG B CA 1
ATOM 8345 C C . ARG B 1 41 ? 49.72341 -31.63888 30.86330 1.000 51.15610 113 ARG B C 1
ATOM 8346 O O . ARG B 1 41 ? 49.88775 -31.17209 31.99490 1.000 53.34459 113 ARG B O 1
ATOM 8367 N N . LEU B 1 42 ? 49.21082 -30.92850 29.86558 1.000 56.37021 114 LEU B N 1
ATOM 8368 C CA . LEU B 1 42 ? 48.92203 -29.50626 29.98812 1.000 53.80540 114 LEU B CA 1
ATOM 8369 C C . LEU B 1 42 ? 47.43968 -29.27508 30.25683 1.000 44.54529 114 LEU B C 1
ATOM 8370 O O . LEU B 1 42 ? 46.57935 -29.96156 29.69806 1.000 48.34854 114 LEU B O 1
ATOM 8386 N N . GLY B 1 43 ? 47.14854 -28.29316 31.10368 1.000 49.62043 115 GLY B N 1
ATOM 8387 C CA . GLY B 1 43 ? 45.78206 -27.87013 31.32451 1.000 62.22096 115 GLY B CA 1
ATOM 8388 C C . GLY B 1 43 ? 45.03983 -28.62517 32.39950 1.000 58.43210 115 GLY B C 1
ATOM 8389 O O . GLY B 1 43 ? 43.81730 -28.78495 32.30045 1.000 62.94485 115 GLY B O 1
ATOM 8393 N N . ILE B 1 44 ? 45.73861 -29.08648 33.43164 1.000 59.98349 116 ILE B N 1
ATOM 8394 C CA . ILE B 1 44 ? 45.14612 -29.82076 34.54139 1.000 58.93116 116 ILE B CA 1
ATOM 8395 C C . ILE B 1 44 ? 45.21013 -28.95827 35.79290 1.000 73.25830 116 ILE B C 1
ATOM 8396 O O . ILE B 1 44 ? 46.21092 -28.27337 36.03786 1.000 70.16339 116 ILE B O 1
ATOM 8412 N N . LYS B 1 45 ? 44.12928 -28.98763 36.57998 1.000 80.13142 117 LYS B N 1
ATOM 8413 C CA . LYS B 1 45 ? 44.02555 -28.23464 37.82275 1.000 86.16960 117 LYS B CA 1
ATOM 8414 C C . LYS B 1 45 ? 44.57449 -29.08116 38.96842 1.000 93.43279 117 LYS B C 1
ATOM 8415 O O . LYS B 1 45 ? 44.95202 -30.24221 38.75665 1.000 79.73288 117 LYS B O 1
ATOM 8434 N N . PRO B 1 46 ? 44.63759 -28.54536 40.19027 1.000 85.15078 118 PRO B N 1
ATOM 8435 C CA . PRO B 1 46 ? 45.01157 -29.39840 41.33113 1.000 83.71865 118 PRO B CA 1
ATOM 8436 C C . PRO B 1 46 ? 44.14562 -30.64584 41.45533 1.000 78.77454 118 PRO B C 1
ATOM 8437 O O . PRO B 1 46 ? 44.66707 -31.71995 41.78269 1.000 70.01673 118 PRO B O 1
ATOM 8448 N N . ASP B 1 47 ? 42.83504 -30.53731 41.19449 1.000 86.29186 119 ASP B N 1
ATOM 8449 C CA . ASP B 1 47 ? 41.95478 -31.69374 41.34053 1.000 73.24656 119 ASP B CA 1
ATOM 8450 C C . ASP B 1 47 ? 42.35397 -32.83383 40.41133 1.000 77.58209 119 ASP B C 1
ATOM 8451 O O . ASP B 1 47 ? 42.18428 -34.00853 40.76134 1.000 79.67932 119 ASP B O 1
ATOM 8460 N N . GLY B 1 48 ? 42.87179 -32.50945 39.22619 1.000 82.23453 120 GLY B N 1
ATOM 8461 C CA . GLY B 1 48 ? 43.19356 -33.50292 38.22396 1.000 74.16545 120 GLY B CA 1
ATOM 8462 C C . GLY B 1 48 ? 42.26750 -33.54121 37.02121 1.000 74.34839 120 GLY B C 1
ATOM 8463 O O . GLY B 1 48 ? 42.33124 -34.50503 36.24810 1.000 56.22750 120 GLY B O 1
ATOM 8467 N N . GLN B 1 49 ? 41.38549 -32.54822 36.85821 1.000 84.77545 121 GLN B N 1
ATOM 8468 C CA . GLN B 1 49 ? 40.41398 -32.47077 35.76968 1.000 64.57926 121 GLN B CA 1
ATOM 8469 C C . GLN B 1 49 ? 40.68637 -31.21701 34.94687 1.000 68.94746 121 GLN B C 1
ATOM 8470 O O . GLN B 1 49 ? 41.05891 -30.18649 35.51468 1.000 81.61500 121 GLN B O 1
ATOM 8484 N N . PRO B 1 50 ? 40.54559 -31.27109 33.61986 1.000 69.70831 122 PRO B N 1
ATOM 8485 C CA . PRO B 1 50 ? 40.91441 -30.10795 32.79639 1.000 59.02278 122 PRO B CA 1
ATOM 8486 C C . PRO B 1 50 ? 40.20214 -28.81892 33.17682 1.000 58.03608 122 PRO B C 1
ATOM 8487 O O . PRO B 1 50 ? 39.00629 -28.80694 33.47472 1.000 63.09651 122 PRO B O 1
ATOM 8498 N N . GLY B 1 51 ? 40.95853 -27.72207 33.13003 1.000 46.81447 123 GLY B N 1
ATOM 8499 C CA . GLY B 1 51 ? 40.44890 -26.39205 33.39978 1.000 47.80926 123 GLY B CA 1
ATOM 8500 C C . GLY B 1 51 ? 39.88196 -25.73420 32.15868 1.000 59.42935 123 GLY B C 1
ATOM 8501 O O . GLY B 1 51 ? 39.94915 -24.51109 31.99968 1.000 62.73960 123 GLY B O 1
ATOM 8505 N N . TYR B 1 52 ? 39.32842 -26.54829 31.26520 1.000 60.28721 124 TYR B N 1
ATOM 8506 C CA . TYR B 1 52 ? 38.77483 -26.07629 29.99938 1.000 56.32307 124 TYR B CA 1
ATOM 8507 C C . TYR B 1 52 ? 37.44474 -26.77682 29.77482 1.000 71.56147 124 TYR B C 1
ATOM 8508 O O . TYR B 1 52 ? 37.40891 -27.99495 29.57529 1.000 66.19741 124 TYR B O 1
ATOM 8526 N N . THR B 1 53 ? 36.35367 -26.01291 29.81262 1.000 69.30138 125 THR B N 1
ATOM 8527 C CA . THR B 1 53 ? 35.02091 -26.57572 29.60382 1.000 77.65413 125 THR B CA 1
ATOM 8528 C C . THR B 1 53 ? 34.83704 -26.80742 28.10928 1.000 65.20165 125 THR B C 1
ATOM 8529 O O . THR B 1 53 ? 34.52538 -25.88405 27.35364 1.000 61.59656 125 THR B O 1
ATOM 8540 N N . ARG B 1 54 ? 35.02960 -28.05172 27.68304 1.000 52.91920 126 ARG B N 1
ATOM 8541 C CA . ARG B 1 54 ? 34.86968 -28.41438 26.27976 1.000 51.41383 126 ARG B CA 1
ATOM 8542 C C . ARG B 1 54 ? 33.39732 -28.39458 25.89094 1.000 43.36600 126 ARG B C 1
ATOM 8543 O O . ARG B 1 54 ? 32.52283 -28.75780 26.68096 1.000 55.57274 126 ARG B O 1
ATOM 8564 N N . ALA B 1 55 ? 33.11796 -27.94886 24.63348 1.000 47.18056 127 ALA B N 1
ATOM 8565 C CA . ALA B 1 55 ? 31.73852 -27.80542 24.18814 1.000 44.73519 127 ALA B CA 1
ATOM 8566 C C . ALA B 1 55 ? 31.21962 -29.07478 23.52434 1.000 59.71797 127 ALA B C 1
ATOM 8567 O O . ALA B 1 55 ? 31.99679 -29.85898 22.97163 1.000 67.27000 127 ALA B O 1
ATOM 8574 N N . PRO B 1 56 ? 29.90624 -29.29171 23.56678 1.000 59.48461 128 PRO B N 1
ATOM 8575 C CA . PRO B 1 56 ? 29.32163 -30.44779 22.87548 1.000 50.57125 128 PRO B CA 1
ATOM 8576 C C . PRO B 1 56 ? 29.36847 -30.27067 21.36462 1.000 58.80794 128 PRO B C 1
ATOM 8577 O O . PRO B 1 56 ? 29.73738 -29.21901 20.83558 1.000 63.37704 128 PRO B O 1
ATOM 8588 N N . SER B 1 57 ? 28.97836 -31.33237 20.66739 1.000 46.38791 129 SER B N 1
ATOM 8589 C CA . SER B 1 57 ? 28.97571 -31.30273 19.21199 1.000 51.37752 129 SER B CA 1
ATOM 8590 C C . SER B 1 57 ? 28.13346 -30.13498 18.70183 1.000 64.82522 129 SER B C 1
ATOM 8591 O O . SER B 1 57 ? 27.09930 -29.80797 19.29687 1.000 71.62745 129 SER B O 1
ATOM 8599 N N . PRO B 1 58 ? 28.54937 -29.47674 17.62108 1.000 58.28144 130 PRO B N 1
ATOM 8600 C CA . PRO B 1 58 ? 27.74822 -28.37980 17.05943 1.000 70.19171 130 PRO B CA 1
ATOM 8601 C C . PRO B 1 58 ? 26.32934 -28.82957 16.76432 1.000 74.11166 130 PRO B C 1
ATOM 8602 O O . PRO B 1 58 ? 26.06008 -30.03353 16.63687 1.000 76.07723 130 PRO B O 1
ATOM 8613 N N . PRO B 1 59 ? 25.39541 -27.89114 16.64880 1.000 56.78313 131 PRO B N 1
ATOM 8614 C CA . PRO B 1 59 ? 23.99358 -28.26206 16.44979 1.000 66.29064 131 PRO B CA 1
ATOM 8615 C C . PRO B 1 59 ? 23.73772 -28.86790 15.07986 1.000 83.96604 131 PRO B C 1
ATOM 8616 O O . PRO B 1 59 ? 24.45114 -28.61846 14.10533 1.000 62.52491 131 PRO B O 1
ATOM 8627 N N . THR B 1 60 ? 22.67833 -29.67610 15.01885 1.000 86.46627 132 THR B N 1
ATOM 8628 C CA . THR B 1 60 ? 22.21743 -30.17748 13.73073 1.000 82.70672 132 THR B CA 1
ATOM 8629 C C . THR B 1 60 ? 21.60791 -29.05008 12.90655 1.000 84.94476 132 THR B C 1
ATOM 8630 O O . THR B 1 60 ? 21.81095 -28.98172 11.68811 1.000 76.04604 132 THR B O 1
ATOM 8641 N N . ASP B 1 61 ? 20.87449 -28.14744 13.55995 1.000 100.45297 133 ASP B N 1
ATOM 8642 C CA . ASP B 1 61 ? 20.28631 -26.98202 12.89895 1.000 111.79131 133 ASP B CA 1
ATOM 8643 C C . ASP B 1 61 ? 21.28739 -25.82374 12.86826 1.000 98.18614 133 ASP B C 1
ATOM 8644 O O . ASP B 1 61 ? 21.04728 -24.73159 13.38389 1.000 100.45261 133 ASP B O 1
ATOM 8653 N N . LEU B 1 62 ? 22.43212 -26.08697 12.24395 1.000 96.35518 134 LEU B N 1
ATOM 8654 C CA . LEU B 1 62 ? 23.51461 -25.11891 12.14269 1.000 82.59945 134 LEU B CA 1
ATOM 8655 C C . LEU B 1 62 ? 23.56227 -24.51388 10.74872 1.000 87.91403 134 LEU B C 1
ATOM 8656 O O . LEU B 1 62 ? 23.61665 -25.24121 9.75140 1.000 88.79131 134 LEU B O 1
ATOM 8672 N N . SER B 1 63 ? 23.55573 -23.18429 10.68505 1.000 101.07645 135 SER B N 1
ATOM 8673 C CA . SER B 1 63 ? 23.79995 -22.47038 9.43543 1.000 99.04753 135 SER B CA 1
ATOM 8674 C C . SER B 1 63 ? 25.29573 -22.19290 9.34086 1.000 85.14378 135 SER B C 1
ATOM 8675 O O . SER B 1 63 ? 25.84790 -21.42335 10.13409 1.000 93.49191 135 SER B O 1
ATOM 8683 N N . MET B 1 64 ? 25.94415 -22.80115 8.35768 1.000 62.56370 136 MET B N 1
ATOM 8684 C CA . MET B 1 64 ? 27.38290 -22.68819 8.18068 1.000 57.13588 136 MET B CA 1
ATOM 8685 C C . MET B 1 64 ? 27.81421 -21.33369 7.63084 1.000 73.60845 136 MET B C 1
ATOM 8686 O O . MET B 1 64 ? 28.82617 -20.79180 8.09361 1.000 71.00131 136 MET B O 1
ATOM 8700 N N . PRO B 1 65 ? 27.10198 -20.74327 6.66398 1.000 91.49022 137 PRO B N 1
ATOM 8701 C CA . PRO B 1 65 ? 27.61488 -19.49108 6.08587 1.000 89.44607 137 PRO B CA 1
ATOM 8702 C C . PRO B 1 65 ? 27.65579 -18.35809 7.08757 1.000 79.27051 137 PRO B C 1
ATOM 8703 O O . PRO B 1 65 ? 28.54429 -17.50051 7.00754 1.000 64.32629 137 PRO B O 1
ATOM 8714 N N . GLN B 1 66 ? 26.72874 -18.33532 8.04505 1.000 68.23438 138 GLN B N 1
ATOM 8715 C CA A GLN B 1 66 ? 26.71165 -17.28489 9.05196 0.500 71.50222 138 GLN B CA 1
ATOM 8716 C CA B GLN B 1 66 ? 26.69698 -17.29273 9.06253 0.500 71.49748 138 GLN B CA 1
ATOM 8717 C C . GLN B 1 66 ? 27.52765 -17.64175 10.28476 1.000 73.57224 138 GLN B C 1
ATOM 8718 O O . GLN B 1 66 ? 27.91727 -16.73709 11.03170 1.000 82.27344 138 GLN B O 1
ATOM 8743 N N . ALA B 1 67 ? 27.81094 -18.92466 10.50455 1.000 63.39108 139 ALA B N 1
ATOM 8744 C CA . ALA B 1 67 ? 28.69029 -19.30097 11.60414 1.000 70.54368 139 ALA B CA 1
ATOM 8745 C C . ALA B 1 67 ? 30.12642 -18.87697 11.32092 1.000 73.17900 139 ALA B C 1
ATOM 8746 O O . ALA B 1 67 ? 30.85735 -18.49022 12.23980 1.000 81.62724 139 ALA B O 1
ATOM 8753 N N . LEU B 1 68 ? 30.55010 -18.94230 10.05489 1.000 72.85659 140 LEU B N 1
ATOM 8754 C CA . LEU B 1 68 ? 31.88388 -18.48205 9.68235 1.000 70.93209 140 LEU B CA 1
ATOM 8755 C C . LEU B 1 68 ? 32.02897 -16.96864 9.78232 1.000 63.38569 140 LEU B C 1
ATOM 8756 O O . LEU B 1 68 ? 33.13308 -16.45178 9.58099 1.000 52.03565 140 LEU B O 1
ATOM 8772 N N . ALA B 1 69 ? 30.94564 -16.25269 10.06702 1.000 69.88782 141 ALA B N 1
ATOM 8773 C CA . ALA B 1 69 ? 30.99528 -14.83843 10.41436 1.000 86.26471 141 ALA B CA 1
ATOM 8774 C C . ALA B 1 69 ? 30.99286 -14.63480 11.92062 1.000 84.87362 141 ALA B C 1
ATOM 8775 O O . ALA B 1 69 ? 31.72866 -13.78900 12.43694 1.000 73.44966 141 ALA B O 1
ATOM 8782 N N . ARG B 1 70 ? 30.15892 -15.40099 12.62700 1.000 87.52929 142 ARG B N 1
ATOM 8783 C CA . ARG B 1 70 ? 30.12553 -15.33942 14.08269 1.000 100.11267 142 ARG B CA 1
ATOM 8784 C C . ARG B 1 70 ? 31.46069 -15.76665 14.67828 1.000 83.93438 142 ARG B C 1
ATOM 8785 O O . ARG B 1 70 ? 31.89916 -15.21738 15.69606 1.000 84.50464 142 ARG B O 1
ATOM 8806 N N . GLY B 1 71 ? 32.12266 -16.74354 14.05584 1.000 78.25252 143 GLY B N 1
ATOM 8807 C CA . GLY B 1 71 ? 33.42623 -17.20049 14.49902 1.000 78.63117 143 GLY B CA 1
ATOM 8808 C C . GLY B 1 71 ? 34.58940 -16.35664 14.03437 1.000 61.51624 143 GLY B C 1
ATOM 8809 O O . GLY B 1 71 ? 35.71791 -16.56531 14.49012 1.000 63.85494 143 GLY B O 1
ATOM 8813 N N . GLY B 1 72 ? 34.34441 -15.41776 13.12996 1.000 53.91505 144 GLY B N 1
ATOM 8814 C CA . GLY B 1 72 ? 35.40092 -14.54761 12.65957 1.000 66.13001 144 GLY B CA 1
ATOM 8815 C C . GLY B 1 72 ? 36.31947 -15.20972 11.66219 1.000 59.62501 144 GLY B C 1
ATOM 8816 O O . GLY B 1 72 ? 37.54301 -15.04336 11.74270 1.000 65.53578 144 GLY B O 1
ATOM 8820 N N . GLY B 1 73 ? 35.76294 -15.95956 10.71853 1.000 52.44913 145 GLY B N 1
ATOM 8821 C CA . GLY B 1 73 ? 36.56900 -16.57998 9.69357 1.000 57.71135 145 GLY B CA 1
ATOM 8822 C C . GLY B 1 73 ? 36.47580 -18.08999 9.69208 1.000 50.79409 145 GLY B C 1
ATOM 8823 O O . GLY B 1 73 ? 36.49251 -18.70696 8.62315 1.000 58.31166 145 GLY B O 1
ATOM 8827 N N . PHE B 1 74 ? 36.39301 -18.70275 10.87385 1.000 43.67994 146 PHE B N 1
ATOM 8828 C CA . PHE B 1 74 ? 36.33815 -20.15362 10.98478 1.000 61.89965 146 PHE B CA 1
ATOM 8829 C C . PHE B 1 74 ? 35.22311 -20.58436 11.93070 1.000 59.00681 146 PHE B C 1
ATOM 8830 O O . PHE B 1 74 ? 34.82896 -19.84670 12.83978 1.000 55.92350 146 PHE B O 1
ATOM 8847 N N . ASN B 1 75 ? 34.70139 -21.78859 11.68047 1.000 57.29180 147 ASN B N 1
ATOM 8848 C CA . ASN B 1 75 ? 33.64135 -22.37265 12.49286 1.000 48.18920 147 ASN B CA 1
ATOM 8849 C C . ASN B 1 75 ? 34.09610 -22.55122 13.93426 1.000 45.80071 147 ASN B C 1
ATOM 8850 O O . ASN B 1 75 ? 34.89726 -23.44331 14.23429 1.000 41.73872 147 ASN B O 1
ATOM 8861 N N . LEU B 1 76 ? 33.56535 -21.72821 14.83540 1.000 46.23915 148 LEU B N 1
ATOM 8862 C CA . LEU B 1 76 ? 33.98618 -21.75279 16.23061 1.000 51.06140 148 LEU B CA 1
ATOM 8863 C C . LEU B 1 76 ? 33.18487 -22.73204 17.07652 1.000 49.25331 148 LEU B C 1
ATOM 8864 O O . LEU B 1 76 ? 33.69545 -23.20694 18.09743 1.000 36.73899 148 LEU B O 1
ATOM 8880 N N . TYR B 1 77 ? 31.94526 -23.04606 16.68663 1.000 44.96877 149 TYR B N 1
ATOM 8881 C CA . TYR B 1 77 ? 31.21181 -24.10517 17.37199 1.000 41.49559 149 TYR B CA 1
ATOM 8882 C C . TYR B 1 77 ? 32.01546 -25.39859 17.37425 1.000 50.16572 149 TYR B C 1
ATOM 8883 O O . TYR B 1 77 ? 32.01274 -26.14567 18.35956 1.000 47.75396 149 TYR B O 1
ATOM 8901 N N . LEU B 1 78 ? 32.71539 -25.67467 16.27266 1.000 52.89846 150 LEU B N 1
ATOM 8902 C CA . LEU B 1 78 ? 33.50654 -26.89392 16.16161 1.000 40.42780 150 LEU B CA 1
ATOM 8903 C C . LEU B 1 78 ? 34.81077 -26.78809 16.94100 1.000 43.48439 150 LEU B C 1
ATOM 8904 O O . LEU B 1 78 ? 35.14323 -27.67594 17.73270 1.000 53.60602 150 LEU B O 1
ATOM 8920 N N . SER B 1 79 ? 35.56275 -25.70916 16.73126 1.000 48.85430 151 SER B N 1
ATOM 8921 C CA . SER B 1 79 ? 36.81776 -25.53813 17.45297 1.000 45.21203 151 SER B CA 1
ATOM 8922 C C . SER B 1 79 ? 36.60542 -25.65275 18.95723 1.000 51.14808 151 SER B C 1
ATOM 8923 O O . SER B 1 79 ? 37.42481 -26.24860 19.66616 1.000 60.47644 151 SER B O 1
ATOM 8931 N N . ASP B 1 80 ? 35.50144 -25.09671 19.46153 1.000 55.66099 152 ASP B N 1
ATOM 8932 C CA . ASP B 1 80 ? 35.21620 -25.17918 20.88931 1.000 42.64035 152 ASP B CA 1
ATOM 8933 C C . ASP B 1 80 ? 34.92190 -26.60665 21.32471 1.000 48.02677 152 ASP B C 1
ATOM 8934 O O . ASP B 1 80 ? 35.15533 -26.95970 22.48576 1.000 55.83640 152 ASP B O 1
ATOM 8943 N N . HIS B 1 81 ? 34.39857 -27.43378 20.42252 1.000 52.35136 153 HIS B N 1
ATOM 8944 C CA . HIS B 1 81 ? 34.11934 -28.82203 20.75753 1.000 50.74752 153 HIS B CA 1
ATOM 8945 C C . HIS B 1 81 ? 35.33669 -29.72199 20.60361 1.000 54.49124 153 HIS B C 1
ATOM 8946 O O . HIS B 1 81 ? 35.33754 -30.83996 21.13182 1.000 52.86179 153 HIS B O 1
ATOM 8960 N N . LEU B 1 82 ? 36.36953 -29.26510 19.90596 1.000 60.75570 154 LEU B N 1
ATOM 8961 C CA . LEU B 1 82 ? 37.56527 -30.06461 19.68144 1.000 57.83227 154 LEU B CA 1
ATOM 8962 C C . LEU B 1 82 ? 38.55894 -29.89850 20.82664 1.000 56.38907 154 LEU B C 1
ATOM 8963 O O . LEU B 1 82 ? 38.66855 -28.82859 21.43318 1.000 47.50779 154 LEU B O 1
ATOM 8979 N N . GLU B 1 83 ? 39.30081 -30.96987 21.10197 1.000 41.16591 155 GLU B N 1
ATOM 8980 C CA . GLU B 1 83 ? 40.19535 -30.99510 22.25146 1.000 46.88293 155 GLU B CA 1
ATOM 8981 C C . GLU B 1 83 ? 41.42957 -30.12786 22.01720 1.000 49.01703 155 GLU B C 1
ATOM 8982 O O . GLU B 1 83 ? 41.90868 -29.97253 20.89103 1.000 48.27313 155 GLU B O 1
ATOM 8994 N N . LEU B 1 84 ? 41.94645 -29.55684 23.10788 1.000 48.89797 156 LEU B N 1
ATOM 8995 C CA . LEU B 1 84 ? 43.15201 -28.74158 23.01107 1.000 45.91791 156 LEU B CA 1
ATOM 8996 C C . LEU B 1 84 ? 44.38188 -29.58740 22.70119 1.000 50.73366 156 LEU B C 1
ATOM 8997 O O . LEU B 1 84 ? 45.32017 -29.09783 22.06246 1.000 49.09839 156 LEU B O 1
ATOM 9013 N N . ASP B 1 85 ? 44.39577 -30.84612 23.13530 1.000 50.91158 157 ASP B N 1
ATOM 9014 C CA . ASP B 1 85 ? 45.46182 -31.79345 22.79907 1.000 37.42491 157 ASP B CA 1
ATOM 9015 C C . ASP B 1 85 ? 45.08520 -32.60660 21.56481 1.000 49.01855 157 ASP B C 1
ATOM 9016 O O . ASP B 1 85 ? 45.13402 -33.83705 21.55302 1.000 73.88052 157 ASP B O 1
ATOM 9025 N N . ARG B 1 86 ? 44.70842 -31.89998 20.50302 1.000 41.24073 158 ARG B N 1
ATOM 9026 C CA . ARG B 1 86 ? 44.21914 -32.53951 19.29099 1.000 45.30065 158 ARG B CA 1
ATOM 9027 C C . ARG B 1 86 ? 45.40718 -33.09447 18.51379 1.000 51.97647 158 ARG B C 1
ATOM 9028 O O . ARG B 1 86 ? 46.25635 -32.32678 18.04509 1.000 45.62627 158 ARG B O 1
ATOM 9049 N N . THR B 1 87 ? 45.46319 -34.41526 18.35772 1.000 45.39887 159 THR B N 1
ATOM 9050 C CA . THR B 1 87 ? 46.49170 -35.01084 17.51698 1.000 48.79534 159 THR B CA 1
ATOM 9051 C C . THR B 1 87 ? 46.28435 -34.57850 16.06837 1.000 35.51497 159 THR B C 1
ATOM 9052 O O . THR B 1 87 ? 45.15667 -34.36073 15.61934 1.000 44.50278 159 THR B O 1
ATOM 9063 N N . ALA B 1 88 ? 47.38227 -34.46534 15.33143 1.000 46.62133 160 ALA B N 1
ATOM 9064 C CA . ALA B 1 88 ? 47.33412 -34.05052 13.93918 1.000 33.85351 160 ALA B CA 1
ATOM 9065 C C . ALA B 1 88 ? 48.23024 -34.94892 13.10370 1.000 39.30656 160 ALA B C 1
ATOM 9066 O O . ALA B 1 88 ? 49.27405 -35.40419 13.57794 1.000 48.09476 160 ALA B O 1
ATOM 9073 N N . PRO B 1 89 ? 47.84686 -35.22650 11.85789 1.000 42.82490 161 PRO B N 1
ATOM 9074 C CA . PRO B 1 89 ? 48.69472 -36.06631 11.00371 1.000 39.75364 161 PRO B CA 1
ATOM 9075 C C . PRO B 1 89 ? 50.02377 -35.39042 10.69837 1.000 49.06507 161 PRO B C 1
ATOM 9076 O O . PRO B 1 89 ? 50.12589 -34.16229 10.63514 1.000 49.40611 161 PRO B O 1
ATOM 9087 N N . ASP B 1 90 ? 51.05453 -36.21552 10.51371 1.000 45.32852 162 ASP B N 1
ATOM 9088 C CA . ASP B 1 90 ? 52.38659 -35.72974 10.16194 1.000 50.86560 162 ASP B CA 1
ATOM 9089 C C . ASP B 1 90 ? 52.42705 -35.44472 8.66443 1.000 47.93889 162 ASP B C 1
ATOM 9090 O O . ASP B 1 90 ? 52.33121 -36.36912 7.84918 1.000 47.27790 162 ASP B O 1
ATOM 9099 N N . ALA B 1 91 ? 52.59062 -34.17025 8.29792 1.000 35.49602 163 ALA B N 1
ATOM 9100 C CA . ALA B 1 91 ? 52.51831 -33.76485 6.90012 1.000 48.87315 163 ALA B CA 1
ATOM 9101 C C . ALA B 1 91 ? 53.86535 -33.70445 6.18929 1.000 59.68995 163 ALA B C 1
ATOM 9102 O O . ALA B 1 91 ? 53.89042 -33.46826 4.97617 1.000 62.22839 163 ALA B O 1
ATOM 9109 N N . ARG B 1 92 ? 54.97727 -33.89800 6.89109 1.000 53.87625 164 ARG B N 1
ATOM 9110 C CA . ARG B 1 92 ? 56.27507 -33.84846 6.23037 1.000 54.04949 164 ARG B CA 1
ATOM 9111 C C . ARG B 1 92 ? 56.49784 -35.10036 5.38430 1.000 48.06260 164 ARG B C 1
ATOM 9112 O O . ARG B 1 92 ? 55.94194 -36.16965 5.65229 1.000 41.68777 164 ARG B O 1
ATOM 9133 N N . HIS B 1 93 ? 57.32411 -34.95098 4.34834 1.000 44.78539 165 HIS B N 1
ATOM 9134 C CA . HIS B 1 93 ? 57.64577 -36.06626 3.46918 1.000 40.47184 165 HIS B CA 1
ATOM 9135 C C . HIS B 1 93 ? 58.29577 -37.19176 4.25979 1.000 43.63693 165 HIS B C 1
ATOM 9136 O O . HIS B 1 93 ? 59.01015 -36.96099 5.23762 1.000 52.31849 165 HIS B O 1
ATOM 9150 N N . ALA B 1 94 ? 58.05076 -38.42621 3.81549 1.000 50.78960 166 ALA B N 1
ATOM 9151 C CA . ALA B 1 94 ? 58.58604 -39.58441 4.52142 1.000 52.52070 166 ALA B CA 1
ATOM 9152 C C . ALA B 1 94 ? 60.09415 -39.49057 4.69400 1.000 43.64263 166 ALA B C 1
ATOM 9153 O O . ALA B 1 94 ? 60.64206 -40.00758 5.67406 1.000 59.23097 166 ALA B O 1
ATOM 9160 N N . SER B 1 95 ? 60.78227 -38.82701 3.76283 1.000 57.65705 167 SER B N 1
ATOM 9161 C CA . SER B 1 95 ? 62.23045 -38.70001 3.87430 1.000 64.57568 167 SER B CA 1
ATOM 9162 C C . SER B 1 95 ? 62.62339 -37.70881 4.96268 1.000 52.03345 167 SER B C 1
ATOM 9163 O O . SER B 1 95 ? 63.72584 -37.80043 5.51234 1.000 54.27140 167 SER B O 1
ATOM 9171 N N . CYS B 1 96 ? 61.74539 -36.75729 5.28430 1.000 46.59797 168 CYS B N 1
ATOM 9172 C CA . CYS B 1 96 ? 62.05119 -35.80929 6.34779 1.000 43.06594 168 CYS B CA 1
ATOM 9173 C C . CYS B 1 96 ? 62.10295 -36.48551 7.71127 1.000 49.21968 168 CYS B C 1
ATOM 9174 O O . CYS B 1 96 ? 62.87308 -36.06637 8.58130 1.000 52.36068 168 CYS B O 1
ATOM 9181 N N . ARG B 1 97 ? 61.30490 -37.53601 7.91412 1.000 83.76853 169 ARG B N 1
ATOM 9182 C CA . ARG B 1 97 ? 61.25896 -38.19047 9.21413 1.000 75.01744 169 ARG B CA 1
ATOM 9183 C C . ARG B 1 97 ? 62.52176 -38.99257 9.48832 1.000 84.35172 169 ARG B C 1
ATOM 9184 O O . ARG B 1 97 ? 62.79366 -39.33033 10.64629 1.000 87.85445 169 ARG B O 1
ATOM 9205 N N . GLN B 1 98 ? 63.29212 -39.30646 8.44547 1.000 82.53208 170 GLN B N 1
ATOM 9206 C CA . GLN B 1 98 ? 64.51177 -40.09616 8.55006 1.000 86.52333 170 GLN B CA 1
ATOM 9207 C C . GLN B 1 98 ? 65.72889 -39.24700 8.90999 1.000 82.76281 170 GLN B C 1
ATOM 9208 O O . GLN B 1 98 ? 66.84295 -39.54378 8.46458 1.000 81.20551 170 GLN B O 1
ATOM 9222 N N . LEU B 1 99 ? 65.54604 -38.20457 9.70456 1.000 80.80357 171 LEU B N 1
ATOM 9223 C CA . LEU B 1 99 ? 66.61124 -37.30316 10.10568 1.000 61.58728 171 LEU B CA 1
ATOM 9224 C C . LEU B 1 99 ? 66.82366 -37.33884 11.60681 1.000 66.58658 171 LEU B C 1
ATOM 9225 O O . LEU B 1 99 ? 65.97332 -37.80304 12.36319 1.000 67.49500 171 LEU B O 1
ATOM 9241 N N . HIS B 1 100 ? 67.98415 -36.82876 12.02317 1.000 79.28098 172 HIS B N 1
ATOM 9242 C CA . HIS B 1 100 ? 68.38650 -36.78873 13.42286 1.000 78.35279 172 HIS B CA 1
ATOM 9243 C C . HIS B 1 100 ? 68.90245 -35.39608 13.75355 1.000 69.51944 172 HIS B C 1
ATOM 9244 O O . HIS B 1 100 ? 69.66425 -34.81493 12.97340 1.000 65.72818 172 HIS B O 1
ATOM 9258 N N . TYR B 1 101 ? 68.47099 -34.85840 14.89430 1.000 68.72523 173 TYR B N 1
ATOM 9259 C CA . TYR B 1 101 ? 68.94873 -33.58185 15.40378 1.000 59.19374 173 TYR B CA 1
ATOM 9260 C C . TYR B 1 101 ? 69.45870 -33.78644 16.82524 1.000 60.18682 173 TYR B C 1
ATOM 9261 O O . TYR B 1 101 ? 68.82067 -34.47842 17.62336 1.000 56.69485 173 TYR B O 1
ATOM 9279 N N . ASP B 1 102 ? 70.59418 -33.16609 17.14509 1.000 56.88174 174 ASP B N 1
ATOM 9280 C CA . ASP B 1 102 ? 71.19639 -33.27456 18.47623 1.000 58.75239 174 ASP B CA 1
ATOM 9281 C C . ASP B 1 102 ? 70.71499 -32.08502 19.29521 1.000 65.54893 174 ASP B C 1
ATOM 9282 O O . ASP B 1 102 ? 71.20950 -30.96538 19.14448 1.000 54.06612 174 ASP B O 1
ATOM 9291 N N . LEU B 1 103 ? 69.73918 -32.33249 20.17338 1.000 67.02778 175 LEU B N 1
ATOM 9292 C CA . LEU B 1 103 ? 69.06475 -31.24155 20.86962 1.000 53.01082 175 LEU B CA 1
ATOM 9293 C C . LEU B 1 103 ? 70.01496 -30.47796 21.78212 1.000 61.72340 175 LEU B C 1
ATOM 9294 O O . LEU B 1 103 ? 69.90473 -29.25376 21.91878 1.000 58.88927 175 LEU B O 1
ATOM 9310 N N . SER B 1 104 ? 70.94468 -31.18394 22.42906 1.000 69.32630 176 SER B N 1
ATOM 9311 C CA . SER B 1 104 ? 71.85263 -30.53521 23.36745 1.000 58.07012 176 SER B CA 1
ATOM 9312 C C . SER B 1 104 ? 72.82499 -29.58149 22.68607 1.000 61.03837 176 SER B C 1
ATOM 9313 O O . SER B 1 104 ? 73.45022 -28.76554 23.37081 1.000 60.58193 176 SER B O 1
ATOM 9321 N N . THR B 1 105 ? 72.96379 -29.66107 21.35886 1.000 66.51052 177 THR B N 1
ATOM 9322 C CA . THR B 1 105 ? 73.90006 -28.82893 20.61322 1.000 66.54268 177 THR B CA 1
ATOM 9323 C C . THR B 1 105 ? 73.19757 -27.77319 19.76320 1.000 50.99417 177 THR B C 1
ATOM 9324 O O . THR B 1 105 ? 73.81208 -27.20783 18.85549 1.000 34.56964 177 THR B O 1
ATOM 9335 N N . LEU B 1 106 ? 71.90760 -27.51902 20.02390 1.000 51.80472 178 LEU B N 1
ATOM 9336 C CA . LEU B 1 106 ? 71.14052 -26.51336 19.30520 1.000 42.06263 178 LEU B CA 1
ATOM 9337 C C . LEU B 1 106 ? 70.76970 -25.37170 20.24278 1.000 44.48286 178 LEU B C 1
ATOM 9338 O O . LEU B 1 106 ? 70.55351 -25.58599 21.44030 1.000 48.85714 178 LEU B O 1
ATOM 9354 N N . PRO B 1 107 ? 70.67732 -24.15105 19.72609 1.000 49.02070 179 PRO B N 1
ATOM 9355 C CA . PRO B 1 107 ? 70.33408 -23.01245 20.58159 1.000 41.71005 179 PRO B CA 1
ATOM 9356 C C . PRO B 1 107 ? 68.85422 -23.00096 20.92125 1.000 43.60898 179 PRO B C 1
ATOM 9357 O O . PRO B 1 107 ? 68.00311 -23.36720 20.10747 1.000 37.35728 179 PRO B O 1
ATOM 9368 N N . LYS B 1 108 ? 68.55516 -22.59261 22.14957 1.000 58.01739 180 LYS B N 1
ATOM 9369 C CA . LYS B 1 108 ? 67.17140 -22.43608 22.56042 1.000 50.07593 180 LYS B CA 1
ATOM 9370 C C . LYS B 1 108 ? 66.51045 -21.32050 21.75375 1.000 57.24938 180 LYS B C 1
ATOM 9371 O O . LYS B 1 108 ? 67.17012 -20.42811 21.20939 1.000 41.83751 180 LYS B O 1
ATOM 9390 N N . ALA B 1 109 ? 65.18503 -21.37700 21.68453 1.000 43.64730 181 ALA B N 1
ATOM 9391 C CA . ALA B 1 109 ? 64.42696 -20.41653 20.90212 1.000 40.36399 181 ALA B CA 1
ATOM 9392 C C . ALA B 1 109 ? 63.16400 -20.02997 21.64976 1.000 37.21247 181 ALA B C 1
ATOM 9393 O O . ALA B 1 109 ? 62.57343 -20.84009 22.36945 1.000 30.70611 181 ALA B O 1
ATOM 9400 N N . SER B 1 110 ? 62.76249 -18.77480 21.47266 1.000 40.70935 182 SER B N 1
ATOM 9401 C CA . SER B 1 110 ? 61.55836 -18.23477 22.08918 1.000 33.09159 182 SER B CA 1
ATOM 9402 C C . SER B 1 110 ? 60.48230 -18.15415 21.01485 1.000 24.82221 182 SER B C 1
ATOM 9403 O O . SER B 1 110 ? 60.60338 -17.37383 20.06487 1.000 33.94717 182 SER B O 1
ATOM 9411 N N . VAL B 1 111 ? 59.44838 -18.97789 21.14814 1.000 26.14891 183 VAL B N 1
ATOM 9412 C CA . VAL B 1 111 ? 58.30160 -18.90833 20.24832 1.000 23.90356 183 VAL B CA 1
ATOM 9413 C C . VAL B 1 111 ? 57.40235 -17.76419 20.70143 1.000 26.69938 183 VAL B C 1
ATOM 9414 O O . VAL B 1 111 ? 57.06964 -17.64737 21.88792 1.000 24.29341 183 VAL B O 1
ATOM 9427 N N . ILE B 1 112 ? 57.03448 -16.89678 19.76309 1.000 20.02620 184 ILE B N 1
ATOM 9428 C CA . ILE B 1 112 ? 56.19414 -15.73772 20.03675 1.000 22.48151 184 ILE B CA 1
ATOM 9429 C C . ILE B 1 112 ? 54.88804 -15.90515 19.27824 1.000 26.55319 184 ILE B C 1
ATOM 9430 O O . ILE B 1 112 ? 54.89022 -16.05038 18.04982 1.000 34.06631 184 ILE B O 1
ATOM 9446 N N . ILE B 1 113 ? 53.77799 -15.87955 20.00713 1.000 31.86814 185 ILE B N 1
ATOM 9447 C CA . ILE B 1 113 ? 52.44757 -15.93297 19.42177 1.000 36.48887 185 ILE B CA 1
ATOM 9448 C C . ILE B 1 113 ? 51.75924 -14.62129 19.76344 1.000 23.26387 185 ILE B C 1
ATOM 9449 O O . ILE B 1 113 ? 51.44787 -14.35827 20.93196 1.000 19.73851 185 ILE B O 1
ATOM 9465 N N . VAL B 1 114 ? 51.52919 -13.79784 18.75163 1.000 23.57113 186 VAL B N 1
ATOM 9466 C CA . VAL B 1 114 ? 50.78111 -12.55848 18.90109 1.000 34.24225 186 VAL B CA 1
ATOM 9467 C C . VAL B 1 114 ? 49.33961 -12.85420 18.52437 1.000 37.06646 186 VAL B C 1
ATOM 9468 O O . VAL B 1 114 ? 49.05992 -13.68965 17.65469 1.000 40.11008 186 VAL B O 1
ATOM 9481 N N . PHE B 1 115 ? 48.40654 -12.18153 19.19131 1.000 50.22336 187 PHE B N 1
ATOM 9482 C CA . PHE B 1 115 ? 46.99935 -12.46597 18.96037 1.000 48.72628 187 PHE B CA 1
ATOM 9483 C C . PHE B 1 115 ? 46.17488 -11.25095 19.35958 1.000 37.64019 187 PHE B C 1
ATOM 9484 O O . PHE B 1 115 ? 46.55474 -10.49372 20.25743 1.000 36.39803 187 PHE B O 1
ATOM 9501 N N . TYR B 1 116 ? 45.05321 -11.06122 18.66208 1.000 30.52568 188 TYR B N 1
ATOM 9502 C CA . TYR B 1 116 ? 44.09495 -10.00940 18.99172 1.000 44.23571 188 TYR B CA 1
ATOM 9503 C C . TYR B 1 116 ? 42.69015 -10.57744 18.84991 1.000 45.14397 188 TYR B C 1
ATOM 9504 O O . TYR B 1 116 ? 42.29544 -10.99754 17.75609 1.000 31.10696 188 TYR B O 1
ATOM 9522 N N . ASN B 1 117 ? 41.94404 -10.59327 19.95326 1.000 50.30108 189 ASN B N 1
ATOM 9523 C CA . ASN B 1 117 ? 40.57485 -11.10610 19.96184 1.000 42.25389 189 ASN B CA 1
ATOM 9524 C C . ASN B 1 117 ? 40.52122 -12.49860 19.34333 1.000 22.87041 189 ASN B C 1
ATOM 9525 O O . ASN B 1 117 ? 39.57032 -12.86311 18.64867 1.000 24.09264 189 ASN B O 1
ATOM 9536 N N . GLU B 1 118 ? 41.56365 -13.27682 19.58432 1.000 29.37100 190 GLU B N 1
ATOM 9537 C CA . GLU B 1 118 ? 41.54896 -14.66552 19.15220 1.000 28.89553 190 GLU B CA 1
ATOM 9538 C C . GLU B 1 118 ? 40.69084 -15.48984 20.10704 1.000 25.38032 190 GLU B C 1
ATOM 9539 O O . GLU B 1 118 ? 40.80661 -15.34400 21.32577 1.000 33.11542 190 GLU B O 1
ATOM 9551 N N . PRO B 1 119 ? 39.83078 -16.36362 19.58986 1.000 32.78635 191 PRO B N 1
ATOM 9552 C CA . PRO B 1 119 ? 39.04047 -17.22002 20.48059 1.000 38.87346 191 PRO B CA 1
ATOM 9553 C C . PRO B 1 119 ? 39.92154 -18.10543 21.35202 1.000 41.76695 191 PRO B C 1
ATOM 9554 O O . PRO B 1 119 ? 41.06689 -18.42250 21.02098 1.000 35.83162 191 PRO B O 1
ATOM 9565 N N . PHE B 1 120 ? 39.35311 -18.52297 22.48344 1.000 38.70378 192 PHE B N 1
ATOM 9566 C CA . PHE B 1 120 ? 40.10734 -19.32283 23.44192 1.000 33.83235 192 PHE B CA 1
ATOM 9567 C C . PHE B 1 120 ? 40.54390 -20.64936 22.83333 1.000 35.00267 192 PHE B C 1
ATOM 9568 O O . PHE B 1 120 ? 41.71340 -21.03518 22.93685 1.000 48.84399 192 PHE B O 1
ATOM 9585 N N . SER B 1 121 ? 39.61870 -21.35554 22.17925 1.000 33.35566 193 SER B N 1
ATOM 9586 C CA . SER B 1 121 ? 39.92001 -22.69246 21.67269 1.000 31.59613 193 SER B CA 1
ATOM 9587 C C . SER B 1 121 ? 41.10697 -22.67202 20.71783 1.000 37.94824 193 SER B C 1
ATOM 9588 O O . SER B 1 121 ? 42.02941 -23.48789 20.83574 1.000 31.43027 193 SER B O 1
ATOM 9596 N N . THR B 1 122 ? 41.08877 -21.75774 19.74591 1.000 46.43185 194 THR B N 1
ATOM 9597 C CA . THR B 1 122 ? 42.17852 -21.69582 18.77949 1.000 44.47644 194 THR B CA 1
ATOM 9598 C C . THR B 1 122 ? 43.48951 -21.31333 19.45513 1.000 37.15917 194 THR B C 1
ATOM 9599 O O . THR B 1 122 ? 44.53165 -21.93215 19.20420 1.000 31.85396 194 THR B O 1
ATOM 9610 N N . LEU B 1 123 ? 43.45547 -20.30730 20.33038 1.000 32.73228 195 LEU B N 1
ATOM 9611 C CA . LEU B 1 123 ? 44.69069 -19.83966 20.94891 1.000 29.92192 195 LEU B CA 1
ATOM 9612 C C . LEU B 1 123 ? 45.32259 -20.91435 21.82451 1.000 35.35651 195 LEU B C 1
ATOM 9613 O O . LEU B 1 123 ? 46.53919 -21.12713 21.77470 1.000 30.84145 195 LEU B O 1
ATOM 9629 N N . MET B 1 124 ? 44.51887 -21.63095 22.60563 1.000 27.33436 196 MET B N 1
ATOM 9630 C CA . MET B 1 124 ? 45.11894 -22.61760 23.49331 1.000 26.12208 196 MET B CA 1
ATOM 9631 C C . MET B 1 124 ? 45.53762 -23.86641 22.72946 1.000 25.12544 196 MET B C 1
ATOM 9632 O O . MET B 1 124 ? 46.57534 -24.46391 23.03422 1.000 31.24768 196 MET B O 1
ATOM 9646 N N . ARG B 1 125 ? 44.74358 -24.28547 21.74385 1.000 29.42740 197 ARG B N 1
ATOM 9647 C CA . ARG B 1 125 ? 45.17135 -25.40086 20.90669 1.000 43.23028 197 ARG B CA 1
ATOM 9648 C C . ARG B 1 125 ? 46.50269 -25.09557 20.22766 1.000 37.76677 197 ARG B C 1
ATOM 9649 O O . ARG B 1 125 ? 47.31936 -26.00199 20.02390 1.000 27.26111 197 ARG B O 1
ATOM 9670 N N . SER B 1 126 ? 46.75632 -23.82995 19.89556 1.000 28.23632 198 SER B N 1
ATOM 9671 C CA . SER B 1 126 ? 48.06802 -23.47193 19.37081 1.000 30.32322 198 SER B CA 1
ATOM 9672 C C . SER B 1 126 ? 49.14285 -23.66748 20.43254 1.000 34.65478 198 SER B C 1
ATOM 9673 O O . SER B 1 126 ? 50.12687 -24.38255 20.20986 1.000 33.11268 198 SER B O 1
ATOM 9681 N N . VAL B 1 127 ? 48.96179 -23.05278 21.60433 1.000 34.83521 199 VAL B N 1
ATOM 9682 C CA . VAL B 1 127 ? 49.93963 -23.20590 22.67851 1.000 33.32087 199 VAL B CA 1
ATOM 9683 C C . VAL B 1 127 ? 50.12729 -24.67756 23.03246 1.000 32.13324 199 VAL B C 1
ATOM 9684 O O . VAL B 1 127 ? 51.25855 -25.14887 23.20585 1.000 32.45835 199 VAL B O 1
ATOM 9697 N N . HIS B 1 128 ? 49.03033 -25.43017 23.13743 1.000 29.95667 200 HIS B N 1
ATOM 9698 C CA . HIS B 1 128 ? 49.15079 -26.85972 23.40728 1.000 33.37684 200 HIS B CA 1
ATOM 9699 C C . HIS B 1 128 ? 49.97381 -27.54936 22.32825 1.000 29.82817 200 HIS B C 1
ATOM 9700 O O . HIS B 1 128 ? 50.89669 -28.31530 22.62863 1.000 25.09774 200 HIS B O 1
ATOM 9714 N N . SER B 1 129 ? 49.66038 -27.27485 21.05943 1.000 27.69739 201 SER B N 1
ATOM 9715 C CA . SER B 1 129 ? 50.36875 -27.93305 19.96898 1.000 27.14601 201 SER B CA 1
ATOM 9716 C C . SER B 1 129 ? 51.85862 -27.61995 20.02205 1.000 26.46793 201 SER B C 1
ATOM 9717 O O . SER B 1 129 ? 52.69685 -28.50102 19.79652 1.000 45.08530 201 SER B O 1
ATOM 9725 N N . VAL B 1 130 ? 52.20830 -26.37405 20.33724 1.000 26.94665 202 VAL B N 1
ATOM 9726 C CA . VAL B 1 130 ? 53.61415 -25.99495 20.44705 1.000 27.12897 202 VAL B CA 1
ATOM 9727 C C . VAL B 1 130 ? 54.27958 -26.74742 21.59200 1.000 19.98012 202 VAL B C 1
ATOM 9728 O O . VAL B 1 130 ? 55.31674 -27.39498 21.41497 1.000 33.90595 202 VAL B O 1
ATOM 9741 N N . LEU B 1 131 ? 53.70727 -26.64254 22.79422 1.000 25.71356 203 LEU B N 1
ATOM 9742 C CA . LEU B 1 131 ? 54.28486 -27.31793 23.95317 1.000 39.23987 203 LEU B CA 1
ATOM 9743 C C . LEU B 1 131 ? 54.26799 -28.83251 23.79904 1.000 36.31897 203 LEU B C 1
ATOM 9744 O O . LEU B 1 131 ? 55.15182 -29.52092 24.32031 1.000 40.86644 203 LEU B O 1
ATOM 9760 N N . ASN B 1 132 ? 53.26611 -29.37234 23.11118 1.000 33.98645 204 ASN B N 1
ATOM 9761 C CA . ASN B 1 132 ? 53.16863 -30.81740 22.97981 1.000 45.00747 204 ASN B CA 1
ATOM 9762 C C . ASN B 1 132 ? 54.15260 -31.37314 21.96295 1.000 42.85055 204 ASN B C 1
ATOM 9763 O O . ASN B 1 132 ? 54.53393 -32.54366 22.06342 1.000 48.98652 204 ASN B O 1
ATOM 9774 N N . GLY B 1 133 ? 54.57097 -30.56614 20.98930 1.000 29.33585 205 GLY B N 1
ATOM 9775 C CA . GLY B 1 133 ? 55.38164 -31.07551 19.90159 1.000 41.81628 205 GLY B CA 1
ATOM 9776 C C . GLY B 1 133 ? 56.75444 -30.45501 19.75360 1.000 41.24751 205 GLY B C 1
ATOM 9777 O O . GLY B 1 133 ? 57.39092 -30.59417 18.70435 1.000 46.29580 205 GLY B O 1
ATOM 9781 N N . THR B 1 134 ? 57.23388 -29.78551 20.79780 1.000 48.32876 206 THR B N 1
ATOM 9782 C CA . THR B 1 134 ? 58.54330 -29.14131 20.77354 1.000 53.77888 206 THR B CA 1
ATOM 9783 C C . THR B 1 134 ? 59.29556 -29.57961 22.02275 1.000 48.70095 206 THR B C 1
ATOM 9784 O O . THR B 1 134 ? 58.76445 -29.43660 23.14356 1.000 56.56217 206 THR B O 1
ATOM 9795 N N . PRO B 1 135 ? 60.49099 -30.15005 21.89707 1.000 47.38098 207 PRO B N 1
ATOM 9796 C CA . PRO B 1 135 ? 61.25918 -30.52657 23.09343 1.000 33.32154 207 PRO B CA 1
ATOM 9797 C C . PRO B 1 135 ? 61.50380 -29.32126 23.98192 1.000 48.35315 207 PRO B C 1
ATOM 9798 O O . PRO B 1 135 ? 61.74429 -28.21062 23.48368 1.000 45.53283 207 PRO B O 1
ATOM 9809 N N . PRO B 1 136 ? 61.44916 -29.49219 25.30644 1.000 34.23488 208 PRO B N 1
ATOM 9810 C CA . PRO B 1 136 ? 61.71136 -28.34737 26.19540 1.000 48.90575 208 PRO B CA 1
ATOM 9811 C C . PRO B 1 136 ? 63.15415 -27.88298 26.14964 1.000 44.09018 208 PRO B C 1
ATOM 9812 O O . PRO B 1 136 ? 63.43540 -26.73453 26.51317 1.000 60.83266 208 PRO B O 1
ATOM 9823 N N . GLN B 1 137 ? 64.07489 -28.74002 25.70758 1.000 41.85192 209 GLN B N 1
ATOM 9824 C CA . GLN B 1 137 ? 65.48636 -28.37967 25.69447 1.000 29.31491 209 GLN B CA 1
ATOM 9825 C C . GLN B 1 137 ? 65.75423 -27.23006 24.74013 1.000 32.49030 209 GLN B C 1
ATOM 9826 O O . GLN B 1 137 ? 66.68567 -26.44866 24.95972 1.000 60.39962 209 GLN B O 1
ATOM 9840 N N . ILE B 1 138 ? 64.95508 -27.11088 23.67649 1.000 39.88842 210 ILE B N 1
ATOM 9841 C CA . ILE B 1 138 ? 65.17301 -26.09360 22.65747 1.000 46.66685 210 ILE B CA 1
ATOM 9842 C C . ILE B 1 138 ? 64.18731 -24.93739 22.75829 1.000 44.82153 210 ILE B C 1
ATOM 9843 O O . ILE B 1 138 ? 64.30286 -23.96932 21.99185 1.000 43.45557 210 ILE B O 1
ATOM 9859 N N . LEU B 1 139 ? 63.22742 -25.00241 23.68129 1.000 39.17409 211 LEU B N 1
ATOM 9860 C CA . LEU B 1 139 ? 62.21792 -23.96044 23.86150 1.000 35.55850 211 LEU B CA 1
ATOM 9861 C C . LEU B 1 139 ? 62.52967 -23.20063 25.14606 1.000 45.52368 211 LEU B C 1
ATOM 9862 O O . LEU B 1 139 ? 62.23717 -23.68002 26.24615 1.000 47.60464 211 LEU B O 1
ATOM 9878 N N . GLU B 1 140 ? 63.13278 -22.01811 25.00204 1.000 37.64486 212 GLU B N 1
ATOM 9879 C CA . GLU B 1 140 ? 63.39148 -21.17752 26.16571 1.000 27.83150 212 GLU B CA 1
ATOM 9880 C C . GLU B 1 140 ? 62.08451 -20.72615 26.80615 1.000 30.43373 212 GLU B C 1
ATOM 9881 O O . GLU B 1 140 ? 61.89838 -20.84977 28.02321 1.000 25.18496 212 GLU B O 1
ATOM 9893 N N . GLU B 1 141 ? 61.15010 -20.23901 25.99345 1.000 35.39885 213 GLU B N 1
ATOM 9894 C CA . GLU B 1 141 ? 59.93475 -19.62476 26.50804 1.000 32.38505 213 GLU B CA 1
ATOM 9895 C C . GLU B 1 141 ? 58.89289 -19.57672 25.39929 1.000 37.86006 213 GLU B C 1
ATOM 9896 O O . GLU B 1 141 ? 59.19060 -19.80436 24.22442 1.000 51.97176 213 GLU B O 1
ATOM 9908 N N . LEU B 1 142 ? 57.65420 -19.29896 25.79945 1.000 35.14784 214 LEU B N 1
ATOM 9909 C CA . LEU B 1 142 ? 56.54131 -19.08290 24.87876 1.000 33.31974 214 LEU B CA 1
ATOM 9910 C C . LEU B 1 142 ? 55.86506 -17.77554 25.26321 1.000 31.33235 214 LEU B C 1
ATOM 9911 O O . LEU B 1 142 ? 55.15116 -17.71666 26.26949 1.000 28.75861 214 LEU B O 1
ATOM 9927 N N . ILE B 1 143 ? 56.09037 -16.73412 24.46773 1.000 21.06661 215 ILE B N 1
ATOM 9928 C CA . ILE B 1 143 ? 55.59536 -15.39370 24.76195 1.000 33.84364 215 ILE B CA 1
ATOM 9929 C C . ILE B 1 143 ? 54.27504 -15.19309 24.03192 1.000 28.94068 215 ILE B C 1
ATOM 9930 O O . ILE B 1 143 ? 54.20326 -15.34609 22.80723 1.000 47.04327 215 ILE B O 1
ATOM 9946 N N . LEU B 1 144 ? 53.22806 -14.86941 24.78572 1.000 22.01802 216 LEU B N 1
ATOM 9947 C CA . LEU B 1 144 ? 51.91752 -14.54562 24.23565 1.000 26.49073 216 LEU B CA 1
ATOM 9948 C C . LEU B 1 144 ? 51.70508 -13.03874 24.31970 1.000 35.20445 216 LEU B C 1
ATOM 9949 O O . LEU B 1 144 ? 51.86794 -12.44528 25.39190 1.000 36.01824 216 LEU B O 1
ATOM 9965 N N . VAL B 1 145 ? 51.37022 -12.42008 23.18973 1.000 31.57681 217 VAL B N 1
ATOM 9966 C CA . VAL B 1 145 ? 51.25693 -10.96946 23.09551 1.000 33.13135 217 VAL B CA 1
ATOM 9967 C C . VAL B 1 145 ? 49.79903 -10.62052 22.82860 1.000 33.09092 217 VAL B C 1
ATOM 9968 O O . VAL B 1 145 ? 49.28265 -10.84623 21.72779 1.000 35.48202 217 VAL B O 1
ATOM 9981 N N . ASP B 1 146 ? 49.14695 -10.03233 23.82438 1.000 34.95199 218 ASP B N 1
ATOM 9982 C CA . ASP B 1 146 ? 47.78649 -9.53049 23.67547 1.000 29.00250 218 ASP B CA 1
ATOM 9983 C C . ASP B 1 146 ? 47.86336 -8.13270 23.07696 1.000 33.83343 218 ASP B C 1
ATOM 9984 O O . ASP B 1 146 ? 48.28861 -7.18266 23.74185 1.000 35.05270 218 ASP B O 1
ATOM 9993 N N . ASP B 1 147 ? 47.47368 -8.01114 21.81326 1.000 40.28233 219 ASP B N 1
ATOM 9994 C CA . ASP B 1 147 ? 47.52948 -6.73888 21.09547 1.000 38.12756 219 ASP B CA 1
ATOM 9995 C C . ASP B 1 147 ? 46.27252 -5.90405 21.33183 1.000 43.19707 219 ASP B C 1
ATOM 9996 O O . ASP B 1 147 ? 45.60109 -5.46129 20.40071 1.000 37.10216 219 ASP B O 1
ATOM 10005 N N . GLY B 1 148 ? 45.94354 -5.69442 22.60466 1.000 42.08124 220 GLY B N 1
ATOM 10006 C CA . GLY B 1 148 ? 44.79293 -4.88840 22.95838 1.000 43.16739 220 GLY B CA 1
ATOM 10007 C C . GLY B 1 148 ? 43.46326 -5.56667 22.73975 1.000 39.27632 220 GLY B C 1
ATOM 10008 O O . GLY B 1 148 ? 42.48353 -4.89730 22.39084 1.000 41.88675 220 GLY B O 1
ATOM 10012 N N . SER B 1 149 ? 43.39635 -6.88148 22.95021 1.000 38.89023 221 SER B N 1
ATOM 10013 C CA . SER B 1 149 ? 42.14963 -7.60852 22.76888 1.000 30.61232 221 SER B CA 1
ATOM 10014 C C . SER B 1 149 ? 41.05348 -7.01140 23.63862 1.000 33.56502 221 SER B C 1
ATOM 10015 O O . SER B 1 149 ? 41.29986 -6.51996 24.74341 1.000 42.45293 221 SER B O 1
ATOM 10023 N N . THR B 1 150 ? 39.82758 -7.07201 23.12996 1.000 42.04630 222 THR B N 1
ATOM 10024 C CA . THR B 1 150 ? 38.65740 -6.56987 23.82856 1.000 28.09340 222 THR B CA 1
ATOM 10025 C C . THR B 1 150 ? 37.71793 -7.68505 24.25686 1.000 38.02434 222 THR B C 1
ATOM 10026 O O . THR B 1 150 ? 36.64587 -7.40160 24.80329 1.000 46.30564 222 THR B O 1
ATOM 10037 N N . LEU B 1 151 ? 38.09366 -8.93958 24.04216 1.000 35.81362 223 LEU B N 1
ATOM 10038 C CA . LEU B 1 151 ? 37.25335 -10.04797 24.45526 1.000 34.65806 223 LEU B CA 1
ATOM 10039 C C . LEU B 1 151 ? 37.27256 -10.16273 25.97703 1.000 42.19799 223 LEU B C 1
ATOM 10040 O O . LEU B 1 151 ? 38.29169 -9.87925 26.61135 1.000 41.17731 223 LEU B O 1
ATOM 10056 N N . PRO B 1 152 ? 36.16150 -10.59111 26.58839 1.000 38.78516 224 PRO B N 1
ATOM 10057 C CA . PRO B 1 152 ? 36.12139 -10.63283 28.06042 1.000 43.49529 224 PRO B CA 1
ATOM 10058 C C . PRO B 1 152 ? 37.10680 -11.61895 28.66264 1.000 38.61830 224 PRO B C 1
ATOM 10059 O O . PRO B 1 152 ? 37.62641 -11.37717 29.75910 1.000 43.55359 224 PRO B O 1
ATOM 10070 N N . TYR B 1 153 ? 37.37222 -12.73325 27.97365 1.000 39.15742 225 TYR B N 1
ATOM 10071 C CA . TYR B 1 153 ? 38.28744 -13.73936 28.49797 1.000 36.14103 225 TYR B CA 1
ATOM 10072 C C . TYR B 1 153 ? 39.74389 -13.30264 28.39346 1.000 48.70707 225 TYR B C 1
ATOM 10073 O O . TYR B 1 153 ? 40.57025 -13.77535 29.17912 1.000 46.09248 225 TYR B O 1
ATOM 10091 N N . ILE B 1 154 ? 40.06889 -12.37707 27.48741 1.000 55.50283 226 ILE B N 1
ATOM 10092 C CA . ILE B 1 154 ? 41.44759 -11.94202 27.32854 1.000 47.65603 226 ILE B CA 1
ATOM 10093 C C . ILE B 1 154 ? 41.71061 -10.59426 27.97814 1.000 61.07470 226 ILE B C 1
ATOM 10094 O O . ILE B 1 154 ? 42.85723 -10.12780 27.97255 1.000 71.73742 226 ILE B O 1
ATOM 10110 N N . ARG B 1 155 ? 40.68961 -9.94861 28.52183 1.000 49.12266 227 ARG B N 1
ATOM 10111 C CA . ARG B 1 155 ? 40.87317 -8.65779 29.16163 1.000 39.44963 227 ARG B CA 1
ATOM 10112 C C . ARG B 1 155 ? 41.26033 -8.85358 30.62244 1.000 54.04620 227 ARG B C 1
ATOM 10113 O O . ARG B 1 155 ? 40.83587 -9.81065 31.27812 1.000 55.02074 227 ARG B O 1
ATOM 10134 N N . GLU B 1 156 ? 42.08803 -7.94240 31.12307 1.000 57.04893 228 GLU B N 1
ATOM 10135 C CA . GLU B 1 156 ? 42.43497 -7.94811 32.53616 1.000 57.45229 228 GLU B CA 1
ATOM 10136 C C . GLU B 1 156 ? 41.34113 -7.35253 33.41088 1.000 59.62153 228 GLU B C 1
ATOM 10137 O O . GLU B 1 156 ? 41.46427 -7.39640 34.63962 1.000 72.80875 228 GLU B O 1
ATOM 10149 N N . ASP B 1 157 ? 40.28196 -6.80492 32.81552 1.000 51.28593 229 ASP B N 1
ATOM 10150 C CA . ASP B 1 157 ? 39.12641 -6.31457 33.55326 1.000 34.78582 229 ASP B CA 1
ATOM 10151 C C . ASP B 1 157 ? 37.90264 -7.17457 33.26079 1.000 46.06776 229 ASP B C 1
ATOM 10152 O O . ASP B 1 157 ? 36.77050 -6.68475 33.25614 1.000 58.16582 229 ASP B O 1
ATOM 10161 N N . GLY B 1 158 ? 38.13077 -8.46407 33.02455 1.000 51.73925 230 GLY B N 1
ATOM 10162 C CA . GLY B 1 158 ? 37.09117 -9.38133 32.61781 1.000 60.40284 230 GLY B CA 1
ATOM 10163 C C . GLY B 1 158 ? 37.04768 -10.61685 33.48993 1.000 44.71224 230 GLY B C 1
ATOM 10164 O O . GLY B 1 158 ? 37.47993 -10.58321 34.64501 1.000 46.06575 230 GLY B O 1
ATOM 10168 N N . ASN B 1 159 ? 36.51523 -11.71331 32.94634 1.000 37.32654 231 ASN B N 1
ATOM 10169 C CA . ASN B 1 159 ? 36.38983 -12.95054 33.70774 1.000 48.76545 231 ASN B CA 1
ATOM 10170 C C . ASN B 1 159 ? 37.73341 -13.60174 34.01337 1.000 34.36717 231 ASN B C 1
ATOM 10171 O O . ASN B 1 159 ? 37.80372 -14.44461 34.91275 1.000 49.76411 231 ASN B O 1
ATOM 10182 N N . GLN B 1 160 ? 38.79193 -13.23896 33.29267 1.000 42.95309 232 GLN B N 1
ATOM 10183 C CA . GLN B 1 160 ? 40.14976 -13.69332 33.58331 1.000 49.85118 232 GLN B CA 1
ATOM 10184 C C . GLN B 1 160 ? 40.35869 -15.16279 33.21939 1.000 59.80797 232 GLN B C 1
ATOM 10185 O O . GLN B 1 160 ? 41.17660 -15.84798 33.83730 1.000 52.13886 232 GLN B O 1
ATOM 10199 N N . GLN B 1 161 ? 39.63423 -15.66487 32.21547 1.000 54.26891 233 GLN B N 1
ATOM 10200 C CA . GLN B 1 161 ? 39.76819 -17.07198 31.84607 1.000 46.26041 233 GLN B CA 1
ATOM 10201 C C . GLN B 1 161 ? 41.17885 -17.38200 31.36432 1.000 49.65230 233 GLN B C 1
ATOM 10202 O O . GLN B 1 161 ? 41.75370 -18.41731 31.72074 1.000 37.24838 233 GLN B O 1
ATOM 10216 N N . LEU B 1 162 ? 41.75178 -16.49688 30.54755 1.000 57.59292 234 LEU B N 1
ATOM 10217 C CA . LEU B 1 162 ? 43.07467 -16.75561 29.99197 1.000 46.00865 234 LEU B CA 1
ATOM 10218 C C . LEU B 1 162 ? 44.13963 -16.75933 31.07831 1.000 46.90387 234 LEU B C 1
ATOM 10219 O O . LEU B 1 162 ? 44.90698 -17.71974 31.20293 1.000 40.57489 234 LEU B O 1
ATOM 10235 N N . VAL B 1 163 ? 44.18982 -15.70285 31.89108 1.000 54.81426 235 VAL B N 1
ATOM 10236 C CA . VAL B 1 163 ? 45.24968 -15.59948 32.88858 1.000 49.15708 235 VAL B CA 1
ATOM 10237 C C . VAL B 1 163 ? 45.15579 -16.75072 33.87833 1.000 44.96856 235 VAL B C 1
ATOM 10238 O O . VAL B 1 163 ? 46.16482 -17.37247 34.23628 1.000 33.82910 235 VAL B O 1
ATOM 10251 N N . GLU B 1 164 ? 43.93873 -17.05894 34.32533 1.000 48.47689 236 GLU B N 1
ATOM 10252 C CA . GLU B 1 164 ? 43.74278 -18.14366 35.27951 1.000 55.33924 236 GLU B CA 1
ATOM 10253 C C . GLU B 1 164 ? 44.22746 -19.46624 34.69406 1.000 58.21146 236 GLU B C 1
ATOM 10254 O O . GLU B 1 164 ? 44.98012 -20.20871 35.33656 1.000 65.71640 236 GLU B O 1
ATOM 10266 N N . TYR B 1 165 ? 43.79667 -19.77646 33.46673 1.000 57.11641 237 TYR B N 1
ATOM 10267 C CA . TYR B 1 165 ? 44.18099 -21.02975 32.82267 1.000 44.33318 237 TYR B CA 1
ATOM 10268 C C . TYR B 1 165 ? 45.68540 -21.11406 32.58557 1.000 42.31957 237 TYR B C 1
ATOM 10269 O O . TYR B 1 165 ? 46.23867 -22.21649 32.49909 1.000 40.82691 237 TYR B O 1
ATOM 10287 N N . LEU B 1 166 ? 46.36186 -19.97189 32.45305 1.000 47.37596 238 LEU B N 1
ATOM 10288 C CA . LEU B 1 166 ? 47.79494 -20.00191 32.17784 1.000 46.23456 238 LEU B CA 1
ATOM 10289 C C . LEU B 1 166 ? 48.59001 -20.56993 33.34752 1.000 52.88586 238 LEU B C 1
ATOM 10290 O O . LEU B 1 166 ? 49.62187 -21.21748 33.13055 1.000 33.67671 238 LEU B O 1
ATOM 10306 N N . LYS B 1 167 ? 48.12414 -20.36287 34.58539 1.000 59.24251 239 LYS B N 1
ATOM 10307 C CA . LYS B 1 167 ? 48.79711 -20.96163 35.73501 1.000 53.79276 239 LYS B CA 1
ATOM 10308 C C . LYS B 1 167 ? 48.85998 -22.47846 35.62201 1.000 38.19587 239 LYS B C 1
ATOM 10309 O O . LYS B 1 167 ? 49.68798 -23.10878 36.28851 1.000 38.00426 239 LYS B O 1
ATOM 10328 N N . LEU B 1 168 ? 48.00354 -23.07350 34.80017 1.000 39.14483 240 LEU B N 1
ATOM 10329 C CA . LEU B 1 168 ? 48.02173 -24.50441 34.54757 1.000 47.57031 240 LEU B CA 1
ATOM 10330 C C . LEU B 1 168 ? 48.97739 -24.87632 33.42362 1.000 50.27457 240 LEU B C 1
ATOM 10331 O O . LEU B 1 168 ? 48.95595 -26.02019 32.95706 1.000 52.23306 240 LEU B O 1
ATOM 10347 N N . LEU B 1 169 ? 49.81553 -23.93779 32.98733 1.000 51.13749 241 LEU B N 1
ATOM 10348 C CA . LEU B 1 169 ? 50.83948 -24.17863 31.98893 1.000 48.22525 241 LEU B CA 1
ATOM 10349 C C . LEU B 1 169 ? 52.20723 -23.84542 32.57113 1.000 55.55620 241 LEU B C 1
ATOM 10350 O O . LEU B 1 169 ? 52.30832 -23.01164 33.47790 1.000 67.84583 241 LEU B O 1
ATOM 10366 N N . PRO B 1 170 ? 53.27928 -24.46797 32.07029 1.000 42.35391 242 PRO B N 1
ATOM 10367 C CA . PRO B 1 170 ? 54.61064 -24.19299 32.63230 1.000 40.84579 242 PRO B CA 1
ATOM 10368 C C . PRO B 1 170 ? 54.96019 -22.71095 32.63912 1.000 44.61061 242 PRO B C 1
ATOM 10369 O O . PRO B 1 170 ? 54.32860 -21.90420 31.94802 1.000 34.16066 242 PRO B O 1
ATOM 10380 N N . ALA B 1 171 ? 55.97257 -22.34048 33.42512 1.000 53.36678 243 ALA B N 1
ATOM 10381 C CA . ALA B 1 171 ? 56.37428 -20.94100 33.49084 1.000 45.42784 243 ALA B CA 1
ATOM 10382 C C . ALA B 1 171 ? 56.91207 -20.44597 32.15685 1.000 34.82839 243 ALA B C 1
ATOM 10383 O O . ALA B 1 171 ? 56.87163 -19.23937 31.89540 1.000 36.90603 243 ALA B O 1
ATOM 10390 N N . LYS B 1 172 ? 57.42094 -21.35064 31.31369 1.000 56.73170 244 LYS B N 1
ATOM 10391 C CA . LYS B 1 172 ? 57.86149 -20.95827 29.98002 1.000 44.02189 244 LYS B CA 1
ATOM 10392 C C . LYS B 1 172 ? 56.82992 -20.05236 29.32464 1.000 36.13688 244 LYS B C 1
ATOM 10393 O O . LYS B 1 172 ? 57.17449 -19.03083 28.72021 1.000 28.66612 244 LYS B O 1
ATOM 10412 N N . VAL B 1 173 ? 55.55543 -20.40823 29.44352 1.000 46.31730 245 VAL B N 1
ATOM 10413 C CA . VAL B 1 173 ? 54.48240 -19.62376 28.84451 1.000 44.49893 245 VAL B CA 1
ATOM 10414 C C . VAL B 1 173 ? 54.28162 -18.37528 29.69457 1.000 26.69675 245 VAL B C 1
ATOM 10415 O O . VAL B 1 173 ? 53.91574 -18.46182 30.87172 1.000 28.17014 245 VAL B O 1
ATOM 10428 N N . ARG B 1 174 ? 54.53061 -17.21274 29.10483 1.000 34.35527 246 ARG B N 1
ATOM 10429 C CA . ARG B 1 174 ? 54.37286 -15.93301 29.78695 1.000 33.97056 246 ARG B CA 1
ATOM 10430 C C . ARG B 1 174 ? 53.58279 -15.00227 28.87918 1.000 28.64364 246 ARG B C 1
ATOM 10431 O O . ARG B 1 174 ? 53.90060 -14.86725 27.69344 1.000 24.31535 246 ARG B O 1
ATOM 10452 N N . LEU B 1 175 ? 52.53523 -14.39440 29.42825 1.000 24.42523 247 LEU B N 1
ATOM 10453 C CA . LEU B 1 175 ? 51.69254 -13.46761 28.68469 1.000 26.83815 247 LEU B CA 1
ATOM 10454 C C . LEU B 1 175 ? 52.16441 -12.03071 28.88261 1.000 31.95987 247 LEU B C 1
ATOM 10455 O O . LEU B 1 175 ? 52.54048 -11.63172 29.98854 1.000 26.44808 247 LEU B O 1
ATOM 10471 N N . ILE B 1 176 ? 52.13854 -11.25406 27.79658 1.000 35.26234 248 ILE B N 1
ATOM 10472 C CA . ILE B 1 176 ? 52.38241 -9.81789 27.84617 1.000 43.52328 248 ILE B CA 1
ATOM 10473 C C . ILE B 1 176 ? 51.34283 -9.15194 26.95261 1.000 35.92375 248 ILE B C 1
ATOM 10474 O O . ILE B 1 176 ? 50.77207 -9.77733 26.05698 1.000 44.88936 248 ILE B O 1
ATOM 10490 N N . ARG B 1 177 ? 51.09287 -7.87043 27.20918 1.000 27.86402 249 ARG B N 1
ATOM 10491 C CA . ARG B 1 177 ? 49.98757 -7.16486 26.58502 1.000 23.88927 249 ARG B CA 1
ATOM 10492 C C . ARG B 1 177 ? 50.44614 -5.81092 26.06301 1.000 41.79638 249 ARG B C 1
ATOM 10493 O O . ARG B 1 177 ? 51.48643 -5.28368 26.46617 1.000 69.26435 249 ARG B O 1
ATOM 10514 N N . ASN B 1 178 ? 49.66329 -5.26446 25.13493 1.000 43.67485 250 ASN B N 1
ATOM 10515 C CA . ASN B 1 178 ? 49.73348 -3.85721 24.76433 1.000 45.36577 250 ASN B CA 1
ATOM 10516 C C . ASN B 1 178 ? 48.48233 -3.17344 25.29567 1.000 46.08583 250 ASN B C 1
ATOM 10517 O O . ASN B 1 178 ? 47.36997 -3.67481 25.09916 1.000 48.71085 250 ASN B O 1
ATOM 10528 N N . GLU B 1 179 ? 48.65835 -2.03280 25.96068 1.000 59.45671 251 GLU B N 1
ATOM 10529 C CA . GLU B 1 179 ? 47.50020 -1.29596 26.45320 1.000 58.99437 251 GLU B CA 1
ATOM 10530 C C . GLU B 1 179 ? 46.58629 -0.86660 25.31530 1.000 57.01170 251 GLU B C 1
ATOM 10531 O O . GLU B 1 179 ? 45.40927 -0.57908 25.55547 1.000 64.04726 251 GLU B O 1
ATOM 10543 N N . VAL B 1 180 ? 47.09330 -0.82872 24.08415 1.000 54.48908 252 VAL B N 1
ATOM 10544 C CA . VAL B 1 180 ? 46.27616 -0.49797 22.92474 1.000 62.03307 252 VAL B CA 1
ATOM 10545 C C . VAL B 1 180 ? 46.78310 -1.29342 21.73111 1.000 54.61728 252 VAL B C 1
ATOM 10546 O O . VAL B 1 180 ? 47.97519 -1.59119 21.61645 1.000 59.92803 252 VAL B O 1
ATOM 10559 N N . ARG B 1 181 ? 45.85475 -1.65090 20.84829 1.000 41.94379 253 ARG B N 1
ATOM 10560 C CA . ARG B 1 181 ? 46.18663 -2.38248 19.63312 1.000 44.81663 253 ARG B CA 1
ATOM 10561 C C . ARG B 1 181 ? 47.12332 -1.58955 18.73475 1.000 49.99573 253 ARG B C 1
ATOM 10562 O O . ARG B 1 181 ? 46.78466 -0.49333 18.27714 1.000 52.21305 253 ARG B O 1
ATOM 10583 N N . LYS B 1 182 ? 48.30463 -2.15741 18.48381 1.000 46.99482 254 LYS B N 1
ATOM 10584 C CA . LYS B 1 182 ? 49.29730 -1.55948 17.60295 1.000 46.24059 254 LYS B CA 1
ATOM 10585 C C . LYS B 1 182 ? 49.36035 -2.21651 16.23082 1.000 30.45525 254 LYS B C 1
ATOM 10586 O O . LYS B 1 182 ? 49.86280 -1.59796 15.28595 1.000 45.42560 254 LYS B O 1
ATOM 10605 N N . GLY B 1 183 ? 48.87776 -3.43889 16.09557 1.000 31.13225 255 GLY B N 1
ATOM 10606 C CA . GLY B 1 183 ? 48.95547 -4.15987 14.84175 1.000 52.75385 255 GLY B CA 1
ATOM 10607 C C . GLY B 1 183 ? 49.96322 -5.29539 14.91071 1.000 38.50433 255 GLY B C 1
ATOM 10608 O O . GLY B 1 183 ? 50.62033 -5.53184 15.92581 1.000 28.08177 255 GLY B O 1
ATOM 10612 N N . ILE B 1 184 ? 50.06879 -6.00654 13.78756 1.000 27.06169 256 ILE B N 1
ATOM 10613 C CA . ILE B 1 184 ? 51.00631 -7.12138 13.70654 1.000 32.41638 256 ILE B CA 1
ATOM 10614 C C . ILE B 1 184 ? 52.42425 -6.64335 13.98747 1.000 35.00007 256 ILE B C 1
ATOM 10615 O O . ILE B 1 184 ? 53.13511 -7.20700 14.82907 1.000 28.35642 256 ILE B O 1
ATOM 10631 N N . VAL B 1 185 ? 52.87133 -5.62065 13.26179 1.000 37.87874 257 VAL B N 1
ATOM 10632 C CA . VAL B 1 185 ? 54.22068 -5.10272 13.46715 1.000 28.03824 257 VAL B CA 1
ATOM 10633 C C . VAL B 1 185 ? 54.41463 -4.68211 14.91825 1.000 23.06440 257 VAL B C 1
ATOM 10634 O O . VAL B 1 185 ? 55.38341 -5.08173 15.57465 1.000 22.88454 257 VAL B O 1
ATOM 10647 N N . GLY B 1 186 ? 53.49579 -3.86767 15.44098 1.000 33.32127 258 GLY B N 1
ATOM 10648 C CA . GLY B 1 186 ? 53.63438 -3.40076 16.81247 1.000 31.96320 258 GLY B CA 1
ATOM 10649 C C . GLY B 1 186 ? 53.68718 -4.53435 17.81842 1.000 28.31584 258 GLY B C 1
ATOM 10650 O O . GLY B 1 186 ? 54.52465 -4.54051 18.72504 1.000 22.82969 258 GLY B O 1
ATOM 10654 N N . ALA B 1 187 ? 52.78782 -5.50980 17.67280 1.000 33.23575 259 ALA B N 1
ATOM 10655 C CA . ALA B 1 187 ? 52.70850 -6.59750 18.64091 1.000 21.84949 259 ALA B CA 1
ATOM 10656 C C . ALA B 1 187 ? 53.88028 -7.55916 18.49719 1.000 22.73323 259 ALA B C 1
ATOM 10657 O O . ALA B 1 187 ? 54.37176 -8.09972 19.49494 1.000 41.24770 259 ALA B O 1
ATOM 10664 N N . ARG B 1 188 ? 54.33711 -7.79401 17.26493 1.000 24.72022 260 ARG B N 1
ATOM 10665 C CA . ARG B 1 188 ? 55.41981 -8.75038 17.04895 1.000 29.95133 260 ARG B CA 1
ATOM 10666 C C . ARG B 1 188 ? 56.74157 -8.24197 17.60832 1.000 35.76702 260 ARG B C 1
ATOM 10667 O O . ARG B 1 188 ? 57.50907 -9.01765 18.19212 1.000 27.77500 260 ARG B O 1
ATOM 10688 N N . MET B 1 189 ? 57.03603 -6.95233 17.43439 1.000 29.80313 261 MET B N 1
ATOM 10689 C CA . MET B 1 189 ? 58.25677 -6.40427 18.01634 1.000 32.41672 261 MET B CA 1
ATOM 10690 C C . MET B 1 189 ? 58.25658 -6.56973 19.53247 1.000 30.45619 261 MET B C 1
ATOM 10691 O O . MET B 1 189 ? 59.26010 -6.98938 20.11857 1.000 27.82741 261 MET B O 1
ATOM 10705 N N . LYS B 1 190 ? 57.13449 -6.24794 20.18590 1.000 39.05709 262 LYS B N 1
ATOM 10706 C CA . LYS B 1 190 ? 57.02778 -6.46146 21.62604 1.000 41.60653 262 LYS B CA 1
ATOM 10707 C C . LYS B 1 190 ? 57.46396 -7.86722 22.02020 1.000 28.69948 262 LYS B C 1
ATOM 10708 O O . LYS B 1 190 ? 58.20894 -8.05138 22.98639 1.000 31.56243 262 LYS B O 1
ATOM 10727 N N . GLY B 1 191 ? 57.01152 -8.87696 21.27567 1.000 36.23003 263 GLY B N 1
ATOM 10728 C CA . GLY B 1 191 ? 57.39587 -10.23948 21.60570 1.000 30.71105 263 GLY B CA 1
ATOM 10729 C C . GLY B 1 191 ? 58.87579 -10.47870 21.38300 1.000 33.72312 263 GLY B C 1
ATOM 10730 O O . GLY B 1 191 ? 59.56575 -11.03021 22.24323 1.000 32.16861 263 GLY B O 1
ATOM 10734 N N . ILE B 1 192 ? 59.38918 -10.04628 20.23178 1.000 40.68695 264 ILE B N 1
ATOM 10735 C CA . ILE B 1 192 ? 60.80602 -10.23860 19.94153 1.000 39.67983 264 ILE B CA 1
ATOM 10736 C C . ILE B 1 192 ? 61.65868 -9.45528 20.93252 1.000 39.09004 264 ILE B C 1
ATOM 10737 O O . ILE B 1 192 ? 62.66837 -9.96204 21.43759 1.000 38.82071 264 ILE B O 1
ATOM 10753 N N . ARG B 1 193 ? 61.26513 -8.20883 21.23136 1.000 42.13202 265 ARG B N 1
ATOM 10754 C CA . ARG B 1 193 ? 62.02769 -7.39875 22.17914 1.000 31.93136 265 ARG B CA 1
ATOM 10755 C C . ARG B 1 193 ? 62.02022 -8.00892 23.57290 1.000 42.33181 265 ARG B C 1
ATOM 10756 O O . ARG B 1 193 ? 62.98870 -7.84890 24.32505 1.000 63.68894 265 ARG B O 1
ATOM 10777 N N . ALA B 1 194 ? 60.94211 -8.70690 23.93558 1.000 48.12749 266 ALA B N 1
ATOM 10778 C CA . ALA B 1 194 ? 60.88077 -9.38490 25.22228 1.000 44.42191 266 ALA B CA 1
ATOM 10779 C C . ALA B 1 194 ? 61.52639 -10.76401 25.19239 1.000 33.68613 266 ALA B C 1
ATOM 10780 O O . ALA B 1 194 ? 61.83552 -11.30737 26.25705 1.000 45.78286 266 ALA B O 1
ATOM 10787 N N . SER B 1 195 ? 61.75921 -11.32242 24.00551 1.000 46.76858 267 SER B N 1
ATOM 10788 C CA . SER B 1 195 ? 62.33657 -12.65602 23.88963 1.000 50.24301 267 SER B CA 1
ATOM 10789 C C . SER B 1 195 ? 63.74404 -12.69368 24.47894 1.000 59.17758 267 SER B C 1
ATOM 10790 O O . SER B 1 195 ? 64.45520 -11.68489 24.51416 1.000 67.27107 267 SER B O 1
ATOM 10798 N N . ARG B 1 196 ? 64.13602 -13.88020 24.96005 1.000 50.44807 268 ARG B N 1
ATOM 10799 C CA . ARG B 1 196 ? 65.41583 -14.08015 25.62960 1.000 33.44827 268 ARG B CA 1
ATOM 10800 C C . ARG B 1 196 ? 66.34874 -15.03438 24.89253 1.000 48.97650 268 ARG B C 1
ATOM 10801 O O . ARG B 1 196 ? 67.42283 -15.35250 25.41417 1.000 57.71927 268 ARG B O 1
ATOM 10822 N N . ALA B 1 197 ? 65.97611 -15.49161 23.71269 1.000 57.40446 269 ALA B N 1
ATOM 10823 C CA . ALA B 1 197 ? 66.72180 -16.56520 23.08345 1.000 48.22433 269 ALA B CA 1
ATOM 10824 C C . ALA B 1 197 ? 67.55042 -16.05500 21.90570 1.000 45.56748 269 ALA B C 1
ATOM 10825 O O . ALA B 1 197 ? 67.21659 -15.03403 21.29579 1.000 47.72779 269 ALA B O 1
ATOM 10832 N N . PRO B 1 198 ? 68.63204 -16.75592 21.56597 1.000 27.13157 270 PRO B N 1
ATOM 10833 C CA . PRO B 1 198 ? 69.38200 -16.39415 20.35406 1.000 27.59357 270 PRO B CA 1
ATOM 10834 C C . PRO B 1 198 ? 68.52441 -16.43604 19.10257 1.000 26.71221 270 PRO B C 1
ATOM 10835 O O . PRO B 1 198 ? 68.87824 -15.80856 18.09830 1.000 37.86935 270 PRO B O 1
ATOM 10846 N N . ILE B 1 199 ? 67.41784 -17.17371 19.12735 1.000 33.17444 271 ILE B N 1
ATOM 10847 C CA . ILE B 1 199 ? 66.52308 -17.30449 17.98893 1.000 39.38301 271 ILE B CA 1
ATOM 10848 C C . ILE B 1 199 ? 65.09074 -17.15063 18.47733 1.000 37.98860 271 ILE B C 1
ATOM 10849 O O . ILE B 1 199 ? 64.73826 -17.58481 19.57786 1.000 33.30179 271 ILE B O 1
ATOM 10865 N N . PHE B 1 200 ? 64.25319 -16.56074 17.63595 1.000 38.58800 272 PHE B N 1
ATOM 10866 C CA . PHE B 1 200 ? 62.82622 -16.46944 17.89408 1.000 36.90467 272 PHE B CA 1
ATOM 10867 C C . PHE B 1 200 ? 62.07195 -17.09954 16.73206 1.000 34.07217 272 PHE B C 1
ATOM 10868 O O . PHE B 1 200 ? 62.53624 -17.09001 15.58824 1.000 28.78464 272 PHE B O 1
ATOM 10885 N N . ALA B 1 201 ? 60.90500 -17.65701 17.03713 1.000 29.43734 273 ALA B N 1
ATOM 10886 C CA . ALA B 1 201 ? 60.02486 -18.23021 16.02816 1.000 20.95469 273 ALA B CA 1
ATOM 10887 C C . ALA B 1 201 ? 58.63809 -17.63572 16.21333 1.000 26.47584 273 ALA B C 1
ATOM 10888 O O . ALA B 1 201 ? 58.00394 -17.84303 17.25242 1.000 21.21725 273 ALA B O 1
ATOM 10895 N N . ILE B 1 202 ? 58.17391 -16.90736 15.21516 1.000 25.46218 274 ILE B N 1
ATOM 10896 C CA . ILE B 1 202 ? 56.86568 -16.26747 15.25322 1.000 31.63129 274 ILE B CA 1
ATOM 10897 C C . ILE B 1 202 ? 55.84028 -17.23149 14.68090 1.000 28.37691 274 ILE B C 1
ATOM 10898 O O . ILE B 1 202 ? 56.11295 -17.93208 13.70414 1.000 29.34817 274 ILE B O 1
ATOM 10914 N N . LEU B 1 203 ? 54.67447 -17.30513 15.31731 1.000 33.46717 275 LEU B N 1
ATOM 10915 C CA . LEU B 1 203 ? 53.59706 -18.17575 14.87201 1.000 20.71197 275 LEU B CA 1
ATOM 10916 C C . LEU B 1 203 ? 52.26609 -17.45380 15.03163 1.000 38.63419 275 LEU B C 1
ATOM 10917 O O . LEU B 1 203 ? 52.14647 -16.47910 15.77987 1.000 44.06240 275 LEU B O 1
ATOM 10932 N N . ASP B 1 204 ? 51.26350 -17.93763 14.30672 1.000 27.65511 276 ASP B N 1
ATOM 10933 C CA . ASP B 1 204 ? 49.92877 -17.38110 14.43641 1.000 33.54669 276 ASP B CA 1
ATOM 10934 C C . ASP B 1 204 ? 49.22067 -17.99368 15.64506 1.000 24.97833 276 ASP B C 1
ATOM 10935 O O . ASP B 1 204 ? 49.66510 -18.98647 16.22861 1.000 20.76141 276 ASP B O 1
ATOM 10944 N N . SER B 1 205 ? 48.09489 -17.38882 16.01221 1.000 18.91942 277 SER B N 1
ATOM 10945 C CA . SER B 1 205 ? 47.30738 -17.80601 17.16227 1.000 18.95567 277 SER B CA 1
ATOM 10946 C C . SER B 1 205 ? 46.23027 -18.81751 16.80407 1.000 34.67718 277 SER B C 1
ATOM 10947 O O . SER B 1 205 ? 45.33778 -19.07004 17.62025 1.000 41.08736 277 SER B O 1
ATOM 10955 N N . HIS B 1 206 ? 46.28182 -19.38283 15.59014 1.000 34.73460 278 HIS B N 1
ATOM 10956 C CA . HIS B 1 206 ? 45.31561 -20.36509 15.10066 1.000 36.30409 278 HIS B CA 1
ATOM 10957 C C . HIS B 1 206 ? 46.08249 -21.39262 14.25894 1.000 30.89626 278 HIS B C 1
ATOM 10958 O O . HIS B 1 206 ? 45.97534 -21.45573 13.03489 1.000 34.09091 278 HIS B O 1
ATOM 10972 N N . ILE B 1 207 ? 46.87903 -22.23169 14.92519 1.000 21.58797 279 ILE B N 1
ATOM 10973 C CA . ILE B 1 207 ? 47.81596 -23.10479 14.23064 1.000 28.99101 279 ILE B CA 1
ATOM 10974 C C . ILE B 1 207 ? 47.95206 -24.44027 14.94847 1.000 33.64260 279 ILE B C 1
ATOM 10975 O O . ILE B 1 207 ? 47.59383 -24.59042 16.11788 1.000 25.96048 279 ILE B O 1
ATOM 10991 N N . GLU B 1 208 ? 48.46370 -25.42624 14.21811 1.000 20.27593 280 GLU B N 1
ATOM 10992 C CA . GLU B 1 208 ? 48.83533 -26.71652 14.77658 1.000 34.36395 280 GLU B CA 1
ATOM 10993 C C . GLU B 1 208 ? 50.06578 -27.20860 14.02953 1.000 34.84971 280 GLU B C 1
ATOM 10994 O O . GLU B 1 208 ? 50.11718 -27.14560 12.79993 1.000 50.37941 280 GLU B O 1
ATOM 11006 N N . VAL B 1 209 ? 51.04778 -27.70959 14.76598 1.000 29.17078 281 VAL B N 1
ATOM 11007 C CA . VAL B 1 209 ? 52.33747 -28.02997 14.19169 1.000 26.75525 281 VAL B CA 1
ATOM 11008 C C . VAL B 1 209 ? 52.42389 -29.52952 13.93566 1.000 41.39788 281 VAL B C 1
ATOM 11009 O O . VAL B 1 209 ? 51.67464 -30.32850 14.50261 1.000 37.39355 281 VAL B O 1
ATOM 11022 N N . SER B 1 210 ? 53.34803 -29.91529 13.07267 1.000 42.15590 282 SER B N 1
ATOM 11023 C CA . SER B 1 210 ? 53.69097 -31.30471 12.82471 1.000 32.62010 282 SER B CA 1
ATOM 11024 C C . SER B 1 210 ? 54.98005 -31.64867 13.55313 1.000 42.39919 282 SER B C 1
ATOM 11025 O O . SER B 1 210 ? 55.69180 -30.76137 14.03988 1.000 31.39698 282 SER B O 1
ATOM 11033 N N . PRO B 1 211 ? 55.32586 -32.93482 13.63878 1.000 29.99769 283 PRO B N 1
ATOM 11034 C CA . PRO B 1 211 ? 56.50742 -33.32332 14.41339 1.000 39.64061 283 PRO B CA 1
ATOM 11035 C C . PRO B 1 211 ? 57.78466 -32.62566 13.96674 1.000 36.23149 283 PRO B C 1
ATOM 11036 O O . PRO B 1 211 ? 57.94329 -32.25787 12.80182 1.000 35.35894 283 PRO B O 1
ATOM 11047 N N . GLN B 1 212 ? 58.69488 -32.45051 14.92938 1.000 43.48298 284 GLN B N 1
ATOM 11048 C CA . GLN B 1 212 ? 60.01678 -31.86138 14.70373 1.000 35.89056 284 GLN B CA 1
ATOM 11049 C C . GLN B 1 212 ? 59.91828 -30.63899 13.79971 1.000 33.60186 284 GLN B C 1
ATOM 11050 O O . GLN B 1 212 ? 60.60313 -30.52327 12.77984 1.000 43.10230 284 GLN B O 1
ATOM 11064 N N . TRP B 1 213 ? 59.04480 -29.71099 14.19140 1.000 44.13995 285 TRP B N 1
ATOM 11065 C CA . TRP B 1 213 ? 58.81929 -28.50932 13.39669 1.000 27.85695 285 TRP B CA 1
ATOM 11066 C C . TRP B 1 213 ? 59.90857 -27.46965 13.63699 1.000 24.93708 285 TRP B C 1
ATOM 11067 O O . TRP B 1 213 ? 60.32826 -26.77954 12.70146 1.000 43.17136 285 TRP B O 1
ATOM 11088 N N . LEU B 1 214 ? 60.39040 -27.35223 14.87086 1.000 31.13153 286 LEU B N 1
ATOM 11089 C CA . LEU B 1 214 ? 61.38652 -26.34308 15.20673 1.000 41.85017 286 LEU B CA 1
ATOM 11090 C C . LEU B 1 214 ? 62.81477 -26.84276 15.04901 1.000 35.83092 286 LEU B C 1
ATOM 11091 O O . LEU B 1 214 ? 63.72204 -26.02614 14.84945 1.000 28.18234 286 LEU B O 1
ATOM 11107 N N . GLU B 1 215 ? 63.03456 -28.15364 15.12247 1.000 36.06729 287 GLU B N 1
ATOM 11108 C CA . GLU B 1 215 ? 64.39498 -28.67533 15.02361 1.000 34.57594 287 GLU B CA 1
ATOM 11109 C C . GLU B 1 215 ? 65.07440 -28.27067 13.72269 1.000 40.99065 287 GLU B C 1
ATOM 11110 O O . GLU B 1 215 ? 66.23143 -27.81528 13.77166 1.000 31.81938 287 GLU B O 1
ATOM 11122 N N . PRO B 1 216 ? 64.44012 -28.38779 12.54940 1.000 29.13888 288 PRO B N 1
ATOM 11123 C CA . PRO B 1 216 ? 65.14236 -28.00128 11.31256 1.000 29.65947 288 PRO B CA 1
ATOM 11124 C C . PRO B 1 216 ? 65.49906 -26.52901 11.27158 1.000 34.29505 288 PRO B C 1
ATOM 11125 O O . PRO B 1 216 ? 66.59284 -26.16745 10.82173 1.000 41.36538 288 PRO B O 1
ATOM 11136 N N . LEU B 1 217 ? 64.60313 -25.66378 11.74423 1.000 31.24786 289 LEU B N 1
ATOM 11137 C CA . LEU B 1 217 ? 64.87824 -24.23393 11.71615 1.000 28.51107 289 LEU B CA 1
ATOM 11138 C C . LEU B 1 217 ? 66.12835 -23.90806 12.52273 1.000 29.79213 289 LEU B C 1
ATOM 11139 O O . LEU B 1 217 ? 67.05039 -23.25327 12.02401 1.000 26.53976 289 LEU B O 1
ATOM 11155 N N . LEU B 1 218 ? 66.19827 -24.40650 13.75857 1.000 32.63710 290 LEU B N 1
ATOM 11156 C CA . LEU B 1 218 ? 67.32022 -24.08084 14.63299 1.000 26.33349 290 LEU B CA 1
ATOM 11157 C C . LEU B 1 218 ? 68.64340 -24.49880 14.00354 1.000 44.28396 290 LEU B C 1
ATOM 11158 O O . LEU B 1 218 ? 69.59015 -23.70514 13.93618 1.000 52.45431 290 LEU B O 1
ATOM 11174 N N . LEU B 1 219 ? 68.72215 -25.74435 13.52563 1.000 42.82328 291 LEU B N 1
ATOM 11175 C CA . LEU B 1 219 ? 69.94369 -26.22077 12.88537 1.000 30.25858 291 LEU B CA 1
ATOM 11176 C C . LEU B 1 219 ? 70.36540 -25.31036 11.74207 1.000 35.74827 291 LEU B C 1
ATOM 11177 O O . LEU B 1 219 ? 71.55741 -25.03404 11.56317 1.000 45.35894 291 LEU B O 1
ATOM 11193 N N . ARG B 1 220 ? 69.40104 -24.85970 10.93719 1.000 36.00568 292 ARG B N 1
ATOM 11194 C CA . ARG B 1 220 ? 69.73230 -24.04857 9.77071 1.000 42.20452 292 ARG B CA 1
ATOM 11195 C C . ARG B 1 220 ? 70.26643 -22.68205 10.18406 1.000 37.88975 292 ARG B C 1
ATOM 11196 O O . ARG B 1 220 ? 71.22850 -22.17967 9.59225 1.000 35.39434 292 ARG B O 1
ATOM 11217 N N . ILE B 1 221 ? 69.65641 -22.06185 11.19536 1.000 30.25416 293 ILE B N 1
ATOM 11218 C CA . ILE B 1 221 ? 70.11604 -20.75060 11.63199 1.000 50.03906 293 ILE B CA 1
ATOM 11219 C C . ILE B 1 221 ? 71.41877 -20.85594 12.41324 1.000 57.01984 293 ILE B C 1
ATOM 11220 O O . ILE B 1 221 ? 72.19162 -19.89004 12.45611 1.000 54.07366 293 ILE B O 1
ATOM 11236 N N . LYS B 1 222 ? 71.69131 -22.00994 13.02742 1.000 32.24896 294 LYS B N 1
ATOM 11237 C CA . LYS B 1 222 ? 72.94261 -22.17658 13.75964 1.000 36.02080 294 LYS B CA 1
ATOM 11238 C C . LYS B 1 222 ? 74.14303 -22.07567 12.82499 1.000 40.29243 294 LYS B C 1
ATOM 11239 O O . LYS B 1 222 ? 75.16209 -21.46879 13.17354 1.000 54.71500 294 LYS B O 1
ATOM 11258 N N . GLU B 1 223 ? 74.04151 -22.66219 11.63145 1.000 47.29610 295 GLU B N 1
ATOM 11259 C CA . GLU B 1 223 ? 75.16065 -22.68390 10.69661 1.000 56.23465 295 GLU B CA 1
ATOM 11260 C C . GLU B 1 223 ? 75.36781 -21.35585 9.98086 1.000 51.56351 295 GLU B C 1
ATOM 11261 O O . GLU B 1 223 ? 76.43811 -21.14676 9.39915 1.000 61.49152 295 GLU B O 1
ATOM 11273 N N . ASP B 1 224 ? 74.37926 -20.45746 10.00783 1.000 59.04321 296 ASP B N 1
ATOM 11274 C CA . ASP B 1 224 ? 74.53402 -19.13956 9.39030 1.000 63.56043 296 ASP B CA 1
ATOM 11275 C C . ASP B 1 224 ? 73.43249 -18.23855 9.94782 1.000 46.30790 296 ASP B C 1
ATOM 11276 O O . ASP B 1 224 ? 72.29250 -18.29041 9.47878 1.000 48.08206 296 ASP B O 1
ATOM 11285 N N . SER B 1 225 ? 73.79455 -17.40043 10.91883 1.000 46.71849 297 SER B N 1
ATOM 11286 C CA . SER B 1 225 ? 72.81299 -16.56888 11.60266 1.000 54.64815 297 SER B CA 1
ATOM 11287 C C . SER B 1 225 ? 72.09466 -15.60350 10.67090 1.000 46.50922 297 SER B C 1
ATOM 11288 O O . SER B 1 225 ? 71.07660 -15.02748 11.07156 1.000 48.60201 297 SER B O 1
ATOM 11296 N N . ARG B 1 226 ? 72.59187 -15.40533 9.45291 1.000 57.27255 298 ARG B N 1
ATOM 11297 C CA . ARG B 1 226 ? 71.97693 -14.45823 8.53517 1.000 56.92322 298 ARG B CA 1
ATOM 11298 C C . ARG B 1 226 ? 70.76742 -15.03392 7.81101 1.000 59.25779 298 ARG B C 1
ATOM 11299 O O . ARG B 1 226 ? 70.14222 -14.31028 7.02431 1.000 32.19461 298 ARG B O 1
ATOM 11320 N N . ARG B 1 227 ? 70.42332 -16.29975 8.06300 1.000 49.36683 299 ARG B N 1
ATOM 11321 C CA . ARG B 1 227 ? 69.32741 -16.96199 7.37019 1.000 32.43002 299 ARG B CA 1
ATOM 11322 C C . ARG B 1 227 ? 68.03330 -16.77981 8.15274 1.000 34.50819 299 ARG B C 1
ATOM 11323 O O . ARG B 1 227 ? 67.98752 -17.03672 9.36179 1.000 33.90007 299 ARG B O 1
ATOM 11344 N N . VAL B 1 228 ? 66.99359 -16.32514 7.46169 1.000 38.85460 300 VAL B N 1
ATOM 11345 C CA . VAL B 1 228 ? 65.63928 -16.27234 7.99796 1.000 44.45346 300 VAL B CA 1
ATOM 11346 C C . VAL B 1 228 ? 64.87437 -17.42993 7.36877 1.000 34.43714 300 VAL B C 1
ATOM 11347 O O . VAL B 1 228 ? 64.65732 -17.46067 6.15244 1.000 44.10436 300 VAL B O 1
ATOM 11360 N N . VAL B 1 229 ? 64.47300 -18.39208 8.18841 1.000 29.71462 301 VAL B N 1
ATOM 11361 C CA . VAL B 1 229 ? 63.88287 -19.63455 7.71117 1.000 36.13308 301 VAL B CA 1
ATOM 11362 C C . VAL B 1 229 ? 62.40495 -19.64681 8.06581 1.000 42.04561 301 VAL B C 1
ATOM 11363 O O . VAL B 1 229 ? 62.01823 -19.27319 9.17954 1.000 34.42634 301 VAL B O 1
ATOM 11376 N N . MET B 1 230 ? 61.57872 -20.07046 7.10914 1.000 41.79464 302 MET B N 1
ATOM 11377 C CA . MET B 1 230 ? 60.13704 -20.11434 7.27450 1.000 34.54395 302 MET B CA 1
ATOM 11378 C C . MET B 1 230 ? 59.62455 -21.52672 7.02214 1.000 34.84516 302 MET B C 1
ATOM 11379 O O . MET B 1 230 ? 60.03680 -22.17006 6.05244 1.000 50.58933 302 MET B O 1
ATOM 11393 N N . PRO B 1 231 ? 58.73643 -22.03670 7.86730 1.000 34.36618 303 PRO B N 1
ATOM 11394 C CA . PRO B 1 231 ? 58.16261 -23.36546 7.63019 1.000 41.42945 303 PRO B CA 1
ATOM 11395 C C . PRO B 1 231 ? 57.10380 -23.34299 6.53504 1.000 47.49665 303 PRO B C 1
ATOM 11396 O O . PRO B 1 231 ? 56.49689 -22.31513 6.23446 1.000 41.58466 303 PRO B O 1
ATOM 11407 N N . GLN B 1 232 ? 56.91967 -24.50956 5.91290 1.000 35.53986 304 GLN B N 1
ATOM 11408 C CA . GLN B 1 232 ? 55.84546 -24.66679 4.94106 1.000 35.27150 304 GLN B CA 1
ATOM 11409 C C . GLN B 1 232 ? 54.51006 -24.68429 5.67749 1.000 27.90010 304 GLN B C 1
ATOM 11410 O O . GLN B 1 232 ? 54.37119 -25.32873 6.72051 1.000 33.48098 304 GLN B O 1
ATOM 11424 N N . ILE B 1 233 ? 53.52351 -23.98077 5.13322 1.000 43.03588 305 ILE B N 1
ATOM 11425 C CA . ILE B 1 233 ? 52.25704 -23.75423 5.81971 1.000 32.02040 305 ILE B CA 1
ATOM 11426 C C . ILE B 1 233 ? 51.22142 -24.70035 5.22031 1.000 33.94771 305 ILE B C 1
ATOM 11427 O O . ILE B 1 233 ? 50.80413 -24.54045 4.06752 1.000 30.90937 305 ILE B O 1
ATOM 11443 N N . ASP B 1 234 ? 50.79246 -25.67947 6.01043 1.000 35.70082 306 ASP B N 1
ATOM 11444 C CA . ASP B 1 234 ? 49.64639 -26.51177 5.67903 1.000 35.35607 306 ASP B CA 1
ATOM 11445 C C . ASP B 1 234 ? 48.38040 -25.81458 6.18119 1.000 42.38428 306 ASP B C 1
ATOM 11446 O O . ASP B 1 234 ? 48.42602 -24.67530 6.65566 1.000 38.75152 306 ASP B O 1
ATOM 11455 N N . GLY B 1 235 ? 47.23553 -26.48326 6.08992 1.000 38.19987 307 GLY B N 1
ATOM 11456 C CA . GLY B 1 235 ? 45.96564 -25.84262 6.36659 1.000 35.16051 307 GLY B CA 1
ATOM 11457 C C . GLY B 1 235 ? 45.06559 -26.63693 7.28948 1.000 31.55722 307 GLY B C 1
ATOM 11458 O O . GLY B 1 235 ? 45.05579 -27.86775 7.28586 1.000 40.60122 307 GLY B O 1
ATOM 11462 N N . ILE B 1 236 ? 44.30919 -25.89559 8.09698 1.000 34.72646 308 ILE B N 1
ATOM 11463 C CA . ILE B 1 236 ? 43.20912 -26.41680 8.89989 1.000 28.91279 308 ILE B CA 1
ATOM 11464 C C . ILE B 1 236 ? 41.94614 -25.79545 8.32633 1.000 24.73108 308 ILE B C 1
ATOM 11465 O O . ILE B 1 236 ? 41.76247 -24.57359 8.39619 1.000 34.40098 308 ILE B O 1
ATOM 11481 N N . ASP B 1 237 ? 41.07287 -26.61905 7.76082 1.000 21.51057 309 ASP B N 1
ATOM 11482 C CA . ASP B 1 237 ? 39.87778 -26.08371 7.12686 1.000 35.99824 309 ASP B CA 1
ATOM 11483 C C . ASP B 1 237 ? 39.06606 -25.27061 8.12666 1.000 33.50586 309 ASP B C 1
ATOM 11484 O O . ASP B 1 237 ? 38.94192 -25.63533 9.29813 1.000 44.47240 309 ASP B O 1
ATOM 11493 N N . ALA B 1 238 ? 38.50434 -24.16038 7.65257 1.000 30.56982 310 ALA B N 1
ATOM 11494 C CA . ALA B 1 238 ? 37.73247 -23.29709 8.53728 1.000 51.67801 310 ALA B CA 1
ATOM 11495 C C . ALA B 1 238 ? 36.40227 -23.93721 8.90388 1.000 45.87458 310 ALA B C 1
ATOM 11496 O O . ALA B 1 238 ? 35.96498 -23.86471 10.05835 1.000 49.45495 310 ALA B O 1
ATOM 11503 N N . GLU B 1 239 ? 35.75176 -24.57498 7.93442 1.000 51.90434 311 GLU B N 1
ATOM 11504 C CA . GLU B 1 239 ? 34.42606 -25.13995 8.15225 1.000 64.26992 311 GLU B CA 1
ATOM 11505 C C . GLU B 1 239 ? 34.50320 -26.49099 8.85498 1.000 29.19376 311 GLU B C 1
ATOM 11506 O O . GLU B 1 239 ? 33.84691 -26.70159 9.88105 1.000 24.66530 311 GLU B O 1
ATOM 11518 N N . THR B 1 240 ? 35.31630 -27.40863 8.32740 1.000 24.33479 312 THR B N 1
ATOM 11519 C CA . THR B 1 240 ? 35.38145 -28.77081 8.83530 1.000 36.83911 312 THR B CA 1
ATOM 11520 C C . THR B 1 240 ? 36.52354 -29.00318 9.81301 1.000 43.50235 312 THR B C 1
ATOM 11521 O O . THR B 1 240 ? 36.48637 -29.98712 10.55928 1.000 48.55386 312 THR B O 1
ATOM 11532 N N . PHE B 1 241 ? 37.54104 -28.14474 9.81305 1.000 39.52051 313 PHE B N 1
ATOM 11533 C CA . PHE B 1 241 ? 38.73994 -28.29580 10.63009 1.000 36.66143 313 PHE B CA 1
ATOM 11534 C C . PHE B 1 241 ? 39.55491 -29.51767 10.23682 1.000 33.53407 313 PHE B C 1
ATOM 11535 O O . PHE B 1 241 ? 40.47628 -29.90012 10.96551 1.000 28.07826 313 PHE B O 1
ATOM 11552 N N . LYS B 1 242 ? 39.25432 -30.13091 9.09439 1.000 38.04098 314 LYS B N 1
ATOM 11553 C CA . LYS B 1 242 ? 40.07983 -31.21622 8.58341 1.000 45.08566 314 LYS B CA 1
ATOM 11554 C C . LYS B 1 242 ? 41.47856 -30.69250 8.27197 1.000 44.78245 314 LYS B C 1
ATOM 11555 O O . LYS B 1 242 ? 41.66482 -29.53320 7.89272 1.000 35.70469 314 LYS B O 1
ATOM 11574 N N . HIS B 1 243 ? 42.47462 -31.55253 8.45519 1.000 35.25212 315 HIS B N 1
ATOM 11575 C CA . HIS B 1 243 ? 43.84509 -31.18831 8.12329 1.000 31.02757 315 HIS B CA 1
ATOM 11576 C C . HIS B 1 243 ? 44.10877 -31.42487 6.64143 1.000 38.51377 315 HIS B C 1
ATOM 11577 O O . HIS B 1 243 ? 43.85336 -32.51716 6.12342 1.000 33.92963 315 HIS B O 1
ATOM 11591 N N . ILE B 1 244 ? 44.61269 -30.39603 5.96000 1.000 36.85103 316 ILE B N 1
ATOM 11592 C CA . ILE B 1 244 ? 44.81433 -30.42268 4.51722 1.000 31.12189 316 ILE B CA 1
ATOM 11593 C C . ILE B 1 244 ? 46.29153 -30.17591 4.24235 1.000 32.47305 316 ILE B C 1
ATOM 11594 O O . ILE B 1 244 ? 46.87239 -29.22196 4.77244 1.000 47.84063 316 ILE B O 1
ATOM 11610 N N . ALA B 1 245 ? 46.89422 -31.01524 3.40595 1.000 47.15027 317 ALA B N 1
ATOM 11611 C CA . ALA B 1 245 ? 48.29087 -30.84053 3.02556 1.000 64.92349 317 ALA B CA 1
ATOM 11612 C C . ALA B 1 245 ? 48.39733 -29.86992 1.85301 1.000 57.05916 317 ALA B C 1
ATOM 11613 O O . ALA B 1 245 ? 47.53097 -29.83978 0.97396 1.000 52.30091 317 ALA B O 1
ATOM 11620 N N . GLY B 1 246 ? 49.45979 -29.07037 1.85006 1.000 47.41720 318 GLY B N 1
ATOM 11621 C CA . GLY B 1 246 ? 49.67734 -28.09857 0.79299 1.000 41.06267 318 GLY B CA 1
ATOM 11622 C C . GLY B 1 246 ? 49.08891 -26.73349 1.09338 1.000 46.26960 318 GLY B C 1
ATOM 11623 O O . GLY B 1 246 ? 48.45820 -26.53077 2.13149 1.000 50.11570 318 GLY B O 1
ATOM 11627 N N . CYS B 1 250 ? 57.01365 -24.05953 -2.31674 1.000 29.55692 322 CYS B N 1
ATOM 11628 C CA . CYS B 1 250 ? 57.92211 -23.47464 -1.33582 1.000 44.56087 322 CYS B CA 1
ATOM 11629 C C . CYS B 1 250 ? 58.52937 -22.15097 -1.79706 1.000 64.89972 322 CYS B C 1
ATOM 11630 O O . CYS B 1 250 ? 58.87605 -21.30412 -0.97131 1.000 59.52790 322 CYS B O 1
ATOM 11636 N N . LYS B 1 251 ? 58.64703 -21.96709 -3.11096 1.000 60.63182 323 LYS B N 1
ATOM 11637 C CA . LYS B 1 251 ? 59.15669 -20.72415 -3.67761 1.000 38.59155 323 LYS B CA 1
ATOM 11638 C C . LYS B 1 251 ? 57.98986 -19.77847 -3.93596 1.000 38.68309 323 LYS B C 1
ATOM 11639 O O . LYS B 1 251 ? 57.00360 -20.16255 -4.57146 1.000 39.94040 323 LYS B O 1
ATOM 11658 N N . LEU B 1 252 ? 58.10772 -18.54537 -3.44481 1.000 43.26067 324 LEU B N 1
ATOM 11659 C CA . LEU B 1 252 ? 57.01382 -17.58070 -3.46026 1.000 32.19428 324 LEU B CA 1
ATOM 11660 C C . LEU B 1 252 ? 57.53355 -16.20818 -3.85859 1.000 31.48657 324 LEU B C 1
ATOM 11661 O O . LEU B 1 252 ? 58.48864 -15.70545 -3.26016 1.000 29.26224 324 LEU B O 1
ATOM 11677 N N . GLY B 1 253 ? 56.91124 -15.61469 -4.86740 1.000 33.98432 325 GLY B N 1
ATOM 11678 C CA . GLY B 1 253 ? 57.23859 -14.28146 -5.36163 1.000 44.00744 325 GLY B CA 1
ATOM 11679 C C . GLY B 1 253 ? 56.25098 -13.22708 -4.90547 1.000 43.18980 325 GLY B C 1
ATOM 11680 O O . GLY B 1 253 ? 55.75431 -13.25816 -3.77383 1.000 54.38156 325 GLY B O 1
ATOM 11684 N N . PHE B 1 254 ? 55.96514 -12.27639 -5.79848 1.000 47.74935 326 PHE B N 1
ATOM 11685 C CA . PHE B 1 254 ? 55.05119 -11.18588 -5.49222 1.000 43.33938 326 PHE B CA 1
ATOM 11686 C C . PHE B 1 254 ? 54.31113 -10.74985 -6.75020 1.000 32.65693 326 PHE B C 1
ATOM 11687 O O . PHE B 1 254 ? 54.74228 -11.01037 -7.87656 1.000 36.58968 326 PHE B O 1
ATOM 11704 N N . LEU B 1 255 ? 53.18496 -10.07752 -6.53180 1.000 33.60785 327 LEU B N 1
ATOM 11705 C CA . LEU B 1 255 ? 52.39753 -9.43042 -7.56876 1.000 36.84176 327 LEU B CA 1
ATOM 11706 C C . LEU B 1 255 ? 52.58296 -7.92230 -7.48145 1.000 47.64896 327 LEU B C 1
ATOM 11707 O O . LEU B 1 255 ? 52.96616 -7.38267 -6.44027 1.000 49.14384 327 LEU B O 1
ATOM 11723 N N . TRP B 1 256 ? 52.29574 -7.23960 -8.59044 1.000 44.92770 328 TRP B N 1
ATOM 11724 C CA . TRP B 1 256 ? 52.44088 -5.78903 -8.62158 1.000 43.07165 328 TRP B CA 1
ATOM 11725 C C . TRP B 1 256 ? 51.34293 -5.07177 -7.85486 1.000 44.83652 328 TRP B C 1
ATOM 11726 O O . TRP B 1 256 ? 51.42842 -3.85064 -7.68404 1.000 32.68947 328 TRP B O 1
ATOM 11747 N N . LYS B 1 257 ? 50.33601 -5.79821 -7.37588 1.000 53.80255 329 LYS B N 1
ATOM 11748 C CA . LYS B 1 257 ? 49.42271 -5.28992 -6.36405 1.000 40.64971 329 LYS B CA 1
ATOM 11749 C C . LYS B 1 257 ? 50.04957 -5.28644 -4.97632 1.000 50.37329 329 LYS B C 1
ATOM 11750 O O . LYS B 1 257 ? 49.36724 -4.94328 -4.00518 1.000 55.30816 329 LYS B O 1
ATOM 11769 N N . LEU B 1 258 ? 51.32805 -5.65741 -4.87158 1.000 51.43171 330 LEU B N 1
ATOM 11770 C CA . LEU B 1 258 ? 52.04599 -5.76589 -3.60194 1.000 39.80269 330 LEU B CA 1
ATOM 11771 C C . LEU B 1 258 ? 51.37267 -6.81024 -2.70461 1.000 56.15598 330 LEU B C 1
ATOM 11772 O O . LEU B 1 258 ? 50.95900 -6.54198 -1.57340 1.000 53.76210 330 LEU B O 1
ATOM 11788 N N . MET B 1 259 ? 51.27853 -8.02296 -3.25189 1.000 52.61608 331 MET B N 1
ATOM 11789 C CA . MET B 1 259 ? 50.72708 -9.19495 -2.58807 1.000 43.79737 331 MET B CA 1
ATOM 11790 C C . MET B 1 259 ? 51.64013 -10.37925 -2.86133 1.000 40.86089 331 MET B C 1
ATOM 11791 O O . MET B 1 259 ? 52.22882 -10.47857 -3.94144 1.000 41.98652 331 MET B O 1
ATOM 11805 N N . GLU B 1 260 ? 51.77138 -11.26213 -1.87471 1.000 52.84301 332 GLU B N 1
ATOM 11806 C CA . GLU B 1 260 ? 52.55356 -12.47553 -2.06328 1.000 49.74045 332 GLU B CA 1
ATOM 11807 C C . GLU B 1 260 ? 51.87945 -13.37871 -3.09015 1.000 40.61290 332 GLU B C 1
ATOM 11808 O O . GLU B 1 260 ? 50.65063 -13.49532 -3.12439 1.000 37.82579 332 GLU B O 1
ATOM 11820 N N . HIS B 1 261 ? 52.68944 -14.03093 -3.92369 1.000 32.78416 333 HIS B N 1
ATOM 11821 C CA . HIS B 1 261 ? 52.17313 -14.90418 -4.97277 1.000 46.21923 333 HIS B CA 1
ATOM 11822 C C . HIS B 1 261 ? 53.09983 -16.09614 -5.13504 1.000 46.35587 333 HIS B C 1
ATOM 11823 O O . HIS B 1 261 ? 54.32239 -15.93642 -5.19732 1.000 50.68547 333 HIS B O 1
ATOM 11837 N N . SER B 1 262 ? 52.51014 -17.28701 -5.18966 1.000 46.61005 334 SER B N 1
ATOM 11838 C CA . SER B 1 262 ? 53.28056 -18.51632 -5.30286 1.000 42.21839 334 SER B CA 1
ATOM 11839 C C . SER B 1 262 ? 53.76486 -18.72020 -6.73300 1.000 51.56028 334 SER B C 1
ATOM 11840 O O . SER B 1 262 ? 53.04160 -18.44376 -7.69521 1.000 50.29457 334 SER B O 1
ATOM 11848 N N . TYR B 1 263 ? 55.00740 -19.18531 -6.86479 1.000 47.86620 335 TYR B N 1
ATOM 11849 C CA . TYR B 1 263 ? 55.58889 -19.47020 -8.17179 1.000 49.03628 335 TYR B CA 1
ATOM 11850 C C . TYR B 1 263 ? 54.64212 -20.30852 -9.02019 1.000 46.13561 335 TYR B C 1
ATOM 11851 O O . TYR B 1 263 ? 54.21168 -21.38933 -8.60572 1.000 39.42014 335 TYR B O 1
ATOM 11869 N N . GLU B 1 264 ? 54.32455 -19.81498 -10.21070 1.000 64.71145 336 GLU B N 1
ATOM 11870 C CA . GLU B 1 264 ? 53.47732 -20.53328 -11.14620 1.000 57.67794 336 GLU B CA 1
ATOM 11871 C C . GLU B 1 264 ? 54.31568 -21.49006 -11.99351 1.000 45.99947 336 GLU B C 1
ATOM 11872 O O . GLU B 1 264 ? 55.53190 -21.60332 -11.83257 1.000 55.62374 336 GLU B O 1
ATOM 11884 N N . GLY B 1 265 ? 53.65668 -22.18964 -12.91713 1.000 30.24100 337 GLY B N 1
ATOM 11885 C CA . GLY B 1 265 ? 54.37191 -23.13820 -13.75645 1.000 47.39940 337 GLY B CA 1
ATOM 11886 C C . GLY B 1 265 ? 55.42661 -22.46861 -14.61647 1.000 46.03348 337 GLY B C 1
ATOM 11887 O O . GLY B 1 265 ? 56.59899 -22.85457 -14.60333 1.000 46.84168 337 GLY B O 1
ATOM 11891 N N . HIS B 1 266 ? 55.02467 -21.44510 -15.37404 1.000 43.85988 338 HIS B N 1
ATOM 11892 C CA . HIS B 1 266 ? 55.98041 -20.76620 -16.23941 1.000 53.89893 338 HIS B CA 1
ATOM 11893 C C . HIS B 1 266 ? 57.11773 -20.14258 -15.43948 1.000 57.69699 338 HIS B C 1
ATOM 11894 O O . HIS B 1 266 ? 58.21608 -19.94937 -15.97196 1.000 62.99801 338 HIS B O 1
ATOM 11908 N N . GLN B 1 267 ? 56.88153 -19.83120 -14.16404 1.000 50.02186 339 GLN B N 1
ATOM 11909 C CA . GLN B 1 267 ? 57.93668 -19.28614 -13.31539 1.000 46.35016 339 GLN B CA 1
ATOM 11910 C C . GLN B 1 267 ? 58.86966 -20.38470 -12.82230 1.000 54.71744 339 GLN B C 1
ATOM 11911 O O . GLN B 1 267 ? 60.09187 -20.19844 -12.78856 1.000 48.19104 339 GLN B O 1
ATOM 11925 N N . THR B 1 268 ? 58.31155 -21.53464 -12.43966 1.000 47.95596 340 THR B N 1
ATOM 11926 C CA . THR B 1 268 ? 59.12905 -22.68705 -12.08063 1.000 38.71835 340 THR B CA 1
ATOM 11927 C C . THR B 1 268 ? 59.85839 -23.25750 -13.28843 1.000 52.36737 340 THR B C 1
ATOM 11928 O O . THR B 1 268 ? 60.84181 -23.98566 -13.11720 1.000 55.07047 340 THR B O 1
ATOM 11939 N N . ALA B 1 269 ? 59.40632 -22.93603 -14.50302 1.000 45.71730 341 ALA B N 1
ATOM 11940 C CA . ALA B 1 269 ? 60.11636 -23.36762 -15.70098 1.000 49.76254 341 ALA B CA 1
ATOM 11941 C C . ALA B 1 269 ? 61.32618 -22.48818 -15.97752 1.000 42.84892 341 ALA B C 1
ATOM 11942 O O . ALA B 1 269 ? 62.31081 -22.95132 -16.56496 1.000 49.24276 341 ALA B O 1
ATOM 11949 N N . ARG B 1 270 ? 61.27598 -21.22908 -15.55695 1.000 42.41591 342 ARG B N 1
ATOM 11950 C CA . ARG B 1 270 ? 62.42064 -20.34357 -15.68717 1.000 42.21496 342 ARG B CA 1
ATOM 11951 C C . ARG B 1 270 ? 63.50656 -20.65155 -14.66992 1.000 46.16541 342 ARG B C 1
ATOM 11952 O O . ARG B 1 270 ? 64.58258 -20.04514 -14.73100 1.000 45.15082 342 ARG B O 1
ATOM 11973 N N . LEU B 1 271 ? 63.24983 -21.57183 -13.74348 1.000 47.98508 343 LEU B N 1
ATOM 11974 C CA . LEU B 1 271 ? 64.23274 -21.93919 -12.74378 1.000 53.41007 343 LEU B CA 1
ATOM 11975 C C . LEU B 1 271 ? 65.37179 -22.72148 -13.37994 1.000 53.89350 343 LEU B C 1
ATOM 11976 O O . LEU B 1 271 ? 65.21291 -23.30353 -14.45705 1.000 39.08961 343 LEU B O 1
ATOM 11992 N N . PRO B 1 272 ? 66.53581 -22.75219 -12.73294 1.000 58.53196 344 PRO B N 1
ATOM 11993 C CA . PRO B 1 272 ? 67.60744 -23.61319 -13.22208 1.000 42.98283 344 PRO B CA 1
ATOM 11994 C C . PRO B 1 272 ? 67.12317 -25.04606 -13.27941 1.000 59.59596 344 PRO B C 1
ATOM 11995 O O . PRO B 1 272 ? 66.31463 -25.48251 -12.43440 1.000 70.81811 344 PRO B O 1
ATOM 12006 N N . PRO B 1 273 ? 67.58295 -25.82297 -14.26130 1.000 67.91324 345 PRO B N 1
ATOM 12007 C CA . PRO B 1 273 ? 67.01351 -27.17295 -14.42539 1.000 60.12697 345 PRO B CA 1
ATOM 12008 C C . PRO B 1 273 ? 67.09014 -28.01807 -13.16695 1.000 65.37306 345 PRO B C 1
ATOM 12009 O O . PRO B 1 273 ? 66.19761 -28.84032 -12.92366 1.000 62.16932 345 PRO B O 1
ATOM 12020 N N . GLU B 1 274 ? 68.13117 -27.84234 -12.35996 1.000 74.29829 346 GLU B N 1
ATOM 12021 C CA . GLU B 1 274 ? 68.35195 -28.64792 -11.16680 1.000 64.62794 346 GLU B CA 1
ATOM 12022 C C . GLU B 1 274 ? 67.59662 -28.13357 -9.94953 1.000 61.87537 346 GLU B C 1
ATOM 12023 O O . GLU B 1 274 ? 67.73048 -28.71315 -8.86701 1.000 66.72048 346 GLU B O 1
ATOM 12035 N N . GLU B 1 275 ? 66.80654 -27.07166 -10.10118 1.000 49.11490 347 GLU B N 1
ATOM 12036 C CA . GLU B 1 275 ? 66.02839 -26.50292 -9.00883 1.000 45.63458 347 GLU B CA 1
ATOM 12037 C C . GLU B 1 275 ? 64.54302 -26.48075 -9.33732 1.000 45.58590 347 GLU B C 1
ATOM 12038 O O . GLU B 1 275 ? 63.76066 -25.86727 -8.60035 1.000 46.20825 347 GLU B O 1
ATOM 12050 N N . ARG B 1 276 ? 64.13996 -27.12143 -10.43730 1.000 46.51566 348 ARG B N 1
ATOM 12051 C CA . ARG B 1 276 ? 62.74646 -27.09282 -10.86319 1.000 45.98071 348 ARG B CA 1
ATOM 12052 C C . ARG B 1 276 ? 61.88287 -28.02618 -10.02936 1.000 46.17406 348 ARG B C 1
ATOM 12053 O O . ARG B 1 276 ? 60.69204 -27.75460 -9.83562 1.000 49.50448 348 ARG B O 1
ATOM 12074 N N . GLN B 1 277 ? 62.46004 -29.11322 -9.52349 1.000 36.11763 349 GLN B N 1
ATOM 12075 C CA . GLN B 1 277 ? 61.76147 -30.04469 -8.63774 1.000 40.81129 349 GLN B CA 1
ATOM 12076 C C . GLN B 1 277 ? 62.70395 -30.46172 -7.51747 1.000 43.98693 349 GLN B C 1
ATOM 12077 O O . GLN B 1 277 ? 63.22829 -31.58197 -7.50513 1.000 44.83402 349 GLN B O 1
ATOM 12091 N N . PRO B 1 278 ? 62.94480 -29.57684 -6.54935 1.000 50.90865 350 PRO B N 1
ATOM 12092 C CA . PRO B 1 278 ? 63.91080 -29.88525 -5.48768 1.000 49.11757 350 PRO B CA 1
ATOM 12093 C C . PRO B 1 278 ? 63.46616 -31.05298 -4.62111 1.000 60.03036 350 PRO B C 1
ATOM 12094 O O . PRO B 1 278 ? 62.29183 -31.42938 -4.58724 1.000 69.52833 350 PRO B O 1
ATOM 12105 N N . SER B 1 279 ? 64.43333 -31.62672 -3.90637 1.000 58.67358 351 SER B N 1
ATOM 12106 C CA . SER B 1 279 ? 64.16155 -32.77883 -3.06494 1.000 72.30268 351 SER B CA 1
ATOM 12107 C C . SER B 1 279 ? 63.36432 -32.34996 -1.83275 1.000 79.67772 351 SER B C 1
ATOM 12108 O O . SER B 1 279 ? 63.33718 -31.16907 -1.47593 1.000 87.07589 351 SER B O 1
ATOM 12116 N N . PRO B 1 280 ? 62.70553 -33.29987 -1.15991 1.000 66.11023 352 PRO B N 1
ATOM 12117 C CA . PRO B 1 280 ? 61.85041 -32.92629 -0.02148 1.000 69.45511 352 PRO B CA 1
ATOM 12118 C C . PRO B 1 280 ? 62.62610 -32.44488 1.18999 1.000 69.11474 352 PRO B C 1
ATOM 12119 O O . PRO B 1 280 ? 62.03418 -31.81115 2.07088 1.000 67.65559 352 PRO B O 1
ATOM 12130 N N . THR B 1 281 ? 63.92687 -32.71044 1.25895 1.000 67.06679 353 THR B N 1
ATOM 12131 C CA . THR B 1 281 ? 64.73504 -32.37515 2.42166 1.000 79.44268 353 THR B CA 1
ATOM 12132 C C . THR B 1 281 ? 65.64234 -31.17835 2.17956 1.000 80.05314 353 THR B C 1
ATOM 12133 O O . THR B 1 281 ? 66.42511 -30.82058 3.06658 1.000 82.33244 353 THR B O 1
ATOM 12144 N N . ASP B 1 282 ? 65.55928 -30.55451 1.00701 1.000 90.73130 354 ASP B N 1
ATOM 12145 C CA . ASP B 1 282 ? 66.42889 -29.44484 0.65632 1.000 79.48109 354 ASP B CA 1
ATOM 12146 C C . ASP B 1 282 ? 65.84742 -28.11863 1.12638 1.000 62.29500 354 ASP B C 1
ATOM 12147 O O . ASP B 1 282 ? 64.62908 -27.92157 1.11971 1.000 62.94020 354 ASP B O 1
ATOM 12156 N N . PHE B 1 283 ? 66.73757 -27.21454 1.54033 1.000 54.19747 355 PHE B N 1
ATOM 12157 C CA . PHE B 1 283 ? 66.36042 -25.83916 1.84222 1.000 42.20432 355 PHE B CA 1
ATOM 12158 C C . PHE B 1 283 ? 66.36489 -25.04245 0.54798 1.000 50.69504 355 PHE B C 1
ATOM 12159 O O . PHE B 1 283 ? 67.37989 -25.00272 -0.15748 1.000 51.41290 355 PHE B O 1
ATOM 12176 N N . GLN B 1 284 ? 65.23735 -24.41438 0.23165 1.000 51.79324 356 GLN B N 1
ATOM 12177 C CA . GLN B 1 284 ? 65.05685 -23.69386 -1.02083 1.000 55.30242 356 GLN B CA 1
ATOM 12178 C C . GLN B 1 284 ? 64.86089 -22.21969 -0.70924 1.000 41.58888 356 GLN B C 1
ATOM 12179 O O . GLN B 1 284 ? 64.02639 -21.86520 0.12963 1.000 48.57613 356 GLN B O 1
ATOM 12193 N N . THR B 1 285 ? 65.61839 -21.36456 -1.39100 1.000 37.36097 357 THR B N 1
ATOM 12194 C CA . THR B 1 285 ? 65.48837 -19.93010 -1.17819 1.000 50.06098 357 THR B CA 1
ATOM 12195 C C . THR B 1 285 ? 64.19237 -19.43095 -1.80445 1.000 45.26118 357 THR B C 1
ATOM 12196 O O . THR B 1 285 ? 63.74889 -19.92134 -2.84713 1.000 47.72640 357 THR B O 1
ATOM 12207 N N . SER B 1 286 ? 63.58739 -18.43738 -1.15682 1.000 40.08328 358 SER B N 1
ATOM 12208 C CA . SER B 1 286 ? 62.31809 -17.88789 -1.59705 1.000 28.74877 358 SER B CA 1
ATOM 12209 C C . SER B 1 286 ? 62.44536 -16.37683 -1.73393 1.000 29.13314 358 SER B C 1
ATOM 12210 O O . SER B 1 286 ? 62.89893 -15.70694 -0.79242 1.000 43.68464 358 SER B O 1
ATOM 12218 N N . PRO B 1 287 ? 62.08080 -15.80363 -2.88329 1.000 30.91155 359 PRO B N 1
ATOM 12219 C CA . PRO B 1 287 ? 62.11676 -14.33639 -2.99448 1.000 35.56580 359 PRO B CA 1
ATOM 12220 C C . PRO B 1 287 ? 61.31880 -13.64815 -1.90195 1.000 38.09039 359 PRO B C 1
ATOM 12221 O O . PRO B 1 287 ? 61.73068 -12.58804 -1.41418 1.000 31.42685 359 PRO B O 1
ATOM 12232 N N . ALA B 1 288 ? 60.17516 -14.21805 -1.51676 1.000 38.81105 360 ALA B N 1
ATOM 12233 C CA . ALA B 1 288 ? 59.29549 -13.61643 -0.52659 1.000 43.19793 360 ALA B CA 1
ATOM 12234 C C . ALA B 1 288 ? 58.74007 -14.69575 0.39481 1.000 32.02058 360 ALA B C 1
ATOM 12235 O O . ALA B 1 288 ? 58.81688 -15.89212 0.10903 1.000 31.23906 360 ALA B O 1
ATOM 12242 N N . MET B 1 289 ? 58.15334 -14.24800 1.50189 1.000 43.19035 361 MET B N 1
ATOM 12243 C CA . MET B 1 289 ? 57.53725 -15.09500 2.51142 1.000 47.67378 361 MET B CA 1
ATOM 12244 C C . MET B 1 289 ? 56.03130 -14.85057 2.53140 1.000 43.27249 361 MET B C 1
ATOM 12245 O O . MET B 1 289 ? 55.53803 -13.83795 2.02458 1.000 45.09495 361 MET B O 1
ATOM 12259 N N . ALA B 1 290 ? 55.30422 -15.77038 3.15525 1.000 39.14563 362 ALA B N 1
ATOM 12260 C CA . ALA B 1 290 ? 53.85019 -15.73638 3.13036 1.000 53.81923 362 ALA B CA 1
ATOM 12261 C C . ALA B 1 290 ? 53.25268 -14.89878 4.25250 1.000 45.96152 362 ALA B C 1
ATOM 12262 O O . ALA B 1 290 ? 52.03400 -14.92704 4.45042 1.000 55.49747 362 ALA B O 1
ATOM 12269 N N . GLY B 1 291 ? 54.07119 -14.12175 4.95200 1.000 53.01158 363 GLY B N 1
ATOM 12270 C CA . GLY B 1 291 ? 53.59238 -13.28631 6.03189 1.000 62.12230 363 GLY B CA 1
ATOM 12271 C C . GLY B 1 291 ? 53.54464 -13.97615 7.37603 1.000 65.45559 363 GLY B C 1
ATOM 12272 O O . GLY B 1 291 ? 52.67499 -14.81454 7.63741 1.000 77.48828 363 GLY B O 1
ATOM 12276 N N . GLY B 1 292 ? 54.46890 -13.59167 8.24748 1.000 71.03020 364 GLY B N 1
ATOM 12277 C CA . GLY B 1 292 ? 54.61652 -14.23450 9.52530 1.000 79.33811 364 GLY B CA 1
ATOM 12278 C C . GLY B 1 292 ? 55.19669 -15.63221 9.39664 1.000 83.74820 364 GLY B C 1
ATOM 12279 O O . GLY B 1 292 ? 55.64889 -16.07783 8.34173 1.000 85.13313 364 GLY B O 1
ATOM 12283 N N . LEU B 1 293 ? 55.16078 -16.32842 10.52676 1.000 50.22650 365 LEU B N 1
ATOM 12284 C CA . LEU B 1 293 ? 55.61181 -17.70711 10.63148 1.000 36.64729 365 LEU B CA 1
ATOM 12285 C C . LEU B 1 293 ? 57.01228 -17.87767 10.05459 1.000 30.97805 365 LEU B C 1
ATOM 12286 O O . LEU B 1 293 ? 57.17812 -18.30556 8.90743 1.000 25.84383 365 LEU B O 1
ATOM 12300 N N . PHE B 1 294 ? 58.02248 -17.56187 10.86118 1.000 26.15552 366 PHE B N 1
ATOM 12301 C CA . PHE B 1 294 ? 59.41282 -17.70608 10.45907 1.000 29.36034 366 PHE B CA 1
ATOM 12302 C C . PHE B 1 294 ? 60.27195 -17.73472 11.71315 1.000 29.26253 366 PHE B C 1
ATOM 12303 O O . PHE B 1 294 ? 59.83398 -17.33982 12.79688 1.000 33.06567 366 PHE B O 1
ATOM 12320 N N . ALA B 1 295 ? 61.50445 -18.19786 11.54781 1.000 26.01490 367 ALA B N 1
ATOM 12321 C CA . ALA B 1 295 ? 62.50393 -18.17158 12.60253 1.000 26.13346 367 ALA B CA 1
ATOM 12322 C C . ALA B 1 295 ? 63.68634 -17.33608 12.13585 1.000 35.81874 367 ALA B C 1
ATOM 12323 O O . ALA B 1 295 ? 63.98526 -17.27259 10.93948 1.000 38.14518 367 ALA B O 1
ATOM 12330 N N . ALA B 1 296 ? 64.36851 -16.70281 13.08619 1.000 28.27078 368 ALA B N 1
ATOM 12331 C CA . ALA B 1 296 ? 65.45197 -15.79639 12.73617 1.000 43.33722 368 ALA B CA 1
ATOM 12332 C C . ALA B 1 296 ? 66.30896 -15.52876 13.96343 1.000 38.94024 368 ALA B C 1
ATOM 12333 O O . ALA B 1 296 ? 65.79695 -15.45655 15.08179 1.000 43.78951 368 ALA B O 1
ATOM 12340 N N . ASN B 1 297 ? 67.61336 -15.38788 13.74311 1.000 45.11129 369 ASN B N 1
ATOM 12341 C CA . ASN B 1 297 ? 68.51378 -14.95966 14.80572 1.000 41.62691 369 ASN B CA 1
ATOM 12342 C C . ASN B 1 297 ? 68.14531 -13.54554 15.24619 1.000 28.57376 369 ASN B C 1
ATOM 12343 O O . ASN B 1 297 ? 68.11078 -12.61962 14.43036 1.000 27.72510 369 ASN B O 1
ATOM 12354 N N . LYS B 1 298 ? 67.87777 -13.37898 16.54194 1.000 27.64669 370 LYS B N 1
ATOM 12355 C CA . LYS B 1 298 ? 67.39137 -12.09590 17.03768 1.000 27.84387 370 LYS B CA 1
ATOM 12356 C C . LYS B 1 298 ? 68.36512 -10.97112 16.70741 1.000 35.48465 370 LYS B C 1
ATOM 12357 O O . LYS B 1 298 ? 67.96859 -9.92942 16.17146 1.000 42.80708 370 LYS B O 1
ATOM 12376 N N . ALA B 1 299 ? 69.64937 -11.16377 17.01670 1.000 35.65680 371 ALA B N 1
ATOM 12377 C CA . ALA B 1 299 ? 70.63699 -10.12203 16.74966 1.000 29.57402 371 ALA B CA 1
ATOM 12378 C C . ALA B 1 299 ? 70.61623 -9.71504 15.28269 1.000 36.94703 371 ALA B C 1
ATOM 12379 O O . ALA B 1 299 ? 70.49049 -8.52854 14.95584 1.000 45.02836 371 ALA B O 1
ATOM 12386 N N . PHE B 1 300 ? 70.74223 -10.69065 14.38122 1.000 35.93075 372 PHE B N 1
ATOM 12387 C CA . PHE B 1 300 ? 70.69661 -10.38894 12.95485 1.000 40.40527 372 PHE B CA 1
ATOM 12388 C C . PHE B 1 300 ? 69.39666 -9.69138 12.57838 1.000 33.65926 372 PHE B C 1
ATOM 12389 O O . PHE B 1 300 ? 69.40293 -8.68386 11.86372 1.000 39.31590 372 PHE B O 1
ATOM 12406 N N . PHE B 1 301 ? 68.26524 -10.23254 13.03105 1.000 36.75886 373 PHE B N 1
ATOM 12407 C CA . PHE B 1 301 ? 66.97630 -9.64586 12.68587 1.000 32.43511 373 PHE B CA 1
ATOM 12408 C C . PHE B 1 301 ? 66.96121 -8.15258 12.98220 1.000 33.50204 373 PHE B C 1
ATOM 12409 O O . PHE B 1 301 ? 66.40197 -7.36407 12.21204 1.000 40.31428 373 PHE B O 1
ATOM 12426 N N . PHE B 1 302 ? 67.56400 -7.74246 14.09873 1.000 35.36776 374 PHE B N 1
ATOM 12427 C CA . PHE B 1 302 ? 67.62517 -6.32425 14.42330 1.000 47.12182 374 PHE B CA 1
ATOM 12428 C C . PHE B 1 302 ? 68.67238 -5.57492 13.60577 1.000 32.05403 374 PHE B C 1
ATOM 12429 O O . PHE B 1 302 ? 68.54968 -4.35649 13.44497 1.000 35.38098 374 PHE B O 1
ATOM 12446 N N . ASP B 1 303 ? 69.68293 -6.26702 13.07079 1.000 30.10954 375 ASP B N 1
ATOM 12447 C CA . ASP B 1 303 ? 70.71610 -5.60715 12.28162 1.000 38.27430 375 ASP B CA 1
ATOM 12448 C C . ASP B 1 303 ? 70.37585 -5.49997 10.79861 1.000 33.47881 375 ASP B C 1
ATOM 12449 O O . ASP B 1 303 ? 70.94567 -4.64632 10.11009 1.000 54.91102 375 ASP B O 1
ATOM 12458 N N . VAL B 1 304 ? 69.47107 -6.33502 10.29091 1.000 29.93299 376 VAL B N 1
ATOM 12459 C CA . VAL B 1 304 ? 69.05521 -6.26554 8.89403 1.000 29.79410 376 VAL B CA 1
ATOM 12460 C C . VAL B 1 304 ? 67.81871 -5.38161 8.81585 1.000 37.41522 376 VAL B C 1
ATOM 12461 O O . VAL B 1 304 ? 67.17188 -5.28577 7.76730 1.000 31.13286 376 VAL B O 1
ATOM 12474 N N . GLY B 1 305 ? 67.48971 -4.72205 9.92467 1.000 34.70889 377 GLY B N 1
ATOM 12475 C CA . GLY B 1 305 ? 66.25748 -3.96529 10.00287 1.000 32.50732 377 GLY B CA 1
ATOM 12476 C C . GLY B 1 305 ? 65.19813 -4.88997 10.56219 1.000 44.40080 377 GLY B C 1
ATOM 12477 O O . GLY B 1 305 ? 65.04824 -6.01225 10.07268 1.000 70.23276 377 GLY B O 1
ATOM 12481 N N . ALA B 1 306 ? 64.46503 -4.46890 11.58252 1.000 28.94477 378 ALA B N 1
ATOM 12482 C CA . ALA B 1 306 ? 63.52819 -5.39104 12.20980 1.000 41.74260 378 ALA B CA 1
ATOM 12483 C C . ALA B 1 306 ? 62.20015 -5.37246 11.46475 1.000 48.61297 378 ALA B C 1
ATOM 12484 O O . ALA B 1 306 ? 61.91116 -6.26425 10.66117 1.000 44.28509 378 ALA B O 1
ATOM 12491 N N . TYR B 1 307 ? 61.39640 -4.34971 11.72618 1.000 46.34404 379 TYR B N 1
ATOM 12492 C CA . TYR B 1 307 ? 60.11057 -4.15092 11.07357 1.000 36.68931 379 TYR B CA 1
ATOM 12493 C C . TYR B 1 307 ? 59.90778 -2.64602 11.01780 1.000 40.26688 379 TYR B C 1
ATOM 12494 O O . TYR B 1 307 ? 60.09499 -1.96877 12.03358 1.000 46.64720 379 TYR B O 1
ATOM 12512 N N . ASP B 1 308 ? 59.54758 -2.12142 9.85152 1.000 40.78368 380 ASP B N 1
ATOM 12513 C CA . ASP B 1 308 ? 59.17671 -0.71363 9.77487 1.000 35.35910 380 ASP B CA 1
ATOM 12514 C C . ASP B 1 308 ? 58.05169 -0.47623 10.77278 1.000 39.57741 380 ASP B C 1
ATOM 12515 O O . ASP B 1 308 ? 56.90859 -0.87156 10.51637 1.000 54.22929 380 ASP B O 1
ATOM 12524 N N . GLU B 1 309 ? 58.35242 0.16426 11.89950 1.000 41.89482 381 GLU B N 1
ATOM 12525 C CA . GLU B 1 309 ? 57.38895 0.30966 12.98762 1.000 38.19887 381 GLU B CA 1
ATOM 12526 C C . GLU B 1 309 ? 56.32258 1.35880 12.72566 1.000 38.11842 381 GLU B C 1
ATOM 12527 O O . GLU B 1 309 ? 55.53573 1.65146 13.63333 1.000 42.17017 381 GLU B O 1
ATOM 12539 N N . ASP B 1 310 ? 56.27440 1.92991 11.53164 1.000 44.97988 382 ASP B N 1
ATOM 12540 C CA . ASP B 1 310 ? 55.14051 2.73317 11.09899 1.000 32.41679 382 ASP B CA 1
ATOM 12541 C C . ASP B 1 310 ? 54.14371 1.94651 10.25480 1.000 33.07296 382 ASP B C 1
ATOM 12542 O O . ASP B 1 310 ? 53.10009 2.50226 9.88951 1.000 34.80958 382 ASP B O 1
ATOM 12551 N N . PHE B 1 311 ? 54.45305 0.70166 9.89797 1.000 32.71953 383 PHE B N 1
ATOM 12552 C CA . PHE B 1 311 ? 53.44061 -0.19538 9.35493 1.000 40.89799 383 PHE B CA 1
ATOM 12553 C C . PHE B 1 311 ? 52.31142 -0.37269 10.36194 1.000 47.41001 383 PHE B C 1
ATOM 12554 O O . PHE B 1 311 ? 52.54609 -0.58186 11.55384 1.000 54.65715 383 PHE B O 1
ATOM 12571 N N . GLN B 1 312 ? 51.07330 -0.29718 9.87273 1.000 46.19865 384 GLN B N 1
ATOM 12572 C CA . GLN B 1 312 ? 49.89231 -0.26287 10.72579 1.000 63.19969 384 GLN B CA 1
ATOM 12573 C C . GLN B 1 312 ? 49.05437 -1.52259 10.55280 1.000 46.60409 384 GLN B C 1
ATOM 12574 O O . GLN B 1 312 ? 48.83947 -1.98208 9.42615 1.000 39.14459 384 GLN B O 1
ATOM 12588 N N . PHE B 1 313 ? 48.57761 -2.06907 11.67521 1.000 41.74485 385 PHE B N 1
ATOM 12589 C CA . PHE B 1 313 ? 47.61548 -3.16830 11.66713 1.000 44.30779 385 PHE B CA 1
ATOM 12590 C C . PHE B 1 313 ? 48.02489 -4.26002 10.68458 1.000 47.24098 385 PHE B C 1
ATOM 12591 O O . PHE B 1 313 ? 49.18820 -4.67176 10.66910 1.000 75.54846 385 PHE B O 1
ATOM 12608 N N . TRP B 1 314 ? 47.08418 -4.76341 9.89120 1.000 56.09219 386 TRP B N 1
ATOM 12609 C CA . TRP B 1 314 ? 47.39924 -5.76598 8.88248 1.000 61.17641 386 TRP B CA 1
ATOM 12610 C C . TRP B 1 314 ? 47.86483 -5.06561 7.61140 1.000 58.04244 386 TRP B C 1
ATOM 12611 O O . TRP B 1 314 ? 47.39748 -3.97295 7.27888 1.000 64.10767 386 TRP B O 1
ATOM 12632 N N . GLY B 1 315 ? 48.79714 -5.69698 6.90616 1.000 44.75484 387 GLY B N 1
ATOM 12633 C CA . GLY B 1 315 ? 49.26657 -5.13302 5.65578 1.000 57.90303 387 GLY B CA 1
ATOM 12634 C C . GLY B 1 315 ? 50.43345 -5.92257 5.10158 1.000 51.90411 387 GLY B C 1
ATOM 12635 O O . GLY B 1 315 ? 50.65476 -7.07629 5.47033 1.000 54.52363 387 GLY B O 1
ATOM 12639 N N . THR B 1 316 ? 51.17830 -5.27005 4.21605 1.000 34.59098 388 THR B N 1
ATOM 12640 C CA . THR B 1 316 ? 52.24230 -5.91729 3.45520 1.000 36.36692 388 THR B CA 1
ATOM 12641 C C . THR B 1 316 ? 53.57392 -5.93451 4.19388 1.000 36.93079 388 THR B C 1
ATOM 12642 O O . THR B 1 316 ? 54.63620 -5.85733 3.56989 1.000 35.42188 388 THR B O 1
ATOM 12653 N N . GLU B 1 317 ? 53.56004 -6.10414 5.51745 1.000 35.74688 389 GLU B N 1
ATOM 12654 C CA . GLU B 1 317 ? 54.81079 -6.12082 6.26664 1.000 27.41801 389 GLU B CA 1
ATOM 12655 C C . GLU B 1 317 ? 55.69725 -7.28925 5.86450 1.000 40.56080 389 GLU B C 1
ATOM 12656 O O . GLU B 1 317 ? 56.90140 -7.26492 6.14377 1.000 41.18520 389 GLU B O 1
ATOM 12668 N N . ASN B 1 318 ? 55.12342 -8.30759 5.21670 1.000 50.26378 390 ASN B N 1
ATOM 12669 C CA . ASN B 1 318 ? 55.88585 -9.49203 4.84299 1.000 48.48094 390 ASN B CA 1
ATOM 12670 C C . ASN B 1 318 ? 56.80753 -9.22585 3.65881 1.000 46.52217 390 ASN B C 1
ATOM 12671 O O . ASN B 1 318 ? 57.83698 -9.89598 3.51659 1.000 39.96339 390 ASN B O 1
ATOM 12682 N N . LEU B 1 319 ? 56.44858 -8.27639 2.78911 1.000 59.79482 391 LEU B N 1
ATOM 12683 C CA . LEU B 1 319 ? 57.28498 -7.97606 1.63163 1.000 43.08945 391 LEU B CA 1
ATOM 12684 C C . LEU B 1 319 ? 58.39469 -6.99804 1.99449 1.000 33.74543 391 LEU B C 1
ATOM 12685 O O . LEU B 1 319 ? 59.55265 -7.19593 1.61288 1.000 35.14963 391 LEU B O 1
ATOM 12701 N N . GLU B 1 320 ? 58.05863 -5.93300 2.72903 1.000 39.20228 392 GLU B N 1
ATOM 12702 C CA . GLU B 1 320 ? 59.08686 -5.00162 3.18458 1.000 44.91032 392 GLU B CA 1
ATOM 12703 C C . GLU B 1 320 ? 60.19800 -5.75299 3.90206 1.000 41.00426 392 GLU B C 1
ATOM 12704 O O . GLU B 1 320 ? 61.38175 -5.44174 3.73484 1.000 43.29744 392 GLU B O 1
ATOM 12716 N N . LEU B 1 321 ? 59.83411 -6.75378 4.70391 1.000 41.56569 393 LEU B N 1
ATOM 12717 C CA . LEU B 1 321 ? 60.84538 -7.60902 5.31374 1.000 41.57108 393 LEU B CA 1
ATOM 12718 C C . LEU B 1 321 ? 61.56600 -8.44078 4.25633 1.000 36.93386 393 LEU B C 1
ATOM 12719 O O . LEU B 1 321 ? 62.79249 -8.58598 4.30611 1.000 54.85921 393 LEU B O 1
ATOM 12735 N N . SER B 1 322 ? 60.82477 -8.99657 3.29344 1.000 41.91006 394 SER B N 1
ATOM 12736 C CA . SER B 1 322 ? 61.44430 -9.83642 2.27032 1.000 34.95051 394 SER B CA 1
ATOM 12737 C C . SER B 1 322 ? 62.40395 -9.03087 1.39885 1.000 27.02264 394 SER B C 1
ATOM 12738 O O . SER B 1 322 ? 63.57268 -9.39972 1.23553 1.000 29.79172 394 SER B O 1
ATOM 12746 N N . PHE B 1 323 ? 61.92378 -7.92245 0.82877 1.000 27.12410 395 PHE B N 1
ATOM 12747 C CA . PHE B 1 323 ? 62.77731 -7.08030 -0.00348 1.000 37.46680 395 PHE B CA 1
ATOM 12748 C C . PHE B 1 323 ? 63.97263 -6.56069 0.78683 1.000 40.01743 395 PHE B C 1
ATOM 12749 O O . PHE B 1 323 ? 65.11875 -6.63612 0.32870 1.000 34.05049 395 PHE B O 1
ATOM 12766 N N . ARG B 1 324 ? 63.72026 -6.04171 1.99086 1.000 43.59363 396 ARG B N 1
ATOM 12767 C CA . ARG B 1 324 ? 64.79518 -5.47529 2.79757 1.000 42.82503 396 ARG B CA 1
ATOM 12768 C C . ARG B 1 324 ? 65.83438 -6.52849 3.15432 1.000 35.78674 396 ARG B C 1
ATOM 12769 O O . ARG B 1 324 ? 67.04189 -6.26785 3.09438 1.000 50.96293 396 ARG B O 1
ATOM 12790 N N . LEU B 1 325 ? 65.38249 -7.72458 3.53413 1.000 48.50491 397 LEU B N 1
ATOM 12791 C CA . LEU B 1 325 ? 66.30725 -8.77838 3.93767 1.000 52.51369 397 LEU B CA 1
ATOM 12792 C C . LEU B 1 325 ? 67.30045 -9.09274 2.82728 1.000 48.12858 397 LEU B C 1
ATOM 12793 O O . LEU B 1 325 ? 68.51768 -9.06883 3.04024 1.000 48.56959 397 LEU B O 1
ATOM 12809 N N . TRP B 1 326 ? 66.79782 -9.38517 1.62933 1.000 46.00673 398 TRP B N 1
ATOM 12810 C CA . TRP B 1 326 ? 67.68302 -9.77831 0.54102 1.000 50.13279 398 TRP B CA 1
ATOM 12811 C C . TRP B 1 326 ? 68.64782 -8.65656 0.18286 1.000 31.67407 398 TRP B C 1
ATOM 12812 O O . TRP B 1 326 ? 69.85542 -8.88022 0.04248 1.000 49.32750 398 TRP B O 1
ATOM 12833 N N . GLN B 1 327 ? 68.13626 -7.43566 0.04569 1.000 29.94224 399 GLN B N 1
ATOM 12834 C CA . GLN B 1 327 ? 68.98001 -6.33802 -0.40196 1.000 44.38727 399 GLN B CA 1
ATOM 12835 C C . GLN B 1 327 ? 70.02089 -5.94289 0.63326 1.000 46.72855 399 GLN B C 1
ATOM 12836 O O . GLN B 1 327 ? 71.01827 -5.30875 0.27301 1.000 55.50660 399 GLN B O 1
ATOM 12850 N N . CYS B 1 328 ? 69.81425 -6.29121 1.90396 1.000 38.02919 400 CYS B N 1
ATOM 12851 C CA . CYS B 1 328 ? 70.71377 -5.89312 2.97960 1.000 51.27313 400 CYS B CA 1
ATOM 12852 C C . CYS B 1 328 ? 71.51301 -7.06841 3.54233 1.000 47.73058 400 CYS B C 1
ATOM 12853 O O . CYS B 1 328 ? 71.90779 -7.05230 4.71166 1.000 32.69085 400 CYS B O 1
ATOM 12860 N N . GLY B 1 329 ? 71.75087 -8.09486 2.72679 1.000 53.27914 401 GLY B N 1
ATOM 12861 C CA . GLY B 1 329 ? 72.69486 -9.13835 3.07775 1.000 56.08290 401 GLY B CA 1
ATOM 12862 C C . GLY B 1 329 ? 72.13453 -10.34708 3.78994 1.000 57.13416 401 GLY B C 1
ATOM 12863 O O . GLY B 1 329 ? 72.88962 -11.03552 4.48682 1.000 61.00642 401 GLY B O 1
ATOM 12867 N N . GLY B 1 330 ? 70.84149 -10.63475 3.63916 1.000 46.42506 402 GLY B N 1
ATOM 12868 C CA . GLY B 1 330 ? 70.21543 -11.76617 4.28130 1.000 45.44852 402 GLY B CA 1
ATOM 12869 C C . GLY B 1 330 ? 69.74022 -12.80700 3.27815 1.000 49.85613 402 GLY B C 1
ATOM 12870 O O . GLY B 1 330 ? 69.80554 -12.62480 2.06315 1.000 46.83677 402 GLY B O 1
ATOM 12874 N N . VAL B 1 331 ? 69.25764 -13.92404 3.82198 1.000 39.46589 403 VAL B N 1
ATOM 12875 C CA . VAL B 1 331 ? 68.73736 -15.02739 3.02488 1.000 39.29463 403 VAL B CA 1
ATOM 12876 C C . VAL B 1 331 ? 67.37363 -15.42518 3.57042 1.000 54.15156 403 VAL B C 1
ATOM 12877 O O . VAL B 1 331 ? 67.16099 -15.43872 4.78781 1.000 68.30343 403 VAL B O 1
ATOM 12890 N N . LEU B 1 332 ? 66.45390 -15.75856 2.66752 1.000 46.33916 404 LEU B N 1
ATOM 12891 C CA . LEU B 1 332 ? 65.11721 -16.22552 3.02319 1.000 42.62675 404 LEU B CA 1
ATOM 12892 C C . LEU B 1 332 ? 64.94203 -17.63173 2.46661 1.000 40.53763 404 LEU B C 1
ATOM 12893 O O . LEU B 1 332 ? 64.87504 -17.81843 1.24695 1.000 40.39435 404 LEU B O 1
ATOM 12909 N N . GLU B 1 333 ? 64.88520 -18.61643 3.35555 1.000 38.03800 405 GLU B N 1
ATOM 12910 C CA . GLU B 1 333 ? 64.74207 -20.01041 2.97434 1.000 45.05972 405 GLU B CA 1
ATOM 12911 C C . GLU B 1 333 ? 63.44257 -20.56971 3.53493 1.000 51.13594 405 GLU B C 1
ATOM 12912 O O . GLU B 1 333 ? 62.84724 -20.00948 4.46085 1.000 43.99314 405 GLU B O 1
ATOM 12924 N N . CYS B 1 334 ? 63.00293 -21.68052 2.94526 1.000 45.95850 406 CYS B N 1
ATOM 12925 C CA . CYS B 1 334 ? 61.86637 -22.44995 3.43261 1.000 42.79884 406 CYS B CA 1
ATOM 12926 C C . CYS B 1 334 ? 62.32871 -23.87744 3.69570 1.000 50.67673 406 CYS B C 1
ATOM 12927 O O . CYS B 1 334 ? 63.08765 -24.44973 2.90459 1.000 44.74691 406 CYS B O 1
ATOM 12934 N N . ALA B 1 335 ? 61.88530 -24.44582 4.82156 1.000 68.08064 407 ALA B N 1
ATOM 12935 C CA . ALA B 1 335 ? 62.24959 -25.80356 5.20401 1.000 60.16348 407 ALA B CA 1
ATOM 12936 C C . ALA B 1 335 ? 61.07069 -26.72717 4.96378 1.000 54.26041 407 ALA B C 1
ATOM 12937 O O . ALA B 1 335 ? 60.12618 -26.74219 5.76657 1.000 52.49185 407 ALA B O 1
ATOM 12944 N N . PRO B 1 336 ? 61.07777 -27.54719 3.90942 1.000 60.35654 408 PRO B N 1
ATOM 12945 C CA . PRO B 1 336 ? 59.93092 -28.44311 3.67458 1.000 55.39798 408 PRO B CA 1
ATOM 12946 C C . PRO B 1 336 ? 59.74577 -29.48195 4.76558 1.000 42.94037 408 PRO B C 1
ATOM 12947 O O . PRO B 1 336 ? 58.67329 -30.09631 4.83302 1.000 43.52218 408 PRO B O 1
ATOM 12958 N N . CYS B 1 337 ? 60.74436 -29.69797 5.61944 1.000 53.65465 409 CYS B N 1
ATOM 12959 C CA . CYS B 1 337 ? 60.60546 -30.64156 6.71635 1.000 38.44908 409 CYS B CA 1
ATOM 12960 C C . CYS B 1 337 ? 59.99461 -30.01225 7.95662 1.000 35.72780 409 CYS B C 1
ATOM 12961 O O . CYS B 1 337 ? 59.52101 -30.74327 8.83502 1.000 46.48140 409 CYS B O 1
ATOM 12968 N N . SER B 1 338 ? 59.98743 -28.68229 8.04198 1.000 43.23453 410 SER B N 1
ATOM 12969 C CA . SER B 1 338 ? 59.30504 -27.95611 9.10649 1.000 42.21895 410 SER B CA 1
ATOM 12970 C C . SER B 1 338 ? 57.95480 -27.50086 8.56694 1.000 37.99455 410 SER B C 1
ATOM 12971 O O . SER B 1 338 ? 57.88330 -26.56766 7.76048 1.000 38.52551 410 SER B O 1
ATOM 12979 N N . ARG B 1 339 ? 56.89059 -28.16684 9.00137 1.000 39.26707 411 ARG B N 1
ATOM 12980 C CA . ARG B 1 339 ? 55.54458 -27.87802 8.53780 1.000 40.00308 411 ARG B CA 1
ATOM 12981 C C . ARG B 1 339 ? 54.66260 -27.48754 9.71233 1.000 39.87946 411 ARG B C 1
ATOM 12982 O O . ARG B 1 339 ? 54.81151 -28.00389 10.82436 1.000 39.23280 411 ARG B O 1
ATOM 13003 N N . VAL B 1 340 ? 53.72390 -26.58755 9.44220 1.000 47.99037 412 VAL B N 1
ATOM 13004 C CA . VAL B 1 340 ? 52.78157 -26.10111 10.44055 1.000 44.50486 412 VAL B CA 1
ATOM 13005 C C . VAL B 1 340 ? 51.41752 -25.96537 9.78281 1.000 38.41949 412 VAL B C 1
ATOM 13006 O O . VAL B 1 340 ? 51.29387 -25.33573 8.72732 1.000 30.06725 412 VAL B O 1
ATOM 13019 N N . TYR B 1 341 ? 50.39500 -26.53073 10.41537 1.000 42.97456 413 TYR B N 1
ATOM 13020 C CA . TYR B 1 341 ? 49.02932 -26.33127 9.96294 1.000 35.82195 413 TYR B CA 1
ATOM 13021 C C . TYR B 1 341 ? 48.54363 -24.95666 10.40266 1.000 36.77979 413 TYR B C 1
ATOM 13022 O O . TYR B 1 341 ? 48.89393 -24.46845 11.47931 1.000 35.45526 413 TYR B O 1
ATOM 13040 N N . HIS B 1 342 ? 47.72223 -24.33477 9.55336 1.000 46.34217 414 HIS B N 1
ATOM 13041 C CA . HIS B 1 342 ? 47.25118 -22.96903 9.76595 1.000 36.82597 414 HIS B CA 1
ATOM 13042 C C . HIS B 1 342 ? 45.81005 -22.82839 9.29874 1.000 32.86815 414 HIS B C 1
ATOM 13043 O O . HIS B 1 342 ? 45.45877 -23.30252 8.21605 1.000 34.82783 414 HIS B O 1
ATOM 13057 N N . ILE B 1 343 ? 44.97988 -22.18121 10.11605 1.000 39.44176 415 ILE B N 1
ATOM 13058 C CA . ILE B 1 343 ? 43.57493 -21.95533 9.77826 1.000 41.49497 415 ILE B CA 1
ATOM 13059 C C . ILE B 1 343 ? 43.50318 -20.72113 8.88202 1.000 42.20999 415 ILE B C 1
ATOM 13060 O O . ILE B 1 343 ? 43.46311 -19.58958 9.36987 1.000 36.09147 415 ILE B O 1
ATOM 13076 N N . PHE B 1 344 ? 43.45461 -20.93166 7.56937 1.000 39.16823 416 PHE B N 1
ATOM 13077 C CA . PHE B 1 344 ? 43.17487 -19.83238 6.65761 1.000 44.84622 416 PHE B CA 1
ATOM 13078 C C . PHE B 1 344 ? 41.70645 -19.45892 6.80252 1.000 42.29550 416 PHE B C 1
ATOM 13079 O O . PHE B 1 344 ? 40.83654 -20.33607 6.83578 1.000 42.65662 416 PHE B O 1
ATOM 13096 N N . ARG B 1 345 ? 41.42278 -18.16628 6.90978 1.000 37.69440 417 ARG B N 1
ATOM 13097 C CA . ARG B 1 345 ? 40.05499 -17.80021 7.22816 1.000 55.64740 417 ARG B CA 1
ATOM 13098 C C . ARG B 1 345 ? 39.21575 -17.83761 5.95308 1.000 57.23891 417 ARG B C 1
ATOM 13099 O O . ARG B 1 345 ? 39.72536 -17.70306 4.83707 1.000 54.68550 417 ARG B O 1
ATOM 13120 N N . LYS B 1 346 ? 37.90781 -18.00726 6.12706 1.000 49.09830 418 LYS B N 1
ATOM 13121 C CA . LYS B 1 346 ? 37.00275 -18.11819 4.98966 1.000 68.47099 418 LYS B CA 1
ATOM 13122 C C . LYS B 1 346 ? 35.70427 -17.39400 5.30329 1.000 71.43425 418 LYS B C 1
ATOM 13123 O O . LYS B 1 346 ? 35.13834 -17.57667 6.38423 1.000 64.00386 418 LYS B O 1
ATOM 13142 N N . GLY B 1 347 ? 35.23428 -16.58056 4.36046 1.000 74.41754 419 GLY B N 1
ATOM 13143 C CA . GLY B 1 347 ? 33.95521 -15.91443 4.51019 1.000 81.56461 419 GLY B CA 1
ATOM 13144 C C . GLY B 1 347 ? 33.80622 -15.20384 5.83822 1.000 85.26904 419 GLY B C 1
ATOM 13145 O O . GLY B 1 347 ? 32.81309 -15.39160 6.54991 1.000 70.96458 419 GLY B O 1
ATOM 13149 N N . GLY B 1 348 ? 34.79473 -14.38901 6.18153 1.000 79.64152 420 GLY B N 1
ATOM 13150 C CA . GLY B 1 348 ? 34.75526 -13.64784 7.42505 1.000 82.53334 420 GLY B CA 1
ATOM 13151 C C . GLY B 1 348 ? 36.11773 -13.08395 7.74711 1.000 86.35309 420 GLY B C 1
ATOM 13152 O O . GLY B 1 348 ? 37.13369 -13.44812 7.14559 1.000 72.22455 420 GLY B O 1
ATOM 13156 N N . SER B 1 349 ? 36.12091 -12.17516 8.72028 1.000 94.73850 421 SER B N 1
ATOM 13157 C CA . SER B 1 349 ? 37.33343 -11.51801 9.18614 1.000 95.00001 421 SER B CA 1
ATOM 13158 C C . SER B 1 349 ? 37.40245 -11.61851 10.70331 1.000 96.78890 421 SER B C 1
ATOM 13159 O O . SER B 1 349 ? 36.39304 -11.43985 11.39257 1.000 84.34382 421 SER B O 1
ATOM 13167 N N . GLY B 1 350 ? 38.60032 -11.91115 11.21842 1.000 97.41616 422 GLY B N 1
ATOM 13168 C CA . GLY B 1 350 ? 38.77138 -12.04524 12.65410 1.000 86.92483 422 GLY B CA 1
ATOM 13169 C C . GLY B 1 350 ? 38.85335 -10.72513 13.38716 1.000 80.75194 422 GLY B C 1
ATOM 13170 O O . GLY B 1 350 ? 38.53879 -10.65816 14.58050 1.000 62.61992 422 GLY B O 1
ATOM 13174 N N . TYR B 1 351 ? 39.27482 -9.66610 12.69823 1.000 83.43957 423 TYR B N 1
ATOM 13175 C CA . TYR B 1 351 ? 39.35362 -8.33603 13.28226 1.000 79.89750 423 TYR B CA 1
ATOM 13176 C C . TYR B 1 351 ? 39.04492 -7.30980 12.19881 1.000 74.97575 423 TYR B C 1
ATOM 13177 O O . TYR B 1 351 ? 38.85367 -7.64913 11.02751 1.000 71.04116 423 TYR B O 1
ATOM 13195 N N . SER B 1 352 ? 39.00327 -6.04224 12.60252 1.000 74.65837 424 SER B N 1
ATOM 13196 C CA . SER B 1 352 ? 38.67798 -4.93240 11.71590 1.000 74.33060 424 SER B CA 1
ATOM 13197 C C . SER B 1 352 ? 39.84301 -3.95290 11.71580 1.000 68.94004 424 SER B C 1
ATOM 13198 O O . SER B 1 352 ? 40.24673 -3.46617 12.77679 1.000 78.40448 424 SER B O 1
ATOM 13206 N N . SER B 1 353 ? 40.38287 -3.67042 10.53143 1.000 70.83507 425 SER B N 1
ATOM 13207 C CA . SER B 1 353 ? 41.46697 -2.71475 10.36343 1.000 70.96724 425 SER B CA 1
ATOM 13208 C C . SER B 1 353 ? 41.00827 -1.56350 9.47348 1.000 80.35943 425 SER B C 1
ATOM 13209 O O . SER B 1 353 ? 40.14391 -1.75321 8.61050 1.000 83.25615 425 SER B O 1
ATOM 13217 N N . PRO B 1 354 ? 41.55925 -0.36072 9.65287 1.000 71.61302 426 PRO B N 1
ATOM 13218 C CA . PRO B 1 354 ? 41.12094 0.76575 8.82081 1.000 68.67921 426 PRO B CA 1
ATOM 13219 C C . PRO B 1 354 ? 41.44019 0.52308 7.35310 1.000 77.95542 426 PRO B C 1
ATOM 13220 O O . PRO B 1 354 ? 42.22883 -0.35583 6.99583 1.000 70.07488 426 PRO B O 1
ATOM 13231 N N . GLY B 1 355 ? 40.80601 1.32418 6.49167 1.000 61.40105 427 GLY B N 1
ATOM 13232 C CA . GLY B 1 355 ? 40.99792 1.15488 5.06230 1.000 61.53883 427 GLY B CA 1
ATOM 13233 C C . GLY B 1 355 ? 42.29403 1.73550 4.54112 1.000 55.90569 427 GLY B C 1
ATOM 13234 O O . GLY B 1 355 ? 42.81757 1.26910 3.52293 1.000 58.80539 427 GLY B O 1
ATOM 13238 N N . ASP B 1 356 ? 42.83060 2.75281 5.22078 1.000 42.40841 428 ASP B N 1
ATOM 13239 C CA . ASP B 1 356 ? 44.06364 3.38994 4.77284 1.000 48.68400 428 ASP B CA 1
ATOM 13240 C C . ASP B 1 356 ? 45.30790 2.60361 5.17333 1.000 54.09399 428 ASP B C 1
ATOM 13241 O O . ASP B 1 356 ? 46.33990 2.71027 4.49992 1.000 48.87065 428 ASP B O 1
ATOM 13250 N N . SER B 1 357 ? 45.23294 1.81760 6.25427 1.000 75.15308 429 SER B N 1
ATOM 13251 C CA . SER B 1 357 ? 46.41498 1.11939 6.75648 1.000 73.53894 429 SER B CA 1
ATOM 13252 C C . SER B 1 357 ? 47.05026 0.24009 5.68390 1.000 65.96090 429 SER B C 1
ATOM 13253 O O . SER B 1 357 ? 48.27822 0.10097 5.63186 1.000 66.27031 429 SER B O 1
ATOM 13261 N N . ILE B 1 358 ? 46.23596 -0.37333 4.82618 1.000 51.95144 430 ILE B N 1
ATOM 13262 C CA . ILE B 1 358 ? 46.78408 -1.29475 3.83681 1.000 43.70285 430 ILE B CA 1
ATOM 13263 C C . ILE B 1 358 ? 47.55654 -0.52412 2.77493 1.000 43.82095 430 ILE B C 1
ATOM 13264 O O . ILE B 1 358 ? 48.64260 -0.93807 2.35088 1.000 34.57961 430 ILE B O 1
ATOM 13280 N N . THR B 1 359 ? 47.00751 0.60873 2.32912 1.000 41.08336 431 THR B N 1
ATOM 13281 C CA . THR B 1 359 ? 47.67971 1.41607 1.31845 1.000 31.98623 431 THR B CA 1
ATOM 13282 C C . THR B 1 359 ? 48.97301 2.00714 1.85829 1.000 35.00248 431 THR B C 1
ATOM 13283 O O . THR B 1 359 ? 49.98346 2.05807 1.14837 1.000 32.77950 431 THR B O 1
ATOM 13294 N N . ILE B 1 360 ? 48.96306 2.45685 3.11268 1.000 39.93376 432 ILE B N 1
ATOM 13295 C CA . ILE B 1 360 ? 50.17539 3.00433 3.71238 1.000 35.17255 432 ILE B CA 1
ATOM 13296 C C . ILE B 1 360 ? 51.29046 1.97052 3.65849 1.000 37.15492 432 ILE B C 1
ATOM 13297 O O . ILE B 1 360 ? 52.36650 2.21503 3.10176 1.000 36.93259 432 ILE B O 1
ATOM 13313 N N . ASN B 1 361 ? 51.04005 0.79336 4.23790 1.000 38.65896 433 ASN B N 1
ATOM 13314 C CA . ASN B 1 361 ? 52.05090 -0.25839 4.26899 1.000 38.16765 433 ASN B CA 1
ATOM 13315 C C . ASN B 1 361 ? 52.61742 -0.52289 2.87943 1.000 37.06509 433 ASN B C 1
ATOM 13316 O O . ASN B 1 361 ? 53.81855 -0.77392 2.72525 1.000 43.03163 433 ASN B O 1
ATOM 13327 N N . LYS B 1 362 ? 51.76403 -0.47697 1.85407 1.000 29.50143 434 LYS B N 1
ATOM 13328 C CA . LYS B 1 362 ? 52.23473 -0.67334 0.48625 1.000 39.69570 434 LYS B CA 1
ATOM 13329 C C . LYS B 1 362 ? 53.11494 0.48289 0.02373 1.000 31.99364 434 LYS B C 1
ATOM 13330 O O . LYS B 1 362 ? 54.13558 0.26419 -0.63840 1.000 34.81495 434 LYS B O 1
ATOM 13349 N N . MET B 1 363 ? 52.73132 1.71952 0.34396 1.000 28.23595 435 MET B N 1
ATOM 13350 C CA . MET B 1 363 ? 53.55574 2.86531 -0.02654 1.000 28.91294 435 MET B CA 1
ATOM 13351 C C . MET B 1 363 ? 54.94324 2.76219 0.59288 1.000 29.00759 435 MET B C 1
ATOM 13352 O O . MET B 1 363 ? 55.95571 2.98965 -0.07791 1.000 42.36235 435 MET B O 1
ATOM 13366 N N . ARG B 1 364 ? 55.00988 2.42002 1.87881 1.000 28.97614 436 ARG B N 1
ATOM 13367 C CA . ARG B 1 364 ? 56.30491 2.30277 2.53689 1.000 31.04789 436 ARG B CA 1
ATOM 13368 C C . ARG B 1 364 ? 57.12922 1.17786 1.92564 1.000 31.95631 436 ARG B C 1
ATOM 13369 O O . ARG B 1 364 ? 58.34330 1.31691 1.73972 1.000 45.04628 436 ARG B O 1
ATOM 13390 N N . THR B 1 365 ? 56.48309 0.06498 1.57799 1.000 44.29109 437 THR B N 1
ATOM 13391 C CA . THR B 1 365 ? 57.20122 -1.02811 0.93379 1.000 42.07094 437 THR B CA 1
ATOM 13392 C C . THR B 1 365 ? 57.81530 -0.58399 -0.38846 1.000 44.81218 437 THR B C 1
ATOM 13393 O O . THR B 1 365 ? 58.87598 -1.08334 -0.77855 1.000 41.95460 437 THR B O 1
ATOM 13404 N N . MET B 1 366 ? 57.16899 0.35545 -1.08594 1.000 39.77612 438 MET B N 1
ATOM 13405 C CA . MET B 1 366 ? 57.66414 0.80816 -2.38105 1.000 39.79853 438 MET B CA 1
ATOM 13406 C C . MET B 1 366 ? 59.00746 1.51617 -2.27290 1.000 37.39069 438 MET B C 1
ATOM 13407 O O . MET B 1 366 ? 59.68555 1.69667 -3.29158 1.000 49.16516 438 MET B O 1
ATOM 13421 N N . LEU B 1 367 ? 59.40512 1.92404 -1.06690 1.000 42.88017 439 LEU B N 1
ATOM 13422 C CA . LEU B 1 367 ? 60.73138 2.50432 -0.88438 1.000 55.40222 439 LEU B CA 1
ATOM 13423 C C . LEU B 1 367 ? 61.82955 1.54367 -1.31528 1.000 42.72781 439 LEU B C 1
ATOM 13424 O O . LEU B 1 367 ? 62.87969 1.98123 -1.80186 1.000 31.07667 439 LEU B O 1
ATOM 13440 N N . TRP B 1 368 ? 61.62197 0.24665 -1.11209 1.000 40.72330 440 TRP B N 1
ATOM 13441 C CA . TRP B 1 368 ? 62.61693 -0.76657 -1.42510 1.000 29.70415 440 TRP B CA 1
ATOM 13442 C C . TRP B 1 368 ? 62.52231 -1.26398 -2.85987 1.000 30.30560 440 TRP B C 1
ATOM 13443 O O . TRP B 1 368 ? 63.29657 -2.14401 -3.24670 1.000 34.45612 440 TRP B O 1
ATOM 13464 N N . MET B 1 369 ? 61.62597 -0.70093 -3.66485 1.000 29.54870 441 MET B N 1
ATOM 13465 C CA . MET B 1 369 ? 61.45106 -1.12976 -5.04391 1.000 33.10918 441 MET B CA 1
ATOM 13466 C C . MET B 1 369 ? 62.10482 -0.19025 -6.04682 1.000 38.82169 441 MET B C 1
ATOM 13467 O O . MET B 1 369 ? 62.13422 -0.51072 -7.23991 1.000 42.33517 441 MET B O 1
ATOM 13481 N N . ASP B 1 370 ? 62.62869 0.94880 -5.59481 1.000 34.94161 442 ASP B N 1
ATOM 13482 C CA . ASP B 1 370 ? 63.39217 1.87462 -6.43424 1.000 31.86198 442 ASP B CA 1
ATOM 13483 C C . ASP B 1 370 ? 62.51917 2.27582 -7.61544 1.000 36.64757 442 ASP B C 1
ATOM 13484 O O . ASP B 1 370 ? 61.40522 2.77913 -7.38808 1.000 35.87996 442 ASP B O 1
ATOM 13493 N N . GLU B 1 371 ? 62.95316 2.07653 -8.86290 1.000 40.01406 443 GLU B N 1
ATOM 13494 C CA . GLU B 1 371 ? 62.16935 2.55196 -9.99679 1.000 50.76893 443 GLU B CA 1
ATOM 13495 C C . GLU B 1 371 ? 60.89402 1.74146 -10.18479 1.000 38.62206 443 GLU B C 1
ATOM 13496 O O . GLU B 1 371 ? 59.89262 2.26994 -10.67968 1.000 49.98880 443 GLU B O 1
ATOM 13508 N N . TYR B 1 372 ? 60.90056 0.47168 -9.78661 1.000 41.47144 444 TYR B N 1
ATOM 13509 C CA . TYR B 1 372 ? 59.72600 -0.36837 -9.96902 1.000 51.62375 444 TYR B CA 1
ATOM 13510 C C . TYR B 1 372 ? 58.54159 0.09740 -9.13490 1.000 43.90392 444 TYR B C 1
ATOM 13511 O O . TYR B 1 372 ? 57.42981 -0.40839 -9.32867 1.000 35.21288 444 TYR B O 1
ATOM 13529 N N . ALA B 1 373 ? 58.76225 1.01017 -8.18694 1.000 37.78691 445 ALA B N 1
ATOM 13530 C CA . ALA B 1 373 ? 57.65514 1.55651 -7.41273 1.000 33.82181 445 ALA B CA 1
ATOM 13531 C C . ALA B 1 373 ? 56.66473 2.29835 -8.29706 1.000 40.12799 445 ALA B C 1
ATOM 13532 O O . ALA B 1 373 ? 55.47068 2.35081 -7.98107 1.000 57.18846 445 ALA B O 1
ATOM 13539 N N . ASP B 1 374 ? 57.13592 2.89111 -9.39672 1.000 43.21458 446 ASP B N 1
ATOM 13540 C CA . ASP B 1 374 ? 56.22378 3.58444 -10.30015 1.000 41.29505 446 ASP B CA 1
ATOM 13541 C C . ASP B 1 374 ? 55.13100 2.64657 -10.79541 1.000 37.58213 446 ASP B C 1
ATOM 13542 O O . ASP B 1 374 ? 53.95540 3.02497 -10.85067 1.000 46.73013 446 ASP B O 1
ATOM 13551 N N . LEU B 1 375 ? 55.50069 1.41783 -11.16374 1.000 31.95532 447 LEU B N 1
ATOM 13552 C CA . LEU B 1 375 ? 54.50876 0.45313 -11.62663 1.000 40.51874 447 LEU B CA 1
ATOM 13553 C C . LEU B 1 375 ? 53.63123 -0.01914 -10.47531 1.000 44.09791 447 LEU B C 1
ATOM 13554 O O . LEU B 1 375 ? 52.39998 -0.03673 -10.58849 1.000 46.46398 447 LEU B O 1
ATOM 13570 N N . ALA B 1 376 ? 54.24801 -0.39575 -9.35048 1.000 50.22441 448 ALA B N 1
ATOM 13571 C CA . ALA B 1 376 ? 53.46482 -0.80952 -8.19123 1.000 49.78693 448 ALA B CA 1
ATOM 13572 C C . ALA B 1 376 ? 52.48255 0.28014 -7.78951 1.000 39.08846 448 ALA B C 1
ATOM 13573 O O . ALA B 1 376 ? 51.35972 -0.00991 -7.36586 1.000 51.01709 448 ALA B O 1
ATOM 13580 N N . TRP B 1 377 ? 52.88246 1.54277 -7.93849 1.000 42.14460 449 TRP B N 1
ATOM 13581 C CA . TRP B 1 377 ? 52.01096 2.65198 -7.56764 1.000 43.33476 449 TRP B CA 1
ATOM 13582 C C . TRP B 1 377 ? 50.77644 2.70869 -8.45863 1.000 39.93653 449 TRP B C 1
ATOM 13583 O O . TRP B 1 377 ? 49.67403 3.00149 -7.98254 1.000 41.92302 449 TRP B O 1
ATOM 13604 N N . ARG B 1 378 ? 50.93857 2.43466 -9.75269 1.000 47.51718 450 ARG B N 1
ATOM 13605 C CA . ARG B 1 378 ? 49.80691 2.48483 -10.67032 1.000 45.74264 450 ARG B CA 1
ATOM 13606 C C . ARG B 1 378 ? 48.88610 1.28362 -10.51709 1.000 31.64675 450 ARG B C 1
ATOM 13607 O O . ARG B 1 378 ? 47.68353 1.39563 -10.77782 1.000 33.81817 450 ARG B O 1
ATOM 13628 N N . VAL B 1 379 ? 49.41240 0.14130 -10.08033 1.000 30.84954 451 VAL B N 1
ATOM 13629 C CA . VAL B 1 379 ? 48.56810 -1.03735 -9.94052 1.000 34.49823 451 VAL B CA 1
ATOM 13630 C C . VAL B 1 379 ? 47.63046 -0.88225 -8.74900 1.000 38.59936 451 VAL B C 1
ATOM 13631 O O . VAL B 1 379 ? 46.46117 -1.28689 -8.81028 1.000 45.49768 451 VAL B O 1
ATOM 13644 N N . ILE B 1 380 ? 48.11447 -0.29692 -7.65488 1.000 35.51069 452 ILE B N 1
ATOM 13645 C CA . ILE B 1 380 ? 47.28471 -0.10495 -6.47512 1.000 41.01035 452 ILE B CA 1
ATOM 13646 C C . ILE B 1 380 ? 46.42598 1.16051 -6.56263 1.000 27.32099 452 ILE B C 1
ATOM 13647 O O . ILE B 1 380 ? 45.74604 1.51743 -5.60148 1.000 36.37927 452 ILE B O 1
ATOM 13663 N N . GLY B 1 381 ? 46.45933 1.84206 -7.70755 1.000 27.48258 453 GLY B N 1
ATOM 13664 C CA . GLY B 1 381 ? 45.50051 2.90597 -7.96617 1.000 49.48386 453 GLY B CA 1
ATOM 13665 C C . GLY B 1 381 ? 46.06111 4.30851 -7.86759 1.000 43.87766 453 GLY B C 1
ATOM 13666 O O . GLY B 1 381 ? 45.32194 5.26083 -7.59422 1.000 28.74473 453 GLY B O 1
ATOM 13670 N N . LYS B 1 382 ? 47.36316 4.44807 -8.10383 1.000 46.02245 454 LYS B N 1
ATOM 13671 C CA . LYS B 1 382 ? 48.04865 5.73133 -7.99867 1.000 43.39829 454 LYS B CA 1
ATOM 13672 C C . LYS B 1 382 ? 47.62704 6.43707 -6.71263 1.000 41.39821 454 LYS B C 1
ATOM 13673 O O . LYS B 1 382 ? 47.36878 7.64769 -6.72377 1.000 37.03175 454 LYS B O 1
ATOM 13692 N N . PRO B 1 383 ? 47.57080 5.72673 -5.58662 1.000 33.18652 455 PRO B N 1
ATOM 13693 C CA . PRO B 1 383 ? 47.00222 6.31225 -4.36844 1.000 29.53214 455 PRO B CA 1
ATOM 13694 C C . PRO B 1 383 ? 47.90976 7.36857 -3.75894 1.000 42.43198 455 PRO B C 1
ATOM 13695 O O . PRO B 1 383 ? 49.12573 7.38129 -3.94698 1.000 50.58729 455 PRO B O 1
ATOM 13706 N N . ARG B 1 384 ? 47.27809 8.27402 -3.00997 1.000 35.29573 456 ARG B N 1
ATOM 13707 C CA . ARG B 1 384 ? 47.96743 9.34350 -2.29612 1.000 39.29075 456 ARG B CA 1
ATOM 13708 C C . ARG B 1 384 ? 47.42400 9.37776 -0.87421 1.000 47.39492 456 ARG B C 1
ATOM 13709 O O . ARG B 1 384 ? 46.25510 9.71807 -0.66284 1.000 40.01335 456 ARG B O 1
ATOM 13730 N N . VAL B 1 385 ? 48.25490 9.00253 0.09401 1.000 40.10306 457 VAL B N 1
ATOM 13731 C CA . VAL B 1 385 ? 47.86071 8.92804 1.49080 1.000 44.46381 457 VAL B CA 1
ATOM 13732 C C . VAL B 1 385 ? 48.99058 9.50527 2.33570 1.000 55.79083 457 VAL B C 1
ATOM 13733 O O . VAL B 1 385 ? 50.04235 9.89890 1.82180 1.000 42.59182 457 VAL B O 1
ATOM 13746 N N . ASN B 1 386 ? 48.76210 9.55719 3.64869 1.000 51.96444 458 ASN B N 1
ATOM 13747 C CA . ASN B 1 386 ? 49.78596 9.98141 4.60096 1.000 57.20259 458 ASN B CA 1
ATOM 13748 C C . ASN B 1 386 ? 50.52828 8.72384 5.03554 1.000 60.96256 458 ASN B C 1
ATOM 13749 O O . ASN B 1 386 ? 50.16130 8.05975 6.00890 1.000 53.27912 458 ASN B O 1
ATOM 13760 N N . TYR B 1 387 ? 51.58140 8.38750 4.29012 1.000 68.16316 459 TYR B N 1
ATOM 13761 C CA . TYR B 1 387 ? 52.40480 7.22488 4.56695 1.000 53.12628 459 TYR B CA 1
ATOM 13762 C C . TYR B 1 387 ? 53.50783 7.52091 5.58278 1.000 56.12837 459 TYR B C 1
ATOM 13763 O O . TYR B 1 387 ? 54.51672 6.80876 5.61533 1.000 53.91220 459 TYR B O 1
ATOM 13781 N N . ARG B 1 388 ? 53.30524 8.52388 6.43117 1.000 68.78885 460 ARG B N 1
ATOM 13782 C CA . ARG B 1 388 ? 54.30592 8.97129 7.39209 1.000 64.36332 460 ARG B CA 1
ATOM 13783 C C . ARG B 1 388 ? 55.64645 9.21998 6.69291 1.000 62.16202 460 ARG B C 1
ATOM 13784 O O . ARG B 1 388 ? 56.64569 8.56077 6.99431 1.000 37.03072 460 ARG B O 1
ATOM 13805 N N . PRO B 1 389 ? 55.70051 10.19228 5.77744 1.000 66.25623 461 PRO B N 1
ATOM 13806 C CA . PRO B 1 389 ? 56.91442 10.37159 4.96514 1.000 60.67355 461 PRO B CA 1
ATOM 13807 C C . PRO B 1 389 ? 58.15793 10.67562 5.77547 1.000 54.18421 461 PRO B C 1
ATOM 13808 O O . PRO B 1 389 ? 59.25650 10.24633 5.39602 1.000 48.00344 461 PRO B O 1
ATOM 13819 N N A GLU B 1 390 ? 58.02614 11.40705 6.88071 0.500 52.59143 462 GLU B N 1
ATOM 13820 N N B GLU B 1 390 ? 58.02206 11.40769 6.88348 0.500 52.54510 462 GLU B N 1
ATOM 13821 C CA A GLU B 1 390 ? 59.20217 11.78737 7.65453 0.500 59.28717 462 GLU B CA 1
ATOM 13822 C CA B GLU B 1 390 ? 59.19422 11.78833 7.66357 0.500 59.38956 462 GLU B CA 1
ATOM 13823 C C A GLU B 1 390 ? 59.96353 10.55708 8.13298 0.500 56.42074 462 GLU B C 1
ATOM 13824 C C B GLU B 1 390 ? 59.96052 10.55670 8.12993 0.500 56.43483 462 GLU B C 1
ATOM 13825 O O A GLU B 1 390 ? 61.18453 10.46334 7.96188 0.500 55.15300 462 GLU B O 1
ATOM 13826 O O B GLU B 1 390 ? 61.18003 10.46213 7.94847 0.500 54.69060 462 GLU B O 1
ATOM 13849 N N . SER B 1 391 ? 59.25471 9.59389 8.72866 1.000 60.94070 463 SER B N 1
ATOM 13850 C CA . SER B 1 391 ? 59.91844 8.39094 9.21764 1.000 61.18123 463 SER B CA 1
ATOM 13851 C C . SER B 1 391 ? 60.30674 7.45360 8.08203 1.000 56.71641 463 SER B C 1
ATOM 13852 O O . SER B 1 391 ? 61.25399 6.67297 8.22565 1.000 47.99831 463 SER B O 1
ATOM 13860 N N . LEU B 1 392 ? 59.59552 7.50411 6.95282 1.000 65.49052 464 LEU B N 1
ATOM 13861 C CA . LEU B 1 392 ? 59.96885 6.64515 5.83485 1.000 57.95695 464 LEU B CA 1
ATOM 13862 C C . LEU B 1 392 ? 61.31775 7.05187 5.25762 1.000 57.34897 464 LEU B C 1
ATOM 13863 O O . LEU B 1 392 ? 62.10100 6.19438 4.83359 1.000 58.50656 464 LEU B O 1
ATOM 13879 N N . GLU B 1 393 ? 61.61466 8.35145 5.24025 1.000 69.84224 465 GLU B N 1
ATOM 13880 C CA . GLU B 1 393 ? 62.89669 8.79076 4.70061 1.000 80.80226 465 GLU B CA 1
ATOM 13881 C C . GLU B 1 393 ? 64.04429 8.36196 5.59925 1.000 73.71624 465 GLU B C 1
ATOM 13882 O O . GLU B 1 393 ? 65.12974 8.02247 5.11821 1.000 80.84538 465 GLU B O 1
ATOM 13894 N N . LYS B 1 394 ? 63.82765 8.37233 6.90977 1.000 59.44858 466 LYS B N 1
ATOM 13895 C CA . LYS B 1 394 ? 64.86155 7.90406 7.82066 1.000 57.02550 466 LYS B CA 1
ATOM 13896 C C . LYS B 1 394 ? 65.15429 6.42901 7.62786 1.000 52.53277 466 LYS B C 1
ATOM 13897 O O . LYS B 1 394 ? 66.23164 5.96894 8.01874 1.000 49.46151 466 LYS B O 1
ATOM 13916 N N . ARG B 1 395 ? 64.22429 5.67419 7.04467 1.000 52.91300 467 ARG B N 1
ATOM 13917 C CA . ARG B 1 395 ? 64.55896 4.31918 6.62454 1.000 52.32657 467 ARG B CA 1
ATOM 13918 C C . ARG B 1 395 ? 65.42639 4.35992 5.36873 1.000 62.54253 467 ARG B C 1
ATOM 13919 O O . ARG B 1 395 ? 66.34551 3.54686 5.21351 1.000 56.38071 467 ARG B O 1
ATOM 13940 N N . ARG B 1 396 ? 65.14800 5.30647 4.46233 1.000 43.81320 468 ARG B N 1
ATOM 13941 C CA . ARG B 1 396 ? 66.00580 5.49386 3.29617 1.000 46.15426 468 ARG B CA 1
ATOM 13942 C C . ARG B 1 396 ? 67.41576 5.88584 3.71502 1.000 49.83272 468 ARG B C 1
ATOM 13943 O O . ARG B 1 396 ? 68.40127 5.46424 3.09775 1.000 51.62525 468 ARG B O 1
ATOM 13964 N N . GLU B 1 397 ? 67.52607 6.71175 4.75650 1.000 49.10847 469 GLU B N 1
ATOM 13965 C CA . GLU B 1 397 ? 68.83320 7.06993 5.29230 1.000 44.43502 469 GLU B CA 1
ATOM 13966 C C . GLU B 1 397 ? 69.50734 5.83563 5.87354 1.000 46.12167 469 GLU B C 1
ATOM 13967 O O . GLU B 1 397 ? 70.68665 5.57001 5.61609 1.000 54.52755 469 GLU B O 1
ATOM 13979 N N . TRP B 1 398 ? 68.75789 5.07181 6.67266 1.000 58.08579 470 TRP B N 1
ATOM 13980 C CA . TRP B 1 398 ? 69.23710 3.78979 7.17611 1.000 54.87612 470 TRP B CA 1
ATOM 13981 C C . TRP B 1 398 ? 69.63844 2.86184 6.03729 1.000 50.62690 470 TRP B C 1
ATOM 13982 O O . TRP B 1 398 ? 70.63617 2.13764 6.13781 1.000 50.89151 470 TRP B O 1
ATOM 14003 N N . ARG B 1 399 ? 68.85578 2.85186 4.95464 1.000 45.81361 471 ARG B N 1
ATOM 14004 C CA . ARG B 1 399 ? 69.13653 1.95244 3.84013 1.000 49.50923 471 ARG B CA 1
ATOM 14005 C C . ARG B 1 399 ? 70.48336 2.25844 3.19700 1.000 48.97097 471 ARG B C 1
ATOM 14006 O O . ARG B 1 399 ? 71.20457 1.34160 2.78453 1.000 42.18208 471 ARG B O 1
ATOM 14027 N N . LYS B 1 400 ? 70.84005 3.53905 3.09339 1.000 60.68019 472 LYS B N 1
ATOM 14028 C CA . LYS B 1 400 ? 72.09812 3.89348 2.44661 1.000 55.25354 472 LYS B CA 1
ATOM 14029 C C . LYS B 1 400 ? 73.29767 3.74368 3.37047 1.000 54.96121 472 LYS B C 1
ATOM 14030 O O . LYS B 1 400 ? 74.38724 3.40266 2.89899 1.000 77.48998 472 LYS B O 1
ATOM 14049 N N . ARG B 1 401 ? 73.13510 3.97829 4.67315 1.000 54.26042 473 ARG B N 1
ATOM 14050 C CA . ARG B 1 401 ? 74.24099 3.72244 5.58769 1.000 54.53086 473 ARG B CA 1
ATOM 14051 C C . ARG B 1 401 ? 74.53289 2.23349 5.71556 1.000 52.47714 473 ARG B C 1
ATOM 14052 O O . ARG B 1 401 ? 75.63851 1.86325 6.12517 1.000 69.09663 473 ARG B O 1
ATOM 14073 N N . LYS B 1 402 ? 73.57148 1.37710 5.37177 1.000 54.76691 474 LYS B N 1
ATOM 14074 C CA . LYS B 1 402 ? 73.76266 -0.06506 5.41819 1.000 48.83246 474 LYS B CA 1
ATOM 14075 C C . LYS B 1 402 ? 74.31552 -0.62191 4.10993 1.000 48.79940 474 LYS B C 1
ATOM 14076 O O . LYS B 1 402 ? 74.78299 -1.76506 4.08840 1.000 45.22422 474 LYS B O 1
ATOM 14095 N N . GLY B 1 403 ? 74.29333 0.15980 3.03295 1.000 65.21027 475 GLY B N 1
ATOM 14096 C CA . GLY B 1 403 ? 74.76415 -0.31454 1.74646 1.000 55.09579 475 GLY B CA 1
ATOM 14097 C C . GLY B 1 403 ? 73.87492 -1.35122 1.10411 1.000 35.62906 475 GLY B C 1
ATOM 14098 O O . GLY B 1 403 ? 74.35659 -2.17023 0.31624 1.000 36.81479 475 GLY B O 1
ATOM 14102 N N . CYS B 1 404 ? 72.58044 -1.32569 1.40273 1.000 41.29132 476 CYS B N 1
ATOM 14103 C CA . CYS B 1 404 ? 71.66529 -2.29458 0.81810 1.000 56.01694 476 CYS B CA 1
ATOM 14104 C C . CYS B 1 404 ? 71.67351 -2.17356 -0.70351 1.000 39.24368 476 CYS B C 1
ATOM 14105 O O . CYS B 1 404 ? 71.84927 -1.08932 -1.26457 1.000 36.98110 476 CYS B O 1
ATOM 14112 N N . LYS B 1 405 ? 71.50592 -3.31124 -1.37208 1.000 46.25558 477 LYS B N 1
ATOM 14113 C CA . LYS B 1 405 ? 71.54383 -3.36629 -2.82524 1.000 52.58191 477 LYS B CA 1
ATOM 14114 C C . LYS B 1 405 ? 70.22546 -2.85718 -3.40568 1.000 53.09133 477 LYS B C 1
ATOM 14115 O O . LYS B 1 405 ? 69.27630 -2.53970 -2.68359 1.000 54.88700 477 LYS B O 1
ATOM 14134 N N . SER B 1 406 ? 70.16757 -2.77265 -4.73092 1.000 59.85054 478 SER B N 1
ATOM 14135 C CA . SER B 1 406 ? 69.01779 -2.21667 -5.42669 1.000 51.42885 478 SER B CA 1
ATOM 14136 C C . SER B 1 406 ? 67.96396 -3.28539 -5.69609 1.000 43.75275 478 SER B C 1
ATOM 14137 O O . SER B 1 406 ? 68.22820 -4.48823 -5.63173 1.000 49.18926 478 SER B O 1
ATOM 14145 N N . PHE B 1 407 ? 66.74478 -2.82365 -5.99327 1.000 37.46031 479 PHE B N 1
ATOM 14146 C CA . PHE B 1 407 ? 65.68343 -3.75106 -6.37046 1.000 37.00129 479 PHE B CA 1
ATOM 14147 C C . PHE B 1 407 ? 65.94020 -4.36753 -7.74004 1.000 40.91057 479 PHE B C 1
ATOM 14148 O O . PHE B 1 407 ? 65.59586 -5.53252 -7.96884 1.000 42.90075 479 PHE B O 1
ATOM 14165 N N . ARG B 1 408 ? 66.54008 -3.61065 -8.66162 1.000 35.89068 480 ARG B N 1
ATOM 14166 C CA . ARG B 1 408 ? 66.92665 -4.19361 -9.94259 1.000 45.56849 480 ARG B CA 1
ATOM 14167 C C . ARG B 1 408 ? 67.82736 -5.40297 -9.71843 1.000 42.86136 480 ARG B C 1
ATOM 14168 O O . ARG B 1 408 ? 67.63564 -6.45472 -10.34012 1.000 37.73722 480 ARG B O 1
ATOM 14189 N N . TRP B 1 409 ? 68.80715 -5.27566 -8.81825 1.000 36.44424 481 TRP B N 1
ATOM 14190 C CA . TRP B 1 409 ? 69.58616 -6.43607 -8.39991 1.000 42.59822 481 TRP B CA 1
ATOM 14191 C C . TRP B 1 409 ? 68.68177 -7.53362 -7.85624 1.000 50.52743 481 TRP B C 1
ATOM 14192 O O . TRP B 1 409 ? 68.77694 -8.69584 -8.26772 1.000 54.84857 481 TRP B O 1
ATOM 14213 N N . PHE B 1 410 ? 67.80528 -7.18056 -6.91227 1.000 47.94629 482 PHE B N 1
ATOM 14214 C CA . PHE B 1 410 ? 66.86863 -8.15090 -6.35613 1.000 43.10412 482 PHE B CA 1
ATOM 14215 C C . PHE B 1 410 ? 66.11760 -8.87541 -7.46672 1.000 46.32159 482 PHE B C 1
ATOM 14216 O O . PHE B 1 410 ? 66.01397 -10.10725 -7.46564 1.000 37.68301 482 PHE B O 1
ATOM 14233 N N . MET B 1 411 ? 65.58455 -8.11954 -8.42817 1.000 42.80686 483 MET B N 1
ATOM 14234 C CA . MET B 1 411 ? 64.80274 -8.73073 -9.49567 1.000 46.89277 483 MET B CA 1
ATOM 14235 C C . MET B 1 411 ? 65.67098 -9.57750 -10.41704 1.000 49.31309 483 MET B C 1
ATOM 14236 O O . MET B 1 411 ? 65.17662 -10.53208 -11.02755 1.000 43.44112 483 MET B O 1
ATOM 14250 N N . GLU B 1 412 ? 66.95697 -9.24798 -10.53484 1.000 52.28229 484 GLU B N 1
ATOM 14251 C CA . GLU B 1 412 ? 67.83838 -9.95512 -11.45310 1.000 56.31420 484 GLU B CA 1
ATOM 14252 C C . GLU B 1 412 ? 68.52115 -11.16215 -10.82667 1.000 47.96687 484 GLU B C 1
ATOM 14253 O O . GLU B 1 412 ? 68.99643 -12.03251 -11.56517 1.000 51.81289 484 GLU B O 1
ATOM 14265 N N . ASN B 1 413 ? 68.57345 -11.24357 -9.49794 1.000 53.22601 485 ASN B N 1
ATOM 14266 C CA . ASN B 1 413 ? 69.25260 -12.33404 -8.80587 1.000 55.16016 485 ASN B CA 1
ATOM 14267 C C . ASN B 1 413 ? 68.33977 -13.15060 -7.90473 1.000 53.66651 485 ASN B C 1
ATOM 14268 O O . ASN B 1 413 ? 68.47478 -14.37753 -7.84927 1.000 61.93570 485 ASN B O 1
ATOM 14279 N N . VAL B 1 414 ? 67.41456 -12.51173 -7.19456 1.000 35.37364 486 VAL B N 1
ATOM 14280 C CA . VAL B 1 414 ? 66.55783 -13.23300 -6.25899 1.000 33.55816 486 VAL B CA 1
ATOM 14281 C C . VAL B 1 414 ? 65.27030 -13.69763 -6.92476 1.000 37.82522 486 VAL B C 1
ATOM 14282 O O . VAL B 1 414 ? 64.83238 -14.83060 -6.71071 1.000 53.43995 486 VAL B O 1
ATOM 14295 N N . PHE B 1 415 ? 64.65153 -12.84207 -7.73988 1.000 41.44592 487 PHE B N 1
ATOM 14296 C CA . PHE B 1 415 ? 63.40929 -13.17479 -8.43002 1.000 40.85485 487 PHE B CA 1
ATOM 14297 C C . PHE B 1 415 ? 63.58312 -13.03412 -9.93859 1.000 42.56544 487 PHE B C 1
ATOM 14298 O O . PHE B 1 415 ? 62.76261 -12.38248 -10.59799 1.000 41.02900 487 PHE B O 1
ATOM 14315 N N . PRO B 1 416 ? 64.62626 -13.62913 -10.52767 1.000 50.44055 488 PRO B N 1
ATOM 14316 C CA . PRO B 1 416 ? 64.80770 -13.50913 -11.98312 1.000 40.29475 488 PRO B CA 1
ATOM 14317 C C . PRO B 1 416 ? 63.74078 -14.22709 -12.79498 1.000 31.19042 488 PRO B C 1
ATOM 14318 O O . PRO B 1 416 ? 63.65146 -13.99423 -14.00745 1.000 41.11995 488 PRO B O 1
ATOM 14329 N N . GLU B 1 417 ? 62.92234 -15.06895 -12.17080 1.000 39.31061 489 GLU B N 1
ATOM 14330 C CA . GLU B 1 417 ? 61.88224 -15.81035 -12.86596 1.000 31.28401 489 GLU B CA 1
ATOM 14331 C C . GLU B 1 417 ? 60.57443 -15.03597 -12.96983 1.000 44.91083 489 GLU B C 1
ATOM 14332 O O . GLU B 1 417 ? 59.57207 -15.59692 -13.42069 1.000 29.82166 489 GLU B O 1
ATOM 14344 N N . GLY B 1 418 ? 60.55931 -13.76258 -12.56974 1.000 62.53804 490 GLY B N 1
ATOM 14345 C CA . GLY B 1 418 ? 59.34340 -12.98636 -12.64690 1.000 53.03579 490 GLY B CA 1
ATOM 14346 C C . GLY B 1 418 ? 59.03228 -12.53007 -14.05739 1.000 51.70857 490 GLY B C 1
ATOM 14347 O O . GLY B 1 418 ? 59.91372 -12.38750 -14.90420 1.000 47.29080 490 GLY B O 1
ATOM 14351 N N . ASP B 1 419 ? 57.74329 -12.27715 -14.29801 1.000 49.76933 491 ASP B N 1
ATOM 14352 C CA . ASP B 1 419 ? 57.30477 -11.82619 -15.61315 1.000 38.97935 491 ASP B CA 1
ATOM 14353 C C . ASP B 1 419 ? 57.77619 -10.40948 -15.91553 1.000 41.99145 491 ASP B C 1
ATOM 14354 O O . ASP B 1 419 ? 57.82761 -10.02342 -17.08898 1.000 41.35625 491 ASP B O 1
ATOM 14363 N N . VAL B 1 420 ? 58.13651 -9.63871 -14.89007 1.000 40.87124 492 VAL B N 1
ATOM 14364 C CA . VAL B 1 420 ? 58.61729 -8.26639 -15.05326 1.000 40.88562 492 VAL B CA 1
ATOM 14365 C C . VAL B 1 420 ? 59.93537 -8.17460 -14.28877 1.000 39.03276 492 VAL B C 1
ATOM 14366 O O . VAL B 1 420 ? 59.96522 -7.80718 -13.10990 1.000 37.40390 492 VAL B O 1
ATOM 14379 N N . VAL B 1 421 ? 61.03776 -8.48303 -14.96804 1.000 48.49150 493 VAL B N 1
ATOM 14380 C CA . VAL B 1 421 ? 62.35878 -8.36932 -14.36247 1.000 46.27674 493 VAL B CA 1
ATOM 14381 C C . VAL B 1 421 ? 62.94569 -6.97695 -14.57787 1.000 42.80341 493 VAL B C 1
ATOM 14382 O O . VAL B 1 421 ? 63.70405 -6.48862 -13.73372 1.000 39.39633 493 VAL B O 1
ATOM 14395 N N . THR B 1 422 ? 62.61272 -6.33211 -15.69341 1.000 52.37113 494 THR B N 1
ATOM 14396 C CA . THR B 1 422 ? 62.99734 -4.95647 -15.96373 1.000 56.19534 494 THR B CA 1
ATOM 14397 C C . THR B 1 422 ? 61.76098 -4.19863 -16.42530 1.000 55.57617 494 THR B C 1
ATOM 14398 O O . THR B 1 422 ? 60.81410 -4.79083 -16.95213 1.000 59.72100 494 THR B O 1
ATOM 14409 N N . LEU B 1 423 ? 61.77006 -2.88079 -16.22552 1.000 41.09623 495 LEU B N 1
ATOM 14410 C CA . LEU B 1 423 ? 60.63407 -2.08354 -16.67071 1.000 47.74274 495 LEU B CA 1
ATOM 14411 C C . LEU B 1 423 ? 60.51392 -2.04112 -18.18971 1.000 42.39936 495 LEU B C 1
ATOM 14412 O O . LEU B 1 423 ? 59.51562 -1.52059 -18.69994 1.000 47.71639 495 LEU B O 1
ATOM 14428 N N . ASP B 1 424 ? 61.48930 -2.59125 -1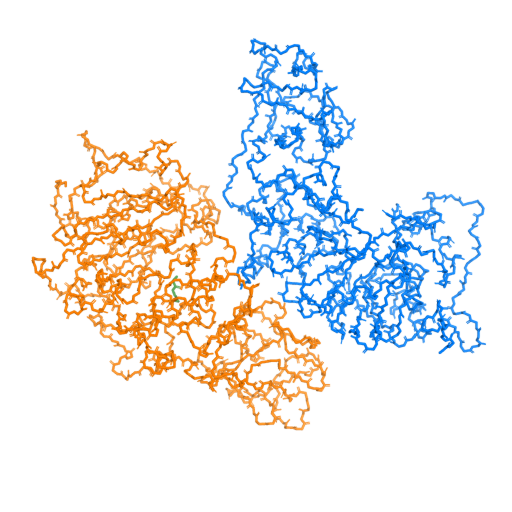8.91789 1.000 50.92824 496 ASP B N 1
ATOM 14429 C CA . ASP B 1 424 ? 61.34360 -2.79717 -20.35227 1.000 45.74991 496 ASP B CA 1
ATOM 14430 C C . ASP B 1 424 ? 60.44067 -3.98261 -20.66781 1.000 43.09918 496 ASP B C 1
ATOM 14431 O O . ASP B 1 424 ? 59.95260 -4.09255 -21.79765 1.000 56.84799 496 ASP B O 1
ATOM 14440 N N . ASP B 1 425 ? 60.20344 -4.86152 -19.69575 1.000 38.37941 497 ASP B N 1
ATOM 14441 C CA . ASP B 1 425 ? 59.27043 -5.96861 -19.85645 1.000 42.02251 497 ASP B CA 1
ATOM 14442 C C . ASP B 1 425 ? 57.81680 -5.53045 -19.75942 1.000 41.69349 497 ASP B C 1
ATOM 14443 O O . ASP B 1 425 ? 56.91995 -6.36650 -19.91537 1.000 35.23821 497 ASP B O 1
ATOM 14452 N N . VAL B 1 426 ? 57.56817 -4.25422 -19.49024 1.000 52.33029 498 VAL B N 1
ATOM 14453 C CA . VAL B 1 426 ? 56.22708 -3.67512 -19.52553 1.000 49.72850 498 VAL B CA 1
ATOM 14454 C C . VAL B 1 426 ? 56.28308 -2.57410 -20.57846 1.000 42.78163 498 VAL B C 1
ATOM 14455 O O . VAL B 1 426 ? 56.38757 -1.38945 -20.22827 1.000 41.76628 498 VAL B O 1
ATOM 14468 N N . PRO B 1 427 ? 56.26265 -2.91383 -21.87096 1.000 48.13123 499 PRO B N 1
ATOM 14469 C CA . PRO B 1 427 ? 56.48830 -1.87892 -22.89395 1.000 53.99409 499 PRO B CA 1
ATOM 14470 C C . PRO B 1 427 ? 55.32876 -0.91329 -23.05448 1.000 44.56347 499 PRO B C 1
ATOM 14471 O O . PRO B 1 427 ? 55.55580 0.25156 -23.40540 1.000 32.22464 499 PRO B O 1
ATOM 14482 N N . TYR B 1 428 ? 54.09666 -1.35728 -22.82133 1.000 46.87306 500 TYR B N 1
ATOM 14483 C CA . TYR B 1 428 ? 52.91434 -0.53422 -23.02671 1.000 43.89056 500 TYR B CA 1
ATOM 14484 C C . TYR B 1 428 ? 52.09706 -0.47771 -21.74544 1.000 45.58101 500 TYR B C 1
ATOM 14485 O O . TYR B 1 428 ? 51.81504 -1.51503 -21.13540 1.000 36.54329 500 TYR B O 1
ATOM 14503 N N . LEU B 1 429 ? 51.70586 0.73416 -21.35407 1.000 52.47671 501 LEU B N 1
ATOM 14504 C CA . LEU B 1 429 ? 50.80573 0.93540 -20.22052 1.000 46.04893 501 LEU B CA 1
ATOM 14505 C C . LEU B 1 429 ? 49.98352 2.18191 -20.51495 1.000 47.36177 501 LEU B C 1
ATOM 14506 O O . LEU B 1 429 ? 50.51712 3.29554 -20.51594 1.000 49.28256 501 LEU B O 1
ATOM 14522 N N . GLY B 1 430 ? 48.69018 1.99276 -20.75528 1.000 39.88604 502 GLY B N 1
ATOM 14523 C CA . GLY B 1 430 ? 47.80450 3.08308 -21.07792 1.000 37.23311 502 GLY B CA 1
ATOM 14524 C C . GLY B 1 430 ? 46.54445 2.59304 -21.75986 1.000 42.55520 502 GLY B C 1
ATOM 14525 O O . GLY B 1 430 ? 46.28306 1.38899 -21.84094 1.000 45.76350 502 GLY B O 1
ATOM 14529 N N . PRO B 1 431 ? 45.73847 3.52006 -22.27178 1.000 45.85020 503 PRO B N 1
ATOM 14530 C CA . PRO B 1 431 ? 44.47856 3.11965 -22.91308 1.000 32.30002 503 PRO B CA 1
ATOM 14531 C C . PRO B 1 431 ? 44.71066 2.44958 -24.25779 1.000 33.58889 503 PRO B C 1
ATOM 14532 O O . PRO B 1 431 ? 45.55374 2.87554 -25.05151 1.000 38.57441 503 PRO B O 1
ATOM 14543 N N . LEU B 1 432 ? 43.95722 1.37491 -24.49583 1.000 46.68284 504 LEU B N 1
ATOM 14544 C CA . LEU B 1 432 ? 43.94408 0.67464 -25.78064 1.000 47.61425 504 LEU B CA 1
ATOM 14545 C C . LEU B 1 432 ? 42.80096 1.23440 -26.61752 1.000 40.80105 504 LEU B C 1
ATOM 14546 O O . LEU B 1 432 ? 41.63850 0.86825 -26.42801 1.000 45.78720 504 LEU B O 1
ATOM 14562 N N . ARG B 1 433 ? 43.12867 2.11913 -27.55098 1.000 37.11409 505 ARG B N 1
ATOM 14563 C CA . ARG B 1 433 ? 42.13612 2.88569 -28.28761 1.000 37.45976 505 ARG B CA 1
ATOM 14564 C C . ARG B 1 433 ? 42.07071 2.46572 -29.74886 1.000 44.56070 505 ARG B C 1
ATOM 14565 O O . ARG B 1 433 ? 43.09944 2.21956 -30.38558 1.000 48.81224 505 ARG B O 1
ATOM 14586 N N . ASN B 1 434 ? 40.84975 2.40509 -30.27479 1.000 43.26153 506 ASN B N 1
ATOM 14587 C CA . ASN B 1 434 ? 40.59133 2.15900 -31.68849 1.000 31.51543 506 ASN B CA 1
ATOM 14588 C C . ASN B 1 434 ? 40.13331 3.47558 -32.30277 1.000 38.68528 506 ASN B C 1
ATOM 14589 O O . ASN B 1 434 ? 39.04858 3.97369 -31.97872 1.000 32.01126 506 ASN B O 1
ATOM 14600 N N . ASP B 1 435 ? 40.96516 4.04158 -33.17998 1.000 49.76056 507 ASP B N 1
ATOM 14601 C CA . ASP B 1 435 ? 40.67649 5.36285 -33.72644 1.000 55.58021 507 ASP B CA 1
ATOM 14602 C C . ASP B 1 435 ? 39.45507 5.34522 -34.63750 1.000 47.25559 507 ASP B C 1
ATOM 14603 O O . ASP B 1 435 ? 38.75455 6.35792 -34.74755 1.000 41.24854 507 ASP B O 1
ATOM 14612 N N . LYS B 1 436 ? 39.17870 4.21350 -35.28866 1.000 61.32557 508 LYS B N 1
ATOM 14613 C CA . LYS B 1 436 ? 38.06268 4.14693 -36.22751 1.000 46.71118 508 LYS B CA 1
ATOM 14614 C C . LYS B 1 436 ? 36.75093 4.51391 -35.54398 1.000 43.43613 508 LYS B C 1
ATOM 14615 O O . LYS B 1 436 ? 36.03840 5.42549 -35.97839 1.000 45.38034 508 LYS B O 1
ATOM 14634 N N . ILE B 1 437 ? 36.40423 3.79651 -34.46931 1.000 42.35467 509 ILE B N 1
ATOM 14635 C CA . ILE B 1 437 ? 35.18434 4.09050 -33.73140 1.000 41.28775 509 ILE B CA 1
ATOM 14636 C C . ILE B 1 437 ? 35.40818 5.08100 -32.60054 1.000 38.88517 509 ILE B C 1
ATOM 14637 O O . ILE B 1 437 ? 34.44536 5.46147 -31.92382 1.000 41.12419 509 ILE B O 1
ATOM 14653 N N . GLY B 1 438 ? 36.65190 5.48775 -32.35536 1.000 45.69318 510 GLY B N 1
ATOM 14654 C CA . GLY B 1 438 ? 36.94557 6.46684 -31.32921 1.000 57.97725 510 GLY B CA 1
ATOM 14655 C C . GLY B 1 438 ? 36.53328 6.02951 -29.94034 1.000 49.06846 510 GLY B C 1
ATOM 14656 O O . GLY B 1 438 ? 35.82075 6.75374 -29.23834 1.000 42.41949 510 GLY B O 1
ATOM 14660 N N . MET B 1 439 ? 36.98108 4.84441 -29.53285 1.000 48.70469 511 MET B N 1
ATOM 14661 C CA . MET B 1 439 ? 36.66644 4.29770 -28.22241 1.000 42.91533 511 MET B CA 1
ATOM 14662 C C . MET B 1 439 ? 37.88428 3.55272 -27.69773 1.000 39.38157 511 MET B C 1
ATOM 14663 O O . MET B 1 439 ? 38.84749 3.30008 -28.42561 1.000 48.27229 511 MET B O 1
ATOM 14677 N N A CYS B 1 440 ? 37.80715 3.18545 -26.41731 0.370 44.15366 512 CYS B N 1
ATOM 14678 N N B CYS B 1 440 ? 37.85185 3.20671 -26.41575 0.630 44.33113 512 CYS B N 1
ATOM 14679 C CA A CYS B 1 440 ? 38.87604 2.51932 -25.68726 0.370 42.62777 512 CYS B CA 1
ATOM 14680 C CA B CYS B 1 440 ? 38.92026 2.41289 -25.83147 0.630 42.58426 512 CYS B CA 1
ATOM 14681 C C A CYS B 1 440 ? 38.29514 1.32804 -24.93328 0.370 39.02924 512 CYS B C 1
ATOM 14682 C C B CYS B 1 440 ? 38.31420 1.32323 -24.96450 0.630 37.20363 512 CYS B C 1
ATOM 14683 O O A CYS B 1 440 ? 37.11077 1.31704 -24.58946 0.370 45.06676 512 CYS B O 1
ATOM 14684 O O B CYS B 1 440 ? 37.14834 1.38661 -24.56710 0.630 47.07771 512 CYS B O 1
ATOM 14698 N N . LEU B 1 441 ? 39.12876 0.31847 -24.67899 1.000 31.13868 513 LEU B N 1
ATOM 14699 C CA . LEU B 1 441 ? 38.67129 -0.81923 -23.89800 1.000 38.26190 513 LEU B CA 1
ATOM 14700 C C . LEU B 1 441 ? 38.32213 -0.36352 -22.48455 1.000 43.17001 513 LEU B C 1
ATOM 14701 O O . LEU B 1 441 ? 38.82608 0.64972 -21.98937 1.000 36.36288 513 LEU B O 1
ATOM 14718 N N . ASP B 1 442 ? 37.45633 -1.13142 -21.82778 1.000 39.62188 514 ASP B N 1
ATOM 14719 C CA . ASP B 1 442 ? 36.92960 -0.72912 -20.52966 1.000 43.69801 514 ASP B CA 1
ATOM 14720 C C . ASP B 1 442 ? 36.59290 -1.97251 -19.72472 1.000 42.55521 514 ASP B C 1
ATOM 14721 O O . ASP B 1 442 ? 35.87117 -2.84722 -20.21004 1.000 49.23057 514 ASP B O 1
ATOM 14730 N N . ASN B 1 443 ? 37.12119 -2.04669 -18.50026 1.000 43.42551 515 ASN B N 1
ATOM 14731 C CA . ASN B 1 443 ? 36.78508 -3.13347 -17.58708 1.000 62.49840 515 ASN B CA 1
ATOM 14732 C C . ASN B 1 443 ? 35.36972 -3.02185 -17.03033 1.000 63.53492 515 ASN B C 1
ATOM 14733 O O . ASN B 1 443 ? 34.89949 -3.97003 -16.39336 1.000 76.35768 515 ASN B O 1
ATOM 14744 N N . MET B 1 444 ? 34.68681 -1.89853 -17.25684 1.000 51.18457 516 MET B N 1
ATOM 14745 C CA . MET B 1 444 ? 33.31746 -1.67928 -16.79520 1.000 66.79960 516 MET B CA 1
ATOM 14746 C C . MET B 1 444 ? 33.24872 -1.55404 -15.27480 1.000 78.27674 516 MET B C 1
ATOM 14747 O O . MET B 1 444 ? 32.21072 -1.82313 -14.66479 1.000 84.15487 516 MET B O 1
ATOM 14761 N N . GLY B 1 445 ? 34.35569 -1.13528 -14.66518 1.000 78.80427 517 GLY B N 1
ATOM 14762 C CA . GLY B 1 445 ? 34.42925 -0.84085 -13.25237 1.000 79.70857 517 GLY B CA 1
ATOM 14763 C C . GLY B 1 445 ? 34.88691 -1.98322 -12.37160 1.000 59.16917 517 GLY B C 1
ATOM 14764 O O . GLY B 1 445 ? 35.22796 -1.74195 -11.20547 1.000 71.23184 517 GLY B O 1
ATOM 14768 N N . TRP B 1 446 ? 34.90460 -3.21473 -12.87787 1.000 77.16512 518 TRP B N 1
ATOM 14769 C CA . TRP B 1 446 ? 35.37885 -4.37476 -12.12295 1.000 88.96598 518 TRP B CA 1
ATOM 14770 C C . TRP B 1 446 ? 36.60492 -4.95214 -12.83252 1.000 85.82666 518 TRP B C 1
ATOM 14771 O O . TRP B 1 446 ? 36.47351 -5.64887 -13.84572 1.000 81.91439 518 TRP B O 1
ATOM 14792 N N . ALA B 1 447 ? 37.79587 -4.65288 -12.30873 1.000 92.14893 519 ALA B N 1
ATOM 14793 C CA . ALA B 1 447 ? 39.03434 -5.20667 -12.84162 1.000 75.14671 519 ALA B CA 1
ATOM 14794 C C . ALA B 1 447 ? 39.22970 -6.66135 -12.43900 1.000 76.51974 519 ALA B C 1
ATOM 14795 O O . ALA B 1 447 ? 40.14262 -7.31756 -12.95183 1.000 66.21587 519 ALA B O 1
ATOM 14802 N N . SER B 1 448 ? 38.39786 -7.17226 -11.53955 1.000 86.85936 520 SER B N 1
ATOM 14803 C CA . SER B 1 448 ? 38.52478 -8.55660 -11.11327 1.000 75.78112 520 SER B CA 1
ATOM 14804 C C . SER B 1 448 ? 38.26505 -9.49027 -12.29491 1.000 79.14303 520 SER B C 1
ATOM 14805 O O . SER B 1 448 ? 37.39132 -9.21322 -13.13244 1.000 80.90368 520 SER B O 1
ATOM 14813 N N . PRO B 1 449 ? 38.99908 -10.60417 -12.39460 1.000 74.13767 521 PRO B N 1
ATOM 14814 C CA . PRO B 1 449 ? 38.78879 -11.54016 -13.50942 1.000 53.78559 521 PRO B CA 1
ATOM 14815 C C . PRO B 1 449 ? 37.36023 -12.05069 -13.55878 1.000 49.96174 521 PRO B C 1
ATOM 14816 O O . PRO B 1 449 ? 36.68362 -12.15604 -12.53674 1.000 46.92275 521 PRO B O 1
ATOM 14827 N N . GLY B 1 450 ? 36.89347 -12.33438 -14.77894 1.000 64.54169 522 GLY B N 1
ATOM 14828 C CA . GLY B 1 450 ? 35.63103 -13.02471 -15.00922 1.000 51.08139 522 GLY B CA 1
ATOM 14829 C C . GLY B 1 450 ? 34.62536 -12.27293 -15.86178 1.000 50.06682 522 GLY B C 1
ATOM 14830 O O . GLY B 1 450 ? 33.83681 -12.90442 -16.57151 1.000 59.77156 522 GLY B O 1
ATOM 14834 N N . HIS B 1 451 ? 34.65217 -10.94692 -15.83510 1.000 54.89831 523 HIS B N 1
ATOM 14835 C CA . HIS B 1 451 ? 33.63510 -10.17152 -16.53704 1.000 40.17152 523 HIS B CA 1
ATOM 14836 C C . HIS B 1 451 ? 34.12503 -9.71323 -17.91195 1.000 53.58189 523 HIS B C 1
ATOM 14837 O O . HIS B 1 451 ? 35.30199 -9.82771 -18.25931 1.000 52.76345 523 HIS B O 1
ATOM 14851 N N . ALA B 1 452 ? 33.17921 -9.22116 -18.71520 1.000 52.31936 524 ALA B N 1
ATOM 14852 C CA . ALA B 1 452 ? 33.43145 -8.90289 -20.10975 1.000 52.40530 524 ALA B CA 1
ATOM 14853 C C . ALA B 1 452 ? 33.95181 -7.47955 -20.27272 1.000 61.35332 524 ALA B C 1
ATOM 14854 O O . ALA B 1 452 ? 33.62874 -6.58175 -19.48942 1.000 51.05456 524 ALA B O 1
ATOM 14861 N N . VAL B 1 453 ? 34.77981 -7.29001 -21.30607 1.000 68.24407 525 VAL B N 1
ATOM 14862 C CA . VAL B 1 453 ? 35.33031 -5.98882 -21.67077 1.000 45.07518 525 VAL B CA 1
ATOM 14863 C C . VAL B 1 453 ? 34.41790 -5.33792 -22.70073 1.000 43.11055 525 VAL B C 1
ATOM 14864 O O . VAL B 1 453 ? 33.96570 -5.98648 -23.65199 1.000 42.84194 525 VAL B O 1
ATOM 14877 N N . GLY B 1 454 ? 34.14451 -4.04333 -22.50946 1.000 51.80567 526 GLY B N 1
ATOM 14878 C CA . GLY B 1 454 ? 33.30463 -3.28407 -23.40674 1.000 53.40687 526 GLY B CA 1
ATOM 14879 C C . GLY B 1 454 ? 34.03214 -2.09529 -24.01915 1.000 44.00492 526 GLY B C 1
ATOM 14880 O O . GLY B 1 454 ? 35.14897 -1.73975 -23.62449 1.000 33.01481 526 GLY B O 1
ATOM 14884 N N . LEU B 1 455 ? 33.38905 -1.50661 -25.02657 1.000 60.67494 527 LEU B N 1
ATOM 14885 C CA . LEU B 1 455 ? 33.90450 -0.33415 -25.72086 1.000 54.29257 527 LEU B CA 1
ATOM 14886 C C . LEU B 1 455 ? 33.15215 0.89990 -25.23140 1.000 42.72584 527 LEU B C 1
ATOM 14887 O O . LEU B 1 455 ? 31.91864 0.94590 -25.29814 1.000 42.11808 527 LEU B O 1
ATOM 14903 N N . GLU B 1 456 ? 33.89010 1.90051 -24.75931 1.000 33.74664 528 GLU B N 1
ATOM 14904 C CA . GLU B 1 456 ? 33.29127 3.10158 -24.19340 1.000 48.99471 528 GLU B CA 1
ATOM 14905 C C . GLU B 1 456 ? 34.10068 4.31128 -24.64147 1.000 35.83052 528 GLU B C 1
ATOM 14906 O O . GLU B 1 456 ? 35.16468 4.17997 -25.25091 1.000 40.46300 528 GLU B O 1
ATOM 14918 N N . TYR B 1 457 ? 33.58691 5.50388 -24.34082 1.000 45.23191 529 TYR B N 1
ATOM 14919 C CA . TYR B 1 457 ? 34.24192 6.72698 -24.78448 1.000 40.48265 529 TYR B CA 1
ATOM 14920 C C . TYR B 1 457 ? 35.41481 7.02960 -23.86164 1.000 38.71795 529 TYR B C 1
ATOM 14921 O O . TYR B 1 457 ? 35.27666 7.02178 -22.63334 1.000 39.81938 529 TYR B O 1
ATOM 14939 N N . CYS B 1 458 ? 36.56318 7.31030 -24.46057 1.000 33.72607 530 CYS B N 1
ATOM 14940 C CA . CYS B 1 458 ? 37.80279 7.41087 -23.70669 1.000 39.57590 530 CYS B CA 1
ATOM 14941 C C . CYS B 1 458 ? 37.75341 8.60123 -22.75839 1.000 31.76741 530 CYS B C 1
ATOM 14942 O O . CYS B 1 458 ? 37.44155 9.72343 -23.16768 1.000 53.57873 530 CYS B O 1
ATOM 14949 N N . HIS B 1 459 ? 38.03966 8.34966 -21.47991 1.000 37.27541 531 HIS B N 1
ATOM 14950 C CA . HIS B 1 459 ? 38.16515 9.41103 -20.49073 1.000 48.66548 531 HIS B CA 1
ATOM 14951 C C . HIS B 1 459 ? 39.50946 9.39921 -19.77729 1.000 47.46598 531 HIS B C 1
ATOM 14952 O O . HIS B 1 459 ? 39.70775 10.19289 -18.85011 1.000 42.66955 531 HIS B O 1
ATOM 14966 N N . GLY B 1 460 ? 40.42992 8.52547 -20.17181 1.000 66.52821 532 GLY B N 1
ATOM 14967 C CA . GLY B 1 460 ? 41.76126 8.53538 -19.58739 1.000 79.56195 532 GLY B CA 1
ATOM 14968 C C . GLY B 1 460 ? 41.79819 8.19999 -18.11375 1.000 61.07311 532 GLY B C 1
ATOM 14969 O O . GLY B 1 460 ? 42.61438 8.76062 -17.37177 1.000 62.15916 532 GLY B O 1
ATOM 14973 N N . GLY B 1 461 ? 40.92764 7.29577 -17.66834 1.000 42.68529 533 GLY B N 1
ATOM 14974 C CA . GLY B 1 461 ? 40.88650 6.87015 -16.29053 1.000 42.90872 533 GLY B CA 1
ATOM 14975 C C . GLY B 1 461 ? 41.47232 5.47730 -16.12785 1.000 54.57677 533 GLY B C 1
ATOM 14976 O O . GLY B 1 461 ? 41.70212 4.74749 -17.09147 1.000 53.88926 533 GLY B O 1
ATOM 14980 N N . ASP B 1 462 ? 41.70017 5.11291 -14.86365 1.000 61.62500 534 ASP B N 1
ATOM 14981 C CA . ASP B 1 462 ? 42.28651 3.80978 -14.57224 1.000 61.99870 534 ASP B CA 1
ATOM 14982 C C . ASP B 1 462 ? 41.40090 2.68267 -15.08189 1.000 55.94169 534 ASP B C 1
ATOM 14983 O O . ASP B 1 462 ? 41.89723 1.59263 -15.38644 1.000 53.44688 534 ASP B O 1
ATOM 14992 N N . THR B 1 463 ? 40.09185 2.92125 -15.17847 1.000 52.81543 535 THR B N 1
ATOM 14993 C CA . THR B 1 463 ? 39.19297 1.89977 -15.69440 1.000 46.72428 535 THR B CA 1
ATOM 14994 C C . THR B 1 463 ? 39.45622 1.59615 -17.16189 1.000 53.72907 535 THR B C 1
ATOM 14995 O O . THR B 1 463 ? 39.02999 0.54469 -17.65261 1.000 44.58391 535 THR B O 1
ATOM 15006 N N . GLN B 1 464 ? 40.15495 2.48998 -17.86636 1.000 51.76114 536 GLN B N 1
ATOM 15007 C CA . GLN B 1 464 ? 40.46104 2.32259 -19.28191 1.000 39.27071 536 GLN B CA 1
ATOM 15008 C C . GLN B 1 464 ? 41.95695 2.20224 -19.54133 1.000 40.45785 536 GLN B C 1
ATOM 15009 O O . GLN B 1 464 ? 42.41807 2.52164 -20.64088 1.000 53.60750 536 GLN B O 1
ATOM 15023 N N . THR B 1 465 ? 42.72544 1.76793 -18.54926 1.000 46.59338 537 THR B N 1
ATOM 15024 C CA . THR B 1 465 ? 44.16962 1.62771 -18.66514 1.000 45.10424 537 THR B CA 1
ATOM 15025 C C . THR B 1 465 ? 44.54447 0.15080 -18.64638 1.000 43.26547 537 THR B C 1
ATOM 15026 O O . THR B 1 465 ? 44.02809 -0.62074 -17.83019 1.000 40.15288 537 THR B O 1
ATOM 15037 N N . PHE B 1 466 ? 45.46030 -0.23300 -19.53725 1.000 43.66831 538 PHE B N 1
ATOM 15038 C CA . PHE B 1 466 ? 45.86858 -1.62188 -19.69719 1.000 34.61766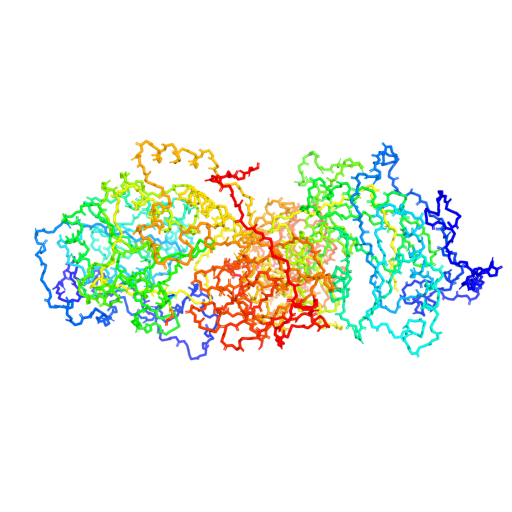 538 PHE B CA 1
ATOM 15039 C C . PHE B 1 466 ? 47.37285 -1.69592 -19.89720 1.000 33.78817 538 PHE B C 1
ATOM 15040 O O . PHE B 1 466 ? 47.95328 -0.86459 -20.60036 1.000 47.19107 538 PHE B O 1
ATOM 15057 N N . MET B 1 467 ? 47.99657 -2.70176 -19.29145 1.000 27.94185 539 MET B N 1
ATOM 15058 C CA . MET B 1 467 ? 49.43402 -2.89447 -19.38890 1.000 38.26291 539 MET B CA 1
ATOM 15059 C C . MET B 1 467 ? 49.74630 -4.22206 -20.06248 1.000 33.01433 539 MET B C 1
ATOM 15060 O O . MET B 1 467 ? 48.91428 -5.13197 -20.11727 1.000 42.07126 539 MET B O 1
ATOM 15074 N N . PHE B 1 468 ? 50.97198 -4.31873 -20.57026 1.000 29.81130 540 PHE B N 1
ATOM 15075 C CA . PHE B 1 468 ? 51.42118 -5.45618 -21.36067 1.000 46.15279 540 PHE B CA 1
ATOM 15076 C C . PHE B 1 468 ? 52.66942 -6.05409 -20.73435 1.000 41.51630 540 PHE B C 1
ATOM 15077 O O . PHE B 1 468 ? 53.64177 -5.33696 -20.48163 1.000 42.73479 540 PHE B O 1
ATOM 15094 N N . PHE B 1 469 ? 52.63715 -7.36399 -20.48180 1.000 38.89887 541 PHE B N 1
ATOM 15095 C CA . PHE B 1 469 ? 53.80794 -8.10996 -20.03082 1.000 40.18827 541 PHE B CA 1
ATOM 15096 C C . PHE B 1 469 ? 54.32543 -8.92615 -21.21388 1.000 46.28549 541 PHE B C 1
ATOM 15097 O O . PHE B 1 469 ? 53.70713 -9.91972 -21.61284 1.000 40.07483 541 PHE B O 1
ATOM 15114 N N . ARG B 1 470 ? 55.45964 -8.50252 -21.77268 1.000 46.85564 542 ARG B N 1
ATOM 15115 C CA . ARG B 1 470 ? 55.96312 -9.10235 -23.00236 1.000 47.48600 542 ARG B CA 1
ATOM 15116 C C . ARG B 1 470 ? 56.54793 -10.48841 -22.77390 1.000 39.51820 542 ARG B C 1
ATOM 15117 O O . ARG B 1 470 ? 56.66050 -11.26451 -23.72879 1.000 45.56069 542 ARG B O 1
ATOM 15138 N N . LYS B 1 471 ? 56.93243 -10.81085 -21.53810 1.000 37.29389 543 LYS B N 1
ATOM 15139 C CA . LYS B 1 471 ? 57.48323 -12.12813 -21.24280 1.000 46.83138 543 LYS B CA 1
ATOM 15140 C C . LYS B 1 471 ? 56.44723 -13.23681 -21.38133 1.000 54.17798 543 LYS B C 1
ATOM 15141 O O . LYS B 1 471 ? 56.82498 -14.40722 -21.51254 1.000 32.16369 543 LYS B O 1
ATOM 15160 N N . VAL B 1 472 ? 55.15751 -12.89923 -21.35740 1.000 49.38143 544 VAL B N 1
ATOM 15161 C CA . VAL B 1 472 ? 54.09656 -13.89523 -21.45638 1.000 45.33123 544 VAL B CA 1
ATOM 15162 C C . VAL B 1 472 ? 52.95605 -13.36563 -22.31947 1.000 46.39875 544 VAL B C 1
ATOM 15163 O O . VAL B 1 472 ? 51.90699 -14.01051 -22.43802 1.000 45.94301 544 VAL B O 1
ATOM 15176 N N . GLY B 1 473 ? 53.15827 -12.19815 -22.93428 1.000 44.23357 545 GLY B N 1
ATOM 15177 C CA . GLY B 1 473 ? 52.17393 -11.60015 -23.82057 1.000 41.42787 545 GLY B CA 1
ATOM 15178 C C . GLY B 1 473 ? 50.80070 -11.43601 -23.20300 1.000 41.10276 545 GLY B C 1
ATOM 15179 O O . GLY B 1 473 ? 49.78500 -11.75673 -23.82637 1.000 43.23096 545 GLY B O 1
ATOM 15183 N N . HIS B 1 474 ? 50.75534 -10.92092 -21.98089 1.000 31.16313 546 HIS B N 1
ATOM 15184 C CA . HIS B 1 474 ? 49.51124 -10.74898 -21.24728 1.000 35.76339 546 HIS B CA 1
ATOM 15185 C C . HIS B 1 474 ? 49.03496 -9.30766 -21.36273 1.000 44.31800 546 HIS B C 1
ATOM 15186 O O . HIS B 1 474 ? 49.79528 -8.37114 -21.09547 1.000 37.67454 546 HIS B O 1
ATOM 15200 N N . VAL B 1 475 ? 47.78580 -9.13563 -21.77968 1.000 43.36905 547 VAL B N 1
ATOM 15201 C CA . VAL B 1 475 ? 47.11034 -7.84514 -21.74049 1.000 37.99383 547 VAL B CA 1
ATOM 15202 C C . VAL B 1 475 ? 46.22175 -7.83650 -20.50697 1.000 32.47184 547 VAL B C 1
ATOM 15203 O O . VAL B 1 475 ? 45.31291 -8.66815 -20.38264 1.000 29.55295 547 VAL B O 1
ATOM 15216 N N . MET B 1 476 ? 46.50035 -6.92039 -19.58392 1.000 32.60444 548 MET B N 1
ATOM 15217 C CA . MET B 1 476 ? 45.85403 -6.90743 -18.28281 1.000 37.54921 548 MET B CA 1
ATOM 15218 C C . MET B 1 476 ? 45.39198 -5.50097 -17.93484 1.000 27.24801 548 MET B C 1
ATOM 15219 O O . MET B 1 476 ? 45.98831 -4.51496 -18.38076 1.000 29.10379 548 MET B O 1
ATOM 15233 N N . PRO B 1 477 ? 44.33037 -5.37795 -17.14117 1.000 33.09277 549 PRO B N 1
ATOM 15234 C CA . PRO B 1 477 ? 43.98751 -4.06446 -16.58532 1.000 26.99781 549 PRO B CA 1
ATOM 15235 C C . PRO B 1 477 ? 45.02804 -3.63795 -15.56384 1.000 26.87188 549 PRO B C 1
ATOM 15236 O O . PRO B 1 477 ? 45.54109 -4.45336 -14.79542 1.000 26.72373 549 PRO B O 1
ATOM 15247 N N . VAL B 1 478 ? 45.33388 -2.34207 -15.55350 1.000 39.62484 550 VAL B N 1
ATOM 15248 C CA . VAL B 1 478 ? 46.40641 -1.85190 -14.69514 1.000 29.35155 550 VAL B CA 1
ATOM 15249 C C . VAL B 1 478 ? 46.15039 -2.23439 -13.24602 1.000 41.25146 550 VAL B C 1
ATOM 15250 O O . VAL B 1 478 ? 47.08259 -2.55288 -12.49791 1.000 36.05818 550 VAL B O 1
ATOM 15263 N N . ASN B 1 479 ? 44.89012 -2.21783 -12.82897 1.000 55.99209 551 ASN B N 1
ATOM 15264 C CA . ASN B 1 479 ? 44.54136 -2.39969 -11.42798 1.000 52.04070 551 ASN B CA 1
ATOM 15265 C C . ASN B 1 479 ? 44.46479 -3.86334 -11.01321 1.000 34.97301 551 ASN B C 1
ATOM 15266 O O . ASN B 1 479 ? 43.97989 -4.15139 -9.91330 1.000 36.62619 551 ASN B O 1
ATOM 15277 N N . ASP B 1 480 ? 44.92889 -4.78895 -11.85475 1.000 37.69036 552 ASP B N 1
ATOM 15278 C CA . ASP B 1 480 ? 44.94477 -6.20430 -11.49970 1.000 56.41311 552 ASP B CA 1
ATOM 15279 C C . ASP B 1 480 ? 45.78865 -7.01650 -12.47867 1.000 44.09847 552 ASP B C 1
ATOM 15280 O O . ASP B 1 480 ? 45.31949 -7.36580 -13.56721 1.000 35.26854 552 ASP B O 1
ATOM 15289 N N . ASP B 1 481 ? 47.03053 -7.34036 -12.09566 1.000 36.47468 553 ASP B N 1
ATOM 15290 C CA . ASP B 1 481 ? 47.90782 -8.14772 -12.93625 1.000 43.09946 553 ASP B CA 1
ATOM 15291 C C . ASP B 1 481 ? 47.59561 -9.64046 -12.84880 1.000 55.83686 553 ASP B C 1
ATOM 15292 O O . ASP B 1 481 ? 48.43376 -10.46701 -13.23307 1.000 57.27756 553 ASP B O 1
ATOM 15301 N N . GLU B 1 482 ? 46.41064 -10.00165 -12.35295 1.000 56.89251 554 GLU B N 1
ATOM 15302 C CA . GLU B 1 482 ? 45.92561 -11.37000 -12.43000 1.000 60.10863 554 GLU B CA 1
ATOM 15303 C C . GLU B 1 482 ? 44.81926 -11.54994 -13.45909 1.000 53.26475 554 GLU B C 1
ATOM 15304 O O . GLU B 1 482 ? 44.41753 -12.68988 -13.71418 1.000 61.77772 554 GLU B O 1
ATOM 15316 N N . ALA B 1 483 ? 44.31266 -10.46713 -14.04367 1.000 41.05254 555 ALA B N 1
ATOM 15317 C CA . ALA B 1 483 ? 43.26109 -10.53229 -15.04900 1.000 31.78147 555 ALA B CA 1
ATOM 15318 C C . ALA B 1 483 ? 43.87660 -10.34258 -16.42714 1.000 42.04079 555 ALA B C 1
ATOM 15319 O O . ALA B 1 483 ? 44.67093 -9.42062 -16.63313 1.000 45.40583 555 ALA B O 1
ATOM 15326 N N . CYS B 1 484 ? 43.50658 -11.21104 -17.36464 1.000 46.40262 556 CYS B N 1
ATOM 15327 C CA . CYS B 1 484 ? 44.08063 -11.21506 -18.70088 1.000 36.95157 556 CYS B CA 1
ATOM 15328 C C . CYS B 1 484 ? 42.97742 -11.21688 -19.74399 1.000 37.17595 556 CYS B C 1
ATOM 15329 O O . CYS B 1 484 ? 42.00281 -11.96535 -19.63110 1.000 48.10175 556 CYS B O 1
ATOM 15336 N N . LEU B 1 485 ? 43.14132 -10.38422 -20.76438 1.000 37.10087 557 LEU B N 1
ATOM 15337 C CA . LEU B 1 485 ? 42.19429 -10.37127 -21.86812 1.000 49.45589 557 LEU B CA 1
ATOM 15338 C C . LEU B 1 485 ? 42.29912 -11.65989 -22.67195 1.000 47.67530 557 LEU B C 1
ATOM 15339 O O . LEU B 1 485 ? 43.39061 -12.19272 -22.88439 1.000 62.01845 557 LEU B O 1
ATOM 15355 N N . GLN B 1 486 ? 41.15550 -12.16853 -23.10268 1.000 48.51979 558 GLN B N 1
ATOM 15356 C CA . GLN B 1 486 ? 41.06464 -13.36556 -23.92102 1.000 45.84374 558 GLN B CA 1
ATOM 15357 C C . GLN B 1 486 ? 40.25811 -13.07226 -25.17383 1.000 57.62742 558 GLN B C 1
ATOM 15358 O O . GLN B 1 486 ? 39.50076 -12.09721 -25.22051 1.000 53.79636 558 GLN B O 1
ATOM 15372 N N . PRO B 1 487 ? 40.39997 -13.89942 -26.21418 1.000 64.28014 559 PRO B N 1
ATOM 15373 C CA . PRO B 1 487 ? 39.62687 -13.65403 -27.44269 1.000 56.27608 559 PRO B CA 1
ATOM 15374 C C . PRO B 1 487 ? 38.12954 -13.62182 -27.20882 1.000 53.38191 559 PRO B C 1
ATOM 15375 O O . PRO B 1 487 ? 37.40542 -12.96601 -27.96819 1.000 47.35234 559 PRO B O 1
ATOM 15386 N N . SER B 1 488 ? 37.64126 -14.29174 -26.16363 1.000 57.63740 560 SER B N 1
ATOM 15387 C CA . SER B 1 488 ? 36.21170 -14.29272 -25.88262 1.000 64.78796 560 SER B CA 1
ATOM 15388 C C . SER B 1 488 ? 35.67377 -12.90536 -25.56109 1.000 37.62248 560 SER B C 1
ATOM 15389 O O . SER B 1 488 ? 34.45359 -12.74535 -25.45267 1.000 51.80234 560 SER B O 1
ATOM 15397 N N . GLY B 1 489 ? 36.54321 -11.90822 -25.41155 1.000 40.55751 561 GLY B N 1
ATOM 15398 C CA . GLY B 1 489 ? 36.11710 -10.57803 -25.03278 1.000 55.94767 561 GLY B CA 1
ATOM 15399 C C . GLY B 1 489 ? 35.97404 -10.36117 -23.54738 1.000 58.18722 561 GLY B C 1
ATOM 15400 O O . GLY B 1 489 ? 35.40922 -9.34252 -23.13505 1.000 47.55922 561 GLY B O 1
ATOM 15404 N N . ARG B 1 490 ? 36.47231 -11.28498 -22.73070 1.000 57.91377 562 ARG B N 1
ATOM 15405 C CA . ARG B 1 490 ? 36.30875 -11.24650 -21.28708 1.000 65.77432 562 ARG B CA 1
ATOM 15406 C C . ARG B 1 490 ? 37.67220 -11.41809 -20.63370 1.000 55.29670 562 ARG B C 1
ATOM 15407 O O . ARG B 1 490 ? 38.64434 -11.83124 -21.26833 1.000 51.64220 562 ARG B O 1
ATOM 15428 N N . LEU B 1 491 ? 37.73616 -11.09445 -19.34762 1.000 39.61850 563 LEU B N 1
ATOM 15429 C CA . LEU B 1 491 ? 38.94963 -11.29243 -18.57133 1.000 37.12838 563 LEU B CA 1
ATOM 15430 C C . LEU B 1 491 ? 38.88030 -12.61250 -17.81553 1.000 43.65092 563 LEU B C 1
ATOM 15431 O O . LEU B 1 491 ? 37.80508 -13.14126 -17.53520 1.000 60.79989 563 LEU B O 1
ATOM 15447 N N . ASP B 1 492 ? 40.05217 -13.14529 -17.49370 1.000 39.57399 564 ASP B N 1
ATOM 15448 C CA . ASP B 1 492 ? 40.12716 -14.37445 -16.71520 1.000 50.49152 564 ASP B CA 1
ATOM 15449 C C . ASP B 1 492 ? 41.48648 -14.42072 -16.03504 1.000 47.40434 564 ASP B C 1
ATOM 15450 O O . ASP B 1 492 ? 42.38048 -13.62789 -16.33650 1.000 40.61163 564 ASP B O 1
ATOM 15459 N N . TRP B 1 493 ? 41.62952 -15.35795 -15.10495 1.000 49.69749 565 TRP B N 1
ATOM 15460 C CA . TRP B 1 493 ? 42.86421 -15.46594 -14.33815 1.000 62.24508 565 TRP B CA 1
ATOM 15461 C C . TRP B 1 493 ? 44.05303 -15.70345 -15.26663 1.000 59.35416 565 TRP B C 1
ATOM 15462 O O . TRP B 1 493 ? 44.04517 -16.62330 -16.08870 1.000 60.62143 565 TRP B O 1
ATOM 15483 N N . CYS B 1 494 ? 45.07514 -14.85757 -15.13260 1.000 51.45306 566 CYS B N 1
ATOM 15484 C CA . CYS B 1 494 ? 46.25076 -14.92221 -15.99392 1.000 45.20698 566 CYS B CA 1
ATOM 15485 C C . CYS B 1 494 ? 47.02860 -16.21109 -15.75584 1.000 44.23674 566 CYS B C 1
ATOM 15486 O O . CYS B 1 494 ? 47.43801 -16.49831 -14.62525 1.000 48.07001 566 CYS B O 1
ATOM 15493 N N . ARG B 1 495 ? 47.19298 -17.00681 -16.80928 1.000 45.54570 567 ARG B N 1
ATOM 15494 C CA . ARG B 1 495 ? 48.08553 -18.15726 -16.79744 1.000 53.29309 567 ARG B CA 1
ATOM 15495 C C . ARG B 1 495 ? 49.09936 -18.00010 -17.92760 1.000 48.12323 567 ARG B C 1
ATOM 15496 O O . ARG B 1 495 ? 48.74350 -17.56709 -19.02815 1.000 57.27386 567 ARG B O 1
ATOM 15517 N N . GLY B 1 496 ? 50.35980 -18.34358 -17.66227 1.000 53.64119 568 GLY B N 1
ATOM 15518 C CA . GLY B 1 496 ? 51.39496 -18.21561 -18.67344 1.000 50.55461 568 GLY B CA 1
ATOM 15519 C C . GLY B 1 496 ? 51.31787 -19.31135 -19.71895 1.000 61.96504 568 GLY B C 1
ATOM 15520 O O . GLY B 1 496 ? 52.23013 -20.13746 -19.83273 1.000 50.86551 568 GLY B O 1
ATOM 15524 N N . THR B 1 497 ? 50.23257 -19.31378 -20.49709 1.000 70.87251 569 THR B N 1
ATOM 15525 C CA . THR B 1 497 ? 49.93718 -20.35410 -21.47197 1.000 71.15842 569 THR B CA 1
ATOM 15526 C C . THR B 1 497 ? 49.62812 -19.72914 -22.82631 1.000 72.11077 569 THR B C 1
ATOM 15527 O O . THR B 1 497 ? 49.50579 -18.50904 -22.96212 1.000 56.25080 569 THR B O 1
ATOM 15538 N N . ALA B 1 498 ? 49.48886 -20.58868 -23.83915 1.000 70.92086 570 ALA B N 1
ATOM 15539 C CA . ALA B 1 498 ? 49.06852 -20.12288 -25.15391 1.000 67.78899 570 ALA B CA 1
ATOM 15540 C C . ALA B 1 498 ? 47.65356 -19.56347 -25.14467 1.000 71.84085 570 ALA B C 1
ATOM 15541 O O . ALA B 1 498 ? 47.25321 -18.91850 -26.12005 1.000 75.55236 570 ALA B O 1
ATOM 15548 N N . GLN B 1 499 ? 46.90032 -19.78020 -24.06614 1.000 80.68446 571 GLN B N 1
ATOM 15549 C CA . GLN B 1 499 ? 45.54858 -19.25590 -23.95186 1.000 80.68474 571 GLN B CA 1
ATOM 15550 C C . GLN B 1 499 ? 45.51991 -17.78346 -23.57085 1.000 68.47618 571 GLN B C 1
ATOM 15551 O O . GLN B 1 499 ? 44.43792 -17.18563 -23.55859 1.000 73.22891 571 GLN B O 1
ATOM 15565 N N . PHE B 1 500 ? 46.67306 -17.19243 -23.24801 1.000 57.15230 572 PHE B N 1
ATOM 15566 C CA . PHE B 1 500 ? 46.73230 -15.80044 -22.83753 1.000 47.71353 572 PHE B CA 1
ATOM 15567 C C . PHE B 1 500 ? 47.85531 -15.01650 -23.50157 1.000 53.63592 572 PHE B C 1
ATOM 15568 O O . PHE B 1 500 ? 48.03279 -13.83695 -23.17563 1.000 59.28481 572 PHE B O 1
ATOM 15585 N N . TRP B 1 501 ? 48.62013 -15.62612 -24.40806 1.000 56.83810 573 TRP B N 1
ATOM 15586 C CA . TRP B 1 501 ? 49.71803 -14.92490 -25.06550 1.000 45.51648 573 TRP B CA 1
ATOM 15587 C C . TRP B 1 501 ? 49.17529 -14.10829 -26.23302 1.000 52.90556 573 TRP B C 1
ATOM 15588 O O . TRP B 1 501 ? 48.68090 -14.66792 -27.21894 1.000 44.08884 573 TRP B O 1
ATOM 15609 N N . TRP B 1 502 ? 49.29219 -12.78919 -26.12494 1.000 55.40239 574 TRP B N 1
ATOM 15610 C CA . TRP B 1 502 ? 48.90873 -11.85359 -27.16715 1.000 40.81765 574 TRP B CA 1
ATOM 15611 C C . TRP B 1 502 ? 50.15600 -11.26323 -27.80708 1.000 42.52010 574 TRP B C 1
ATOM 15612 O O . TRP B 1 502 ? 51.22558 -11.19899 -27.19366 1.000 39.62580 574 TRP B O 1
ATOM 15633 N N . ASP B 1 503 ? 49.99914 -10.81450 -29.04849 1.000 39.09368 575 ASP B N 1
ATOM 15634 C CA . ASP B 1 503 ? 51.05707 -10.14671 -29.79164 1.000 33.39676 575 ASP B CA 1
ATOM 15635 C C . ASP B 1 503 ? 50.53699 -8.79850 -30.26028 1.000 36.17693 575 ASP B C 1
ATOM 15636 O O . ASP B 1 503 ? 49.47810 -8.72556 -30.89286 1.000 46.13644 575 ASP B O 1
ATOM 15645 N N . PHE B 1 504 ? 51.27880 -7.73860 -29.95007 1.000 39.86626 576 PHE B N 1
ATOM 15646 C CA . PHE B 1 504 ? 50.94988 -6.38955 -30.39506 1.000 40.24755 576 PHE B CA 1
ATOM 15647 C C . PHE B 1 504 ? 51.85000 -6.07288 -31.58246 1.000 38.57424 576 PHE B C 1
ATOM 15648 O O . PHE B 1 504 ? 53.04331 -5.80132 -31.41152 1.000 47.81445 576 PHE B O 1
ATOM 15665 N N . THR B 1 505 ? 51.27468 -6.09967 -32.78035 1.000 48.04476 577 THR B N 1
ATOM 15666 C CA . THR B 1 505 ? 52.05990 -5.96999 -33.99406 1.000 43.23860 577 THR B CA 1
ATOM 15667 C C . THR B 1 505 ? 52.55359 -4.53445 -34.16732 1.000 51.97733 577 THR B C 1
ATOM 15668 O O . THR B 1 505 ? 52.15478 -3.61232 -33.44973 1.000 45.45237 577 THR B O 1
ATOM 15679 N N . SER B 1 506 ? 53.45539 -4.35779 -35.13593 1.000 61.44869 578 SER B N 1
ATOM 15680 C CA . SER B 1 506 ? 53.91514 -3.01689 -35.47800 1.000 52.36699 578 SER B CA 1
ATOM 15681 C C . SER B 1 506 ? 52.80719 -2.19655 -36.12311 1.000 55.49705 578 SER B C 1
ATOM 15682 O O . SER B 1 506 ? 52.77269 -0.97090 -35.96859 1.000 46.55705 578 SER B O 1
ATOM 15690 N N . SER B 1 507 ? 51.89863 -2.85070 -36.84820 1.000 68.92946 579 SER B N 1
ATOM 15691 C CA . SER B 1 507 ? 50.77571 -2.14779 -37.45255 1.000 58.41164 579 SER B CA 1
ATOM 15692 C C . SER B 1 507 ? 49.78558 -1.63927 -36.41132 1.000 60.92821 579 SER B C 1
ATOM 15693 O O . SER B 1 507 ? 49.01919 -0.71520 -36.70985 1.000 51.79149 579 SER B O 1
ATOM 15701 N N . GLY B 1 508 ? 49.78133 -2.21054 -35.21746 1.000 55.85326 580 GLY B N 1
ATOM 15702 C CA . GLY B 1 508 ? 48.86715 -1.83767 -34.16690 1.000 44.26385 580 GLY B CA 1
ATOM 15703 C C . GLY B 1 508 ? 47.78797 -2.85955 -33.84447 1.000 42.42253 580 GLY B C 1
ATOM 15704 O O . GLY B 1 508 ? 46.81578 -2.50497 -33.16380 1.000 39.22060 580 GLY B O 1
ATOM 15708 N N . GLN B 1 509 ? 47.93490 -4.09859 -34.29601 1.000 45.50283 581 GLN B N 1
ATOM 15709 C CA . GLN B 1 509 ? 46.91955 -5.11936 -34.09772 1.000 50.58800 581 GLN B CA 1
ATOM 15710 C C . GLN B 1 509 ? 47.19864 -5.91959 -32.83244 1.000 43.81693 581 GLN B C 1
ATOM 15711 O O . GLN B 1 509 ? 48.34773 -6.07313 -32.41048 1.000 46.01747 581 GLN B O 1
ATOM 15725 N N . LEU B 1 510 ? 46.13102 -6.44834 -32.24084 1.000 43.43554 582 LEU B N 1
ATOM 15726 C CA . LEU B 1 510 ? 46.22958 -7.38102 -31.11899 1.000 48.04069 582 LEU B CA 1
ATOM 15727 C C . LEU B 1 510 ? 45.98356 -8.77644 -31.68261 1.000 45.49315 582 LEU B C 1
ATOM 15728 O O . LEU B 1 510 ? 44.84291 -9.21486 -31.82588 1.000 42.22342 582 LEU B O 1
ATOM 15744 N N . MET B 1 511 ? 47.06687 -9.47557 -32.01245 1.000 43.21543 583 MET B N 1
ATOM 15745 C CA . MET B 1 511 ? 46.98864 -10.80976 -32.59456 1.000 50.57139 583 MET B CA 1
ATOM 15746 C C . MET B 1 511 ? 47.15691 -11.86142 -31.50455 1.000 44.21063 583 MET B C 1
ATOM 15747 O O . MET B 1 511 ? 48.04191 -11.74569 -30.65048 1.000 40.76693 583 MET B O 1
ATOM 15761 N N . PHE B 1 512 ? 46.29907 -12.87904 -31.53760 1.000 43.85408 584 PHE B N 1
ATOM 15762 C CA . PHE B 1 512 ? 46.35120 -14.00412 -30.61098 1.000 45.40140 584 PHE B CA 1
ATOM 15763 C C . PHE B 1 512 ? 47.10855 -15.14518 -31.27858 1.000 46.50315 584 PHE B C 1
ATOM 15764 O O . PHE B 1 512 ? 46.68598 -15.64680 -32.32431 1.000 64.86033 584 PHE B O 1
ATOM 15781 N N . ARG B 1 513 ? 48.22315 -15.55510 -30.67052 1.000 50.67733 585 ARG B N 1
ATOM 15782 C CA . ARG B 1 513 ? 49.14211 -16.46741 -31.34572 1.000 58.07589 585 ARG B CA 1
ATOM 15783 C C . ARG B 1 513 ? 48.49017 -17.80796 -31.65528 1.000 65.56801 585 ARG B C 1
ATOM 15784 O O . ARG B 1 513 ? 48.67417 -18.35250 -32.75034 1.000 67.59995 585 ARG B O 1
ATOM 15805 N N . GLU B 1 514 ? 47.73787 -18.36507 -30.70348 1.000 59.23947 586 GLU B N 1
ATOM 15806 C CA . GLU B 1 514 ? 47.19918 -19.70927 -30.88904 1.000 67.93680 586 GLU B CA 1
ATOM 15807 C C . GLU B 1 514 ? 46.36027 -19.79492 -32.15983 1.000 76.83610 586 GLU B C 1
ATOM 15808 O O . GLU B 1 514 ? 46.59362 -20.65576 -33.01658 1.000 61.63699 586 GLU B O 1
ATOM 15820 N N . THR B 1 515 ? 45.36810 -18.91226 -32.29353 1.000 80.08212 587 THR B N 1
ATOM 15821 C CA . THR B 1 515 ? 44.47936 -18.93014 -33.44727 1.000 70.50748 587 THR B CA 1
ATOM 15822 C C . THR B 1 515 ? 44.97791 -18.05289 -34.58799 1.000 64.71800 587 THR B C 1
ATOM 15823 O O . THR B 1 515 ? 44.47752 -18.17470 -35.71240 1.000 74.92927 587 THR B O 1
ATOM 15834 N N . LYS B 1 516 ? 45.93785 -17.16733 -34.32144 1.000 51.39721 588 LYS B N 1
ATOM 15835 C CA . LYS B 1 516 ? 46.48063 -16.25957 -35.32970 1.000 53.09584 588 LYS B CA 1
ATOM 15836 C C . LYS B 1 516 ? 45.41307 -15.33132 -35.90008 1.000 56.94967 588 LYS B C 1
ATOM 15837 O O . LYS B 1 516 ? 45.45786 -14.96682 -37.07725 1.000 49.73431 588 LYS B O 1
ATOM 15856 N N . GLN B 1 517 ? 44.43486 -14.96291 -35.07887 1.000 61.66030 589 GLN B N 1
ATOM 15857 C CA . GLN B 1 517 ? 43.43654 -13.97121 -35.44226 1.000 53.58364 589 GLN B CA 1
ATOM 15858 C C . GLN B 1 517 ? 43.66243 -12.69932 -34.63389 1.000 52.50191 589 GLN B C 1
ATOM 15859 O O . GLN B 1 517 ? 44.18760 -12.73582 -33.51712 1.000 53.04266 589 GLN B O 1
ATOM 15873 N N . CYS B 1 518 ? 43.23990 -11.57625 -35.20265 1.000 52.17853 590 CYS B N 1
ATOM 15874 C CA . CYS B 1 518 ? 43.40962 -10.26701 -34.59529 1.000 48.64707 590 CYS B CA 1
ATOM 15875 C C . CYS B 1 518 ? 42.07225 -9.77739 -34.05787 1.000 52.79983 590 CYS B C 1
ATOM 15876 O O . CYS B 1 518 ? 41.00785 -10.15740 -34.55266 1.000 57.15297 590 CYS B O 1
ATOM 15883 N N . LEU B 1 519 ? 42.13666 -8.91999 -33.04515 1.000 53.67581 591 LEU B N 1
ATOM 15884 C CA . LEU B 1 519 ? 40.94312 -8.42776 -32.37123 1.000 55.40756 591 LEU B CA 1
ATOM 15885 C C . LEU B 1 519 ? 40.44413 -7.16719 -33.06472 1.000 50.13339 591 LEU B C 1
ATOM 15886 O O . LEU B 1 519 ? 41.23298 -6.26458 -33.36041 1.000 49.46641 591 LEU B O 1
ATOM 15902 N N . SER B 1 520 ? 39.13212 -7.10615 -33.31161 1.000 63.10969 592 SER B N 1
ATOM 15903 C CA . SER B 1 520 ? 38.50469 -5.98283 -33.99558 1.000 44.84550 592 SER B CA 1
ATOM 15904 C C . SER B 1 520 ? 37.34037 -5.44631 -33.17870 1.000 37.72486 592 SER B C 1
ATOM 15905 O O . SER B 1 520 ? 36.60688 -6.20991 -32.54439 1.000 55.17159 592 SER B O 1
ATOM 15913 N N . ALA B 1 521 ? 37.17181 -4.13063 -33.21134 1.000 47.45067 593 ALA B N 1
ATOM 15914 C CA . ALA B 1 521 ? 36.08541 -3.45047 -32.50599 1.000 59.35931 593 ALA B CA 1
ATOM 15915 C C . ALA B 1 521 ? 34.97341 -3.02835 -33.46179 1.000 67.07924 593 ALA B C 1
ATOM 15916 O O . ALA B 1 521 ? 34.46443 -1.90972 -33.38695 1.000 64.92302 593 ALA B O 1
ATOM 15923 N N . PHE B 1 522 ? 34.56949 -3.92005 -34.36512 1.000 53.78577 594 PHE B N 1
ATOM 15924 C CA . PHE B 1 522 ? 33.56036 -3.58658 -35.36431 1.000 55.17821 594 PHE B CA 1
ATOM 15925 C C . PHE B 1 522 ? 32.16586 -3.63170 -34.75138 1.000 59.14719 594 PHE B C 1
ATOM 15926 O O . PHE B 1 522 ? 31.70654 -4.68712 -34.29942 1.000 52.92209 594 PHE B O 1
ATOM 15943 N N . GLY B 1 523 ? 31.50107 -2.47793 -34.73946 1.000 64.21455 595 GLY B N 1
ATOM 15944 C CA . GLY B 1 523 ? 30.15515 -2.38200 -34.21816 1.000 55.63078 595 GLY B CA 1
ATOM 15945 C C . GLY B 1 523 ? 30.08424 -2.32368 -32.71359 1.000 53.09042 595 GLY B C 1
ATOM 15946 O O . GLY B 1 523 ? 29.09429 -2.77401 -32.12996 1.000 60.82448 595 GLY B O 1
ATOM 15950 N N . ARG B 1 524 ? 31.11015 -1.77619 -32.06354 1.000 58.12849 596 ARG B N 1
ATOM 15951 C CA . ARG B 1 524 ? 31.21976 -1.75827 -30.60791 1.000 54.66261 596 ARG B CA 1
ATOM 15952 C C . ARG B 1 524 ? 31.20329 -3.15859 -30.00928 1.000 58.71816 596 ARG B C 1
ATOM 15953 O O . ARG B 1 524 ? 30.94476 -3.32214 -28.81358 1.000 73.91722 596 ARG B O 1
ATOM 15974 N N . LYS B 1 525 ? 31.46670 -4.17146 -30.82719 1.000 62.95809 597 LYS B N 1
ATOM 15975 C CA . LYS B 1 525 ? 31.58916 -5.54965 -30.38272 1.000 54.68531 597 LYS B CA 1
ATOM 15976 C C . LYS B 1 525 ? 33.03948 -5.98050 -30.55019 1.000 53.59540 597 LYS B C 1
ATOM 15977 O O . LYS B 1 525 ? 33.72469 -5.55950 -31.48692 1.000 66.51648 597 LYS B O 1
ATOM 15996 N N . LEU B 1 526 ? 33.50337 -6.82263 -29.63828 1.000 49.91484 598 LEU B N 1
ATOM 15997 C CA . LEU B 1 526 ? 34.86092 -7.34681 -29.69404 1.000 51.15918 598 LEU B CA 1
ATOM 15998 C C . LEU B 1 526 ? 34.82552 -8.67969 -30.43278 1.000 63.28620 598 LEU B C 1
ATOM 15999 O O . LEU B 1 526 ? 34.13429 -9.61382 -30.01073 1.000 65.79560 598 LEU B O 1
ATOM 16015 N N . ARG B 1 527 ? 35.57379 -8.76385 -31.53015 1.000 61.66527 599 ARG B N 1
ATOM 16016 C CA . ARG B 1 527 ? 35.59263 -9.94800 -32.36895 1.000 69.56348 599 ARG B CA 1
ATOM 16017 C C . ARG B 1 527 ? 37.00756 -10.22564 -32.85235 1.000 72.78733 599 ARG B C 1
ATOM 16018 O O . ARG B 1 527 ? 37.87606 -9.34789 -32.85914 1.000 66.81365 599 ARG B O 1
ATOM 16039 N N . MET B 1 528 ? 37.21708 -11.47969 -33.24595 1.000 47.37606 600 MET B N 1
ATOM 16040 C CA . MET B 1 528 ? 38.45475 -11.94090 -33.85188 1.000 43.50362 600 MET B CA 1
ATOM 16041 C C . MET B 1 528 ? 38.20621 -12.04519 -35.35244 1.000 56.08947 600 MET B C 1
ATOM 16042 O O . MET B 1 528 ? 37.20224 -12.62906 -35.77505 1.000 50.69347 600 MET B O 1
ATOM 16056 N N . VAL B 1 529 ? 39.10157 -11.47336 -36.15442 1.000 55.26656 601 VAL B N 1
ATOM 16057 C CA . VAL B 1 529 ? 38.96349 -11.48709 -37.60501 1.000 51.87176 601 VAL B CA 1
ATOM 16058 C C . VAL B 1 529 ? 40.32807 -11.75248 -38.22342 1.000 53.42925 601 VAL B C 1
ATOM 16059 O O . VAL B 1 529 ? 41.37062 -11.56283 -37.59457 1.000 44.37900 601 VAL B O 1
ATOM 16072 N N . GLU B 1 530 ? 40.30773 -12.21785 -39.46910 1.000 47.53227 602 GLU B N 1
ATOM 16073 C CA . GLU B 1 530 ? 41.53570 -12.33312 -40.23910 1.000 62.75658 602 GLU B CA 1
ATOM 16074 C C . GLU B 1 530 ? 42.32486 -11.03613 -40.13567 1.000 71.86858 602 GLU B C 1
ATOM 16075 O O . GLU B 1 530 ? 41.78703 -9.94643 -40.35087 1.000 69.59649 602 GLU B O 1
ATOM 16087 N N . CYS B 1 531 ? 43.60257 -11.15693 -39.79227 1.000 74.01445 603 CYS B N 1
ATOM 16088 C CA . CYS B 1 531 ? 44.43667 -9.97492 -39.63246 1.000 67.80777 603 CYS B CA 1
ATOM 16089 C C . CYS B 1 531 ? 44.62562 -9.30991 -40.98966 1.000 65.92507 603 CYS B C 1
ATOM 16090 O O . CYS B 1 531 ? 44.75200 -9.98297 -42.01634 1.000 78.21421 603 CYS B O 1
ATOM 16097 N N . ASP B 1 532 ? 44.63626 -7.97863 -40.99318 1.000 60.63162 604 ASP B N 1
ATOM 16098 C CA . ASP B 1 532 ? 44.72515 -7.22368 -42.23736 1.000 54.23072 604 ASP B CA 1
ATOM 16099 C C . ASP B 1 532 ? 44.96589 -5.74858 -41.94772 1.000 57.93815 604 ASP B C 1
ATOM 16100 O O . ASP B 1 532 ? 44.09104 -5.06495 -41.40734 1.000 61.32553 604 ASP B O 1
ATOM 16109 N N . ASP B 1 533 ? 46.14272 -5.24212 -42.32048 1.000 83.76642 605 ASP B N 1
ATOM 16110 C CA . ASP B 1 533 ? 46.51321 -3.88202 -41.95652 1.000 71.00699 605 ASP B CA 1
ATOM 16111 C C . ASP B 1 533 ? 45.60609 -2.83346 -42.58500 1.000 72.88508 605 ASP B C 1
ATOM 16112 O O . ASP B 1 533 ? 45.66037 -1.66919 -42.17296 1.000 78.08431 605 ASP B O 1
ATOM 16121 N N . THR B 1 534 ? 44.77437 -3.21060 -43.55718 1.000 73.10071 606 THR B N 1
ATOM 16122 C CA . THR B 1 534 ? 43.84645 -2.27933 -44.18379 1.000 77.93744 606 THR B CA 1
ATOM 16123 C C . THR B 1 534 ? 42.52815 -2.14561 -43.43098 1.000 76.47442 606 THR B C 1
ATOM 16124 O O . THR B 1 534 ? 41.73563 -1.25676 -43.76177 1.000 66.84399 606 THR B O 1
ATOM 16135 N N . ASP B 1 535 ? 42.27098 -3.00501 -42.44077 1.000 69.65932 607 ASP B N 1
ATOM 16136 C CA . ASP B 1 535 ? 41.03656 -2.94726 -41.66627 1.000 63.34318 607 ASP B CA 1
ATOM 16137 C C . ASP B 1 535 ? 41.22576 -1.96734 -40.51512 1.000 52.48729 607 ASP B C 1
ATOM 16138 O O . ASP B 1 535 ? 41.91623 -2.30270 -39.54013 1.000 58.65920 607 ASP B O 1
ATOM 16147 N N . PRO B 1 536 ? 40.63880 -0.76679 -40.56828 1.000 35.52847 608 PRO B N 1
ATOM 16148 C CA . PRO B 1 536 ? 40.87868 0.21120 -39.49301 1.000 43.71710 608 PRO B CA 1
ATOM 16149 C C . PRO B 1 536 ? 40.24698 -0.16741 -38.16798 1.000 51.29540 608 PRO B C 1
ATOM 16150 O O . PRO B 1 536 ? 40.59138 0.43493 -37.14181 1.000 47.10184 608 PRO B O 1
ATOM 16161 N N . TYR B 1 537 ? 39.32009 -1.12539 -38.15782 1.000 49.94857 609 TYR B N 1
ATOM 16162 C CA . TYR B 1 537 ? 38.65015 -1.51583 -36.92556 1.000 55.42659 609 TYR B CA 1
ATOM 16163 C C . TYR B 1 537 ? 39.52243 -2.38438 -36.02941 1.000 40.03582 609 TYR B C 1
ATOM 16164 O O . TYR B 1 537 ? 39.20453 -2.53711 -34.84475 1.000 37.36193 609 TYR B O 1
ATOM 16182 N N . GLN B 1 538 ? 40.61078 -2.94931 -36.55525 1.000 41.82580 610 GLN B N 1
ATOM 16183 C CA . GLN B 1 538 ? 41.50411 -3.79033 -35.76881 1.000 47.91578 610 GLN B CA 1
ATOM 16184 C C . GLN B 1 538 ? 42.86300 -3.13668 -35.53241 1.000 41.15670 610 GLN B C 1
ATOM 16185 O O . GLN B 1 538 ? 43.83161 -3.82804 -35.20102 1.000 42.39354 610 GLN B O 1
ATOM 16199 N N . ILE B 1 539 ? 42.95606 -1.82243 -35.69361 1.000 40.38010 611 ILE B N 1
ATOM 16200 C CA . ILE B 1 539 ? 44.18085 -1.08313 -35.41986 1.000 39.79588 611 ILE B CA 1
ATOM 16201 C C . ILE B 1 539 ? 44.00798 -0.36820 -34.08664 1.000 45.32988 611 ILE B C 1
ATOM 16202 O O . ILE B 1 539 ? 43.07119 0.42175 -33.91148 1.000 43.78420 611 ILE B O 1
ATOM 16218 N N . TRP B 1 540 ? 44.90992 -0.63963 -33.14932 1.000 37.04102 612 TRP B N 1
ATOM 16219 C CA . TRP B 1 540 ? 44.84653 -0.06958 -31.81449 1.000 37.84496 612 TRP B CA 1
ATOM 16220 C C . TRP B 1 540 ? 46.06480 0.80753 -31.56210 1.000 38.47253 612 TRP B C 1
ATOM 16221 O O . TRP B 1 540 ? 47.13827 0.59212 -32.13347 1.000 33.87760 612 TRP B O 1
ATOM 16242 N N . SER B 1 541 ? 45.88397 1.79937 -30.69441 1.000 38.95239 613 SER B N 1
ATOM 16243 C CA . SER B 1 541 ? 46.95216 2.69190 -30.26665 1.000 31.89688 613 SER B CA 1
ATOM 16244 C C . SER B 1 541 ? 47.15641 2.48756 -28.77511 1.000 42.84277 613 SER B C 1
ATOM 16245 O O . SER B 1 541 ? 46.25337 2.77513 -27.98133 1.000 41.50967 613 SER B O 1
ATOM 16253 N N . TRP B 1 542 ? 48.33516 2.00105 -28.39665 1.000 44.96967 614 TRP B N 1
ATOM 16254 C CA . TRP B 1 542 ? 48.64830 1.68152 -27.00933 1.000 45.64460 614 TRP B CA 1
ATOM 16255 C C . TRP B 1 542 ? 49.84112 2.51833 -26.56973 1.000 40.13833 614 TRP B C 1
ATOM 16256 O O . TRP B 1 542 ? 50.92194 2.42239 -27.16105 1.000 45.38728 614 TRP B O 1
ATOM 16277 N N . THR B 1 543 ? 49.64333 3.33155 -25.53312 1.000 41.61103 615 THR B N 1
ATOM 16278 C CA . THR B 1 543 ? 50.70206 4.21018 -25.05207 1.000 46.33271 615 THR B CA 1
ATOM 16279 C C . THR B 1 543 ? 51.91857 3.40436 -24.60898 1.000 41.70861 615 THR B C 1
ATOM 16280 O O . THR B 1 543 ? 51.79393 2.34917 -23.98250 1.000 46.27384 615 THR B O 1
ATOM 16291 N N . ALA B 1 544 ? 53.10225 3.91494 -24.93035 1.000 46.40883 616 ALA B N 1
ATOM 16292 C CA . ALA B 1 544 ? 54.33765 3.27596 -24.51018 1.000 35.24365 616 ALA B CA 1
ATOM 16293 C C . ALA B 1 544 ? 54.62620 3.60386 -23.05255 1.000 50.88339 616 ALA B C 1
ATOM 16294 O O . ALA B 1 544 ? 54.29401 4.68470 -22.55875 1.000 60.82910 616 ALA B O 1
ATOM 16301 N N . TYR B 1 545 ? 55.24570 2.65527 -22.36184 1.000 53.88671 617 TYR B N 1
ATOM 16302 C CA . TYR B 1 545 ? 55.57025 2.80289 -20.94586 1.000 47.64312 617 TYR B CA 1
ATOM 16303 C C . TYR B 1 545 ? 57.06618 3.08398 -20.85073 1.000 48.94487 617 TYR B C 1
ATOM 16304 O O . TYR B 1 545 ? 57.89141 2.16740 -20.91104 1.000 41.39810 617 TYR B O 1
ATOM 16322 N N . ASN B 1 546 ? 57.41162 4.36412 -20.71315 1.000 50.37508 618 ASN B N 1
ATOM 16323 C CA . ASN B 1 546 ? 58.79281 4.81553 -20.56483 1.000 46.72431 618 ASN B CA 1
ATOM 16324 C C . ASN B 1 546 ? 58.89345 5.59135 -19.25688 1.000 49.39396 618 ASN B C 1
ATOM 16325 O O . ASN B 1 546 ? 59.07075 6.81715 -19.25710 1.000 45.51506 618 ASN B O 1
ATOM 16336 N N . PRO B 1 547 ? 58.79082 4.90466 -18.12323 1.000 62.56982 619 PRO B N 1
ATOM 16337 C CA . PRO B 1 547 ? 58.75834 5.59966 -16.83355 1.000 48.22791 619 PRO B CA 1
ATOM 16338 C C . PRO B 1 547 ? 60.11288 6.19257 -16.49755 1.000 50.80862 619 PRO B C 1
ATOM 16339 O O . PRO B 1 547 ? 61.09812 5.96488 -17.21604 1.000 59.72546 619 PRO B O 1
ATOM 16350 N N . PRO B 1 548 ? 60.20500 6.95710 -15.40842 1.000 60.78794 620 PRO B N 1
ATOM 16351 C CA . PRO B 1 548 ? 61.50177 7.52756 -15.01883 1.000 58.21822 620 PRO B CA 1
ATOM 16352 C C . PRO B 1 548 ? 62.48906 6.46591 -14.56277 1.000 67.00063 620 PRO B C 1
ATOM 16353 O O . PRO B 1 548 ? 62.15232 5.28081 -14.47696 1.000 75.10911 620 PRO B O 1
ATOM 16364 N N . ASP B 1 549 ? 63.71577 6.88687 -14.27055 1.000 60.54276 621 ASP B N 1
ATOM 16365 C CA . ASP B 1 549 ? 64.71214 5.99729 -13.69498 1.000 61.04080 621 ASP B CA 1
ATOM 16366 C C . ASP B 1 549 ? 64.62216 5.93045 -12.17723 1.000 59.53531 621 ASP B C 1
ATOM 16367 O O . ASP B 1 549 ? 65.18382 5.00856 -11.57590 1.000 53.63494 621 ASP B O 1
ATOM 16376 N N . THR B 1 550 ? 63.92272 6.87202 -11.54664 1.000 63.09246 622 THR B N 1
ATOM 16377 C CA . THR B 1 550 ? 63.74761 6.86453 -10.10304 1.000 64.18503 622 THR B CA 1
ATOM 16378 C C . THR B 1 550 ? 62.33461 7.31420 -9.77070 1.000 64.83666 622 THR B C 1
ATOM 16379 O O . THR B 1 550 ? 61.83107 8.28174 -10.34847 1.000 54.42024 622 THR B O 1
ATOM 16390 N N . PHE B 1 551 ? 61.69963 6.60690 -8.84000 1.000 68.30657 623 PHE B N 1
ATOM 16391 C CA . PHE B 1 551 ? 60.33930 6.93587 -8.44316 1.000 54.75776 623 PHE B CA 1
ATOM 16392 C C . PHE B 1 551 ? 60.34707 8.02669 -7.38071 1.000 39.76266 623 PHE B C 1
ATOM 16393 O O . PHE B 1 551 ? 60.99177 7.88280 -6.33726 1.000 62.40474 623 PHE B O 1
ATOM 16410 N N . THR B 1 552 ? 59.62762 9.11289 -7.64385 1.000 55.27354 624 THR B N 1
ATOM 16411 C CA . THR B 1 552 ? 59.45548 10.19578 -6.68297 1.000 63.59850 624 THR B CA 1
ATOM 16412 C C . THR B 1 552 ? 58.11821 10.00776 -5.97381 1.000 62.88316 624 THR B C 1
ATOM 16413 O O . THR B 1 552 ? 57.06031 10.04861 -6.61183 1.000 65.64215 624 THR B O 1
ATOM 16424 N N . PHE B 1 553 ? 58.16994 9.78269 -4.66329 1.000 62.04539 625 PHE B N 1
ATOM 16425 C CA . PHE B 1 553 ? 56.95410 9.55305 -3.89963 1.000 47.00018 625 PHE B CA 1
ATOM 16426 C C . PHE B 1 553 ? 56.01005 10.74944 -4.02734 1.000 62.55242 625 PHE B C 1
ATOM 16427 O O . PHE B 1 553 ? 56.44987 11.88072 -4.26290 1.000 48.59269 625 PHE B O 1
ATOM 16444 N N . PRO B 1 554 ? 54.69927 10.52643 -3.87573 1.000 56.82081 626 PRO B N 1
ATOM 16445 C CA . PRO B 1 554 ? 53.74784 11.64536 -3.93126 1.000 50.22534 626 PRO B CA 1
ATOM 16446 C C . PRO B 1 554 ? 53.85448 12.56827 -2.72938 1.000 52.88427 626 PRO B C 1
ATOM 16447 O O . PRO B 1 554 ? 54.76017 12.42417 -1.90363 1.000 71.64152 626 PRO B O 1
ATOM 16458 N N . SER B 1 555 ? 52.92342 13.50919 -2.61862 1.000 64.88309 627 SER B N 1
ATOM 16459 C CA . SER B 1 555 ? 52.88400 14.45633 -1.52090 1.000 56.46630 627 SER B CA 1
ATOM 16460 C C . SER B 1 555 ? 51.79121 14.04695 -0.53635 1.000 61.15719 627 SER B C 1
ATOM 16461 O O . SER B 1 555 ? 51.21815 12.95659 -0.62635 1.000 62.78690 627 SER B O 1
ATOM 16469 N N . VAL B 1 556 ? 51.49773 14.92418 0.41812 1.000 70.60587 628 VAL B N 1
ATOM 16470 C CA . VAL B 1 556 ? 50.43859 14.66756 1.38629 1.000 72.90840 628 VAL B CA 1
ATOM 16471 C C . VAL B 1 556 ? 49.57625 15.92384 1.54754 1.000 59.32434 628 VAL B C 1
ATOM 16472 O O . VAL B 1 556 ? 50.00655 16.92521 2.12496 1.000 47.29471 628 VAL B O 1
ATOM 16485 N N . PRO C 2 4 ? 45.17506 -19.85392 1.29103 1.000 79.80382 4 PRO E N 1
ATOM 16486 C CA . PRO C 2 4 ? 46.26910 -20.66060 0.73732 1.000 84.87787 4 PRO E CA 1
ATOM 16487 C C . PRO C 2 4 ? 46.45742 -20.43892 -0.76833 1.000 99.22262 4 PRO E C 1
ATOM 16488 O O . PRO C 2 4 ? 46.10930 -19.36925 -1.27039 1.000 84.73030 4 PRO E O 1
ATOM 16499 N N . SER C 2 5 ? 47.02433 -21.42576 -1.46624 1.000 112.97716 5 SER E N 1
ATOM 16500 C CA . SER C 2 5 ? 47.25056 -21.35038 -2.90601 1.000 125.75563 5 SER E CA 1
ATOM 16501 C C . SER C 2 5 ? 46.42699 -22.43569 -3.59527 1.000 139.49694 5 SER E C 1
ATOM 16502 O O . SER C 2 5 ? 45.72351 -23.19557 -2.91625 1.000 138.57935 5 SER E O 1
ATOM 16510 N N . PRO C 2 6 ? 46.46867 -22.54031 -4.93781 1.000 130.88476 6 PRO E N 1
ATOM 16511 C CA . PRO C 2 6 ? 45.70305 -23.59096 -5.62475 1.000 120.19586 6 PRO E CA 1
ATOM 16512 C C . PRO C 2 6 ? 46.02960 -24.99660 -5.12499 1.000 104.41000 6 PRO E C 1
ATOM 16513 O O . PRO C 2 6 ? 45.61097 -25.97161 -5.75225 1.000 101.71984 6 PRO E O 1
#